Protein AF-0000000082238878 (afdb_homodimer)

Nearest PDB structures (foldseek):
  2qzx-assembly1_A  TM=7.768E-01  e=3.160E-18  Candida albicans
  1j71-assembly1_A  TM=7.902E-01  e=1.274E-17  Candida tropicalis
  4ybf-assembly1_A  TM=7.543E-01  e=2.353E-17  Candida parapsilosis CDC317
  4y9w-assembly1_A  TM=7.674E-01  e=7.591E-17  Candida parapsilosis
  3fv3-assembly3_D  TM=7.146E-01  e=4.781E-16  Candida parapsilosis

Foldseek 3Di:
DWFWAFADQFTWTWWFWAVVTQIAIAHEKQAFAAFAWAEDPVAAAEAPAVVCVVVPPPPSRYDYQVVGPLKDAAFLQDPVLCVQAVHPDSCVQLVVQPDDPVCSVVVVRGGGGDKHWDADPPGKIWIFTWMFTWIDDPVDIQGTQTHGHTRYMYNGNTTYQHNWLDCNHPLNSVPALQFWKKKAAAAPVCNPPPQFTIDIGTHNVCVDCVNPVQWFKFFFAADPVCHGFGFFAFAFKDWAPDPDTDGADVQQHHADPVREGGATEIASGAFKAAEPPSVVVVVVVQVVQADFAWDVVVCVVVVFDTKGKAFAAPQDVVCCLVVPVNTGIWMKIATPPRGIDTQRPCLAWHFPDRDDPRITMIGGRYHYDPDDPDHYNIYDYNSSSHQWMWIQGSNRRIIIIDRHNSRVVRVVVVRRNDD/DWFWAFADQFTWTWWFWAVVTQIAIAHEKQAFAAFAWAEDPVAAAEDPAVVCVVVVPPPSRYDYQVPGPLKDAAFLQDPVLCVQAVHPDSCVQLVVQPDDPVCSVVVVRGGGRDKHWDADPPGKIWIFTWMFTWIDDPVDIQGTQTHGHTRYMYNGNTTYQHNWLDCNHPLNSVPALQFWKKKAAAAPVCNPPPQFTIDIGTHNVCVPCVNPVQWFKFFFAADPVCHGFGFFAFAFKDWAPDPDTHGADVQQHHADPVREGGATEIASGAFKAAEPPSVVVVVVVQVVVADFAWDVVVCVVVVFDTKGKAFAAPQDVVCQLPVVVNRGIWMKIATPPRGIDTQRRCLAWHFPDGDDPRITMIGGRYHYDPDDPHHYNIYDYNSSSHQWMWIQGSNRRIIIIDRHNSRVVRVVVVRRNDD

Structure (mmCIF, N/CA/C/O backbone):
data_AF-0000000082238878-model_v1
#
loop_
_entity.id
_entity.type
_entity.pdbx_description
1 polymer 'Peptidase family A1 domain'
#
loop_
_atom_site.group_PDB
_atom_site.id
_atom_site.type_symbol
_atom_site.label_atom_id
_atom_site.label_alt_id
_atom_site.label_comp_id
_atom_site.label_asym_id
_atom_site.label_entity_id
_atom_site.label_seq_id
_atom_site.pdbx_PDB_ins_code
_atom_site.Cartn_x
_atom_site.Cartn_y
_atom_site.Cartn_z
_atom_site.occupancy
_atom_site.B_iso_or_equiv
_atom_site.auth_seq_id
_atom_site.auth_comp_id
_atom_site.auth_asym_id
_atom_site.auth_atom_id
_atom_site.pdbx_PDB_model_num
ATOM 1 N N . MET A 1 1 ? 0.981 17.906 29 1 87 1 MET A N 1
ATOM 2 C CA . MET A 1 1 ? 0.643 19.109 28.234 1 87 1 MET A CA 1
ATOM 3 C C . MET A 1 1 ? 1.887 19.719 27.594 1 87 1 MET A C 1
ATOM 5 O O . MET A 1 1 ? 2.936 19.812 28.234 1 87 1 MET A O 1
ATOM 9 N N . GLU A 1 2 ? 1.794 19.984 26.266 1 91.19 2 GLU A N 1
ATOM 10 C CA . GLU A 1 2 ? 2.871 20.625 25.5 1 91.19 2 GLU A CA 1
ATOM 11 C C . GLU A 1 2 ? 2.404 21.922 24.859 1 91.19 2 GLU A C 1
ATOM 13 O O . GLU A 1 2 ? 1.305 21.984 24.312 1 91.19 2 GLU A O 1
ATOM 18 N N . PRO A 1 3 ? 3.18 22.953 24.984 1 95.19 3 PRO A N 1
ATOM 19 C CA . PRO A 1 3 ? 2.826 24.203 24.312 1 95.19 3 PRO A CA 1
ATOM 20 C C . PRO A 1 3 ? 3.109 24.172 22.812 1 95.19 3 PRO A C 1
ATOM 22 O O . PRO A 1 3 ? 4.117 23.609 22.391 1 95.19 3 PRO A O 1
ATOM 25 N N . LEU A 1 4 ? 2.25 24.703 22.031 1 97.06 4 LEU A N 1
ATOM 26 C CA . LEU A 1 4 ? 2.434 24.891 20.594 1 97.06 4 LEU A CA 1
ATOM 27 C C . LEU A 1 4 ? 2.562 26.375 20.25 1 97.06 4 LEU A C 1
ATOM 29 O O . LEU A 1 4 ? 1.634 27.156 20.469 1 97.06 4 LEU A O 1
ATOM 33 N N . ARG A 1 5 ? 3.648 26.719 19.719 1 95.12 5 ARG A N 1
ATOM 34 C CA . ARG A 1 5 ? 3.844 28.109 19.297 1 95.12 5 ARG A CA 1
ATOM 35 C C . ARG A 1 5 ? 3.277 28.328 17.906 1 95.12 5 ARG A C 1
ATOM 37 O O . ARG A 1 5 ? 3.613 27.609 16.969 1 95.12 5 ARG A O 1
ATOM 44 N N . GLU A 1 6 ? 2.465 29.312 17.844 1 94.62 6 GLU A N 1
ATOM 45 C CA . GLU A 1 6 ? 1.878 29.625 16.531 1 94.62 6 GLU A CA 1
ATOM 46 C C . GLU A 1 6 ? 2.865 30.375 15.656 1 94.62 6 GLU A C 1
ATOM 48 O O . GLU A 1 6 ? 3.6 31.25 16.141 1 94.62 6 GLU A O 1
ATOM 53 N N . VAL A 1 7 ? 2.967 29.969 14.438 1 91.44 7 VAL A N 1
ATOM 54 C CA . VAL A 1 7 ? 3.686 30.688 13.391 1 91.44 7 VAL A CA 1
ATOM 55 C C . VAL A 1 7 ? 2.805 30.828 12.156 1 91.44 7 VAL A C 1
ATOM 57 O O . VAL A 1 7 ? 1.674 30.328 12.133 1 91.44 7 VAL A O 1
ATOM 60 N N . ARG A 1 8 ? 3.232 31.484 11.195 1 85.44 8 ARG A N 1
ATOM 61 C CA . ARG A 1 8 ? 2.43 31.875 10.047 1 85.44 8 ARG A CA 1
ATOM 62 C C . ARG A 1 8 ? 1.749 30.672 9.406 1 85.44 8 ARG A C 1
ATOM 64 O O . ARG A 1 8 ? 0.571 30.734 9.047 1 85.44 8 ARG A O 1
ATOM 71 N N . ASP A 1 9 ? 2.547 29.609 9.273 1 85.38 9 ASP A N 1
ATOM 72 C CA . ASP A 1 9 ? 2.027 28.516 8.461 1 85.38 9 ASP A CA 1
ATOM 73 C C . ASP A 1 9 ? 1.74 27.281 9.32 1 85.38 9 ASP A C 1
ATOM 75 O O . ASP A 1 9 ? 1.7 26.156 8.805 1 85.38 9 ASP A O 1
ATOM 79 N N . GLY A 1 10 ? 1.578 27.562 10.625 1 92.81 10 GLY A N 1
ATOM 80 C CA . GLY A 1 10 ? 1.274 26.406 11.445 1 92.81 10 GLY A CA 1
ATOM 81 C C . GLY A 1 10 ? 1.646 26.594 12.906 1 92.81 10 GLY A C 1
ATOM 82 O O . GLY A 1 10 ? 1.674 27.719 13.406 1 92.81 10 GLY A O 1
ATOM 83 N N . TYR A 1 11 ? 1.713 25.516 13.578 1 96.12 11 TYR A N 1
ATOM 84 C CA . TYR A 1 11 ? 2 25.484 15.008 1 96.12 11 TYR A CA 1
ATOM 85 C C . TYR A 1 11 ? 3.232 24.625 15.297 1 96.12 11 TYR A C 1
ATOM 87 O O . TYR A 1 11 ? 3.344 23.5 14.82 1 96.12 11 TYR A O 1
ATOM 95 N N . LEU A 1 12 ? 4.168 25.172 16.062 1 95.25 12 LEU A N 1
ATOM 96 C CA . LEU A 1 12 ? 5.445 24.531 16.344 1 95.25 12 LEU A CA 1
ATOM 97 C C . LEU A 1 12 ? 5.434 23.844 17.703 1 95.25 12 LEU A C 1
ATOM 99 O O . LEU A 1 12 ? 4.902 24.391 18.672 1 95.25 12 LEU A O 1
ATOM 103 N N . ILE A 1 13 ? 5.938 22.703 17.734 1 95.88 13 ILE A N 1
ATOM 104 C CA . ILE A 1 13 ? 6.176 21.969 18.969 1 95.88 13 ILE A CA 1
ATOM 105 C C . ILE A 1 13 ? 7.68 21.844 19.203 1 95.88 13 ILE A C 1
ATOM 107 O O . ILE A 1 13 ? 8.461 21.719 18.266 1 95.88 13 ILE A O 1
ATOM 111 N N . THR A 1 14 ? 8.094 21.938 20.422 1 95 14 THR A N 1
ATOM 112 C CA . THR A 1 14 ? 9.5 21.781 20.781 1 95 14 THR A CA 1
ATOM 113 C C . THR A 1 14 ? 9.805 20.344 21.188 1 95 14 THR A C 1
ATOM 115 O O . THR A 1 14 ? 9.125 19.781 22.047 1 95 14 THR A O 1
ATOM 118 N N . LEU A 1 15 ? 10.758 19.781 20.531 1 96.31 15 LEU A N 1
ATOM 119 C CA . LEU A 1 15 ? 11.234 18.438 20.875 1 96.31 15 LEU A CA 1
ATOM 120 C C . LEU A 1 15 ? 12.641 18.5 21.469 1 96.31 15 LEU A C 1
ATOM 122 O O . LEU A 1 15 ? 13.484 19.266 21.016 1 96.31 15 LEU A O 1
ATOM 126 N N . ASN A 1 16 ? 12.891 17.812 22.516 1 97.12 16 ASN A N 1
ATOM 127 C CA . ASN A 1 16 ? 14.211 17.641 23.109 1 97.12 16 ASN A CA 1
ATOM 128 C C . ASN A 1 16 ? 14.75 16.234 22.859 1 97.12 16 ASN A C 1
ATOM 130 O O . ASN A 1 16 ? 14.32 15.273 23.5 1 97.12 16 ASN A O 1
ATOM 134 N N . ILE A 1 17 ? 15.773 16.172 21.984 1 97.69 17 ILE A N 1
ATOM 135 C CA . ILE A 1 17 ? 16.25 14.867 21.547 1 97.69 17 ILE A CA 1
ATOM 136 C C . ILE A 1 17 ? 17.734 14.727 21.859 1 97.69 17 ILE A C 1
ATOM 138 O O . ILE A 1 17 ? 18.516 15.648 21.625 1 97.69 17 ILE A O 1
ATOM 142 N N . GLY A 1 18 ? 18.047 13.531 22.5 1 97.81 18 GLY A N 1
ATOM 143 C CA . GLY A 1 18 ? 19.469 13.195 22.594 1 97.81 18 GLY A CA 1
ATOM 144 C C . GLY A 1 18 ? 20.031 13.375 23.984 1 97.81 18 GLY A C 1
ATOM 145 O O . GLY A 1 18 ? 19.297 13.688 24.922 1 97.81 18 GLY A O 1
ATOM 146 N N . THR A 1 19 ? 21.328 13.062 24.016 1 97.69 19 THR A N 1
ATOM 147 C CA . THR A 1 19 ? 22.141 13.203 25.219 1 97.69 19 THR A CA 1
ATOM 148 C C . THR A 1 19 ? 23.438 13.945 24.906 1 97.69 19 THR A C 1
ATOM 150 O O . THR A 1 19 ? 24.359 13.367 24.344 1 97.69 19 THR A O 1
ATOM 153 N N . PRO A 1 20 ? 23.656 15.164 25.469 1 96.75 20 PRO A N 1
ATOM 154 C CA . PRO A 1 20 ? 22.594 15.906 26.141 1 96.75 20 PRO A CA 1
ATOM 155 C C . PRO A 1 20 ? 21.453 16.281 25.203 1 96.75 20 PRO A C 1
ATOM 157 O O . PRO A 1 20 ? 21.609 16.234 23.984 1 96.75 20 PRO A O 1
ATOM 160 N N . PRO A 1 21 ? 20.344 16.625 25.75 1 96.25 21 PRO A N 1
ATOM 161 C CA . PRO A 1 21 ? 19.203 16.969 24.906 1 96.25 21 PRO A CA 1
ATOM 162 C C . PRO A 1 21 ? 19.453 18.188 24.031 1 96.25 21 PRO A C 1
ATOM 164 O O . PRO A 1 21 ? 20.047 19.172 24.469 1 96.25 21 PRO A O 1
ATOM 167 N N . GLN A 1 22 ? 19.094 18.062 22.766 1 95.38 22 GLN A N 1
ATOM 168 C CA . GLN A 1 22 ? 19.078 19.156 21.797 1 95.38 22 GLN A CA 1
ATOM 169 C C . GLN A 1 22 ? 17.656 19.594 21.469 1 95.38 22 GLN A C 1
ATOM 171 O O . GLN A 1 22 ? 16.812 18.766 21.141 1 95.38 22 GLN A O 1
ATOM 176 N N . GLU A 1 23 ? 17.406 20.859 21.625 1 94.62 23 GLU A N 1
ATOM 177 C CA . GLU A 1 23 ? 16.078 21.391 21.391 1 94.62 23 GLU A CA 1
ATOM 178 C C . GLU A 1 23 ? 15.859 21.688 19.906 1 94.62 23 GLU A C 1
ATOM 180 O O . GLU A 1 23 ? 16.672 22.359 19.266 1 94.62 23 GLU A O 1
ATOM 185 N N . VAL A 1 24 ? 14.812 21.156 19.359 1 94.19 24 VAL A N 1
ATOM 186 C CA . VAL A 1 24 ? 14.422 21.438 17.984 1 94.19 24 VAL A CA 1
ATOM 187 C C . VAL A 1 24 ? 12.945 21.812 17.938 1 94.19 24 VAL A C 1
ATOM 189 O O . VAL A 1 24 ? 12.125 21.25 18.672 1 94.19 24 VAL A O 1
ATOM 192 N N . GLN A 1 25 ? 12.594 22.797 17.141 1 93.75 25 GLN A N 1
ATOM 193 C CA . GLN A 1 25 ? 11.203 23.188 16.922 1 93.75 25 GLN A CA 1
ATOM 194 C C . GLN A 1 25 ? 10.719 22.781 15.539 1 93.75 25 GLN A C 1
ATOM 196 O O . GLN A 1 25 ? 11.336 23.109 14.531 1 93.75 25 GLN A O 1
ATOM 201 N N . VAL A 1 26 ? 9.656 22.016 15.523 1 95.5 26 VAL A N 1
ATOM 202 C CA . VAL A 1 26 ? 9.148 21.484 14.266 1 95.5 26 VAL A CA 1
ATOM 203 C C . VAL A 1 26 ? 7.633 21.672 14.203 1 95.5 26 VAL A C 1
ATOM 205 O O . VAL A 1 26 ? 6.992 21.938 15.219 1 95.5 26 VAL A O 1
ATOM 208 N N . TYR A 1 27 ? 7.027 21.562 13.008 1 95.38 27 TYR A N 1
ATOM 209 C CA . TYR A 1 27 ? 5.586 21.703 12.844 1 95.38 27 TYR A CA 1
ATOM 210 C C . TYR A 1 27 ? 4.844 20.516 13.438 1 95.38 27 TYR A C 1
ATOM 212 O O . TYR A 1 27 ? 5.215 19.375 13.211 1 95.38 27 TYR A O 1
ATOM 220 N N . MET A 1 28 ? 3.855 20.766 14.273 1 97.38 28 MET A N 1
ATOM 221 C CA . MET A 1 28 ? 2.898 19.719 14.625 1 97.38 28 MET A CA 1
ATOM 222 C C . MET A 1 28 ? 1.961 19.422 13.461 1 97.38 28 MET A C 1
ATOM 224 O O . MET A 1 28 ? 1.278 20.328 12.961 1 97.38 28 MET A O 1
ATOM 228 N N . ASP A 1 29 ? 1.922 18.219 12.992 1 97.38 29 ASP A N 1
ATOM 229 C CA . ASP A 1 29 ? 1.209 17.906 11.766 1 97.38 29 ASP A CA 1
ATOM 230 C C . ASP A 1 29 ? 0.377 16.641 11.914 1 97.38 29 ASP A C 1
ATOM 232 O O . ASP A 1 29 ? 0.925 15.539 12 1 97.38 29 ASP A O 1
ATOM 236 N N . THR A 1 30 ? -0.954 16.75 11.891 1 98.19 30 THR A N 1
ATOM 237 C CA . THR A 1 30 ? -1.85 15.602 12.023 1 98.19 30 THR A CA 1
ATOM 238 C C . THR A 1 30 ? -2.043 14.906 10.68 1 98.19 30 THR A C 1
ATOM 240 O O . THR A 1 30 ? -2.646 13.836 10.609 1 98.19 30 THR A O 1
ATOM 243 N N . GLY A 1 31 ? -1.506 15.461 9.609 1 96.19 31 GLY A N 1
ATOM 244 C CA . GLY A 1 31 ? -1.661 14.875 8.289 1 96.19 31 GLY A CA 1
ATOM 245 C C . GLY A 1 31 ? -0.497 13.992 7.883 1 96.19 31 GLY A C 1
ATOM 246 O O . GLY A 1 31 ? -0.495 13.422 6.789 1 96.19 31 GLY A O 1
ATOM 247 N N . SER A 1 32 ? 0.482 13.859 8.758 1 95 32 SER A N 1
ATOM 248 C CA . SER A 1 32 ? 1.672 13.078 8.445 1 95 32 SER A CA 1
ATOM 249 C C . SER A 1 32 ? 2.029 12.133 9.594 1 95 32 SER A C 1
ATOM 251 O O . SER A 1 32 ? 1.649 12.375 10.742 1 95 32 SER A O 1
ATOM 253 N N . ASP A 1 33 ? 2.822 11.102 9.281 1 94.44 33 ASP A N 1
ATOM 254 C CA . ASP A 1 33 ? 3.229 10.125 10.289 1 94.44 33 ASP A CA 1
ATOM 255 C C . ASP A 1 33 ? 4.68 10.344 10.711 1 94.44 33 ASP A C 1
ATOM 257 O O . ASP A 1 33 ? 4.984 10.352 11.906 1 94.44 33 ASP A O 1
ATOM 261 N N . LEU A 1 34 ? 5.484 10.648 9.742 1 97.06 34 LEU A N 1
ATOM 262 C CA . LEU A 1 34 ? 6.914 10.703 10.016 1 97.06 34 LEU A CA 1
ATOM 263 C C . LEU A 1 34 ? 7.27 11.953 10.82 1 97.06 34 LEU A C 1
ATOM 265 O O . LEU A 1 34 ? 6.98 13.078 10.391 1 97.06 34 LEU A O 1
ATOM 269 N N . THR A 1 35 ? 7.832 11.727 11.953 1 98.31 35 THR A N 1
ATOM 270 C CA . THR A 1 35 ? 8.531 12.805 12.633 1 98.31 35 THR A CA 1
ATOM 271 C C . THR A 1 35 ? 9.961 12.93 12.125 1 98.31 35 THR A C 1
ATOM 273 O O . THR A 1 35 ? 10.695 11.938 12.055 1 98.31 35 THR A O 1
ATOM 276 N N . TRP A 1 36 ? 10.312 14.07 11.719 1 97.75 36 TRP A N 1
ATOM 277 C CA . TRP A 1 36 ? 11.688 14.289 11.281 1 97.75 36 TRP A CA 1
ATOM 278 C C . TRP A 1 36 ? 12.18 15.672 11.688 1 97.75 36 TRP A C 1
ATOM 280 O O . TRP A 1 36 ? 11.375 16.578 11.953 1 97.75 36 TRP A O 1
ATOM 290 N N . VAL A 1 37 ? 13.414 15.844 11.859 1 96.75 37 VAL A N 1
ATOM 291 C CA . VAL A 1 37 ? 14.047 17.094 12.242 1 96.75 37 VAL A CA 1
ATOM 292 C C . VAL A 1 37 ? 15.195 17.422 11.281 1 96.75 37 VAL A C 1
ATOM 294 O O . VAL A 1 37 ? 15.773 16.516 10.68 1 96.75 37 VAL A O 1
ATOM 297 N N . PRO A 1 38 ? 15.438 18.719 11.07 1 94.94 38 PRO A N 1
ATOM 298 C CA . PRO A 1 38 ? 16.656 19.047 10.328 1 94.94 38 PRO A CA 1
ATOM 299 C C . PRO A 1 38 ? 17.922 18.562 11.016 1 94.94 38 PRO A C 1
ATOM 301 O O . PRO A 1 38 ? 18.078 18.734 12.227 1 94.94 38 PRO A O 1
ATOM 304 N N . CYS A 1 39 ? 18.625 17.859 10.195 1 92.12 39 CYS A N 1
ATOM 305 C CA . CYS A 1 39 ? 19.844 17.266 10.742 1 92.12 39 CYS A CA 1
ATOM 306 C C . CYS A 1 39 ? 21.062 17.766 10 1 92.12 39 CYS A C 1
ATOM 308 O O . CYS A 1 39 ? 21.016 18.031 8.789 1 92.12 39 CYS A O 1
ATOM 310 N N . GLY A 1 40 ? 22.188 17.812 10.68 1 75.81 40 GLY A N 1
ATOM 311 C CA . GLY A 1 40 ? 23.469 18.078 10.031 1 75.81 40 GLY A CA 1
ATOM 312 C C . GLY A 1 40 ? 24.516 18.609 10.992 1 75.81 40 GLY A C 1
ATOM 313 O O . GLY A 1 40 ? 24.188 19.141 12.055 1 75.81 40 GLY A O 1
ATOM 314 N N . ASN A 1 41 ? 25.672 17.969 10.961 1 57.78 41 ASN A N 1
ATOM 315 C CA . ASN A 1 41 ? 26.766 18.547 11.734 1 57.78 41 ASN A CA 1
ATOM 316 C C . ASN A 1 41 ? 27.109 19.953 11.258 1 57.78 41 ASN A C 1
ATOM 318 O O . ASN A 1 41 ? 27.375 20.844 12.062 1 57.78 41 ASN A O 1
ATOM 322 N N . LEU A 1 42 ? 27.031 20.047 9.875 1 54.53 42 LEU A N 1
ATOM 323 C CA . LEU A 1 42 ? 27.516 21.312 9.336 1 54.53 42 LEU A CA 1
ATOM 324 C C . LEU A 1 42 ? 26.422 22.031 8.555 1 54.53 42 LEU A C 1
ATOM 326 O O . LEU A 1 42 ? 26.422 23.25 8.469 1 54.53 42 LEU A O 1
ATOM 330 N N . SER A 1 43 ? 25.422 21.094 7.949 1 67.19 43 SER A N 1
ATOM 331 C CA . SER A 1 43 ? 24.562 21.938 7.117 1 67.19 43 SER A CA 1
ATOM 332 C C . SER A 1 43 ? 23.25 21.25 6.809 1 67.19 43 SER A C 1
ATOM 334 O O . SER A 1 43 ? 23.188 20.016 6.691 1 67.19 43 SER A O 1
ATOM 336 N N . PHE A 1 44 ? 22.156 21.75 7.086 1 86.06 44 PHE A N 1
ATOM 337 C CA . PHE A 1 44 ? 20.797 21.5 6.613 1 86.06 44 PHE A CA 1
ATOM 338 C C . PHE A 1 44 ? 20.5 22.344 5.375 1 86.06 44 PHE A C 1
ATOM 340 O O . PHE A 1 44 ? 20.734 23.547 5.363 1 86.06 44 PHE A O 1
ATOM 347 N N . ASP A 1 45 ? 20.125 21.625 4.25 1 87.88 45 ASP A N 1
ATOM 348 C CA . ASP A 1 45 ? 19.906 22.297 2.973 1 87.88 45 ASP A CA 1
ATOM 349 C C . ASP A 1 45 ? 18.422 22.281 2.592 1 87.88 45 ASP A C 1
ATOM 351 O O . ASP A 1 45 ? 17.859 21.219 2.318 1 87.88 45 ASP A O 1
ATOM 355 N N . CYS A 1 46 ? 17.797 23.406 2.549 1 90.25 46 CYS A N 1
ATOM 356 C CA . CYS A 1 46 ? 16.406 23.516 2.084 1 90.25 46 CYS A CA 1
ATOM 357 C C . CYS A 1 46 ? 16.344 24.219 0.739 1 90.25 46 CYS A C 1
ATOM 359 O O . CYS A 1 46 ? 16.594 25.422 0.654 1 90.25 46 CYS A O 1
ATOM 361 N N . ILE A 1 47 ? 16 23.422 -0.212 1 90.81 47 ILE A N 1
ATOM 362 C CA . ILE A 1 47 ? 15.898 23.938 -1.57 1 90.81 47 ILE A CA 1
ATOM 363 C C . ILE A 1 47 ? 14.547 24.625 -1.759 1 90.81 47 ILE A C 1
ATOM 365 O O . ILE A 1 47 ? 13.508 24.078 -1.387 1 90.81 47 ILE A O 1
ATOM 369 N N . ASP A 1 48 ? 14.539 25.891 -2.303 1 89.19 48 ASP A N 1
ATOM 370 C CA . ASP A 1 48 ? 13.352 26.688 -2.629 1 89.19 48 ASP A CA 1
ATOM 371 C C . ASP A 1 48 ? 12.523 26.969 -1.38 1 89.19 48 ASP A C 1
ATOM 373 O O . ASP A 1 48 ? 11.305 26.781 -1.384 1 89.19 48 ASP A O 1
ATOM 377 N N . CYS A 1 49 ? 13.258 27.172 -0.299 1 85 49 CYS A N 1
ATOM 378 C CA . CYS A 1 49 ? 12.594 27.594 0.928 1 85 49 CYS A CA 1
ATOM 379 C C . CYS A 1 49 ? 12.812 29.078 1.18 1 85 49 CYS A C 1
ATOM 381 O O . CYS A 1 49 ? 13.938 29.516 1.44 1 85 49 CYS A O 1
ATOM 383 N N . TYR A 1 50 ? 11.977 29.969 0.538 1 66.31 50 TYR A N 1
ATOM 384 C CA . TYR A 1 50 ? 12.117 31.422 0.566 1 66.31 50 TYR A CA 1
ATOM 385 C C . TYR A 1 50 ? 12.484 31.906 1.963 1 66.31 50 TYR A C 1
ATOM 387 O O . TYR A 1 50 ? 13.352 32.75 2.119 1 66.31 50 TYR A O 1
ATOM 395 N N . ASP A 1 51 ? 11.594 31.453 2.916 1 55.53 51 ASP A N 1
ATOM 396 C CA . ASP A 1 51 ? 11.789 32.062 4.223 1 55.53 51 ASP A CA 1
ATOM 397 C C . ASP A 1 51 ? 13.148 31.688 4.812 1 55.53 51 ASP A C 1
ATOM 399 O O . ASP A 1 51 ? 13.711 32.438 5.629 1 55.53 51 ASP A O 1
ATOM 403 N N . LEU A 1 52 ? 13.484 30.438 4.469 1 55.22 52 LEU A N 1
ATOM 404 C CA . LEU A 1 52 ? 14.734 30.047 5.117 1 55.22 52 LEU A CA 1
ATOM 405 C C . LEU A 1 52 ? 15.922 30.734 4.473 1 55.22 52 LEU A C 1
ATOM 407 O O . LEU A 1 52 ? 17.016 30.75 5.035 1 55.22 52 LEU A O 1
ATOM 411 N N . LYS A 1 53 ? 15.859 31.031 3.193 1 51.03 53 LYS A N 1
ATOM 412 C CA . LYS A 1 53 ? 17.031 31.688 2.619 1 51.03 53 LYS A CA 1
ATOM 413 C C . LYS A 1 53 ? 17.422 32.906 3.436 1 51.03 53 LYS A C 1
ATOM 415 O O . LYS A 1 53 ? 18.625 33.188 3.617 1 51.03 53 LYS A O 1
ATOM 420 N N . ASN A 1 54 ? 16.328 33.625 3.621 1 45.34 54 ASN A N 1
ATOM 421 C CA . ASN A 1 54 ? 16.719 34.812 4.359 1 45.34 54 ASN A CA 1
ATOM 422 C C . ASN A 1 54 ? 16.953 34.531 5.836 1 45.34 54 ASN A C 1
ATOM 424 O O . ASN A 1 54 ? 17.531 35.344 6.559 1 45.34 54 ASN A O 1
ATOM 428 N N . ASN A 1 55 ? 16.094 33.562 6.453 1 47.28 55 ASN A N 1
ATOM 429 C CA . ASN A 1 55 ? 16.156 33.344 7.895 1 47.28 55 ASN A CA 1
ATOM 430 C C . ASN A 1 55 ? 16.969 32.094 8.234 1 47.28 55 ASN A C 1
ATOM 432 O O . ASN A 1 55 ? 16.672 30.984 7.73 1 47.28 55 ASN A O 1
ATOM 436 N N . ASN A 1 56 ? 18.219 32.156 8.25 1 49.31 56 ASN A N 1
ATOM 437 C CA . ASN A 1 56 ? 19.219 31.266 8.828 1 49.31 56 ASN A CA 1
ATOM 438 C C . ASN A 1 56 ? 18.594 30.281 9.812 1 49.31 56 ASN A C 1
ATOM 440 O O . ASN A 1 56 ? 18.125 30.688 10.883 1 49.31 56 ASN A O 1
ATOM 444 N N . LEU A 1 57 ? 17.766 29.266 9.414 1 56 57 LEU A N 1
ATOM 445 C CA . LEU A 1 57 ? 17.547 28.328 10.523 1 56 57 LEU A CA 1
ATOM 446 C C . LEU A 1 57 ? 18.734 28.344 11.477 1 56 57 LEU A C 1
ATOM 448 O O . LEU A 1 57 ? 19.875 28.109 11.055 1 56 57 LEU A O 1
ATOM 452 N N . LYS A 1 58 ? 18.469 29.172 12.523 1 55.72 58 LYS A N 1
ATOM 453 C CA . LYS A 1 58 ? 19.547 29.203 13.508 1 55.72 58 LYS A CA 1
ATOM 454 C C . LYS A 1 58 ? 20.125 27.812 13.742 1 55.72 58 LYS A C 1
ATOM 456 O O . LYS A 1 58 ? 19.375 26.828 13.797 1 55.72 58 LYS A O 1
ATOM 461 N N . SER A 1 59 ? 21.297 27.75 13.445 1 53.34 59 SER A N 1
ATOM 462 C CA . SER A 1 59 ? 22.078 26.547 13.727 1 53.34 59 SER A CA 1
ATOM 463 C C . SER A 1 59 ? 21.516 25.797 14.922 1 53.34 59 SER A C 1
ATOM 465 O O . SER A 1 59 ? 21.5 24.562 14.922 1 53.34 59 SER A O 1
ATOM 467 N N . SER A 1 60 ? 20.844 26.547 15.82 1 56.88 60 SER A N 1
ATOM 468 C CA . SER A 1 60 ? 20.344 25.953 17.047 1 56.88 60 SER A CA 1
ATOM 469 C C . SER A 1 60 ? 19.078 25.141 16.797 1 56.88 60 SER A C 1
ATOM 471 O O . SER A 1 60 ? 18.656 24.359 17.656 1 56.88 60 SER A O 1
ATOM 473 N N . SER A 1 61 ? 18.672 25.125 15.578 1 78.31 61 SER A N 1
ATOM 474 C CA . SER A 1 61 ? 17.422 24.438 15.305 1 78.31 61 SER A CA 1
ATOM 475 C C . SER A 1 61 ? 17.656 23.141 14.516 1 78.31 61 SER A C 1
ATOM 477 O O . SER A 1 61 ? 16.703 22.484 14.109 1 78.31 61 SER A O 1
ATOM 479 N N . ILE A 1 62 ? 18.984 22.891 14.477 1 89.25 62 ILE A N 1
ATOM 480 C CA . ILE A 1 62 ? 19.375 21.703 13.727 1 89.25 62 ILE A CA 1
ATOM 481 C C . ILE A 1 62 ? 19.938 20.656 14.672 1 89.25 62 ILE A C 1
ATOM 483 O O . ILE A 1 62 ? 20.828 20.969 15.484 1 89.25 62 ILE A O 1
ATOM 487 N N . PHE A 1 63 ? 19.406 19.547 14.68 1 94.69 63 PHE A N 1
ATOM 488 C CA . PHE A 1 63 ? 19.875 18.438 15.508 1 94.69 63 PHE A CA 1
ATOM 489 C C . PHE A 1 63 ? 21.203 17.891 14.969 1 94.69 63 PHE A C 1
ATOM 491 O O . PHE A 1 63 ? 21.328 17.656 13.773 1 94.69 63 PHE A O 1
ATOM 498 N N . SER A 1 64 ? 22.172 17.672 15.82 1 93.62 64 SER A N 1
ATOM 499 C CA . SER A 1 64 ? 23.438 17.047 15.461 1 93.62 64 SER A CA 1
ATOM 500 C C . SER A 1 64 ? 23.609 15.688 16.141 1 93.62 64 SER A C 1
ATOM 502 O O . SER A 1 64 ? 23.875 15.617 17.344 1 93.62 64 SER A O 1
ATOM 504 N N . PRO A 1 65 ? 23.531 14.633 15.367 1 93.38 65 PRO A N 1
ATOM 505 C CA . PRO A 1 65 ? 23.703 13.312 15.969 1 93.38 65 PRO A CA 1
ATOM 506 C C . PRO A 1 65 ? 25.078 13.148 16.641 1 93.38 65 PRO A C 1
ATOM 508 O O . PRO A 1 65 ? 25.188 12.414 17.625 1 93.38 65 PRO A O 1
ATOM 511 N N . LEU A 1 66 ? 26.062 13.828 16.172 1 92.94 66 LEU A N 1
ATOM 512 C CA . LEU A 1 66 ? 27.422 13.719 16.719 1 92.94 66 LEU A CA 1
ATOM 513 C C . LEU A 1 66 ? 27.5 14.312 18.109 1 92.94 66 LEU A C 1
ATOM 515 O O . LEU A 1 66 ? 28.406 13.977 18.891 1 92.94 66 LEU A O 1
ATOM 519 N N . GLN A 1 67 ? 26.562 15.219 18.391 1 93.88 67 GLN A N 1
ATOM 520 C CA . GLN A 1 67 ? 26.578 15.867 19.688 1 93.88 67 GLN A CA 1
ATOM 521 C C . GLN A 1 67 ? 25.703 15.125 20.688 1 93.88 67 GLN A C 1
ATOM 523 O O . GLN A 1 67 ? 25.438 15.609 21.797 1 93.88 67 GLN A O 1
ATOM 528 N N . SER A 1 68 ? 25.172 13.992 20.281 1 96.25 68 SER A N 1
ATOM 529 C CA . SER A 1 68 ? 24.375 13.141 21.156 1 96.25 68 SER A CA 1
ATOM 530 C C . SER A 1 68 ? 25.031 11.781 21.344 1 96.25 68 SER A C 1
ATOM 532 O O . SER A 1 68 ? 25.203 11.031 20.391 1 96.25 68 SER A O 1
ATOM 534 N N . SER A 1 69 ? 25.359 11.391 22.547 1 97.94 69 SER A N 1
ATOM 535 C CA . SER A 1 69 ? 26 10.125 22.828 1 97.94 69 SER A CA 1
ATOM 536 C C . SER A 1 69 ? 25.031 8.953 22.688 1 97.94 69 SER A C 1
ATOM 538 O O . SER A 1 69 ? 25.453 7.797 22.641 1 97.94 69 SER A O 1
ATOM 540 N N . SER A 1 70 ? 23.734 9.203 22.625 1 98.06 70 SER A N 1
ATOM 541 C CA . SER A 1 70 ? 22.734 8.141 22.547 1 98.06 70 SER A CA 1
ATOM 542 C C . SER A 1 70 ? 22.203 7.969 21.141 1 98.06 70 SER A C 1
ATOM 544 O O . SER A 1 70 ? 21.344 7.125 20.891 1 98.06 70 SER A O 1
ATOM 546 N N . SER A 1 71 ? 22.734 8.734 20.219 1 97 71 SER A N 1
ATOM 547 C CA . SER A 1 71 ? 22.234 8.711 18.844 1 97 71 SER A CA 1
ATOM 548 C C . SER A 1 71 ? 22.828 7.535 18.062 1 97 71 SER A C 1
ATOM 550 O O . SER A 1 71 ? 24.016 7.254 18.172 1 97 71 SER A O 1
ATOM 552 N N . PHE A 1 72 ? 22 6.832 17.344 1 97.06 72 PHE A N 1
ATOM 553 C CA . PHE A 1 72 ? 22.484 5.801 16.422 1 97.06 72 PHE A CA 1
ATOM 554 C C . PHE A 1 72 ? 21.5 5.602 15.273 1 97.06 72 PHE A C 1
ATOM 556 O O . PHE A 1 72 ? 20.344 5.992 15.367 1 97.06 72 PHE A O 1
ATOM 563 N N . ARG A 1 73 ? 21.953 5.055 14.188 1 96.88 73 ARG A N 1
ATOM 564 C CA . ARG A 1 73 ? 21.109 4.785 13.031 1 96.88 73 ARG A CA 1
ATOM 565 C C . ARG A 1 73 ? 20.188 3.588 13.281 1 96.88 73 ARG A C 1
ATOM 567 O O . ARG A 1 73 ? 20.625 2.592 13.875 1 96.88 73 ARG A O 1
ATOM 574 N N . ALA A 1 74 ? 18.984 3.645 12.859 1 97.44 74 ALA A N 1
ATOM 575 C CA . ALA A 1 74 ? 18.062 2.514 12.977 1 97.44 74 ALA A CA 1
ATOM 576 C C . ALA A 1 74 ? 18.547 1.322 12.156 1 97.44 74 ALA A C 1
ATOM 578 O O . ALA A 1 74 ? 19.203 1.496 11.125 1 97.44 74 ALA A O 1
ATOM 579 N N . SER A 1 75 ? 18.219 0.128 12.656 1 96.75 75 SER A N 1
ATOM 580 C CA . SER A 1 75 ? 18.562 -1.102 11.953 1 96.75 75 SER A CA 1
ATOM 581 C C . SER A 1 75 ? 17.609 -1.359 10.789 1 96.75 75 SER A C 1
ATOM 583 O O . SER A 1 75 ? 16.422 -1.032 10.867 1 96.75 75 SER A O 1
ATOM 585 N N . CYS A 1 76 ? 18.141 -1.996 9.742 1 97.25 76 CYS A N 1
ATOM 586 C CA . CYS A 1 76 ? 17.297 -2.363 8.609 1 97.25 76 CYS A CA 1
ATOM 587 C C . CYS A 1 76 ? 16.219 -3.352 9.023 1 97.25 76 CYS A C 1
ATOM 589 O O . CYS A 1 76 ? 15.172 -3.451 8.375 1 97.25 76 CYS A O 1
ATOM 591 N N . ALA A 1 77 ? 16.406 -4.012 10.109 1 95.25 77 ALA A N 1
ATOM 592 C CA . ALA A 1 77 ? 15.484 -5.062 10.555 1 95.25 77 ALA A CA 1
ATOM 593 C C . ALA A 1 77 ? 14.359 -4.48 11.398 1 95.25 77 ALA A C 1
ATOM 595 O O . ALA A 1 77 ? 13.406 -5.184 11.742 1 95.25 77 ALA A O 1
ATOM 596 N N . SER A 1 78 ? 14.5 -3.217 11.727 1 94.69 78 SER A N 1
ATOM 597 C CA . SER A 1 78 ? 13.477 -2.594 12.562 1 94.69 78 SER A CA 1
ATOM 598 C C . SER A 1 78 ? 12.172 -2.416 11.789 1 94.69 78 SER A C 1
ATOM 600 O O . SER A 1 78 ? 12.18 -2.17 10.586 1 94.69 78 SER A O 1
ATOM 602 N N . SER A 1 79 ? 11 -2.559 12.492 1 94.81 79 SER A N 1
ATOM 603 C CA . SER A 1 79 ? 9.703 -2.289 11.883 1 94.81 79 SER A CA 1
ATOM 604 C C . SER A 1 79 ? 9.609 -0.845 11.398 1 94.81 79 SER A C 1
ATOM 606 O O . SER A 1 79 ? 8.914 -0.555 10.43 1 94.81 79 SER A O 1
ATOM 608 N N . PHE A 1 80 ? 10.398 0.066 12.055 1 97.12 80 PHE A N 1
ATOM 609 C CA . PHE A 1 80 ? 10.422 1.467 11.656 1 97.12 80 PHE A CA 1
ATOM 610 C C . PHE A 1 80 ? 11.047 1.625 10.273 1 97.12 80 PHE A C 1
ATOM 612 O O . PHE A 1 80 ? 10.633 2.492 9.5 1 97.12 80 PHE A O 1
ATOM 619 N N . CYS A 1 81 ? 11.992 0.767 9.992 1 96.94 81 CYS A N 1
ATOM 620 C CA . CYS A 1 81 ? 12.656 0.841 8.703 1 96.94 81 CYS A CA 1
ATOM 621 C C . CYS A 1 81 ? 11.711 0.433 7.578 1 96.94 81 CYS A C 1
ATOM 623 O O . CYS A 1 81 ? 11.648 1.1 6.543 1 96.94 81 CYS A O 1
ATOM 625 N N . ALA A 1 82 ? 11 -0.63 7.797 1 95.31 82 ALA A N 1
ATOM 626 C CA . ALA A 1 82 ? 10.008 -1.037 6.809 1 95.31 82 ALA A CA 1
ATOM 627 C C . ALA A 1 82 ? 8.969 0.06 6.594 1 95.31 82 ALA A C 1
ATOM 629 O O . ALA A 1 82 ? 8.547 0.314 5.461 1 95.31 82 ALA A O 1
ATOM 630 N N . GLU A 1 83 ? 8.617 0.723 7.668 1 95.12 83 GLU A N 1
ATOM 631 C CA . GLU A 1 83 ? 7.574 1.744 7.617 1 95.12 83 GLU A CA 1
ATOM 632 C C . GLU A 1 83 ? 8.039 2.973 6.844 1 95.12 83 GLU A C 1
ATOM 634 O O . GLU A 1 83 ? 7.293 3.529 6.039 1 95.12 83 GLU A O 1
ATOM 639 N N . ILE A 1 84 ? 9.305 3.432 7.055 1 96.69 84 ILE A N 1
ATOM 640 C CA . ILE A 1 84 ? 9.766 4.672 6.441 1 96.69 84 ILE A CA 1
ATOM 641 C C . ILE A 1 84 ? 9.906 4.484 4.934 1 96.69 84 ILE A C 1
ATOM 643 O O . ILE A 1 84 ? 9.789 5.441 4.168 1 96.69 84 ILE A O 1
ATOM 647 N N . HIS A 1 85 ? 10.094 3.291 4.512 1 96.38 85 HIS A N 1
ATOM 648 C CA . HIS A 1 85 ? 10.219 2.982 3.092 1 96.38 85 HIS A CA 1
ATOM 649 C C . HIS A 1 85 ? 8.906 2.465 2.521 1 96.38 85 HIS A C 1
ATOM 651 O O . HIS A 1 85 ? 8.844 2.064 1.357 1 96.38 85 HIS A O 1
ATOM 657 N N . SER A 1 86 ? 7.863 2.422 3.332 1 92 86 SER A N 1
ATOM 658 C CA . SER A 1 86 ? 6.566 1.884 2.941 1 92 86 SER A CA 1
ATOM 659 C C . SER A 1 86 ? 6.707 0.498 2.322 1 92 86 SER A C 1
ATOM 661 O O . SER A 1 86 ? 6.09 0.207 1.294 1 92 86 SER A O 1
ATOM 663 N N . SER A 1 87 ? 7.582 -0.309 2.949 1 89.31 87 SER A N 1
ATOM 664 C CA . SER A 1 87 ? 7.836 -1.643 2.414 1 89.31 87 SER A CA 1
ATOM 665 C C . SER A 1 87 ? 6.828 -2.654 2.951 1 89.31 87 SER A C 1
ATOM 667 O O . SER A 1 87 ? 6.559 -2.691 4.152 1 89.31 87 SER A O 1
ATOM 669 N N . ASP A 1 88 ? 6.309 -3.449 2.035 1 86.81 88 ASP A N 1
ATOM 670 C CA . ASP A 1 88 ? 5.402 -4.516 2.445 1 86.81 88 ASP A CA 1
ATOM 671 C C . ASP A 1 88 ? 6.172 -5.789 2.795 1 86.81 88 ASP A C 1
ATOM 673 O O . ASP A 1 88 ? 5.605 -6.73 3.352 1 86.81 88 ASP A O 1
ATOM 677 N N . ASN A 1 89 ? 7.426 -5.824 2.461 1 91.75 89 ASN A N 1
ATOM 678 C CA . ASN A 1 89 ? 8.328 -6.926 2.766 1 91.75 89 ASN A CA 1
ATOM 679 C C . ASN A 1 89 ? 9.398 -6.512 3.777 1 91.75 89 ASN A C 1
ATOM 681 O O . ASN A 1 89 ? 10.305 -5.746 3.453 1 91.75 89 ASN A O 1
ATOM 685 N N . PRO A 1 90 ? 9.328 -7.125 4.973 1 92 90 PRO A N 1
ATOM 686 C CA . PRO A 1 90 ? 10.258 -6.695 6.02 1 92 90 PRO A CA 1
ATOM 687 C C . PRO A 1 90 ? 11.711 -7.023 5.695 1 92 90 PRO A C 1
ATOM 689 O O . PRO A 1 90 ? 12.625 -6.477 6.312 1 92 90 PRO A O 1
ATOM 692 N N . PHE A 1 91 ? 11.945 -7.902 4.703 1 96 91 PHE A N 1
ATOM 693 C CA . PHE A 1 91 ? 13.312 -8.297 4.359 1 96 91 PHE A CA 1
ATOM 694 C C . PHE A 1 91 ? 13.93 -7.312 3.373 1 96 91 PHE A C 1
ATOM 696 O O . PHE A 1 91 ? 15.148 -7.266 3.219 1 96 91 PHE A O 1
ATOM 703 N N . ASP A 1 92 ? 13.102 -6.559 2.713 1 97.06 92 ASP A N 1
ATOM 704 C CA . ASP A 1 92 ? 13.547 -5.773 1.566 1 97.06 92 ASP A CA 1
ATOM 705 C C . ASP A 1 92 ? 14.523 -4.68 1.994 1 97.06 92 ASP A C 1
ATOM 707 O O . ASP A 1 92 ? 15.602 -4.539 1.407 1 97.06 92 ASP A O 1
ATOM 711 N N . PRO A 1 93 ? 14.242 -3.902 3.102 1 96.75 93 PRO A N 1
ATOM 712 C CA . PRO A 1 93 ? 15.227 -2.898 3.516 1 96.75 93 PRO A CA 1
ATOM 713 C C . PRO A 1 93 ? 16.594 -3.506 3.834 1 96.75 93 PRO A C 1
ATOM 715 O O . PRO A 1 93 ? 17.625 -2.902 3.531 1 96.75 93 PRO A O 1
ATOM 718 N N . CYS A 1 94 ? 16.594 -4.699 4.383 1 97.56 94 CYS A N 1
ATOM 719 C CA . CYS A 1 94 ? 17.859 -5.344 4.723 1 97.56 94 CYS A CA 1
ATOM 720 C C . CYS A 1 94 ? 18.547 -5.879 3.477 1 97.56 94 CYS A C 1
ATOM 722 O O . CYS A 1 94 ? 19.781 -5.875 3.395 1 97.56 94 CYS A O 1
ATOM 724 N N . ALA A 1 95 ? 17.75 -6.344 2.537 1 97.56 95 ALA A N 1
ATOM 725 C CA . ALA A 1 95 ? 18.344 -6.723 1.257 1 97.56 95 ALA A CA 1
ATOM 726 C C . ALA A 1 95 ? 18.984 -5.52 0.572 1 97.56 95 ALA A C 1
ATOM 728 O O . ALA A 1 95 ? 20.094 -5.625 0.037 1 97.56 95 ALA A O 1
ATOM 729 N N . ILE A 1 96 ? 18.328 -4.402 0.583 1 97.69 96 ILE A N 1
ATOM 730 C CA . ILE A 1 96 ? 18.844 -3.16 0.024 1 97.69 96 ILE A CA 1
ATOM 731 C C . ILE A 1 96 ? 20.156 -2.793 0.715 1 97.69 96 ILE A C 1
ATOM 733 O O . ILE A 1 96 ? 21.109 -2.361 0.062 1 97.69 96 ILE A O 1
ATOM 737 N N . ALA A 1 97 ? 20.141 -3.008 2.025 1 97.44 97 ALA A N 1
ATOM 738 C CA . ALA A 1 97 ? 21.312 -2.652 2.826 1 97.44 97 ALA A CA 1
ATOM 739 C C . ALA A 1 97 ? 22.469 -3.617 2.574 1 97.44 97 ALA A C 1
ATOM 741 O O . ALA A 1 97 ? 23.578 -3.406 3.066 1 97.44 97 ALA A O 1
ATOM 742 N N . GLY A 1 98 ? 22.234 -4.766 1.88 1 96.31 98 GLY A N 1
ATOM 743 C CA . GLY A 1 98 ? 23.312 -5.66 1.486 1 96.31 98 GLY A CA 1
ATOM 744 C C . GLY A 1 98 ? 23.312 -6.973 2.246 1 96.31 98 GLY A C 1
ATOM 745 O O . GLY A 1 98 ? 24.281 -7.73 2.191 1 96.31 98 GLY A O 1
ATOM 746 N N . CYS A 1 99 ? 22.234 -7.246 2.953 1 97.19 99 CYS A N 1
ATOM 747 C CA . CYS A 1 99 ? 22.156 -8.5 3.693 1 97.19 99 CYS A CA 1
ATOM 748 C C . CYS A 1 99 ? 21.844 -9.664 2.762 1 97.19 99 CYS A C 1
ATOM 750 O O . CYS A 1 99 ? 21.016 -9.531 1.853 1 97.19 99 CYS A O 1
ATOM 752 N N . SER A 1 100 ? 22.5 -10.805 3.016 1 95.56 100 SER A N 1
ATOM 753 C CA . SER A 1 100 ? 22.234 -12.008 2.236 1 95.56 100 SER A CA 1
ATOM 754 C C . SER A 1 100 ? 20.938 -12.672 2.674 1 95.56 100 SER A C 1
ATOM 756 O O . SER A 1 100 ? 20.406 -12.367 3.744 1 95.56 100 SER A O 1
ATOM 758 N N . VAL A 1 101 ? 20.422 -13.539 1.869 1 96.06 101 VAL A N 1
ATOM 759 C CA . VAL A 1 101 ? 19.203 -14.273 2.199 1 96.06 101 VAL A CA 1
ATOM 760 C C . VAL A 1 101 ? 19.391 -15.039 3.502 1 96.06 101 VAL A C 1
ATOM 762 O O . VAL A 1 101 ? 18.5 -15.078 4.352 1 96.06 101 VAL A O 1
ATOM 765 N N . SER A 1 102 ? 20.594 -15.602 3.693 1 95.38 102 SER A N 1
ATOM 766 C CA . SER A 1 102 ? 20.891 -16.344 4.91 1 95.38 102 SER A CA 1
ATOM 767 C C . SER A 1 102 ? 20.812 -15.453 6.145 1 95.38 102 SER A C 1
ATOM 769 O O . SER A 1 102 ? 20.266 -15.859 7.172 1 95.38 102 SER A O 1
ATOM 771 N N . MET A 1 103 ? 21.344 -14.297 6.027 1 95.94 103 MET A N 1
ATOM 772 C CA . MET A 1 103 ? 21.312 -13.344 7.137 1 95.94 103 MET A CA 1
ATOM 773 C C . MET A 1 103 ? 19.891 -12.93 7.457 1 95.94 103 MET A C 1
ATOM 775 O O . MET A 1 103 ? 19.531 -12.758 8.625 1 95.94 103 MET A O 1
ATOM 779 N N . LEU A 1 104 ? 19.094 -12.734 6.406 1 95.56 104 LEU A N 1
ATOM 780 C CA . LEU A 1 104 ? 17.703 -12.328 6.578 1 95.56 104 LEU A CA 1
ATOM 781 C C . LEU A 1 104 ? 16.906 -13.398 7.324 1 95.56 104 LEU A C 1
ATOM 783 O O . LEU A 1 104 ? 16.156 -13.086 8.25 1 95.56 104 LEU A O 1
ATOM 787 N N . LEU A 1 105 ? 17.109 -14.617 6.949 1 94.25 105 LEU A N 1
ATOM 788 C CA . LEU A 1 105 ? 16.359 -15.734 7.516 1 94.25 105 LEU A CA 1
ATOM 789 C C . LEU A 1 105 ? 16.734 -15.953 8.977 1 94.25 105 LEU A C 1
ATOM 791 O O . LEU A 1 105 ? 15.883 -16.312 9.789 1 94.25 105 LEU A O 1
ATOM 795 N N . LYS A 1 106 ? 17.984 -15.711 9.32 1 93.81 106 LYS A N 1
ATOM 796 C CA . LYS A 1 106 ? 18.469 -15.945 10.672 1 93.81 106 LYS A CA 1
ATOM 797 C C . LYS A 1 106 ? 18.312 -14.695 11.539 1 93.81 106 LYS A C 1
ATOM 799 O O . LYS A 1 106 ? 18.688 -14.703 12.711 1 93.81 106 LYS A O 1
ATOM 804 N N . SER A 1 107 ? 17.797 -13.57 10.906 1 90.19 107 SER A N 1
ATOM 805 C CA . SER A 1 107 ? 17.641 -12.305 11.617 1 90.19 107 SER A CA 1
ATOM 806 C C . SER A 1 107 ? 18.953 -11.844 12.234 1 90.19 107 SER A C 1
ATOM 808 O O . SER A 1 107 ? 18.984 -11.406 13.383 1 90.19 107 SER A O 1
ATOM 810 N N . THR A 1 108 ? 20.062 -12.023 11.516 1 90.81 108 THR A N 1
ATOM 811 C CA . THR A 1 108 ? 21.391 -11.656 12.016 1 90.81 108 THR A CA 1
ATOM 812 C C . THR A 1 108 ? 21.906 -10.422 11.289 1 90.81 108 THR A C 1
ATOM 814 O O . THR A 1 108 ? 23.062 -10.016 11.5 1 90.81 108 THR A O 1
ATOM 817 N N . CYS A 1 109 ? 21.094 -9.922 10.43 1 91.25 109 CYS A N 1
ATOM 818 C CA . CYS A 1 109 ? 21.531 -8.734 9.711 1 91.25 109 CYS A CA 1
ATOM 819 C C . CYS A 1 109 ? 21.484 -7.504 10.602 1 91.25 109 CYS A C 1
ATOM 821 O O . CYS A 1 109 ? 20.422 -7.145 11.109 1 91.25 109 CYS A O 1
ATOM 823 N N . ILE A 1 110 ? 22.641 -6.773 10.781 1 90.31 110 ILE A N 1
ATOM 824 C CA . ILE A 1 110 ? 22.719 -5.629 11.68 1 90.31 110 ILE A CA 1
ATOM 825 C C . ILE A 1 110 ? 23.047 -4.371 10.875 1 90.31 110 ILE A C 1
ATOM 827 O O . ILE A 1 110 ? 23.625 -3.42 11.414 1 90.31 110 ILE A O 1
ATOM 831 N N . ARG A 1 111 ? 22.734 -4.332 9.617 1 97 111 ARG A N 1
ATOM 832 C CA . ARG A 1 111 ? 23.047 -3.176 8.781 1 97 111 ARG A CA 1
ATOM 833 C C . ARG A 1 111 ? 22.078 -2.033 9.047 1 97 111 ARG A C 1
ATOM 835 O O . ARG A 1 111 ? 20.953 -2.26 9.508 1 97 111 ARG A O 1
ATOM 842 N N . PRO A 1 112 ? 22.531 -0.823 8.797 1 97.69 112 PRO A N 1
ATOM 843 C CA . PRO A 1 112 ? 21.641 0.318 9.039 1 97.69 112 PRO A CA 1
ATOM 844 C C . PRO A 1 112 ? 20.531 0.442 7.988 1 97.69 112 PRO A C 1
ATOM 846 O O . PRO A 1 112 ? 20.719 0.036 6.84 1 97.69 112 PRO A O 1
ATOM 849 N N . CYS A 1 113 ? 19.406 0.941 8.406 1 97.94 113 CYS A N 1
ATOM 850 C CA . CYS A 1 113 ? 18.328 1.29 7.488 1 97.94 113 CYS A CA 1
ATOM 851 C C . CYS A 1 113 ? 18.812 2.248 6.41 1 97.94 113 CYS A C 1
ATOM 853 O O . CYS A 1 113 ? 19.469 3.246 6.711 1 97.94 113 CYS A O 1
ATOM 855 N N . PRO A 1 114 ? 18.547 1.961 5.16 1 97.81 114 PRO A N 1
ATOM 856 C CA . PRO A 1 114 ? 18.984 2.857 4.086 1 97.81 114 PRO A CA 1
ATOM 857 C C . PRO A 1 114 ? 18.359 4.246 4.184 1 97.81 114 PRO A C 1
ATOM 859 O O . PRO A 1 114 ? 17.344 4.422 4.859 1 97.81 114 PRO A O 1
ATOM 862 N N . SER A 1 115 ? 19.062 5.207 3.553 1 97.38 115 SER A N 1
ATOM 863 C CA . SER A 1 115 ? 18.5 6.555 3.482 1 97.38 115 SER A CA 1
ATOM 864 C C . SER A 1 115 ? 17.125 6.547 2.816 1 97.38 115 SER A C 1
ATOM 866 O O . SER A 1 115 ? 16.797 5.625 2.062 1 97.38 115 SER A O 1
ATOM 868 N N . PHE A 1 116 ? 16.359 7.527 3.123 1 97.69 116 PHE A N 1
ATOM 869 C CA . PHE A 1 116 ? 14.992 7.543 2.604 1 97.69 116 PHE A CA 1
ATOM 870 C C . PHE A 1 116 ? 14.68 8.875 1.93 1 97.69 116 PHE A C 1
ATOM 872 O O . PHE A 1 116 ? 15.391 9.859 2.139 1 97.69 116 PHE A O 1
ATOM 879 N N . ALA A 1 117 ? 13.719 8.844 1.086 1 97.19 117 ALA A N 1
ATOM 880 C CA . ALA A 1 117 ? 13.008 10.031 0.618 1 97.19 117 ALA A CA 1
ATOM 881 C C . ALA A 1 117 ? 11.531 9.969 1.005 1 97.19 117 ALA A C 1
ATOM 883 O O . ALA A 1 117 ? 10.914 8.898 0.953 1 97.19 117 ALA A O 1
ATOM 884 N N . TYR A 1 118 ? 11.055 11.008 1.438 1 95.88 118 TYR A N 1
ATOM 885 C CA . TYR A 1 118 ? 9.664 11.141 1.877 1 95.88 118 TYR A CA 1
ATOM 886 C C . TYR A 1 118 ? 9.016 12.367 1.252 1 95.88 118 TYR A C 1
ATOM 888 O O . TYR A 1 118 ? 9.641 13.43 1.149 1 95.88 118 TYR A O 1
ATOM 896 N N . THR A 1 119 ? 7.762 12.219 0.782 1 93.81 119 THR A N 1
ATOM 897 C CA . THR A 1 119 ? 7.113 13.305 0.046 1 93.81 119 THR A CA 1
ATOM 898 C C . THR A 1 119 ? 5.934 13.859 0.835 1 93.81 119 THR A C 1
ATOM 900 O O . THR A 1 119 ? 5.336 13.156 1.655 1 93.81 119 THR A O 1
ATOM 903 N N . TYR A 1 120 ? 5.66 15.086 0.565 1 91.31 120 TYR A N 1
ATOM 904 C CA . TYR A 1 120 ? 4.527 15.805 1.139 1 91.31 120 TYR A CA 1
ATOM 905 C C . TYR A 1 120 ? 3.709 16.5 0.05 1 91.31 120 TYR A C 1
ATOM 907 O O . TYR A 1 120 ? 4.016 16.375 -1.138 1 91.31 120 TYR A O 1
ATOM 915 N N . GLY A 1 121 ? 2.566 17.047 0.531 1 81.75 121 GLY A N 1
ATOM 916 C CA . GLY A 1 121 ? 1.727 17.781 -0.396 1 81.75 121 GLY A CA 1
ATOM 917 C C . GLY A 1 121 ? 2.434 18.969 -1.022 1 81.75 121 GLY A C 1
ATOM 918 O O . GLY A 1 121 ? 3.465 19.422 -0.52 1 81.75 121 GLY A O 1
ATOM 919 N N . GLU A 1 122 ? 1.996 19.484 -2.123 1 77.19 122 GLU A N 1
ATOM 920 C CA . GLU A 1 122 ? 2.486 20.672 -2.83 1 77.19 122 GLU A CA 1
ATOM 921 C C . GLU A 1 122 ? 3.936 20.484 -3.273 1 77.19 122 GLU A C 1
ATOM 923 O O . GLU A 1 122 ? 4.715 21.438 -3.283 1 77.19 122 GLU A O 1
ATOM 928 N N . GLY A 1 123 ? 4.43 19.203 -3.299 1 84.88 123 GLY A N 1
ATOM 929 C CA . GLY A 1 123 ? 5.723 18.891 -3.887 1 84.88 123 GLY A CA 1
ATOM 930 C C . GLY A 1 123 ? 6.844 18.828 -2.867 1 84.88 123 GLY A C 1
ATOM 931 O O . GLY A 1 123 ? 8.023 18.812 -3.232 1 84.88 123 GLY A O 1
ATOM 932 N N . GLY A 1 124 ? 6.484 18.906 -1.649 1 93.06 124 GLY A N 1
ATOM 933 C CA . GLY A 1 124 ? 7.512 18.781 -0.629 1 93.06 124 GLY A CA 1
ATOM 934 C C . GLY A 1 124 ? 8.242 17.453 -0.674 1 93.06 124 GLY A C 1
ATOM 935 O O . GLY A 1 124 ? 7.633 16.406 -0.913 1 93.06 124 GLY A O 1
ATOM 936 N N . LEU A 1 125 ? 9.555 17.531 -0.551 1 96.5 125 LEU A N 1
ATOM 937 C CA . LEU A 1 125 ? 10.406 16.344 -0.568 1 96.5 125 LEU A CA 1
ATOM 938 C C . LEU A 1 125 ? 11.508 16.453 0.481 1 96.5 125 LEU A C 1
ATOM 940 O O . LEU A 1 125 ? 12.133 17.516 0.622 1 96.5 125 LEU A O 1
ATOM 944 N N . VAL A 1 126 ? 11.664 15.406 1.248 1 96.56 126 VAL A N 1
ATOM 945 C CA . VAL A 1 126 ? 12.766 15.398 2.213 1 96.56 126 VAL A CA 1
ATOM 946 C C . VAL A 1 126 ? 13.578 14.117 2.057 1 96.56 126 VAL A C 1
ATOM 948 O O . VAL A 1 126 ? 13.055 13.086 1.62 1 96.56 126 VAL A O 1
ATOM 951 N N . SER A 1 127 ? 14.797 14.172 2.348 1 96.69 127 SER A N 1
ATOM 952 C CA . SER A 1 127 ? 15.703 13.031 2.342 1 96.69 127 SER A CA 1
ATOM 953 C C . SER A 1 127 ? 16.578 13.008 3.592 1 96.69 127 SER A C 1
ATOM 955 O O . SER A 1 127 ? 17.031 14.055 4.055 1 96.69 127 SER A O 1
ATOM 957 N N . GLY A 1 128 ? 16.703 11.828 4.137 1 96.75 128 GLY A N 1
ATOM 958 C CA . GLY A 1 128 ? 17.453 11.719 5.371 1 96.75 128 GLY A CA 1
ATOM 959 C C . GLY A 1 128 ? 17.719 10.281 5.781 1 96.75 128 GLY A C 1
ATOM 960 O O . GLY A 1 128 ? 17.75 9.383 4.938 1 96.75 128 GLY A O 1
ATOM 961 N N . ILE A 1 129 ? 18.078 10.203 7.039 1 96.94 129 ILE A N 1
ATOM 962 C CA . ILE A 1 129 ? 18.422 8.922 7.645 1 96.94 129 ILE A CA 1
ATOM 963 C C . ILE A 1 129 ? 17.516 8.656 8.852 1 96.94 129 ILE A C 1
ATOM 965 O O . ILE A 1 129 ? 17.281 9.547 9.664 1 96.94 129 ILE A O 1
ATOM 969 N N . LEU A 1 130 ? 16.953 7.43 8.852 1 97.88 130 LEU A N 1
ATOM 970 C CA . LEU A 1 130 ? 16.203 7.047 10.039 1 97.88 130 LEU A CA 1
ATOM 971 C C . LEU A 1 130 ? 17.125 6.871 11.234 1 97.88 130 LEU A C 1
ATOM 973 O O . LEU A 1 130 ? 18.047 6.051 11.195 1 97.88 130 LEU A O 1
ATOM 977 N N . THR A 1 131 ? 16.906 7.645 12.258 1 97.88 131 THR A N 1
ATOM 978 C CA . THR A 1 131 ? 17.781 7.73 13.422 1 97.88 131 THR A CA 1
ATOM 979 C C . THR A 1 131 ? 17.016 7.438 14.703 1 97.88 131 THR A C 1
ATOM 981 O O . THR A 1 131 ? 15.789 7.637 14.766 1 97.88 131 THR A O 1
ATOM 984 N N . ARG A 1 132 ? 17.656 6.91 15.641 1 98.12 132 ARG A N 1
ATOM 985 C CA . ARG A 1 132 ? 17.078 6.645 16.953 1 98.12 132 ARG A CA 1
ATOM 986 C C . ARG A 1 132 ? 17.844 7.383 18.047 1 98.12 132 ARG A C 1
ATOM 988 O O . ARG A 1 132 ? 19.078 7.488 17.984 1 98.12 132 ARG A O 1
ATOM 995 N N . ASP A 1 133 ? 17.172 7.969 18.906 1 98.5 133 ASP A N 1
ATOM 996 C CA . ASP A 1 133 ? 17.734 8.688 20.047 1 98.5 133 ASP A CA 1
ATOM 997 C C . ASP A 1 133 ? 16.719 8.828 21.172 1 98.5 133 ASP A C 1
ATOM 999 O O . ASP A 1 133 ? 15.578 8.375 21.047 1 98.5 133 ASP A O 1
ATOM 1003 N N . ILE A 1 134 ? 17.141 9.328 22.312 1 98.5 134 ILE A N 1
ATOM 1004 C CA . ILE A 1 134 ? 16.234 9.531 23.438 1 98.5 134 ILE A CA 1
ATOM 1005 C C . ILE A 1 134 ? 15.398 10.789 23.203 1 98.5 134 ILE A C 1
ATOM 1007 O O . ILE A 1 134 ? 15.938 11.844 22.859 1 98.5 134 ILE A O 1
ATOM 1011 N N . LEU A 1 135 ? 14.109 10.695 23.25 1 98.25 135 LEU A N 1
ATOM 1012 C CA . LEU A 1 135 ? 13.211 11.844 23.25 1 98.25 135 LEU A CA 1
ATOM 1013 C C . LEU A 1 135 ? 12.781 12.188 24.672 1 98.25 135 LEU A C 1
ATOM 1015 O O . LEU A 1 135 ? 12.219 11.344 25.375 1 98.25 135 LEU A O 1
ATOM 1019 N N . LYS A 1 136 ? 13.07 13.336 25.062 1 96.12 136 LYS A N 1
ATOM 1020 C CA . LYS A 1 136 ? 12.633 13.828 26.359 1 96.12 136 LYS A CA 1
ATOM 1021 C C . LYS A 1 136 ? 11.344 14.641 26.234 1 96.12 136 LYS A C 1
ATOM 1023 O O . LYS A 1 136 ? 11.383 15.805 25.844 1 96.12 136 LYS A O 1
ATOM 1028 N N . ALA A 1 137 ? 10.305 14.055 26.531 1 89.62 137 ALA A N 1
ATOM 1029 C CA . ALA A 1 137 ? 9.016 14.742 26.531 1 89.62 137 ALA A CA 1
ATOM 1030 C C . ALA A 1 137 ? 8.539 15.023 27.953 1 89.62 137 ALA A C 1
ATOM 1032 O O . ALA A 1 137 ? 9.086 14.484 28.906 1 89.62 137 ALA A O 1
ATOM 1033 N N . ARG A 1 138 ? 7.633 15.93 28.062 1 83.81 138 ARG A N 1
ATOM 1034 C CA . ARG A 1 138 ? 7.102 16.281 29.375 1 83.81 138 ARG A CA 1
ATOM 1035 C C . ARG A 1 138 ? 6.332 15.102 29.984 1 83.81 138 ARG A C 1
ATOM 1037 O O . ARG A 1 138 ? 6.32 14.922 31.203 1 83.81 138 ARG A O 1
ATOM 1044 N N . THR A 1 139 ? 5.746 14.352 29.141 1 78.5 139 THR A N 1
ATOM 1045 C CA . THR A 1 139 ? 4.945 13.227 29.594 1 78.5 139 THR A CA 1
ATOM 1046 C C . THR A 1 139 ? 5.836 12.039 29.969 1 78.5 139 THR A C 1
ATOM 1048 O O . THR A 1 139 ? 5.617 11.391 30.984 1 78.5 139 THR A O 1
ATOM 1051 N N . ARG A 1 140 ? 6.723 11.727 29.109 1 86.44 140 ARG A N 1
ATOM 1052 C CA . ARG A 1 140 ? 7.629 10.602 29.344 1 86.44 140 ARG A CA 1
ATOM 1053 C C . ARG A 1 140 ? 8.812 10.648 28.375 1 86.44 140 ARG A C 1
ATOM 1055 O O . ARG A 1 140 ? 8.711 11.227 27.297 1 86.44 140 ARG A O 1
ATOM 1062 N N . ASP A 1 141 ? 9.82 9.984 28.875 1 93.31 141 ASP A N 1
ATOM 1063 C CA . ASP A 1 141 ? 10.961 9.797 27.969 1 93.31 141 ASP A CA 1
ATOM 1064 C C . ASP A 1 141 ? 10.734 8.602 27.047 1 93.31 141 ASP A C 1
ATOM 1066 O O . ASP A 1 141 ? 10.164 7.594 27.453 1 93.31 141 ASP A O 1
ATOM 1070 N N . VAL A 1 142 ? 11.109 8.734 25.828 1 96.69 142 VAL A N 1
ATOM 1071 C CA . VAL A 1 142 ? 11.164 7.629 24.875 1 96.69 142 VAL A CA 1
ATOM 1072 C C . VAL A 1 142 ? 12.617 7.25 24.609 1 96.69 142 VAL A C 1
ATOM 1074 O O . VAL A 1 142 ? 13.32 7.957 23.875 1 96.69 142 VAL A O 1
ATOM 1077 N N . PRO A 1 143 ? 13.117 6.172 25.094 1 96.75 143 PRO A N 1
ATOM 1078 C CA . PRO A 1 143 ? 14.539 5.84 25.031 1 96.75 143 PRO A CA 1
ATOM 1079 C C . PRO A 1 143 ? 15.023 5.59 23.609 1 96.75 143 PRO A C 1
ATOM 1081 O O . PRO A 1 143 ? 16.203 5.816 23.297 1 96.75 143 PRO A O 1
ATOM 1084 N N . ARG A 1 144 ? 14.18 5.02 22.797 1 96.69 144 ARG A N 1
ATOM 1085 C CA . ARG A 1 144 ? 14.562 4.727 21.406 1 96.69 144 ARG A CA 1
ATOM 1086 C C . ARG A 1 144 ? 13.562 5.328 20.422 1 96.69 144 ARG A C 1
ATOM 1088 O O . ARG A 1 144 ? 12.953 4.609 19.641 1 96.69 144 ARG A O 1
ATOM 1095 N N . PHE A 1 145 ? 13.516 6.629 20.547 1 98.19 145 PHE A N 1
ATOM 1096 C CA . PHE A 1 145 ? 12.641 7.367 19.641 1 98.19 145 PHE A CA 1
ATOM 1097 C C . PHE A 1 145 ? 13.18 7.355 18.219 1 98.19 145 PHE A C 1
ATOM 1099 O O . PHE A 1 145 ? 14.336 7.711 17.984 1 98.19 145 PHE A O 1
ATOM 1106 N N . SER A 1 146 ? 12.391 6.875 17.266 1 98.5 146 SER A N 1
ATOM 1107 C CA . SER A 1 146 ? 12.773 6.824 15.859 1 98.5 146 SER A CA 1
ATOM 1108 C C . SER A 1 146 ? 12.289 8.055 15.109 1 98.5 146 SER A C 1
ATOM 1110 O O . SER A 1 146 ? 11.109 8.406 15.172 1 98.5 146 SER A O 1
ATOM 1112 N N . PHE A 1 147 ? 13.164 8.734 14.438 1 98.5 147 PHE A N 1
ATOM 1113 C CA . PHE A 1 147 ? 12.805 9.922 13.672 1 98.5 147 PHE A CA 1
ATOM 1114 C C . PHE A 1 147 ? 13.711 10.07 12.453 1 98.5 147 PHE A C 1
ATOM 1116 O O . PHE A 1 147 ? 14.758 9.43 12.367 1 98.5 147 PHE A O 1
ATOM 1123 N N . GLY A 1 148 ? 13.242 10.812 11.516 1 98.06 148 GLY A N 1
ATOM 1124 C CA . GLY A 1 148 ? 14.078 11.125 10.367 1 98.06 148 GLY A CA 1
ATOM 1125 C C . GLY A 1 148 ? 15.078 12.234 10.648 1 98.06 148 GLY A C 1
ATOM 1126 O O . GLY A 1 148 ? 14.688 13.359 10.992 1 98.06 148 GLY A O 1
ATOM 1127 N N . CYS A 1 149 ? 16.297 11.914 10.57 1 96.81 149 CYS A N 1
ATOM 1128 C CA . CYS A 1 149 ? 17.359 12.914 10.516 1 96.81 149 CYS A CA 1
ATOM 1129 C C . CYS A 1 149 ? 17.562 13.406 9.094 1 96.81 149 CYS A C 1
ATOM 1131 O O . CYS A 1 149 ? 18.328 12.812 8.328 1 96.81 149 CYS A O 1
ATOM 1133 N N . VAL A 1 150 ? 16.938 14.523 8.734 1 96.5 150 VAL A N 1
ATOM 1134 C CA . VAL A 1 150 ? 16.812 14.984 7.359 1 96.5 150 VAL A CA 1
ATOM 1135 C C . VAL A 1 150 ? 17.891 16.016 7.066 1 96.5 150 VAL A C 1
ATOM 1137 O O . VAL A 1 150 ? 18.078 16.984 7.824 1 96.5 150 VAL A O 1
ATOM 1140 N N . THR A 1 151 ? 18.594 15.805 5.98 1 93.56 151 THR A N 1
ATOM 1141 C CA . THR A 1 151 ? 19.719 16.703 5.664 1 93.56 151 THR A CA 1
ATOM 1142 C C . THR A 1 151 ? 19.359 17.625 4.5 1 93.56 151 THR A C 1
ATOM 1144 O O . THR A 1 151 ? 20 18.656 4.305 1 93.56 151 THR A O 1
ATOM 1147 N N . SER A 1 152 ? 18.391 17.188 3.729 1 93.38 152 SER A N 1
ATOM 1148 C CA . SER A 1 152 ? 18.031 17.984 2.561 1 93.38 152 SER A CA 1
ATOM 1149 C C . SER A 1 152 ? 16.531 17.953 2.307 1 93.38 152 SER A C 1
ATOM 1151 O O . SER A 1 152 ? 15.898 16.891 2.451 1 93.38 152 SER A O 1
ATOM 1153 N N . THR A 1 153 ? 15.977 19.141 1.961 1 94.75 153 THR A N 1
ATOM 1154 C CA . THR A 1 153 ? 14.539 19.234 1.716 1 94.75 153 THR A CA 1
ATOM 1155 C C . THR A 1 153 ? 14.258 20.109 0.5 1 94.75 153 THR A C 1
ATOM 1157 O O . THR A 1 153 ? 15.109 20.891 0.078 1 94.75 153 THR A O 1
ATOM 1160 N N . TYR A 1 154 ? 13.188 19.859 -0.089 1 95.12 154 TYR A N 1
ATOM 1161 C CA . TYR A 1 154 ? 12.578 20.734 -1.084 1 95.12 154 TYR A CA 1
ATOM 1162 C C . TYR A 1 154 ? 11.219 21.234 -0.613 1 95.12 154 TYR A C 1
ATOM 1164 O O . TYR A 1 154 ? 10.305 20.422 -0.38 1 95.12 154 TYR A O 1
ATOM 1172 N N . HIS A 1 155 ? 10.977 22.453 -0.365 1 91.31 155 HIS A N 1
ATOM 1173 C CA . HIS A 1 155 ? 9.734 23.125 0.014 1 91.31 155 HIS A CA 1
ATOM 1174 C C . HIS A 1 155 ? 9.344 22.781 1.449 1 91.31 155 HIS A C 1
ATOM 1176 O O . HIS A 1 155 ? 8.188 22.953 1.841 1 91.31 155 HIS A O 1
ATOM 1182 N N . GLU A 1 156 ? 10.258 22.203 2.266 1 88.88 156 GLU A N 1
ATOM 1183 C CA . GLU A 1 156 ? 10.047 21.891 3.676 1 88.88 156 GLU A CA 1
ATOM 1184 C C . GLU A 1 156 ? 11.117 22.531 4.551 1 88.88 156 GLU A C 1
ATOM 1186 O O . GLU A 1 156 ? 12.141 21.922 4.844 1 88.88 156 GLU A O 1
ATOM 1191 N N . PRO A 1 157 ? 10.828 23.703 5.043 1 86.12 157 PRO A N 1
ATOM 1192 C CA . PRO A 1 157 ? 11.875 24.531 5.645 1 86.12 157 PRO A CA 1
ATOM 1193 C C . PRO A 1 157 ? 12.273 24.047 7.039 1 86.12 157 PRO A C 1
ATOM 1195 O O . PRO A 1 157 ? 13.367 24.375 7.516 1 86.12 157 PRO A O 1
ATOM 1198 N N . ILE A 1 158 ? 11.312 23.422 7.707 1 88.88 158 ILE A N 1
ATOM 1199 C CA . ILE A 1 158 ? 11.625 22.953 9.055 1 88.88 158 ILE A CA 1
ATOM 1200 C C . ILE A 1 158 ? 11.07 21.547 9.258 1 88.88 158 ILE A C 1
ATOM 1202 O O . ILE A 1 158 ? 10.383 21.016 8.383 1 88.88 158 ILE A O 1
ATOM 1206 N N . GLY A 1 159 ? 11.25 21 10.391 1 94.12 159 GLY A N 1
ATOM 1207 C CA . GLY A 1 159 ? 10.875 19.625 10.68 1 94.12 159 GLY A CA 1
ATOM 1208 C C . GLY A 1 159 ? 9.398 19.469 11 1 94.12 159 GLY A C 1
ATOM 1209 O O . GLY A 1 159 ? 8.672 20.453 11.125 1 94.12 159 GLY A O 1
ATOM 1210 N N . ILE A 1 160 ? 8.977 18.297 11.055 1 96.38 160 ILE A N 1
ATOM 1211 C CA . ILE A 1 160 ? 7.586 17.938 11.305 1 96.38 160 ILE A CA 1
ATOM 1212 C C . ILE A 1 160 ? 7.512 16.906 12.438 1 96.38 160 ILE A C 1
ATOM 1214 O O . ILE A 1 160 ? 8.297 15.961 12.477 1 96.38 160 ILE A O 1
ATOM 1218 N N . ALA A 1 161 ? 6.754 17.203 13.438 1 97.69 161 ALA A N 1
ATOM 1219 C CA . ALA A 1 161 ? 6.254 16.156 14.328 1 97.69 161 ALA A CA 1
ATOM 1220 C C . ALA A 1 161 ? 4.98 15.523 13.773 1 97.69 161 ALA A C 1
ATOM 1222 O O . ALA A 1 161 ? 3.92 16.156 13.773 1 97.69 161 ALA A O 1
ATOM 1223 N N . GLY A 1 162 ? 5.133 14.297 13.305 1 98 162 GLY A N 1
ATOM 1224 C CA . GLY A 1 162 ? 3.973 13.609 12.758 1 98 162 GLY A CA 1
ATOM 1225 C C . GLY A 1 162 ? 2.998 13.141 13.82 1 98 162 GLY A C 1
ATOM 1226 O O . GLY A 1 162 ? 3.381 12.414 14.742 1 98 162 GLY A O 1
ATOM 1227 N N . PHE A 1 163 ? 1.771 13.5 13.68 1 98.25 163 PHE A N 1
ATOM 1228 C CA . PHE A 1 163 ? 0.745 13.133 14.648 1 98.25 163 PHE A CA 1
ATOM 1229 C C . PHE A 1 163 ? -0.276 12.188 14.023 1 98.25 163 PHE A C 1
ATOM 1231 O O . PHE A 1 163 ? -1.407 12.086 14.5 1 98.25 163 PHE A O 1
ATOM 1238 N N . GLY A 1 164 ? 0.091 11.609 12.922 1 97.31 164 GLY A N 1
ATOM 1239 C CA . GLY A 1 164 ? -0.762 10.57 12.359 1 97.31 164 GLY A CA 1
ATOM 1240 C C . GLY A 1 164 ? -0.907 9.359 13.266 1 97.31 164 GLY A C 1
ATOM 1241 O O . GLY A 1 164 ? -0.538 9.414 14.438 1 97.31 164 GLY A O 1
ATOM 1242 N N . ARG A 1 165 ? -1.426 8.289 12.727 1 96.62 165 ARG A N 1
ATOM 1243 C CA . ARG A 1 165 ? -1.731 7.105 13.523 1 96.62 165 ARG A CA 1
ATOM 1244 C C . ARG A 1 165 ? -0.706 6.004 13.281 1 96.62 165 ARG A C 1
ATOM 1246 O O . ARG A 1 165 ? -0.815 4.914 13.844 1 96.62 165 ARG A O 1
ATOM 1253 N N . GLY A 1 166 ? 0.245 6.281 12.461 1 96.12 166 GLY A N 1
ATOM 1254 C CA . GLY A 1 166 ? 1.22 5.27 12.086 1 96.12 166 GLY A CA 1
ATOM 1255 C C . GLY A 1 166 ? 2.324 5.094 13.109 1 96.12 166 GLY A C 1
ATOM 1256 O O . GLY A 1 166 ? 2.443 5.887 14.047 1 96.12 166 GLY A O 1
ATOM 1257 N N . LEU A 1 167 ? 3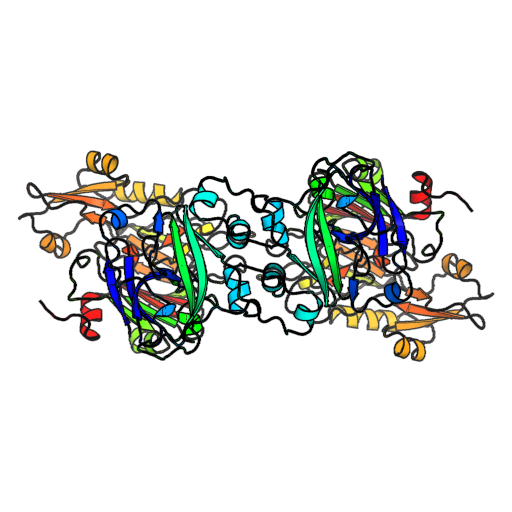.162 4.129 12.898 1 95.88 167 LEU A N 1
ATOM 1258 C CA . LEU A 1 167 ? 4.219 3.705 13.812 1 95.88 167 LEU A CA 1
ATOM 1259 C C . LEU A 1 167 ? 5.238 4.82 14.016 1 95.88 167 LEU A C 1
ATOM 1261 O O . LEU A 1 167 ? 5.82 4.945 15.102 1 95.88 167 LEU A O 1
ATOM 1265 N N . LEU A 1 168 ? 5.48 5.637 13 1 97.44 168 LEU A N 1
ATOM 1266 C CA . LEU A 1 168 ? 6.535 6.641 13.023 1 97.44 168 LEU A CA 1
ATOM 1267 C C . LEU A 1 168 ? 6.047 7.934 13.672 1 97.44 168 LEU A C 1
ATOM 1269 O O . LEU A 1 168 ? 6.832 8.852 13.914 1 97.44 168 LEU A O 1
ATOM 1273 N N . SER A 1 169 ? 4.805 8.023 14 1 97.69 169 SER A N 1
ATOM 1274 C CA . SER A 1 169 ? 4.215 9.242 14.547 1 97.69 169 SER A CA 1
ATOM 1275 C C . SER A 1 169 ? 4.621 9.445 16 1 97.69 169 SER A C 1
ATOM 1277 O O . SER A 1 169 ? 4.965 8.484 16.703 1 97.69 169 SER A O 1
ATOM 1279 N N . LEU A 1 170 ? 4.605 10.656 16.438 1 97.44 170 LEU A N 1
ATOM 1280 C CA . LEU A 1 170 ? 4.961 11 17.812 1 97.44 170 LEU A CA 1
ATOM 1281 C C . LEU A 1 170 ? 3.984 10.383 18.797 1 97.44 170 LEU A C 1
ATOM 1283 O O . LEU A 1 170 ? 4.398 9.734 19.766 1 97.44 170 LEU A O 1
ATOM 1287 N N . PRO A 1 171 ? 2.635 10.5 18.609 1 96.38 171 PRO A N 1
ATOM 1288 C CA . PRO A 1 171 ? 1.713 9.867 19.562 1 96.38 171 PRO A CA 1
ATOM 1289 C C . PRO A 1 171 ? 1.921 8.359 19.688 1 96.38 171 PRO A C 1
ATOM 1291 O O . PRO A 1 171 ? 1.822 7.805 20.781 1 96.38 171 PRO A O 1
ATOM 1294 N N . SER A 1 172 ? 2.18 7.711 18.531 1 96.19 172 SER A N 1
ATOM 1295 C CA . SER A 1 172 ? 2.404 6.27 18.562 1 96.19 172 SER A CA 1
ATOM 1296 C C . SER A 1 172 ? 3.605 5.914 19.438 1 96.19 172 SER A C 1
ATOM 1298 O O . SER A 1 172 ? 3.521 5.031 20.281 1 96.19 172 SER A O 1
ATOM 1300 N N . GLN A 1 173 ? 4.688 6.602 19.25 1 96.75 173 GLN A N 1
ATOM 1301 C CA . GLN A 1 173 ? 5.926 6.27 19.953 1 96.75 173 GLN A CA 1
ATOM 1302 C C . GLN A 1 173 ? 5.867 6.703 21.422 1 96.75 173 GLN A C 1
ATOM 1304 O O . GLN A 1 173 ? 6.633 6.207 22.25 1 96.75 173 GLN A O 1
ATOM 1309 N N . LEU A 1 174 ? 4.961 7.645 21.719 1 96 174 LEU A N 1
ATOM 1310 C CA . LEU A 1 174 ? 4.73 8.039 23.109 1 96 174 LEU A CA 1
ATOM 1311 C C . LEU A 1 174 ? 3.736 7.105 23.781 1 96 174 LEU A C 1
ATOM 1313 O O . LEU A 1 174 ? 3.494 7.215 24.984 1 96 174 LEU A O 1
ATOM 1317 N N . GLY A 1 175 ? 3.098 6.203 23 1 93.88 175 GLY A N 1
ATOM 1318 C CA . GLY A 1 175 ? 2.18 5.219 23.547 1 93.88 175 GLY A CA 1
ATOM 1319 C C . GLY A 1 175 ? 0.759 5.734 23.688 1 93.88 175 GLY A C 1
ATOM 1320 O O . GLY A 1 175 ? -0.002 5.27 24.531 1 93.88 175 GLY A O 1
ATOM 1321 N N . PHE A 1 176 ? 0.378 6.66 22.828 1 92.88 176 PHE A N 1
ATOM 1322 C CA . PHE A 1 176 ? -0.914 7.305 23.031 1 92.88 176 PHE A CA 1
ATOM 1323 C C . PHE A 1 176 ? -1.896 6.906 21.938 1 92.88 176 PHE A C 1
ATOM 1325 O O . PHE A 1 176 ? -2.986 7.473 21.844 1 92.88 176 PHE A O 1
ATOM 1332 N N . LEU A 1 177 ? -1.596 5.949 21.047 1 89 177 LEU A N 1
ATOM 1333 C CA . LEU A 1 177 ? -2.498 5.551 19.969 1 89 177 LEU A CA 1
ATOM 1334 C C . LEU A 1 177 ? -3.75 4.883 20.531 1 89 177 LEU A C 1
ATOM 1336 O O . LEU A 1 177 ? -4.777 4.82 19.859 1 89 177 LEU A O 1
ATOM 1340 N N . GLU A 1 178 ? -3.713 4.391 21.656 1 89 178 GLU A N 1
ATOM 1341 C CA . GLU A 1 178 ? -4.914 3.814 22.25 1 89 178 GLU A CA 1
ATOM 1342 C C . GLU A 1 178 ? -5.559 4.785 23.234 1 89 178 GLU A C 1
ATOM 1344 O O . GLU A 1 178 ? -6.41 4.395 24.031 1 89 178 GLU A O 1
ATOM 1349 N N . LYS A 1 179 ? -5.211 5.922 23.25 1 93.62 179 LYS A N 1
ATOM 1350 C CA . LYS A 1 179 ? -5.766 6.98 24.094 1 93.62 179 LYS A CA 1
ATOM 1351 C C . LYS A 1 179 ? -6.219 8.172 23.25 1 93.62 179 LYS A C 1
ATOM 1353 O O . LYS A 1 179 ? -7.324 8.164 22.703 1 93.62 179 LYS A O 1
ATOM 1358 N N . GLY A 1 180 ? -5.227 9.062 22.938 1 94.75 180 GLY A N 1
ATOM 1359 C CA . GLY A 1 180 ? -5.602 10.211 22.141 1 94.75 180 GLY A CA 1
ATOM 1360 C C . GLY A 1 180 ? -4.863 11.477 22.531 1 94.75 180 GLY A C 1
ATOM 1361 O O . GLY A 1 180 ? -3.867 11.422 23.25 1 94.75 180 GLY A O 1
ATOM 1362 N N . PHE A 1 181 ? -5.281 12.562 22.016 1 96.69 181 PHE A N 1
ATOM 1363 C CA . PHE A 1 181 ? -4.734 13.883 22.297 1 96.69 181 PHE A CA 1
ATOM 1364 C C . PHE A 1 181 ? -5.707 14.977 21.875 1 96.69 181 PHE A C 1
ATOM 1366 O O . PHE A 1 181 ? -6.734 14.695 21.25 1 96.69 181 PHE A O 1
ATOM 1373 N N . SER A 1 182 ? -5.461 16.172 22.297 1 96.31 182 SER A N 1
ATOM 1374 C CA . SER A 1 182 ? -6.305 17.312 21.969 1 96.31 182 SER A CA 1
ATOM 1375 C C . SER A 1 182 ? -5.484 18.594 21.844 1 96.31 182 SER A C 1
ATOM 1377 O O . SER A 1 182 ? -4.391 18.688 22.406 1 96.31 182 SER A O 1
ATOM 1379 N N . HIS A 1 183 ? -5.926 19.406 21.047 1 97.19 183 HIS A N 1
ATOM 1380 C CA . HIS A 1 183 ? -5.316 20.734 20.938 1 97.19 183 HIS A CA 1
ATOM 1381 C C . HIS A 1 183 ? -6.379 21.828 20.891 1 97.19 183 HIS A C 1
ATOM 1383 O O . HIS A 1 183 ? -7.559 21.531 20.672 1 97.19 183 HIS A O 1
ATOM 1389 N N . CYS A 1 184 ? -6.051 22.969 21.188 1 97 184 CYS A N 1
ATOM 1390 C CA . CYS A 1 184 ? -6.828 24.188 21.031 1 97 184 CYS A CA 1
ATOM 1391 C C . CYS A 1 184 ? -5.977 25.297 20.422 1 97 184 CYS A C 1
ATOM 1393 O O . CYS A 1 184 ? -5.246 25.984 21.141 1 97 184 CYS A O 1
ATOM 1395 N N . PHE A 1 185 ? -6.098 25.516 19.094 1 97.88 185 PHE A N 1
ATOM 1396 C CA . PHE A 1 185 ? -5.215 26.406 18.359 1 97.88 185 PHE A CA 1
ATOM 1397 C C . PHE A 1 185 ? -5.605 27.859 18.594 1 97.88 185 PHE A C 1
ATOM 1399 O O . PHE A 1 185 ? -6.785 28.219 18.516 1 97.88 185 PHE A O 1
ATOM 1406 N N . LEU A 1 186 ? -4.633 28.656 18.875 1 96.81 186 LEU A N 1
ATOM 1407 C CA . LEU A 1 186 ? -4.832 30.109 18.969 1 96.81 186 LEU A CA 1
ATOM 1408 C C . LEU A 1 186 ? -5.152 30.703 17.594 1 96.81 186 LEU A C 1
ATOM 1410 O O . LEU A 1 186 ? -4.695 30.188 16.578 1 96.81 186 LEU A O 1
ATOM 1414 N N . PRO A 1 187 ? -5.973 31.75 17.594 1 93.56 187 PRO A N 1
ATOM 1415 C CA . PRO A 1 187 ? -6.234 32.406 16.312 1 93.56 187 PRO A CA 1
ATOM 1416 C C . PRO A 1 187 ? -4.988 33.094 15.734 1 93.56 187 PRO A C 1
ATOM 1418 O O . PRO A 1 187 ? -4.051 33.406 16.469 1 93.56 187 PRO A O 1
ATOM 1421 N N . PHE A 1 188 ? -5.031 33.344 14.539 1 91.38 188 PHE A N 1
ATOM 1422 C CA . PHE A 1 188 ? -3.896 33.844 13.758 1 91.38 188 PHE A CA 1
ATOM 1423 C C . PHE A 1 188 ? -3.369 35.156 14.312 1 91.38 188 PHE A C 1
ATOM 1425 O O . PHE A 1 188 ? -2.189 35.469 14.156 1 91.38 188 PHE A O 1
ATOM 1432 N N . LYS A 1 189 ? -4.203 35.969 14.938 1 87.12 189 LYS A N 1
ATOM 1433 C CA . LYS A 1 189 ? -3.787 37.25 15.43 1 87.12 189 LYS A CA 1
ATOM 1434 C C . LYS A 1 189 ? -2.662 37.125 16.453 1 87.12 189 LYS A C 1
ATOM 1436 O O . LYS A 1 189 ? -1.961 38.094 16.75 1 87.12 189 LYS A O 1
ATOM 1441 N N . PHE A 1 190 ? -2.455 35.906 17 1 91.56 190 PHE A N 1
ATOM 1442 C CA . PHE A 1 190 ? -1.441 35.719 18.016 1 91.56 190 PHE A CA 1
ATOM 1443 C C . PHE A 1 190 ? -0.149 35.188 17.422 1 91.56 190 PHE A C 1
ATOM 1445 O O . PHE A 1 190 ? 0.756 34.781 18.141 1 91.56 190 PHE A O 1
ATOM 1452 N N . VAL A 1 191 ? 0.013 35.188 16.109 1 91.06 191 VAL A N 1
ATOM 1453 C CA . VAL A 1 191 ? 1.131 34.594 15.383 1 91.06 191 VAL A CA 1
ATOM 1454 C C . VAL A 1 191 ? 2.443 35.219 15.859 1 91.06 191 VAL A C 1
ATOM 1456 O O . VAL A 1 191 ? 3.469 34.531 15.93 1 91.06 191 VAL A O 1
ATOM 1459 N N . ASN A 1 192 ? 2.48 36.438 16.25 1 90 192 ASN A N 1
ATOM 1460 C CA . ASN A 1 192 ? 3.699 37.125 16.625 1 90 192 ASN A CA 1
ATOM 1461 C C . ASN A 1 192 ? 3.768 37.375 18.125 1 90 192 ASN A C 1
ATOM 1463 O O . ASN A 1 192 ? 4.551 38.188 18.609 1 90 192 ASN A O 1
ATOM 1467 N N . ASN A 1 193 ? 2.895 36.719 18.875 1 91.81 193 ASN A N 1
ATOM 1468 C CA . ASN A 1 193 ? 2.912 36.844 20.328 1 91.81 193 ASN A CA 1
ATOM 1469 C C . ASN A 1 193 ? 3.658 35.688 20.984 1 91.81 193 ASN A C 1
ATOM 1471 O O . ASN A 1 193 ? 3.117 34.594 21.109 1 91.81 193 ASN A O 1
ATOM 1475 N N . PRO A 1 194 ? 4.828 35.906 21.359 1 90.06 194 PRO A N 1
ATOM 1476 C CA . PRO A 1 194 ? 5.621 34.812 21.938 1 90.06 194 PRO A CA 1
ATOM 1477 C C . PRO A 1 194 ? 5.18 34.438 23.359 1 90.06 194 PRO A C 1
ATOM 1479 O O . PRO A 1 194 ? 5.652 33.469 23.922 1 90.06 194 PRO A O 1
ATOM 1482 N N . ASN A 1 195 ? 4.285 35.188 23.969 1 93.62 195 ASN A N 1
ATOM 1483 C CA . ASN A 1 195 ? 3.93 35.031 25.375 1 93.62 195 ASN A CA 1
ATOM 1484 C C . ASN A 1 195 ? 2.736 34.094 25.547 1 93.62 195 ASN A C 1
ATOM 1486 O O . ASN A 1 195 ? 2.291 33.844 26.656 1 93.62 195 ASN A O 1
ATOM 1490 N N . ILE A 1 196 ? 2.215 33.688 24.453 1 96.12 196 ILE A N 1
ATOM 1491 C CA . ILE A 1 196 ? 1.081 32.75 24.547 1 96.12 196 ILE A CA 1
ATOM 1492 C C . ILE A 1 196 ? 1.277 31.594 23.562 1 96.12 196 ILE A C 1
ATOM 1494 O O . ILE A 1 196 ? 1.842 31.781 22.484 1 96.12 196 ILE A O 1
ATOM 1498 N N . SER A 1 197 ? 0.903 30.422 24 1 96.94 197 SER A N 1
ATOM 1499 C CA . SER A 1 197 ? 0.995 29.234 23.156 1 96.94 197 SER A CA 1
ATOM 1500 C C . SER A 1 197 ? -0.292 28.406 23.219 1 96.94 197 SER A C 1
ATOM 1502 O O . SER A 1 197 ? -1.066 28.531 24.172 1 96.94 197 SER A O 1
ATOM 1504 N N . SER A 1 198 ? -0.568 27.703 22.156 1 97.5 198 SER A N 1
ATOM 1505 C CA . SER A 1 198 ? -1.718 26.797 22.125 1 97.5 198 SER A CA 1
ATOM 1506 C C . SER A 1 198 ? -1.479 25.562 22.984 1 97.5 198 SER A C 1
ATOM 1508 O O . SER A 1 198 ? -0.374 25.016 23 1 97.5 198 SER A O 1
ATOM 1510 N N . PRO A 1 199 ? -2.451 25.141 23.719 1 95.88 199 PRO A N 1
ATOM 1511 C CA . PRO A 1 199 ? -2.299 23.922 24.5 1 95.88 199 PRO A CA 1
ATOM 1512 C C . PRO A 1 199 ? -2.445 22.656 23.672 1 95.88 199 PRO A C 1
ATOM 1514 O O . PRO A 1 199 ? -3.361 22.547 22.844 1 95.88 199 PRO A O 1
ATOM 1517 N N . LEU A 1 200 ? -1.572 21.766 23.75 1 96.31 200 LEU A N 1
ATOM 1518 C CA . LEU A 1 200 ? -1.618 20.391 23.266 1 96.31 200 LEU A CA 1
ATOM 1519 C C . LEU A 1 200 ? -1.585 19.406 24.422 1 96.31 200 LEU A C 1
ATOM 1521 O O . LEU A 1 200 ? -0.632 19.391 25.203 1 96.31 200 LEU A O 1
ATOM 1525 N N . ILE A 1 201 ? -2.611 18.703 24.594 1 94.25 201 ILE A N 1
ATOM 1526 C CA . ILE A 1 201 ? -2.711 17.719 25.672 1 94.25 201 ILE A CA 1
ATOM 1527 C C . ILE A 1 201 ? -2.609 16.312 25.094 1 94.25 201 ILE A C 1
ATOM 1529 O O . ILE A 1 201 ? -3.391 15.93 24.219 1 94.25 201 ILE A O 1
ATOM 1533 N N . LEU A 1 202 ? -1.71 15.562 25.609 1 93.62 202 LEU A N 1
ATOM 1534 C CA . LEU A 1 202 ? -1.471 14.219 25.094 1 93.62 202 LEU A CA 1
ATOM 1535 C C . LEU A 1 202 ? -1.956 13.172 26.094 1 93.62 202 LEU A C 1
ATOM 1537 O O . LEU A 1 202 ? -1.819 13.352 27.312 1 93.62 202 LEU A O 1
ATOM 1541 N N . GLY A 1 203 ? -2.461 12.055 25.578 1 90.75 203 GLY A N 1
ATOM 1542 C CA . GLY A 1 203 ? -2.82 10.922 26.406 1 90.75 203 GLY A CA 1
ATOM 1543 C C . GLY A 1 203 ? -4.234 11 26.953 1 90.75 203 GLY A C 1
ATOM 1544 O O . GLY A 1 203 ? -5.07 11.734 26.422 1 90.75 203 GLY A O 1
ATOM 1545 N N . ALA A 1 204 ? -4.473 10.297 27.953 1 83 204 ALA A N 1
ATOM 1546 C CA . ALA A 1 204 ? -5.809 10.102 28.516 1 83 204 ALA A CA 1
ATOM 1547 C C . ALA A 1 204 ? -6.348 11.398 29.109 1 83 204 ALA A C 1
ATOM 1549 O O . ALA A 1 204 ? -7.562 11.609 29.156 1 83 204 ALA A O 1
ATOM 1550 N N . SER A 1 205 ? -5.512 12.242 29.438 1 83.81 205 SER A N 1
ATOM 1551 C CA . SER A 1 205 ? -5.93 13.508 30.031 1 83.81 205 SER A CA 1
ATOM 1552 C C . SER A 1 205 ? -6.707 14.367 29.047 1 83.81 205 SER A C 1
ATOM 1554 O O . SER A 1 205 ? -7.516 15.203 29.438 1 83.81 205 SER A O 1
ATOM 1556 N N . ALA A 1 206 ? -6.465 14.109 27.828 1 84.88 206 ALA A N 1
ATOM 1557 C CA . ALA A 1 206 ? -7.176 14.852 26.781 1 84.88 206 ALA A CA 1
ATOM 1558 C C . ALA A 1 206 ? -8.641 14.43 26.719 1 84.88 206 ALA A C 1
ATOM 1560 O O . ALA A 1 206 ? -9.469 15.125 26.141 1 84.88 206 ALA A O 1
ATOM 1561 N N . LEU A 1 207 ? -8.938 13.297 27.344 1 81.81 207 LEU A N 1
ATOM 1562 C CA . LEU A 1 207 ? -10.266 12.703 27.203 1 81.81 207 LEU A CA 1
ATOM 1563 C C . LEU A 1 207 ? -11.023 12.75 28.531 1 81.81 207 LEU A C 1
ATOM 1565 O O . LEU A 1 207 ? -12.039 12.07 28.688 1 81.81 207 LEU A O 1
ATOM 1569 N N . SER A 1 208 ? -10.492 13.445 29.406 1 77.88 208 SER A N 1
ATOM 1570 C CA . SER A 1 208 ? -11.195 13.539 30.688 1 77.88 208 SER A CA 1
ATOM 1571 C C . SER A 1 208 ? -12.609 14.062 30.5 1 77.88 208 SER A C 1
ATOM 1573 O O . SER A 1 208 ? -12.867 14.859 29.594 1 77.88 208 SER A O 1
ATOM 1575 N N . ILE A 1 209 ? -13.484 13.523 31.25 1 68.06 209 ILE A N 1
ATOM 1576 C CA . ILE A 1 209 ? -14.922 13.766 31.141 1 68.06 209 ILE A CA 1
ATOM 1577 C C . ILE A 1 209 ? -15.195 15.266 31.156 1 68.06 209 ILE A C 1
ATOM 1579 O O . ILE A 1 209 ? -16.016 15.758 30.391 1 68.06 209 ILE A O 1
ATOM 1583 N N . ASN A 1 210 ? -14.617 15.906 31.969 1 65.5 210 ASN A N 1
ATOM 1584 C CA . ASN A 1 210 ? -14.852 17.344 32.062 1 65.5 210 ASN A CA 1
ATOM 1585 C C . ASN A 1 210 ? -14.492 18.062 30.766 1 65.5 210 ASN A C 1
ATOM 1587 O O . ASN A 1 210 ? -15.109 19.078 30.422 1 65.5 210 ASN A O 1
ATOM 1591 N N . LEU A 1 211 ? -13.727 17.422 30.047 1 70.31 211 LEU A N 1
ATOM 1592 C CA . LEU A 1 211 ? -13.234 18.062 28.828 1 70.31 211 LEU A CA 1
ATOM 1593 C C . LEU A 1 211 ? -14.039 17.609 27.609 1 70.31 211 LEU A C 1
ATOM 1595 O O . LEU A 1 211 ? -14 18.25 26.562 1 70.31 211 LEU A O 1
ATOM 1599 N N . THR A 1 212 ? -14.805 16.562 27.875 1 74.12 212 THR A N 1
ATOM 1600 C CA . THR A 1 212 ? -15.414 15.992 26.672 1 74.12 212 THR A CA 1
ATOM 1601 C C . THR A 1 212 ? -16.922 16.172 26.688 1 74.12 212 THR A C 1
ATOM 1603 O O . THR A 1 212 ? -17.609 15.961 25.688 1 74.12 212 THR A O 1
ATOM 1606 N N . GLU A 1 213 ? -17.438 16.641 27.734 1 75.44 213 GLU A N 1
ATOM 1607 C CA . GLU A 1 213 ? -18.875 16.719 27.891 1 75.44 213 GLU A CA 1
ATOM 1608 C C . GLU A 1 213 ? -19.516 17.641 26.859 1 75.44 213 GLU A C 1
ATOM 1610 O O . GLU A 1 213 ? -20.594 17.359 26.344 1 75.44 213 GLU A O 1
ATOM 1615 N N . SER A 1 214 ? -18.906 18.594 26.484 1 83.69 214 SER A N 1
ATOM 1616 C CA . SER A 1 214 ? -19.484 19.594 25.594 1 83.69 214 SER A CA 1
ATOM 1617 C C . SER A 1 214 ? -19.047 19.359 24.156 1 83.69 214 SER A C 1
ATOM 1619 O O . SER A 1 214 ? -19.469 20.078 23.25 1 83.69 214 SER A O 1
ATOM 1621 N N . LEU A 1 215 ? -18.328 18.359 24.016 1 91.62 215 LEU A N 1
ATOM 1622 C CA . LEU A 1 215 ? -17.797 18.109 22.688 1 91.62 215 LEU A CA 1
ATOM 1623 C C . LEU A 1 215 ? -18.812 17.375 21.828 1 91.62 215 LEU A C 1
ATOM 1625 O O . LEU A 1 215 ? -19.609 16.578 22.328 1 91.62 215 LEU A O 1
ATOM 1629 N N . GLN A 1 216 ? -18.828 17.688 20.562 1 94.69 216 GLN A N 1
ATOM 1630 C CA . GLN A 1 216 ? -19.562 16.938 19.547 1 94.69 216 GLN A CA 1
ATOM 1631 C C . GLN A 1 216 ? -18.625 16 18.797 1 94.69 216 GLN A C 1
ATOM 1633 O O . GLN A 1 216 ? -17.688 16.453 18.125 1 94.69 216 GLN A O 1
ATOM 1638 N N . PHE A 1 217 ? -18.969 14.711 18.906 1 96.69 217 PHE A N 1
ATOM 1639 C CA . PHE A 1 217 ? -18.062 13.734 18.328 1 96.69 217 PHE A CA 1
ATOM 1640 C C . PHE A 1 217 ? -18.594 13.203 17 1 96.69 217 PHE A C 1
ATOM 1642 O O . PHE A 1 217 ? -19.781 12.969 16.859 1 96.69 217 PHE A O 1
ATOM 1649 N N . THR A 1 218 ? -17.781 13.117 16.062 1 98.25 218 THR A N 1
ATOM 1650 C CA . THR A 1 218 ? -18.031 12.406 14.812 1 98.25 218 THR A CA 1
ATOM 1651 C C . THR A 1 218 ? -17.078 11.219 14.672 1 98.25 218 THR A C 1
ATOM 1653 O O . THR A 1 218 ? -15.922 11.281 15.086 1 98.25 218 THR A O 1
ATOM 1656 N N . PRO A 1 219 ? -17.562 10.125 14.156 1 98 219 PRO A N 1
ATOM 1657 C CA . PRO A 1 219 ? -16.672 8.969 14.008 1 98 219 PRO A CA 1
ATOM 1658 C C . PRO A 1 219 ? -15.562 9.195 12.992 1 98 219 PRO A C 1
ATOM 1660 O O . PRO A 1 219 ? -15.766 9.914 12.008 1 98 219 PRO A O 1
ATOM 1663 N N . MET A 1 220 ? -14.391 8.578 13.227 1 97.69 220 MET A N 1
ATOM 1664 C CA . MET A 1 220 ? -13.344 8.516 12.211 1 97.69 220 MET A CA 1
ATOM 1665 C C . MET A 1 220 ? -13.727 7.559 11.086 1 97.69 220 MET A C 1
ATOM 1667 O O . MET A 1 220 ? -14.281 6.488 11.344 1 97.69 220 MET A O 1
ATOM 1671 N N . LEU A 1 221 ? -13.547 8.023 9.891 1 96.56 221 LEU A N 1
ATOM 1672 C CA . LEU A 1 221 ? -13.672 7.133 8.742 1 96.56 221 LEU A CA 1
ATOM 1673 C C . LEU A 1 221 ? -12.375 6.375 8.492 1 96.56 221 LEU A C 1
ATOM 1675 O O . LEU A 1 221 ? -11.289 6.961 8.539 1 96.56 221 LEU A O 1
ATOM 1679 N N . ASN A 1 222 ? -12.477 5.113 8.328 1 93.5 222 ASN A N 1
ATOM 1680 C CA . ASN A 1 222 ? -11.281 4.301 8.133 1 93.5 222 ASN A CA 1
ATOM 1681 C C . ASN A 1 222 ? -11.258 3.654 6.754 1 93.5 222 ASN A C 1
ATOM 1683 O O . ASN A 1 222 ? -12.297 3.246 6.234 1 93.5 222 ASN A O 1
ATOM 1687 N N . THR A 1 223 ? -10.148 3.6 6.129 1 91.38 223 THR A N 1
ATOM 1688 C CA . THR A 1 223 ? -9.852 2.887 4.891 1 91.38 223 THR A CA 1
ATOM 1689 C C . THR A 1 223 ? -8.484 2.215 4.965 1 91.38 223 THR A C 1
ATOM 1691 O O . THR A 1 223 ? -7.543 2.773 5.531 1 91.38 223 THR A O 1
ATOM 1694 N N . PRO A 1 224 ? -8.406 1.026 4.426 1 89.75 224 PRO A N 1
ATOM 1695 C CA . PRO A 1 224 ? -7.098 0.372 4.453 1 89.75 224 PRO A CA 1
ATOM 1696 C C . PRO A 1 224 ? -6.062 1.089 3.592 1 89.75 224 PRO A C 1
ATOM 1698 O O . PRO A 1 224 ? -4.859 0.866 3.754 1 89.75 224 PRO A O 1
ATOM 1701 N N . MET A 1 225 ? -6.469 1.92 2.658 1 90 225 MET A N 1
ATOM 1702 C CA . MET A 1 225 ? -5.555 2.625 1.767 1 90 225 MET A CA 1
ATOM 1703 C C . MET A 1 225 ? -4.789 3.711 2.518 1 90 225 MET A C 1
ATOM 1705 O O . MET A 1 225 ? -3.643 4.012 2.184 1 90 225 MET A O 1
ATOM 1709 N N . TYR A 1 226 ? -5.422 4.266 3.492 1 92.06 226 TYR A N 1
ATOM 1710 C CA . TYR A 1 226 ? -4.824 5.34 4.277 1 92.06 226 TYR A CA 1
ATOM 1711 C C . TYR A 1 226 ? -5.082 5.137 5.766 1 92.06 226 TYR A C 1
ATOM 1713 O O . TYR A 1 226 ? -5.711 5.977 6.414 1 92.06 226 TYR A O 1
ATOM 1721 N N . PRO A 1 227 ? -4.551 4.152 6.301 1 92.19 227 PRO A N 1
ATOM 1722 C CA . PRO A 1 227 ? -4.906 3.758 7.664 1 92.19 227 PRO A CA 1
ATOM 1723 C C . PRO A 1 227 ? -4.34 4.707 8.719 1 92.19 227 PRO A C 1
ATOM 1725 O O . PRO A 1 227 ? -4.793 4.699 9.867 1 92.19 227 PRO A O 1
ATOM 1728 N N . ASN A 1 228 ? -3.422 5.539 8.352 1 94.81 228 ASN A N 1
ATOM 1729 C CA . ASN A 1 228 ? -2.707 6.332 9.352 1 94.81 228 ASN A CA 1
ATOM 1730 C C . ASN A 1 228 ? -3.219 7.77 9.398 1 94.81 228 ASN A C 1
ATOM 1732 O O . ASN A 1 228 ? -2.689 8.594 10.141 1 94.81 228 ASN A O 1
ATOM 1736 N N . SER A 1 229 ? -4.246 8.109 8.641 1 96.25 229 SER A N 1
ATOM 1737 C CA . SER A 1 229 ? -4.746 9.477 8.539 1 96.25 229 SER A CA 1
ATOM 1738 C C . SER A 1 229 ? -6.047 9.648 9.32 1 96.25 229 SER A C 1
ATOM 1740 O O . SER A 1 229 ? -6.715 8.664 9.648 1 96.25 229 SER A O 1
ATOM 1742 N N . TYR A 1 230 ? -6.367 10.844 9.68 1 98.19 230 TYR A N 1
ATOM 1743 C CA . TYR A 1 230 ? -7.621 11.18 10.344 1 98.19 230 TYR A CA 1
ATOM 1744 C C . TYR A 1 230 ? -8.648 11.695 9.336 1 98.19 230 TYR A C 1
ATOM 1746 O O . TYR A 1 230 ? -8.547 12.836 8.875 1 98.19 230 TYR A O 1
ATOM 1754 N N . TYR A 1 231 ? -9.617 10.852 9.055 1 98.12 231 TYR A N 1
ATOM 1755 C CA . TYR A 1 231 ? -10.688 11.219 8.141 1 98.12 231 TYR A CA 1
ATOM 1756 C C . TYR A 1 231 ? -12.016 11.32 8.867 1 98.12 231 TYR A C 1
ATOM 1758 O O . TYR A 1 231 ? -12.297 10.531 9.773 1 98.12 231 TYR A O 1
ATOM 1766 N N . ILE A 1 232 ? -12.828 12.266 8.469 1 98.5 232 ILE A N 1
ATOM 1767 C CA . ILE A 1 232 ? -14.188 12.406 8.969 1 98.5 232 ILE A CA 1
ATOM 1768 C C . ILE A 1 232 ? -15.156 12.578 7.801 1 98.5 232 ILE A C 1
ATOM 1770 O O . ILE A 1 232 ? -14.734 12.789 6.66 1 98.5 232 ILE A O 1
ATOM 1774 N N . GLY A 1 233 ? -16.422 12.422 8.141 1 97.81 233 GLY A N 1
ATOM 1775 C CA . GLY A 1 233 ? -17.453 12.602 7.133 1 97.81 233 GLY A CA 1
ATOM 1776 C C . GLY A 1 233 ? -18.203 13.914 7.277 1 97.81 233 GLY A C 1
ATOM 1777 O O . GLY A 1 233 ? -18.688 14.242 8.359 1 97.81 233 GLY A O 1
ATOM 1778 N N . LEU A 1 234 ? -18.25 14.648 6.18 1 97.75 234 LEU A N 1
ATOM 1779 C CA . LEU A 1 234 ? -19.031 15.883 6.137 1 97.75 234 LEU A CA 1
ATOM 1780 C C . LEU A 1 234 ? -20.391 15.641 5.488 1 97.75 234 LEU A C 1
ATOM 1782 O O . LEU A 1 234 ? -20.469 15.102 4.379 1 97.75 234 LEU A O 1
ATOM 1786 N N . GLU A 1 235 ? -21.453 15.992 6.129 1 95.81 235 GLU A N 1
ATOM 1787 C CA . GLU A 1 235 ? -22.812 15.75 5.629 1 95.81 235 GLU A CA 1
ATOM 1788 C C . GLU A 1 235 ? -23.359 17 4.941 1 95.81 235 GLU A C 1
ATOM 1790 O O . GLU A 1 235 ? -24.047 16.891 3.924 1 95.81 235 GLU A O 1
ATOM 1795 N N . SER A 1 236 ? -23.141 18.109 5.508 1 95.12 236 SER A N 1
ATOM 1796 C CA . SER A 1 236 ? -23.656 19.359 4.926 1 95.12 236 SER A CA 1
ATOM 1797 C C . SER A 1 236 ? -22.953 20.578 5.516 1 95.12 236 SER A C 1
ATOM 1799 O O . SER A 1 236 ? -22.234 20.453 6.512 1 95.12 236 SER A O 1
ATOM 1801 N N . ILE A 1 237 ? -23.109 21.656 4.875 1 95.31 237 ILE A N 1
ATOM 1802 C CA . ILE A 1 237 ? -22.656 22.969 5.363 1 95.31 237 ILE A CA 1
ATOM 1803 C C . ILE A 1 237 ? -23.844 23.922 5.418 1 95.31 237 ILE A C 1
ATOM 1805 O O . ILE A 1 237 ? -24.641 24 4.473 1 95.31 237 ILE A O 1
ATOM 1809 N N . THR A 1 238 ? -23.984 24.547 6.516 1 93.44 238 THR A N 1
ATOM 1810 C CA . THR A 1 238 ? -25.047 25.547 6.68 1 93.44 238 THR A CA 1
ATOM 1811 C C . THR A 1 238 ? -24.453 26.953 6.715 1 93.44 238 THR A C 1
ATOM 1813 O O . THR A 1 238 ? -23.484 27.219 7.438 1 93.44 238 THR A O 1
ATOM 1816 N N . ILE A 1 239 ? -25 27.844 5.965 1 91.81 239 ILE A N 1
ATOM 1817 C CA . ILE A 1 239 ? -24.547 29.219 5.914 1 91.81 239 ILE A CA 1
ATOM 1818 C C . ILE A 1 239 ? -25.641 30.141 6.477 1 91.81 239 ILE A C 1
ATOM 1820 O O . ILE A 1 239 ? -26.766 30.156 5.98 1 91.81 239 ILE A O 1
ATOM 1824 N N . GLY A 1 240 ? -25.234 30.859 7.461 1 87.62 240 GLY A N 1
ATOM 1825 C CA . GLY A 1 240 ? -26.156 31.797 8.062 1 87.62 240 GLY A CA 1
ATOM 1826 C C . GLY A 1 240 ? -27.406 31.125 8.617 1 87.62 240 GLY A C 1
ATOM 1827 O O . GLY A 1 240 ? -27.312 30.109 9.328 1 87.62 240 GLY A O 1
ATOM 1828 N N . THR A 1 241 ? -28.5 31.8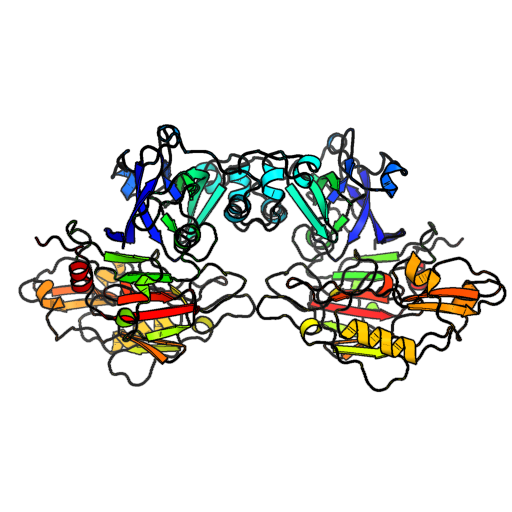28 8.383 1 76.81 241 THR A N 1
ATOM 1829 C CA . THR A 1 241 ? -29.781 31.328 8.883 1 76.81 241 THR A CA 1
ATOM 1830 C C . THR A 1 241 ? -30.5 30.516 7.801 1 76.81 241 THR A C 1
ATOM 1832 O O . THR A 1 241 ? -31.672 30.156 7.969 1 76.81 241 THR A O 1
ATOM 1835 N N . ASN A 1 242 ? -29.688 30.359 6.801 1 65.75 242 ASN A N 1
ATOM 1836 C CA . ASN A 1 242 ? -30.297 29.594 5.719 1 65.75 242 ASN A CA 1
ATOM 1837 C C . ASN A 1 242 ? -30.672 28.188 6.18 1 65.75 242 ASN A C 1
ATOM 1839 O O . ASN A 1 242 ? -29.844 27.469 6.742 1 65.75 242 ASN A O 1
ATOM 1843 N N . ILE A 1 243 ? -31.828 27.953 6.035 1 65.5 243 ILE A N 1
ATOM 1844 C CA . ILE A 1 243 ? -32.438 26.719 6.523 1 65.5 243 ILE A CA 1
ATOM 1845 C C . ILE A 1 243 ? -32.031 25.547 5.621 1 65.5 243 ILE A C 1
ATOM 1847 O O . ILE A 1 243 ? -32.125 24.391 6.023 1 65.5 243 ILE A O 1
ATOM 1851 N N . THR A 1 244 ? -31.672 25.891 4.391 1 72.62 244 THR A N 1
ATOM 1852 C CA . THR A 1 244 ? -31.375 24.766 3.521 1 72.62 244 THR A CA 1
ATOM 1853 C C . THR A 1 244 ? -29.875 24.484 3.475 1 72.62 244 THR A C 1
ATOM 1855 O O . THR A 1 244 ? -29.109 25.25 2.871 1 72.62 244 THR A O 1
ATOM 1858 N N . PRO A 1 245 ? -29.562 23.438 4.102 1 78.06 245 PRO A N 1
ATOM 1859 C CA . PRO A 1 245 ? -28.141 23.094 4.07 1 78.06 245 PRO A CA 1
ATOM 1860 C C . PRO A 1 245 ? -27.641 22.734 2.67 1 78.06 245 PRO A C 1
ATOM 1862 O O . PRO A 1 245 ? -28.406 22.219 1.855 1 78.06 245 PRO A O 1
ATOM 1865 N N . THR A 1 246 ? -26.438 23.281 2.373 1 82.44 246 THR A N 1
ATOM 1866 C CA . THR A 1 246 ? -25.812 22.891 1.119 1 82.44 246 THR A CA 1
ATOM 1867 C C . THR A 1 246 ? -25.406 21.422 1.155 1 82.44 246 THR A C 1
ATOM 1869 O O . THR A 1 246 ? -24.688 20.984 2.068 1 82.44 246 THR A O 1
ATOM 1872 N N . GLN A 1 247 ? -25.969 20.75 0.139 1 80.06 247 GLN A N 1
ATOM 1873 C CA . GLN A 1 247 ? -25.688 19.328 0.094 1 80.06 247 GLN A CA 1
ATOM 1874 C C . GLN A 1 247 ? -24.25 19.062 -0.347 1 80.06 247 GLN A C 1
ATOM 1876 O O . GLN A 1 247 ? -23.734 19.75 -1.238 1 80.06 247 GLN A O 1
ATOM 1881 N N . VAL A 1 248 ? -23.641 18.172 0.369 1 90.44 248 VAL A N 1
ATOM 1882 C CA . VAL A 1 248 ? -22.25 17.812 0.127 1 90.44 248 VAL A CA 1
ATOM 1883 C C . VAL A 1 248 ? -22.188 16.516 -0.683 1 90.44 248 VAL A C 1
ATOM 1885 O O . VAL A 1 248 ? -23.062 15.656 -0.563 1 90.44 248 VAL A O 1
ATOM 1888 N N . PRO A 1 249 ? -21.266 16.453 -1.594 1 91 249 PRO A N 1
ATOM 1889 C CA . PRO A 1 249 ? -21.125 15.203 -2.344 1 91 249 PRO A CA 1
ATOM 1890 C C . PRO A 1 249 ? -20.859 14 -1.441 1 91 249 PRO A C 1
ATOM 1892 O O . PRO A 1 249 ? -20.203 14.141 -0.404 1 91 249 PRO A O 1
ATOM 1895 N N . LEU A 1 250 ? -21.328 12.875 -1.869 1 92.25 250 LEU A N 1
ATOM 1896 C CA . LEU A 1 250 ? -21.188 11.641 -1.113 1 92.25 250 LEU A CA 1
ATOM 1897 C C . LEU A 1 250 ? -19.719 11.328 -0.843 1 92.25 250 LEU A C 1
ATOM 1899 O O . LEU A 1 250 ? -19.391 10.695 0.159 1 92.25 250 LEU A O 1
ATOM 1903 N N . THR A 1 251 ? -18.797 11.828 -1.689 1 92.5 251 THR A N 1
ATOM 1904 C CA . THR A 1 251 ? -17.375 11.547 -1.595 1 92.5 251 THR A CA 1
ATOM 1905 C C . THR A 1 251 ? -16.781 12.188 -0.344 1 92.5 251 THR A C 1
ATOM 1907 O O . THR A 1 251 ? -15.695 11.812 0.096 1 92.5 251 THR A O 1
ATOM 1910 N N . LEU A 1 252 ? -17.453 13.086 0.212 1 95.62 252 LEU A N 1
ATOM 1911 C CA . LEU A 1 252 ? -16.969 13.703 1.44 1 95.62 252 LEU A CA 1
ATOM 1912 C C . LEU A 1 252 ? -17.484 12.961 2.666 1 95.62 252 LEU A C 1
ATOM 1914 O O . LEU A 1 252 ? -16.969 13.141 3.771 1 95.62 252 LEU A O 1
ATOM 1918 N N . ARG A 1 253 ? -18.531 12.164 2.467 1 94.88 253 ARG A N 1
ATOM 1919 C CA . ARG A 1 253 ? -19.188 11.484 3.578 1 94.88 253 ARG A CA 1
ATOM 1920 C C . ARG A 1 253 ? -18.625 10.086 3.775 1 94.88 253 ARG A C 1
ATOM 1922 O O . ARG A 1 253 ? -18.734 9.516 4.863 1 94.88 253 ARG A O 1
ATOM 1929 N N . GLN A 1 254 ? -18.094 9.602 2.66 1 94.19 254 GLN A N 1
ATOM 1930 C CA . GLN A 1 254 ? -17.625 8.219 2.684 1 94.19 254 GLN A CA 1
ATOM 1931 C C . GLN A 1 254 ? -16.531 7.988 1.65 1 94.19 254 GLN A C 1
ATOM 1933 O O . GLN A 1 254 ? -16.266 8.859 0.817 1 94.19 254 GLN A O 1
ATOM 1938 N N . PHE A 1 255 ? -15.875 6.816 1.768 1 93.19 255 PHE A N 1
ATOM 1939 C CA . PHE A 1 255 ? -14.875 6.406 0.789 1 93.19 255 PHE A CA 1
ATOM 1940 C C . PHE A 1 255 ? -15.523 5.664 -0.373 1 93.19 255 PHE A C 1
ATOM 1942 O O . PHE A 1 255 ? -16.562 5.016 -0.2 1 93.19 255 PHE A O 1
ATOM 1949 N N . ASP A 1 256 ? -14.906 5.773 -1.494 1 89.81 256 ASP A N 1
ATOM 1950 C CA . ASP A 1 256 ? -15.32 4.938 -2.615 1 89.81 256 ASP A CA 1
ATOM 1951 C C . ASP A 1 256 ? -14.609 3.586 -2.582 1 89.81 256 ASP A C 1
ATOM 1953 O O . ASP A 1 256 ? -13.914 3.268 -1.614 1 89.81 256 ASP A O 1
ATOM 1957 N N . SER A 1 257 ? -14.828 2.805 -3.594 1 83.69 257 SER A N 1
ATOM 1958 C CA . SER A 1 257 ? -14.32 1.438 -3.635 1 83.69 257 SER A CA 1
ATOM 1959 C C . SER A 1 257 ? -12.797 1.418 -3.742 1 83.69 257 SER A C 1
ATOM 1961 O O . SER A 1 257 ? -12.164 0.405 -3.441 1 83.69 257 SER A O 1
ATOM 1963 N N . GLN A 1 258 ? -12.227 2.549 -4.129 1 86.75 258 GLN A N 1
ATOM 1964 C CA . GLN A 1 258 ? -10.773 2.633 -4.266 1 86.75 258 GLN A CA 1
ATOM 1965 C C . GLN A 1 258 ? -10.141 3.244 -3.018 1 86.75 258 GLN A C 1
ATOM 1967 O O . GLN A 1 258 ? -8.922 3.402 -2.949 1 86.75 258 GLN A O 1
ATOM 1972 N N . GLY A 1 259 ? -11 3.604 -2.084 1 89.5 259 GLY A N 1
ATOM 1973 C CA . GLY A 1 259 ? -10.5 4.145 -0.83 1 89.5 259 GLY A CA 1
ATOM 1974 C C . GLY A 1 259 ? -10.336 5.652 -0.852 1 89.5 259 GLY A C 1
ATOM 1975 O O . GLY A 1 259 ? -9.742 6.23 0.056 1 89.5 259 GLY A O 1
ATOM 1976 N N . ASN A 1 260 ? -10.836 6.273 -1.878 1 92.25 260 ASN A N 1
ATOM 1977 C CA . ASN A 1 260 ? -10.758 7.727 -1.961 1 92.25 260 ASN A CA 1
ATOM 1978 C C . ASN A 1 260 ? -12 8.383 -1.358 1 92.25 260 ASN A C 1
ATOM 1980 O O . ASN A 1 260 ? -13.094 7.82 -1.41 1 92.25 260 ASN A O 1
ATOM 1984 N N . GLY A 1 261 ? -11.773 9.562 -0.845 1 94.69 261 GLY A N 1
ATOM 1985 C CA . GLY A 1 261 ? -12.891 10.305 -0.279 1 94.69 261 GLY A CA 1
ATOM 1986 C C . GLY A 1 261 ? -12.656 10.727 1.159 1 94.69 261 GLY A C 1
ATOM 1987 O O . GLY A 1 261 ? -11.508 10.859 1.595 1 94.69 261 GLY A O 1
ATOM 1988 N N . GLY A 1 262 ? -13.781 11.109 1.82 1 96.19 262 GLY A N 1
ATOM 1989 C CA . GLY A 1 262 ? -13.688 11.617 3.18 1 96.19 262 GLY A CA 1
ATOM 1990 C C . GLY A 1 262 ? -13.047 12.992 3.258 1 96.19 262 GLY A C 1
ATOM 1991 O O . GLY A 1 262 ? -12.594 13.531 2.244 1 96.19 262 GLY A O 1
ATOM 1992 N N . MET A 1 263 ? -13.125 13.531 4.406 1 97.5 263 MET A N 1
ATOM 1993 C CA . MET A 1 263 ? -12.453 14.797 4.688 1 97.5 263 MET A CA 1
ATOM 1994 C C . MET A 1 263 ? -11.281 14.594 5.645 1 97.5 263 MET A C 1
ATOM 1996 O O . MET A 1 263 ? -11.461 14.086 6.75 1 97.5 263 MET A O 1
ATOM 2000 N N . LEU A 1 264 ? -10.109 14.945 5.207 1 97.38 264 LEU A N 1
ATOM 2001 C CA . LEU A 1 264 ? -8.898 14.812 6.012 1 97.38 264 LEU A CA 1
ATOM 2002 C C . LEU A 1 264 ? -8.797 15.945 7.027 1 97.38 264 LEU A C 1
ATOM 2004 O O . LEU A 1 264 ? -8.961 17.125 6.672 1 97.38 264 LEU A O 1
ATOM 2008 N N . VAL A 1 265 ? -8.648 15.641 8.289 1 98.44 265 VAL A N 1
ATOM 2009 C CA . VAL A 1 265 ? -8.328 16.656 9.289 1 98.44 265 VAL A CA 1
ATOM 2010 C C . VAL A 1 265 ? -6.816 16.859 9.352 1 98.44 265 VAL A C 1
ATOM 2012 O O . VAL A 1 265 ? -6.078 15.977 9.781 1 98.44 265 VAL A O 1
ATOM 2015 N N . ASP A 1 266 ? -6.398 18 8.961 1 97.31 266 ASP A N 1
ATOM 2016 C CA . ASP A 1 266 ? -4.973 18.219 8.742 1 97.31 266 ASP A CA 1
ATOM 2017 C C . ASP A 1 266 ? -4.527 19.562 9.305 1 97.31 266 ASP A C 1
ATOM 2019 O O . ASP A 1 266 ? -4.809 20.609 8.727 1 97.31 266 ASP A O 1
ATOM 2023 N N . SER A 1 267 ? -3.742 19.516 10.375 1 97.56 267 SER A N 1
ATOM 2024 C CA . SER A 1 267 ? -3.229 20.734 10.984 1 97.56 267 SER A CA 1
ATOM 2025 C C . SER A 1 267 ? -2.088 21.328 10.164 1 97.56 267 SER A C 1
ATOM 2027 O O . SER A 1 267 ? -1.706 22.484 10.359 1 97.56 267 SER A O 1
ATOM 2029 N N . GLY A 1 268 ? -1.513 20.516 9.234 1 94.62 268 GLY A N 1
ATOM 2030 C CA . GLY A 1 268 ? -0.389 20.969 8.43 1 94.62 268 GLY A CA 1
ATOM 2031 C C . GLY A 1 268 ? -0.811 21.75 7.207 1 94.62 268 GLY A C 1
ATOM 2032 O O . GLY A 1 268 ? 0.018 22.406 6.566 1 94.62 268 GLY A O 1
ATOM 2033 N N . THR A 1 269 ? -2.014 21.609 6.887 1 94 269 THR A N 1
ATOM 2034 C CA . THR A 1 269 ? -2.586 22.406 5.809 1 94 269 THR A CA 1
ATOM 2035 C C . THR A 1 269 ? -3.273 23.656 6.363 1 94 269 THR A C 1
ATOM 2037 O O . THR A 1 269 ? -4.07 23.562 7.301 1 94 269 THR A O 1
ATOM 2040 N N . THR A 1 270 ? -3.037 24.766 5.789 1 93.06 270 THR A N 1
ATOM 2041 C CA . THR A 1 270 ? -3.488 26.047 6.352 1 93.06 270 THR A CA 1
ATOM 2042 C C . THR A 1 270 ? -4.984 26.234 6.133 1 93.06 270 THR A C 1
ATOM 2044 O O . THR A 1 270 ? -5.738 26.438 7.086 1 93.06 270 THR A O 1
ATOM 2047 N N . TYR A 1 271 ? -5.434 26.125 4.914 1 94.88 271 TYR A N 1
ATOM 2048 C CA . TYR A 1 271 ? -6.816 26.453 4.578 1 94.88 271 TYR A CA 1
ATOM 2049 C C . TYR A 1 271 ? -7.625 25.172 4.332 1 94.88 271 TYR A C 1
ATOM 2051 O O . TYR A 1 271 ? -7.082 24.172 3.887 1 94.88 271 TYR A O 1
ATOM 2059 N N . THR A 1 272 ? -8.844 25.281 4.621 1 97 272 THR A N 1
ATOM 2060 C CA . THR A 1 272 ? -9.758 24.203 4.277 1 97 272 THR A CA 1
ATOM 2061 C C . THR A 1 272 ? -9.977 24.125 2.768 1 97 272 THR A C 1
ATOM 2063 O O . THR A 1 272 ? -10.148 25.156 2.111 1 97 272 THR A O 1
ATOM 2066 N N . HIS A 1 273 ? -9.891 22.953 2.238 1 96.56 273 HIS A N 1
ATOM 2067 C CA . HIS A 1 273 ? -10.117 22.688 0.824 1 96.56 273 HIS A CA 1
ATOM 2068 C C . HIS A 1 273 ? -11.398 21.891 0.617 1 96.56 273 HIS A C 1
ATOM 2070 O O . HIS A 1 273 ? -11.602 20.844 1.25 1 96.56 273 HIS A O 1
ATOM 2076 N N . LEU A 1 274 ? -12.266 22.391 -0.217 1 96.56 274 LEU A N 1
ATOM 2077 C CA . LEU A 1 274 ? -13.523 21.719 -0.557 1 96.56 274 LEU A CA 1
ATOM 2078 C C . LEU A 1 274 ? -13.594 21.422 -2.051 1 96.56 274 LEU A C 1
ATOM 2080 O O . LEU A 1 274 ? -13.094 22.203 -2.865 1 96.56 274 LEU A O 1
ATOM 2084 N N . PRO A 1 275 ? -14.242 20.375 -2.352 1 95.06 275 PRO A N 1
ATOM 2085 C CA . PRO A 1 275 ? -14.32 20.016 -3.77 1 95.06 275 PRO A CA 1
ATOM 2086 C C . PRO A 1 275 ? -15.422 20.781 -4.508 1 95.06 275 PRO A C 1
ATOM 2088 O O . PRO A 1 275 ? -16.375 21.25 -3.889 1 95.06 275 PRO A O 1
ATOM 2091 N N . ASN A 1 276 ? -15.195 20.922 -5.824 1 91.94 276 ASN A N 1
ATOM 2092 C CA . ASN A 1 276 ? -16.312 21.312 -6.68 1 91.94 276 ASN A CA 1
ATOM 2093 C C . ASN A 1 276 ? -17.281 20.141 -6.891 1 91.94 276 ASN A C 1
ATOM 2095 O O . ASN A 1 276 ? -16.859 19 -7.027 1 91.94 276 ASN A O 1
ATOM 2099 N N . PRO A 1 277 ? -18.562 20.453 -6.855 1 90.94 277 PRO A N 1
ATOM 2100 C CA . PRO A 1 277 ? -19.188 21.766 -6.965 1 90.94 277 PRO A CA 1
ATOM 2101 C C . PRO A 1 277 ? -19.5 22.391 -5.609 1 90.94 277 PRO A C 1
ATOM 2103 O O . PRO A 1 277 ? -20.016 23.516 -5.539 1 90.94 277 PRO A O 1
ATOM 2106 N N . LEU A 1 278 ? -19.266 21.672 -4.539 1 93.75 278 LEU A N 1
ATOM 2107 C CA . LEU A 1 278 ? -19.578 22.172 -3.209 1 93.75 278 LEU A CA 1
ATOM 2108 C C . LEU A 1 278 ? -18.953 23.547 -2.979 1 93.75 278 LEU A C 1
ATOM 2110 O O . LEU A 1 278 ? -19.625 24.453 -2.494 1 93.75 278 LEU A O 1
ATOM 2114 N N . TYR A 1 279 ? -17.734 23.703 -3.34 1 95.44 279 TYR A N 1
ATOM 2115 C CA . TYR A 1 279 ? -17.016 24.953 -3.131 1 95.44 279 TYR A CA 1
ATOM 2116 C C . TYR A 1 279 ? -17.672 26.094 -3.904 1 95.44 279 TYR A C 1
ATOM 2118 O O . TYR A 1 279 ? -17.891 27.188 -3.363 1 95.44 279 TYR A O 1
ATOM 2126 N N . SER A 1 280 ? -17.984 25.797 -5.133 1 94.38 280 SER A N 1
ATOM 2127 C CA . SER A 1 280 ? -18.641 26.812 -5.953 1 94.38 280 SER A CA 1
ATOM 2128 C C . SER A 1 280 ? -19.984 27.219 -5.359 1 94.38 280 SER A C 1
ATOM 2130 O O . SER A 1 280 ? -20.359 28.391 -5.41 1 94.38 280 SER A O 1
ATOM 2132 N N . GLN A 1 281 ? -20.719 26.266 -4.879 1 93.19 281 GLN A N 1
ATOM 2133 C CA . GLN A 1 281 ? -22 26.547 -4.242 1 93.19 281 GLN A CA 1
ATOM 2134 C C . GLN A 1 281 ? -21.812 27.406 -2.998 1 93.19 281 GLN A C 1
ATOM 2136 O O . GLN A 1 281 ? -22.609 28.312 -2.736 1 93.19 281 GLN A O 1
ATOM 2141 N N . LEU A 1 282 ? -20.828 27.078 -2.264 1 94.06 282 LEU A N 1
ATOM 2142 C CA . LEU A 1 282 ? -20.516 27.875 -1.087 1 94.06 282 LEU A CA 1
ATOM 2143 C C . LEU A 1 282 ? -20.234 29.328 -1.473 1 94.06 282 LEU A C 1
ATOM 2145 O O . LEU A 1 282 ? -20.766 30.25 -0.854 1 94.06 282 LEU A O 1
ATOM 2149 N N . LEU A 1 283 ? -19.406 29.516 -2.494 1 95 283 LEU A N 1
ATOM 2150 C CA . LEU A 1 283 ? -19.094 30.859 -2.967 1 95 283 LEU A CA 1
ATOM 2151 C C . LEU A 1 283 ? -20.359 31.609 -3.377 1 95 283 LEU A C 1
ATOM 2153 O O . LEU A 1 283 ? -20.547 32.781 -3.004 1 95 283 LEU A O 1
ATOM 2157 N N . THR A 1 284 ? -21.172 30.922 -4.109 1 93.31 284 THR A N 1
ATOM 2158 C CA . THR A 1 284 ? -22.391 31.531 -4.609 1 93.31 284 THR A CA 1
ATOM 2159 C C . THR A 1 284 ? -23.297 31.953 -3.451 1 93.31 284 THR A C 1
ATOM 2161 O O . THR A 1 284 ? -23.828 33.062 -3.457 1 93.31 284 THR A O 1
ATOM 2164 N N . THR A 1 285 ? -23.469 31.078 -2.525 1 92.38 285 THR A N 1
ATOM 2165 C CA . THR A 1 285 ? -24.328 31.359 -1.378 1 92.38 285 THR A CA 1
ATOM 2166 C C . THR A 1 285 ? -23.766 32.562 -0.583 1 92.38 285 THR A C 1
ATOM 2168 O O . THR A 1 285 ? -24.516 33.438 -0.194 1 92.38 285 THR A O 1
ATOM 2171 N N . LEU A 1 286 ? -22.484 32.562 -0.34 1 93.06 286 LEU A N 1
ATOM 2172 C CA . LEU A 1 286 ? -21.859 33.656 0.406 1 93.06 286 LEU A CA 1
ATOM 2173 C C . LEU A 1 286 ? -21.984 34.969 -0.346 1 93.06 286 LEU A C 1
ATOM 2175 O O . LEU A 1 286 ? -22.328 36 0.25 1 93.06 286 LEU A O 1
ATOM 2179 N N . GLN A 1 287 ? -21.719 34.906 -1.595 1 93 287 GLN A N 1
ATOM 2180 C CA . GLN A 1 287 ? -21.828 36.094 -2.418 1 93 287 GLN A CA 1
ATOM 2181 C C . GLN A 1 287 ? -23.234 36.688 -2.377 1 93 287 GLN A C 1
ATOM 2183 O O . GLN A 1 287 ? -23.406 37.906 -2.391 1 93 287 GLN A O 1
ATOM 2188 N N . SER A 1 288 ? -24.188 35.844 -2.363 1 90.56 288 SER A N 1
ATOM 2189 C CA . SER A 1 288 ? -25.578 36.281 -2.381 1 90.56 288 SER A CA 1
ATOM 2190 C C . SER A 1 288 ? -26 36.844 -1.028 1 90.56 288 SER A C 1
ATOM 2192 O O . SER A 1 288 ? -26.938 37.625 -0.942 1 90.56 288 SER A O 1
ATOM 2194 N N . THR A 1 289 ? -25.297 36.438 0.016 1 89.19 289 THR A N 1
ATOM 2195 C CA . THR A 1 289 ? -25.703 36.812 1.367 1 89.19 289 THR A CA 1
ATOM 2196 C C . THR A 1 289 ? -24.922 38.031 1.861 1 89.19 289 THR A C 1
ATOM 2198 O O . THR A 1 289 ? -25.438 38.844 2.643 1 89.19 289 THR A O 1
ATOM 2201 N N . ILE A 1 290 ? -23.719 38.219 1.39 1 91.31 290 ILE A N 1
ATOM 2202 C CA . ILE A 1 290 ? -22.859 39.281 1.864 1 91.31 290 ILE A CA 1
ATOM 2203 C C . ILE A 1 290 ? -23.125 40.562 1.062 1 91.31 290 ILE A C 1
ATOM 2205 O O . ILE A 1 290 ? -23.141 40.531 -0.172 1 91.31 290 ILE A O 1
ATOM 2209 N N . THR A 1 291 ? -23.281 41.656 1.775 1 91.25 291 THR A N 1
ATOM 2210 C CA . THR A 1 291 ? -23.688 42.906 1.112 1 91.25 291 THR A CA 1
ATOM 2211 C C . THR A 1 291 ? -22.5 43.875 1.03 1 91.25 291 THR A C 1
ATOM 2213 O O . THR A 1 291 ? -22.594 44.906 0.382 1 91.25 291 THR A O 1
ATOM 2216 N N . TYR A 1 292 ? -21.438 43.5 1.635 1 92.75 292 TYR A N 1
ATOM 2217 C CA . TYR A 1 292 ? -20.266 44.375 1.586 1 92.75 292 TYR A CA 1
ATOM 2218 C C . TYR A 1 292 ? -19.703 44.438 0.172 1 92.75 292 TYR A C 1
ATOM 2220 O O . TYR A 1 292 ? -19.859 43.5 -0.613 1 92.75 292 TYR A O 1
ATOM 2228 N N . PRO A 1 293 ? -19.062 45.625 -0.152 1 93.94 293 PRO A N 1
ATOM 2229 C CA . PRO A 1 293 ? -18.453 45.719 -1.479 1 93.94 293 PRO A CA 1
ATOM 2230 C C . PRO A 1 293 ? -17.328 44.688 -1.691 1 93.94 293 PRO A C 1
ATOM 2232 O O . PRO A 1 293 ? -16.5 44.5 -0.81 1 93.94 293 PRO A O 1
ATOM 2235 N N . ARG A 1 294 ? -17.391 44.094 -2.814 1 95.81 294 ARG A N 1
ATOM 2236 C CA . ARG A 1 294 ? -16.375 43.094 -3.17 1 95.81 294 ARG A CA 1
ATOM 2237 C C . ARG A 1 294 ? -15.039 43.75 -3.469 1 95.81 294 ARG A C 1
ATOM 2239 O O . ARG A 1 294 ? -14.984 44.812 -4.102 1 95.81 294 ARG A O 1
ATOM 2246 N N . ALA A 1 295 ? -13.992 43.188 -2.955 1 95.31 295 ALA A N 1
ATOM 2247 C CA . ALA A 1 295 ? -12.641 43.688 -3.203 1 95.31 295 ALA A CA 1
ATOM 2248 C C . ALA A 1 295 ? -11.938 42.844 -4.266 1 95.31 295 ALA A C 1
ATOM 2250 O O . ALA A 1 295 ? -10.977 42.125 -3.971 1 95.31 295 ALA A O 1
ATOM 2251 N N . THR A 1 296 ? -12.188 43 -5.535 1 95.56 296 THR A N 1
ATOM 2252 C CA . THR A 1 296 ? -11.742 42.156 -6.648 1 95.56 296 THR A CA 1
ATOM 2253 C C . THR A 1 296 ? -10.242 42.344 -6.887 1 95.56 296 THR A C 1
ATOM 2255 O O . THR A 1 296 ? -9.562 41.406 -7.309 1 95.56 296 THR A O 1
ATOM 2258 N N . GLU A 1 297 ? -9.734 43.5 -6.645 1 93.88 297 GLU A N 1
ATOM 2259 C CA . GLU A 1 297 ? -8.305 43.75 -6.809 1 93.88 297 GLU A CA 1
ATOM 2260 C C . GLU A 1 297 ? -7.488 42.875 -5.852 1 93.88 297 GLU A C 1
ATOM 2262 O O . GLU A 1 297 ? -6.457 42.312 -6.234 1 93.88 297 GLU A O 1
ATOM 2267 N N . THR A 1 298 ? -7.98 42.844 -4.605 1 94.06 298 THR A N 1
ATOM 2268 C CA . THR A 1 298 ? -7.312 42 -3.617 1 94.06 298 THR A CA 1
ATOM 2269 C C . THR A 1 298 ? -7.414 40.5 -4.004 1 94.06 298 THR A C 1
ATOM 2271 O O . THR A 1 298 ? -6.469 39.75 -3.805 1 94.06 298 THR A O 1
ATOM 2274 N N . GLU A 1 299 ? -8.539 40.125 -4.57 1 95.56 299 GLU A N 1
ATOM 2275 C CA . GLU A 1 299 ? -8.719 38.75 -5.035 1 95.56 299 GLU A CA 1
ATOM 2276 C C . GLU A 1 299 ? -7.691 38.406 -6.109 1 95.56 299 GLU A C 1
ATOM 2278 O O . GLU A 1 299 ? -7.066 37.344 -6.051 1 95.56 299 GLU A O 1
ATOM 2283 N N . SER A 1 300 ? -7.441 39.25 -7.012 1 95.19 300 SER A N 1
ATOM 2284 C CA . SER A 1 300 ? -6.492 39.031 -8.094 1 95.19 300 SER A CA 1
ATOM 2285 C C . SER A 1 300 ? -5.062 38.938 -7.566 1 95.19 300 SER A C 1
ATOM 2287 O O . SER A 1 300 ? -4.266 38.156 -8.062 1 95.19 300 SER A O 1
ATOM 2289 N N . ARG A 1 301 ? -4.766 39.688 -6.629 1 93.31 301 ARG A N 1
ATOM 2290 C CA . ARG A 1 301 ? -3.414 39.75 -6.082 1 93.31 301 ARG A C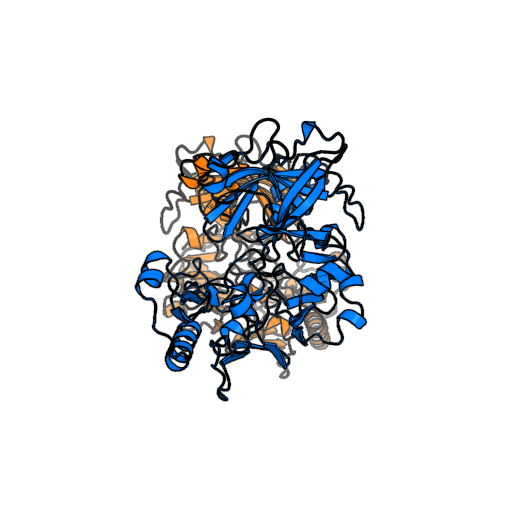A 1
ATOM 2291 C C . ARG A 1 301 ? -3.125 38.531 -5.188 1 93.31 301 ARG A C 1
ATOM 2293 O O . ARG A 1 301 ? -2.016 38 -5.207 1 93.31 301 ARG A O 1
ATOM 2300 N N . THR A 1 302 ? -4.039 38.125 -4.41 1 91.31 302 THR A N 1
ATOM 2301 C CA . THR A 1 302 ? -3.801 37.125 -3.379 1 91.31 302 THR A CA 1
ATOM 2302 C C . THR A 1 302 ? -4.207 35.719 -3.867 1 91.31 302 THR A C 1
ATOM 2304 O O . THR A 1 302 ? -3.736 34.719 -3.342 1 91.31 302 THR A O 1
ATOM 2307 N N . GLY A 1 303 ? -5.133 35.656 -4.797 1 92.12 303 GLY A N 1
ATOM 2308 C CA . GLY A 1 303 ? -5.629 34.375 -5.297 1 92.12 303 GLY A CA 1
ATOM 2309 C C . GLY A 1 303 ? -6.816 33.844 -4.512 1 92.12 303 GLY A C 1
ATOM 2310 O O . GLY A 1 303 ? -7.359 32.812 -4.832 1 92.12 303 GLY A O 1
ATOM 2311 N N . PHE A 1 304 ? -7.324 34.594 -3.496 1 95.31 304 PHE A N 1
ATOM 2312 C CA . PHE A 1 304 ? -8.516 34.188 -2.76 1 95.31 304 PHE A CA 1
ATOM 2313 C C . PHE A 1 304 ? -9.773 34.469 -3.57 1 95.31 304 PHE A C 1
ATOM 2315 O O . PHE A 1 304 ? -9.828 35.469 -4.32 1 95.31 304 PHE A O 1
ATOM 2322 N N . ASP A 1 305 ? -10.781 33.781 -3.4 1 95.88 305 ASP A N 1
ATOM 2323 C CA . ASP A 1 305 ? -11.93 33.812 -4.293 1 95.88 305 ASP A CA 1
ATOM 2324 C C . ASP A 1 305 ? -12.93 34.875 -3.852 1 95.88 305 ASP A C 1
ATOM 2326 O O . ASP A 1 305 ? -13.656 35.438 -4.676 1 95.88 305 ASP A O 1
ATOM 2330 N N . LEU A 1 306 ? -13.125 35.156 -2.566 1 96.62 306 LEU A N 1
ATOM 2331 C CA . LEU A 1 306 ? -14.07 36.125 -2.059 1 96.62 306 LEU A CA 1
ATOM 2332 C C . LEU A 1 306 ? -13.391 37.062 -1.052 1 96.62 306 LEU A C 1
ATOM 2334 O O . LEU A 1 306 ? -12.953 36.625 0.012 1 96.62 306 LEU A O 1
ATOM 2338 N N . CYS A 1 307 ? -13.312 38.312 -1.462 1 96.12 307 CYS A N 1
ATOM 2339 C CA . CYS A 1 307 ? -12.805 39.344 -0.583 1 96.12 307 CYS A CA 1
ATOM 2340 C C . CYS A 1 307 ? -13.766 40.531 -0.53 1 96.12 307 CYS A C 1
ATOM 2342 O O . CYS A 1 307 ? -14.367 40.906 -1.545 1 96.12 307 CYS A O 1
ATOM 2344 N N . TYR A 1 308 ? -13.898 41.062 0.682 1 94.69 308 TYR A N 1
ATOM 2345 C CA . TYR A 1 308 ? -14.859 42.156 0.865 1 94.69 308 TYR A CA 1
ATOM 2346 C C . TYR A 1 308 ? -14.258 43.281 1.686 1 94.69 308 TYR A C 1
ATOM 2348 O O . TYR A 1 308 ? -13.461 43.062 2.598 1 94.69 308 TYR A O 1
ATOM 2356 N N . LYS A 1 309 ? -14.633 44.469 1.312 1 92.44 309 LYS A N 1
ATOM 2357 C CA . LYS A 1 309 ? -14.289 45.625 2.109 1 92.44 309 LYS A CA 1
ATOM 2358 C C . LYS A 1 309 ? -15.273 45.812 3.26 1 92.44 309 LYS A C 1
ATOM 2360 O O . LYS A 1 309 ? -16.453 46.094 3.035 1 92.44 309 LYS A O 1
ATOM 2365 N N . VAL A 1 310 ? -14.812 45.688 4.418 1 90.25 310 VAL A N 1
ATOM 2366 C CA . VAL A 1 310 ? -15.656 45.781 5.609 1 90.25 310 VAL A CA 1
ATOM 2367 C C . VAL A 1 310 ? -15.312 47.031 6.391 1 90.25 310 VAL A C 1
ATOM 2369 O O . VAL A 1 310 ? -14.141 47.406 6.504 1 90.25 310 VAL A O 1
ATOM 2372 N N . PRO A 1 311 ? -16.375 47.719 6.805 1 85.81 311 PRO A N 1
ATOM 2373 C CA . PRO A 1 311 ? -16.125 48.906 7.602 1 85.81 311 PRO A CA 1
ATOM 2374 C C . PRO A 1 311 ? -15.359 48.594 8.891 1 85.81 311 PRO A C 1
ATOM 2376 O O . PRO A 1 311 ? -15.648 47.625 9.562 1 85.81 311 PRO A O 1
ATOM 2379 N N . CYS A 1 312 ? -14.336 49.312 9.133 1 84.75 312 CYS A N 1
ATOM 2380 C CA . CYS A 1 312 ? -13.531 49.25 10.344 1 84.75 312 CYS A CA 1
ATOM 2381 C C . CYS A 1 312 ? -13.312 50.625 10.938 1 84.75 312 CYS A C 1
ATOM 2383 O O . CYS A 1 312 ? -12.242 51.219 10.773 1 84.75 312 CYS A O 1
ATOM 2385 N N . PRO A 1 313 ? -14.336 51 11.664 1 77.12 313 PRO A N 1
ATOM 2386 C CA . PRO A 1 313 ? -14.203 52.344 12.219 1 77.12 313 PRO A CA 1
ATOM 2387 C C . PRO A 1 313 ? -12.984 52.5 13.125 1 77.12 313 PRO A C 1
ATOM 2389 O O . PRO A 1 313 ? -12.648 51.562 13.875 1 77.12 313 PRO A O 1
ATOM 2392 N N . ASN A 1 314 ? -12.367 53.531 13.164 1 76.62 314 ASN A N 1
ATOM 2393 C CA . ASN A 1 314 ? -11.195 53.906 13.945 1 76.62 314 ASN A CA 1
ATOM 2394 C C . ASN A 1 314 ? -9.977 53.062 13.586 1 76.62 314 ASN A C 1
ATOM 2396 O O . ASN A 1 314 ? -8.961 53.094 14.281 1 76.62 314 ASN A O 1
ATOM 2400 N N . ASN A 1 315 ? -10.117 52.344 12.531 1 73.19 315 ASN A N 1
ATOM 2401 C CA . ASN A 1 315 ? -9.031 51.5 12.016 1 73.19 315 ASN A CA 1
ATOM 2402 C C . ASN A 1 315 ? -8.508 50.531 13.062 1 73.19 315 ASN A C 1
ATOM 2404 O O . ASN A 1 315 ? -7.301 50.344 13.211 1 73.19 315 ASN A O 1
ATOM 2408 N N . ASN A 1 316 ? -9.438 50.125 13.938 1 71.75 316 ASN A N 1
ATOM 2409 C CA . ASN A 1 316 ? -9.102 49.219 15.008 1 71.75 316 ASN A CA 1
ATOM 2410 C C . ASN A 1 316 ? -9.664 47.812 14.742 1 71.75 316 ASN A C 1
ATOM 2412 O O . ASN A 1 316 ? -10.875 47.594 14.859 1 71.75 316 ASN A O 1
ATOM 2416 N N . LEU A 1 317 ? -8.797 46.812 14.461 1 71 317 LEU A N 1
ATOM 2417 C CA . LEU A 1 317 ? -9.188 45.469 14.117 1 71 317 LEU A CA 1
ATOM 2418 C C . LEU A 1 317 ? -9.82 44.781 15.32 1 71 317 LEU A C 1
ATOM 2420 O O . LEU A 1 317 ? -10.727 43.938 15.156 1 71 317 LEU A O 1
ATOM 2424 N N . THR A 1 318 ? -9.344 45.125 16.469 1 65.5 318 THR A N 1
ATOM 2425 C CA . THR A 1 318 ? -9.867 44.5 17.672 1 65.5 318 THR A CA 1
ATOM 2426 C C . THR A 1 318 ? -11.359 44.781 17.828 1 65.5 318 THR A C 1
ATOM 2428 O O . THR A 1 318 ? -12.117 43.938 18.312 1 65.5 318 THR A O 1
ATOM 2431 N N . SER A 1 319 ? -11.641 45.938 17.453 1 60.53 319 SER A N 1
ATOM 2432 C CA . SER A 1 319 ? -13.039 46.344 17.547 1 60.53 319 SER A CA 1
ATOM 2433 C C . SER A 1 319 ? -13.906 45.531 16.578 1 60.53 319 SER A C 1
ATOM 2435 O O . SER A 1 319 ? -15.07 45.25 16.875 1 60.53 319 SER A O 1
ATOM 2437 N N . LEU A 1 320 ? -13.32 45.219 15.508 1 61.19 320 LEU A N 1
ATOM 2438 C CA . LEU A 1 320 ? -14.023 44.438 14.508 1 61.19 320 LEU A CA 1
ATOM 2439 C C . LEU A 1 320 ? -14.312 43.031 15.023 1 61.19 320 LEU A C 1
ATOM 2441 O O . LEU A 1 320 ? -15.398 42.5 14.797 1 61.19 320 LEU A O 1
ATOM 2445 N N . GLU A 1 321 ? -13.32 42.531 15.711 1 60.66 321 GLU A N 1
ATOM 2446 C CA . GLU A 1 321 ? -13.453 41.156 16.219 1 60.66 321 GLU A CA 1
ATOM 2447 C C . GLU A 1 321 ? -14.539 41.094 17.297 1 60.66 321 GLU A C 1
ATOM 2449 O O . GLU A 1 321 ? -15.188 40.031 17.453 1 60.66 321 GLU A O 1
ATOM 2454 N N . ASN A 1 322 ? -14.57 42.219 18.094 1 53.44 322 ASN A N 1
ATOM 2455 C CA . ASN A 1 322 ? -15.555 42.312 19.172 1 53.44 322 ASN A CA 1
ATOM 2456 C C . ASN A 1 322 ? -16.922 42.781 18.656 1 53.44 322 ASN A C 1
ATOM 2458 O O . ASN A 1 322 ? -17.922 42.688 19.375 1 53.44 322 ASN A O 1
ATOM 2462 N N . ASP A 1 323 ? -16.688 43.375 17.641 1 52.19 323 ASP A N 1
ATOM 2463 C CA . ASP A 1 323 ? -17.938 43.938 17.125 1 52.19 323 ASP A CA 1
ATOM 2464 C C . ASP A 1 323 ? -18.844 42.844 16.578 1 52.19 323 ASP A C 1
ATOM 2466 O O . ASP A 1 323 ? -18.484 42.125 15.648 1 52.19 323 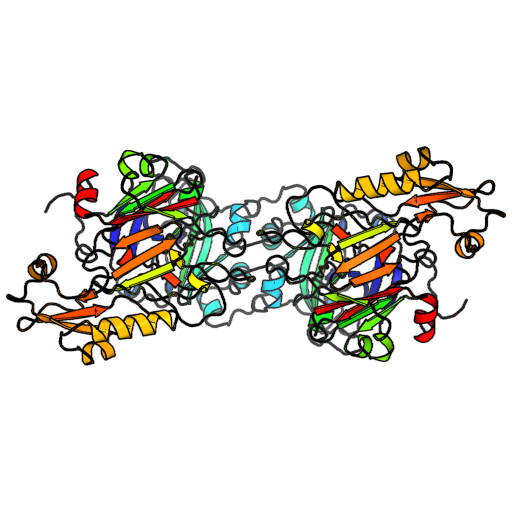ASP A O 1
ATOM 2470 N N . VAL A 1 324 ? -19.719 42.438 17.531 1 48.56 324 VAL A N 1
ATOM 2471 C CA . VAL A 1 324 ? -20.812 41.5 17.344 1 48.56 324 VAL A CA 1
ATOM 2472 C C . VAL A 1 324 ? -21.391 41.656 15.938 1 48.56 324 VAL A C 1
ATOM 2474 O O . VAL A 1 324 ? -22.125 40.812 15.453 1 48.56 324 VAL A O 1
ATOM 2477 N N . MET A 1 325 ? -21.109 42.812 15.578 1 46.78 325 MET A N 1
ATOM 2478 C CA . MET A 1 325 ? -21.828 43.094 14.336 1 46.78 325 MET A CA 1
ATOM 2479 C C . MET A 1 325 ? -21.141 42.406 13.156 1 46.78 325 MET A C 1
ATOM 2481 O O . MET A 1 325 ? -21.484 42.656 12 1 46.78 325 MET A O 1
ATOM 2485 N N . MET A 1 326 ? -19.828 42.031 13.43 1 53.5 326 MET A N 1
ATOM 2486 C CA . MET A 1 326 ? -19.016 41.531 12.312 1 53.5 326 MET A CA 1
ATOM 2487 C C . MET A 1 326 ? -19.734 40.406 11.594 1 53.5 326 MET A C 1
ATOM 2489 O O . MET A 1 326 ? -20.203 39.469 12.234 1 53.5 326 MET A O 1
ATOM 2493 N N . VAL A 1 327 ? -20.109 40.719 10.172 1 64.69 327 VAL A N 1
ATOM 2494 C CA . VAL A 1 327 ? -21.047 40.875 9.062 1 64.69 327 VAL A CA 1
ATOM 2495 C C . VAL A 1 327 ? -21.016 39.656 8.164 1 64.69 327 VAL A C 1
ATOM 2497 O O . VAL A 1 327 ? -21.812 39.531 7.234 1 64.69 327 VAL A O 1
ATOM 2500 N N . PHE A 1 328 ? -20.094 38.781 8.445 1 87.81 328 PHE A N 1
ATOM 2501 C CA . PHE A 1 328 ? -20.219 37.656 7.504 1 87.81 328 PHE A CA 1
ATOM 2502 C C . PHE A 1 328 ? -21.156 36.594 8.055 1 87.81 328 PHE A C 1
ATOM 2504 O O . PHE A 1 328 ? -21.234 36.375 9.266 1 87.81 328 PHE A O 1
ATOM 2511 N N . PRO A 1 329 ? -21.922 35.969 7.176 1 90 329 PRO A N 1
ATOM 2512 C CA . PRO A 1 329 ? -22.781 34.844 7.633 1 90 329 PRO A CA 1
ATOM 2513 C C . PRO A 1 329 ? -22 33.75 8.328 1 90 329 PRO A C 1
ATOM 2515 O O . PRO A 1 329 ? -20.844 33.469 7.973 1 90 329 PRO A O 1
ATOM 2518 N N . SER A 1 330 ? -22.656 33.188 9.32 1 91.12 330 SER A N 1
ATOM 2519 C CA . SER A 1 330 ? -22.047 32.031 9.992 1 91.12 330 SER A CA 1
ATOM 2520 C C . SER A 1 330 ? -21.938 30.844 9.055 1 91.12 330 SER A C 1
ATOM 2522 O O . SER A 1 330 ? -22.75 30.672 8.141 1 91.12 330 SER A O 1
ATOM 2524 N N . ILE A 1 331 ? -20.859 30.094 9.219 1 93.38 331 ILE A N 1
ATOM 2525 C CA . ILE A 1 331 ? -20.688 28.844 8.5 1 93.38 331 ILE A CA 1
ATOM 2526 C C . ILE A 1 331 ? -20.641 27.688 9.492 1 93.38 331 ILE A C 1
ATOM 2528 O O . ILE A 1 331 ? -19.844 27.688 10.43 1 93.38 331 ILE A O 1
ATOM 2532 N N . THR A 1 332 ? -21.516 26.734 9.344 1 94.25 332 THR A N 1
ATOM 2533 C CA . THR A 1 332 ? -21.609 25.562 10.211 1 94.25 332 THR A CA 1
ATOM 2534 C C . THR A 1 332 ? -21.312 24.281 9.43 1 94.25 332 THR A C 1
ATOM 2536 O O . THR A 1 332 ? -21.953 24.031 8.406 1 94.25 332 THR A O 1
ATOM 2539 N N . PHE A 1 333 ? -20.344 23.547 9.891 1 96.25 333 PHE A N 1
ATOM 2540 C CA . PHE A 1 333 ? -20.078 22.219 9.344 1 96.25 333 PHE A CA 1
ATOM 2541 C C . PHE A 1 333 ? -20.891 21.156 10.078 1 96.25 333 PHE A C 1
ATOM 2543 O O . PHE A 1 333 ? -20.875 21.109 11.312 1 96.25 333 PHE A O 1
ATOM 2550 N N . ASN A 1 334 ? -21.594 20.391 9.352 1 96.06 334 ASN A N 1
ATOM 2551 C CA . ASN A 1 334 ? -22.328 19.266 9.898 1 96.06 334 ASN A CA 1
ATOM 2552 C C . ASN A 1 334 ? -21.688 17.938 9.523 1 96.06 334 ASN A C 1
ATOM 2554 O O . ASN A 1 334 ? -21.641 17.578 8.344 1 96.06 334 ASN A O 1
ATOM 2558 N N . PHE A 1 335 ? -21.219 17.234 10.539 1 97.56 335 PHE A N 1
ATOM 2559 C CA . PHE A 1 335 ? -20.516 15.977 10.312 1 97.56 335 PHE A CA 1
ATOM 2560 C C . PHE A 1 335 ? -21.422 14.789 10.625 1 97.56 335 PHE A C 1
ATOM 2562 O O . PHE A 1 335 ? -22.578 14.969 11.047 1 97.56 335 PHE A O 1
ATOM 2569 N N . LEU A 1 336 ? -20.922 13.602 10.32 1 96.75 336 LEU A N 1
ATOM 2570 C CA . LEU A 1 336 ? -21.641 12.383 10.664 1 96.75 336 LEU A CA 1
ATOM 2571 C C . LEU A 1 336 ? -21.938 12.336 12.156 1 96.75 336 LEU A C 1
ATOM 2573 O O . LEU A 1 336 ? -21.25 12.977 12.953 1 96.75 336 LEU A O 1
ATOM 2577 N N . ASN A 1 337 ? -22.969 11.57 12.555 1 96.31 337 ASN A N 1
ATOM 2578 C CA . ASN A 1 337 ? -23.422 11.383 13.922 1 96.31 337 ASN A CA 1
ATOM 2579 C C . ASN A 1 337 ? -23.938 12.688 14.531 1 96.31 337 ASN A C 1
ATOM 2581 O O . ASN A 1 337 ? -23.75 12.945 15.719 1 96.31 337 ASN A O 1
ATOM 2585 N N . ASN A 1 338 ? -24.406 13.578 13.742 1 94.19 338 ASN A N 1
ATOM 2586 C CA . ASN A 1 338 ? -25.047 14.828 14.133 1 94.19 338 ASN A CA 1
ATOM 2587 C C . ASN A 1 338 ? -24.062 15.742 14.875 1 94.19 338 ASN A C 1
ATOM 2589 O O . ASN A 1 338 ? -24.469 16.484 15.773 1 94.19 338 ASN A O 1
ATOM 2593 N N . ALA A 1 339 ? -22.844 15.547 14.602 1 96.38 339 ALA A N 1
ATOM 2594 C CA . ALA A 1 339 ? -21.859 16.484 15.148 1 96.38 339 ALA A CA 1
ATOM 2595 C C . ALA A 1 339 ? -21.828 17.766 14.336 1 96.38 339 ALA A C 1
ATOM 2597 O O . ALA A 1 339 ? -21.688 17.734 13.109 1 96.38 339 ALA A O 1
ATOM 2598 N N . THR A 1 340 ? -21.906 18.844 15.008 1 95.06 340 THR A N 1
ATOM 2599 C CA . THR A 1 340 ? -21.922 20.141 14.336 1 95.06 340 THR A CA 1
ATOM 2600 C C . THR A 1 340 ? -20.828 21.062 14.891 1 95.06 340 THR A C 1
ATOM 2602 O O . THR A 1 340 ? -20.578 21.062 16.094 1 95.06 340 THR A O 1
ATOM 2605 N N . LEU A 1 341 ? -20.234 21.797 14.016 1 96.69 341 LEU A N 1
ATOM 2606 C CA . LEU A 1 341 ? -19.25 22.797 14.406 1 96.69 341 LEU A CA 1
ATOM 2607 C C . LEU A 1 341 ? -19.578 24.156 13.781 1 96.69 341 LEU A C 1
ATOM 2609 O O . LEU A 1 341 ? -19.406 24.344 12.57 1 96.69 341 LEU A O 1
ATOM 2613 N N . LEU A 1 342 ? -20.094 24.984 14.586 1 94.25 342 LEU A N 1
ATOM 2614 C CA . LEU A 1 342 ? -20.172 26.375 14.18 1 94.25 342 LEU A CA 1
ATOM 2615 C C . LEU A 1 342 ? -18.797 27.031 14.172 1 94.25 342 LEU A C 1
ATOM 2617 O O . LEU A 1 342 ? -18.156 27.141 15.219 1 94.25 342 LEU A O 1
ATOM 2621 N N . LEU A 1 343 ? -18.344 27.422 13.016 1 94.44 343 LEU A N 1
ATOM 2622 C CA . LEU A 1 343 ? -17.016 28.016 12.93 1 94.44 343 LEU A CA 1
ATOM 2623 C C . LEU A 1 343 ? -16.953 29.344 13.688 1 94.44 343 LEU A C 1
ATOM 2625 O O . LEU A 1 343 ? -17.812 30.203 13.492 1 94.44 343 LEU A O 1
ATOM 2629 N N . PRO A 1 344 ? -15.945 29.391 14.547 1 91.75 344 PRO A N 1
ATOM 2630 C CA . PRO A 1 344 ? -15.773 30.672 15.242 1 91.75 344 PRO A CA 1
ATOM 2631 C C . PRO A 1 344 ? -15.523 31.828 14.289 1 91.75 344 PRO A C 1
ATOM 2633 O O . PRO A 1 344 ? -15.102 31.625 13.148 1 91.75 344 PRO A O 1
ATOM 2636 N N . GLN A 1 345 ? -15.734 32.969 14.836 1 81.31 345 GLN A N 1
ATOM 2637 C CA . GLN A 1 345 ? -15.484 34.156 14.039 1 81.31 345 GLN A CA 1
ATOM 2638 C C . GLN A 1 345 ? -14 34.281 13.68 1 81.31 345 GLN A C 1
ATOM 2640 O O . GLN A 1 345 ? -13.133 33.969 14.508 1 81.31 345 GLN A O 1
ATOM 2645 N N . GLY A 1 346 ? -13.641 34.656 12.531 1 85.19 346 GLY A N 1
ATOM 2646 C CA . GLY A 1 346 ? -12.258 34.781 12.094 1 85.19 346 GLY A CA 1
ATOM 2647 C C . GLY A 1 346 ? -11.727 33.562 11.383 1 85.19 346 GLY A C 1
ATOM 2648 O O . GLY A 1 346 ? -10.68 33.625 10.734 1 85.19 346 GLY A O 1
ATOM 2649 N N . ASN A 1 347 ? -12.5 32.5 11.5 1 91.38 347 ASN A N 1
ATOM 2650 C CA . ASN A 1 347 ? -12.055 31.25 10.875 1 91.38 347 ASN A CA 1
ATOM 2651 C C . ASN A 1 347 ? -12.445 31.188 9.406 1 91.38 347 ASN A C 1
ATOM 2653 O O . ASN A 1 347 ? -11.898 30.391 8.641 1 91.38 347 ASN A O 1
ATOM 2657 N N . SER A 1 348 ? -13.43 32 9.062 1 92.62 348 SER A N 1
ATOM 2658 C CA . SER A 1 348 ? -13.938 31.938 7.691 1 92.62 348 SER A CA 1
ATOM 2659 C C . SER A 1 348 ? -13.344 33.031 6.824 1 92.62 348 SER A C 1
ATOM 2661 O O . SER A 1 348 ? -12.906 32.781 5.699 1 92.62 348 SER A O 1
ATOM 2663 N N . PHE A 1 349 ? -13.336 34.219 7.352 1 91.81 349 PHE A N 1
ATOM 2664 C CA . PHE A 1 349 ? -12.758 35.375 6.695 1 91.81 349 PHE A CA 1
ATOM 2665 C C . PHE A 1 349 ? -11.656 36 7.559 1 91.81 349 PHE A C 1
ATOM 2667 O O . PHE A 1 349 ? -11.766 36 8.789 1 91.81 349 PHE A O 1
ATOM 2674 N N . TYR A 1 350 ? -10.688 36.5 6.93 1 89.75 350 TYR A N 1
ATOM 2675 C CA . TYR A 1 350 ? -9.578 37.094 7.664 1 89.75 350 TYR A CA 1
ATOM 2676 C C . TYR A 1 350 ? -9.07 38.344 6.957 1 89.75 350 TYR A C 1
ATOM 2678 O O . TYR A 1 350 ? -9.094 38.438 5.727 1 89.75 350 TYR A O 1
ATOM 2686 N N . ALA A 1 351 ? -8.609 39.25 7.73 1 88.12 351 ALA A N 1
ATOM 2687 C CA . ALA A 1 351 ? -8.094 40.5 7.203 1 88.12 351 ALA A CA 1
ATOM 2688 C C . ALA A 1 351 ? -6.762 40.312 6.492 1 88.12 351 ALA A C 1
ATOM 2690 O O . ALA A 1 351 ? -5.824 39.75 7.066 1 88.12 351 ALA A O 1
ATOM 2691 N N . MET A 1 352 ? -6.637 40.781 5.293 1 86.5 352 MET A N 1
ATOM 2692 C CA . MET A 1 352 ? -5.441 40.562 4.48 1 86.5 352 MET A CA 1
ATOM 2693 C C . MET A 1 352 ? -4.449 41.719 4.66 1 86.5 352 MET A C 1
ATOM 2695 O O . MET A 1 352 ? -3.283 41.594 4.289 1 86.5 352 MET A O 1
ATOM 2699 N N . SER A 1 353 ? -4.953 42.75 5.18 1 83.31 353 SER A N 1
ATOM 2700 C CA . SER A 1 353 ? -4.113 43.938 5.414 1 83.31 353 SER A CA 1
ATOM 2701 C C . SER A 1 353 ? -4.617 44.75 6.598 1 83.31 353 SER A C 1
ATOM 2703 O O . SER A 1 353 ? -5.703 44.5 7.121 1 83.31 353 SER A O 1
ATOM 2705 N N . ALA A 1 354 ? -3.748 45.656 7.02 1 84 354 ALA A N 1
ATOM 2706 C CA . ALA A 1 354 ? -4.172 46.594 8.062 1 84 354 ALA A CA 1
ATOM 2707 C C . ALA A 1 354 ? -5.32 47.469 7.574 1 84 354 ALA A C 1
ATOM 2709 O O . ALA A 1 354 ? -5.434 47.75 6.379 1 84 354 ALA A O 1
ATOM 2710 N N . PRO A 1 355 ? -6.164 47.812 8.531 1 87.75 355 PRO A N 1
ATOM 2711 C CA . PRO A 1 355 ? -7.25 48.719 8.141 1 87.75 355 PRO A CA 1
ATOM 2712 C C . PRO A 1 355 ? -6.742 50.031 7.613 1 87.75 355 PRO A C 1
ATOM 2714 O O . PRO A 1 355 ? -5.699 50.531 8.055 1 87.75 355 PRO A O 1
ATOM 2717 N N . SER A 1 356 ? -7.375 50.5 6.621 1 86.5 356 SER A N 1
ATOM 2718 C CA . SER A 1 356 ? -7.102 51.812 6.039 1 86.5 356 SER A CA 1
ATOM 2719 C C . SER A 1 356 ? -8.391 52.531 5.629 1 86.5 356 SER A C 1
ATOM 2721 O O . SER A 1 356 ? -9.312 51.875 5.117 1 86.5 356 SER A O 1
ATOM 2723 N N . ASP A 1 357 ? -8.391 53.875 5.902 1 86.56 357 ASP A N 1
ATOM 2724 C CA . ASP A 1 357 ? -9.516 54.719 5.508 1 86.56 357 ASP A CA 1
ATOM 2725 C C . ASP A 1 357 ? -10.828 54.188 6.07 1 86.56 357 ASP A C 1
ATOM 2727 O O . ASP A 1 357 ? -11.828 54.094 5.355 1 86.56 357 ASP A O 1
ATOM 2731 N N . GLY A 1 358 ? -10.805 53.594 7.238 1 85.38 358 GLY A N 1
ATOM 2732 C CA . GLY A 1 358 ? -11.992 53.156 7.953 1 85.38 358 GLY A CA 1
ATOM 2733 C C . GLY A 1 358 ? -12.523 51.812 7.457 1 85.38 358 GLY A C 1
ATOM 2734 O O . GLY A 1 358 ? -13.664 51.469 7.75 1 85.38 358 GLY A O 1
ATOM 2735 N N . SER A 1 359 ? -11.734 51.156 6.633 1 88.31 359 SER A N 1
ATOM 2736 C CA . SER A 1 359 ? -12.164 49.875 6.109 1 88.31 359 SER A CA 1
ATOM 2737 C C . SER A 1 359 ? -11.023 48.875 6.125 1 88.31 359 SER A C 1
ATOM 2739 O O . SER A 1 359 ? -9.859 49.219 6.32 1 88.31 359 SER A O 1
ATOM 2741 N N . VAL A 1 360 ? -11.359 47.625 6.055 1 91.31 360 VAL A N 1
ATOM 2742 C CA . VAL A 1 360 ? -10.383 46.562 5.957 1 91.31 360 VAL A CA 1
ATOM 2743 C C . VAL A 1 360 ? -10.891 45.5 4.988 1 91.31 360 VAL A C 1
ATOM 2745 O O . VAL A 1 360 ? -12.094 45.25 4.891 1 91.31 360 VAL A O 1
ATOM 2748 N N . VAL A 1 361 ? -10 44.938 4.246 1 92.5 361 VAL A N 1
ATOM 2749 C CA . VAL A 1 361 ? -10.383 43.875 3.322 1 92.5 361 VAL A CA 1
ATOM 2750 C C . VAL A 1 361 ? -10.211 42.531 3.996 1 92.5 361 VAL A C 1
ATOM 2752 O O . VAL A 1 361 ? -9.148 42.219 4.527 1 92.5 361 VAL A O 1
ATOM 2755 N N . GLN A 1 362 ? -11.266 41.781 4.066 1 92.56 362 GLN A N 1
ATOM 2756 C CA . GLN A 1 362 ? -11.234 40.406 4.57 1 92.56 362 GLN A CA 1
ATOM 2757 C C . GLN A 1 362 ? -11.531 39.406 3.461 1 92.56 362 GLN A C 1
ATOM 2759 O O . GLN A 1 362 ? -12.398 39.656 2.619 1 92.56 362 GLN A O 1
ATOM 2764 N N . CYS A 1 363 ? -10.797 38.344 3.418 1 94.62 363 CYS A N 1
ATOM 2765 C CA . CYS A 1 363 ? -10.969 37.344 2.375 1 94.62 363 CYS A CA 1
ATOM 2766 C C . CYS A 1 363 ? -11.375 36 2.971 1 94.62 363 CYS A C 1
ATOM 2768 O O . CYS A 1 363 ? -11.039 35.688 4.117 1 94.62 363 CYS A O 1
ATOM 2770 N N . LEU A 1 364 ? -12.141 35.25 2.164 1 95.88 364 LEU A N 1
ATOM 2771 C CA . LEU A 1 364 ? -12.57 33.906 2.545 1 95.88 364 LEU A CA 1
ATOM 2772 C C . LEU A 1 364 ? -11.383 32.969 2.607 1 95.88 364 LEU A C 1
ATOM 2774 O O . LEU A 1 364 ? -10.594 32.875 1.661 1 95.88 364 LEU A O 1
ATOM 2778 N N . LEU A 1 365 ? -11.227 32.219 3.721 1 94.81 365 LEU A N 1
ATOM 2779 C CA . LEU A 1 365 ? -10.07 31.359 3.971 1 94.81 365 LEU A CA 1
ATOM 2780 C C . LEU A 1 365 ? -10.359 29.922 3.566 1 94.81 365 LEU A C 1
ATOM 2782 O O . LEU A 1 365 ? -10.07 28.984 4.32 1 94.81 365 LEU A O 1
ATOM 2786 N N . PHE A 1 366 ? -11.047 29.703 2.508 1 96.44 366 PHE A N 1
ATOM 2787 C CA . PHE A 1 366 ? -11.297 28.406 1.876 1 96.44 366 PHE A CA 1
ATOM 2788 C C . PHE A 1 366 ? -10.695 28.359 0.48 1 96.44 366 PHE A C 1
ATOM 2790 O O . PHE A 1 366 ? -10.477 29.406 -0.144 1 96.44 366 PHE A O 1
ATOM 2797 N N . GLN A 1 367 ? -10.398 27.203 0.102 1 95.56 367 GLN A N 1
ATOM 2798 C CA . GLN A 1 367 ? -9.852 27.016 -1.238 1 95.56 367 GLN A CA 1
ATOM 2799 C C . GLN A 1 367 ? -10.531 25.844 -1.944 1 95.56 367 GLN A C 1
ATOM 2801 O O . GLN A 1 367 ? -11.117 24.969 -1.296 1 95.56 367 GLN A O 1
ATOM 2806 N N . ASN A 1 368 ? -10.414 25.906 -3.229 1 95.12 368 ASN A N 1
ATOM 2807 C CA . ASN A 1 368 ? -10.883 24.781 -4.031 1 95.12 368 ASN A CA 1
ATOM 2808 C C . ASN A 1 368 ? -9.914 23.609 -3.965 1 95.12 368 ASN A C 1
ATOM 2810 O O . ASN A 1 368 ? -8.703 23.797 -4.004 1 95.12 368 ASN A O 1
ATOM 2814 N N . MET A 1 369 ? -10.523 22.469 -3.758 1 92.5 369 MET A N 1
ATOM 2815 C CA . MET A 1 369 ? -9.719 21.25 -3.846 1 92.5 369 MET A CA 1
ATOM 2816 C C . MET A 1 369 ? -9.445 20.875 -5.301 1 92.5 369 MET A C 1
ATOM 2818 O O . MET A 1 369 ? -10.367 20.828 -6.117 1 92.5 369 MET A O 1
ATOM 2822 N N . GLU A 1 370 ? -8.188 20.812 -5.629 1 79.69 370 GLU A N 1
ATOM 2823 C CA . GLU A 1 370 ? -7.879 20.375 -6.992 1 79.69 370 GLU A CA 1
ATOM 2824 C C . GLU A 1 370 ? -8.453 18.984 -7.273 1 79.69 370 GLU A C 1
ATOM 2826 O O . GLU A 1 370 ? -8.461 18.125 -6.398 1 79.69 370 GLU A O 1
ATOM 2831 N N . ASP A 1 371 ? -9.016 18.953 -8.438 1 69 371 ASP A N 1
ATOM 2832 C CA . ASP A 1 371 ? -9.594 17.672 -8.836 1 69 371 ASP A CA 1
ATOM 2833 C C . ASP A 1 371 ? -8.539 16.578 -8.875 1 69 371 ASP A C 1
ATOM 2835 O O . ASP A 1 371 ? -7.441 16.781 -9.398 1 69 371 ASP A O 1
ATOM 2839 N N . GLY A 1 372 ? -8.656 15.695 -7.992 1 67.12 372 GLY A N 1
ATOM 2840 C CA . GLY A 1 372 ? -7.785 14.531 -8.078 1 67.12 372 GLY A CA 1
ATOM 2841 C C . GLY A 1 372 ? -8.523 13.219 -7.887 1 67.12 372 GLY A C 1
ATOM 2842 O O . GLY A 1 372 ? -9.641 13.203 -7.355 1 67.12 372 GLY A O 1
ATOM 2843 N N . ASP A 1 373 ? -7.988 12.211 -8.516 1 68.5 373 ASP A N 1
ATOM 2844 C CA . ASP A 1 373 ? -8.625 10.898 -8.508 1 68.5 373 ASP A CA 1
ATOM 2845 C C . ASP A 1 373 ? -8.188 10.078 -7.293 1 68.5 373 ASP A C 1
ATOM 2847 O O . ASP A 1 373 ? -8.656 8.953 -7.09 1 68.5 373 ASP A O 1
ATOM 2851 N N . TYR A 1 374 ? -7.312 10.742 -6.414 1 82.88 374 TYR A N 1
ATOM 2852 C CA . TYR A 1 374 ? -6.805 9.945 -5.309 1 82.88 374 TYR A CA 1
ATOM 2853 C C . TYR A 1 374 ? -6.766 10.758 -4.02 1 82.88 374 TYR A C 1
ATOM 2855 O O . TYR A 1 374 ? -6.574 11.977 -4.055 1 82.88 374 TYR A O 1
ATOM 2863 N N . GLY A 1 375 ? -7.109 9.969 -2.994 1 90.5 375 GLY A N 1
ATOM 2864 C CA . GLY A 1 375 ? -6.934 10.578 -1.688 1 90.5 375 GLY A CA 1
ATOM 2865 C C . GLY A 1 375 ? -8.195 11.242 -1.163 1 90.5 375 GLY A C 1
ATOM 2866 O O . GLY A 1 375 ? -9.305 10.82 -1.494 1 90.5 375 GLY A O 1
ATOM 2867 N N . PRO A 1 376 ? -8.047 12.195 -0.283 1 94.5 376 PRO A N 1
ATOM 2868 C CA . PRO A 1 376 ? -9.195 12.836 0.352 1 94.5 376 PRO A CA 1
ATOM 2869 C C . PRO A 1 376 ? -9.984 13.727 -0.612 1 94.5 376 PRO A C 1
ATOM 2871 O O . PRO A 1 376 ? -9.398 14.336 -1.511 1 94.5 376 PRO A O 1
ATOM 2874 N N . ALA A 1 377 ? -11.281 13.766 -0.398 1 95.81 377 ALA A N 1
ATOM 2875 C CA . ALA A 1 377 ? -12.148 14.641 -1.189 1 95.81 377 ALA A CA 1
ATOM 2876 C C . ALA A 1 377 ? -12.062 16.078 -0.712 1 95.81 377 ALA A C 1
ATOM 2878 O O . ALA A 1 377 ? -12.375 17.016 -1.461 1 95.81 377 ALA A O 1
ATOM 2879 N N . GLY A 1 378 ? -11.742 16.281 0.508 1 96.5 378 GLY A N 1
ATOM 2880 C CA . GLY A 1 378 ? -11.562 17.594 1.126 1 96.5 378 GLY A CA 1
ATOM 2881 C C . GLY A 1 378 ? -10.586 17.562 2.287 1 96.5 378 GLY A C 1
ATOM 2882 O O . GLY A 1 378 ? -10.203 16.5 2.766 1 96.5 378 GLY A O 1
ATOM 2883 N N . VAL A 1 379 ? -10.148 18.734 2.719 1 96.81 379 VAL A N 1
ATOM 2884 C CA . VAL A 1 379 ? -9.219 18.875 3.834 1 96.81 379 VAL A CA 1
ATOM 2885 C C . VAL A 1 379 ? -9.742 19.938 4.809 1 96.81 379 VAL A C 1
ATOM 2887 O O . VAL A 1 379 ? -10.156 21.016 4.391 1 96.81 379 VAL A O 1
ATOM 2890 N N . PHE A 1 380 ? -9.852 19.578 6.016 1 97.88 380 PHE A N 1
ATOM 2891 C CA . PHE A 1 380 ? -10.148 20.5 7.098 1 97.88 380 PHE A CA 1
ATOM 2892 C C . PHE A 1 380 ? -8.867 21.125 7.652 1 97.88 380 PHE A C 1
ATOM 2894 O O . PHE A 1 380 ? -8.188 20.516 8.469 1 97.88 380 PHE A O 1
ATOM 2901 N N . GLY A 1 381 ? -8.562 22.312 7.309 1 96.94 381 GLY A N 1
ATOM 2902 C CA . GLY A 1 381 ? -7.289 22.969 7.559 1 96.94 381 GLY A CA 1
ATOM 2903 C C . GLY A 1 381 ? -7.195 23.594 8.938 1 96.94 381 GLY A C 1
ATOM 2904 O O . GLY A 1 381 ? -8.195 23.672 9.656 1 96.94 381 GLY A O 1
ATOM 2905 N N . SER A 1 382 ? -6.027 24.062 9.266 1 96.38 382 SER A N 1
ATOM 2906 C CA . SER A 1 382 ? -5.723 24.5 10.625 1 96.38 382 SER A CA 1
ATOM 2907 C C . SER A 1 382 ? -6.43 25.812 10.953 1 96.38 382 SER A C 1
ATOM 2909 O O . SER A 1 382 ? -6.762 26.062 12.109 1 96.38 382 SER A O 1
ATOM 2911 N N . PHE A 1 383 ? -6.691 26.641 9.984 1 95.38 383 PHE A N 1
ATOM 2912 C CA . PHE A 1 383 ? -7.375 27.906 10.266 1 95.38 383 PHE A CA 1
ATOM 2913 C C . PHE A 1 383 ? -8.773 27.641 10.805 1 95.38 383 PHE A C 1
ATOM 2915 O O . PHE A 1 383 ? -9.242 28.359 11.703 1 95.38 383 PHE A O 1
ATOM 2922 N N . GLN A 1 384 ? -9.398 26.641 10.234 1 96.5 384 GLN A N 1
ATOM 2923 C CA . GLN A 1 384 ? -10.75 26.312 10.664 1 96.5 384 GLN A CA 1
ATOM 2924 C C . GLN A 1 384 ? -10.734 25.5 11.969 1 96.5 384 GLN A C 1
ATOM 2926 O O . GLN A 1 384 ? -11.781 25.188 12.516 1 96.5 384 GLN A O 1
ATOM 2931 N N . GLN A 1 385 ? -9.539 25.281 12.461 1 97.56 385 GLN A N 1
ATOM 2932 C CA . GLN A 1 385 ? -9.391 24.594 13.734 1 97.56 385 GLN A CA 1
ATOM 2933 C C . GLN A 1 385 ? -9.031 25.578 14.852 1 97.56 385 GLN A C 1
ATOM 2935 O O . GLN A 1 385 ? -8.844 25.172 16 1 97.56 385 GLN A O 1
ATOM 2940 N N . GLN A 1 386 ? -8.953 26.844 14.5 1 96.88 386 GLN A N 1
ATOM 2941 C CA . GLN A 1 386 ? -8.648 27.875 15.5 1 96.88 386 GLN A CA 1
ATOM 2942 C C . GLN A 1 386 ? -9.867 28.156 16.375 1 96.88 386 GLN A C 1
ATOM 2944 O O . GLN A 1 386 ? -11 28.156 15.891 1 96.88 386 GLN A O 1
ATOM 2949 N N . ASN A 1 387 ? -9.602 28.406 17.641 1 96.25 387 ASN A N 1
ATOM 2950 C CA . ASN A 1 387 ? -10.648 28.594 18.641 1 96.25 387 ASN A CA 1
ATOM 2951 C C . ASN A 1 387 ? -11.633 27.422 18.641 1 96.25 387 ASN A C 1
ATOM 2953 O O . ASN A 1 387 ? -12.844 27.625 18.734 1 96.25 387 ASN A O 1
ATOM 2957 N N . VAL A 1 388 ? -11.164 26.328 18.422 1 96.62 388 VAL A N 1
ATOM 2958 C CA . VAL A 1 388 ? -11.859 25.047 18.5 1 96.62 388 VAL A CA 1
ATOM 2959 C C . VAL A 1 388 ? -11.008 24.047 19.281 1 96.62 388 VAL A C 1
ATOM 2961 O O . VAL A 1 388 ? -9.82 23.875 18.984 1 96.62 388 VAL A O 1
ATOM 2964 N N . LYS A 1 389 ? -11.531 23.562 20.281 1 96 389 LYS A N 1
ATOM 2965 C CA . LYS A 1 389 ? -10.914 22.375 20.875 1 96 389 LYS A CA 1
ATOM 2966 C C . LYS A 1 389 ? -11.172 21.141 20.016 1 96 389 LYS A C 1
ATOM 2968 O O . LYS A 1 389 ? -12.328 20.781 19.781 1 96 389 LYS A O 1
ATOM 2973 N N . VAL A 1 390 ? -10.156 20.594 19.516 1 97.25 390 VAL A N 1
ATOM 2974 C CA . VAL A 1 390 ? -10.25 19.359 18.734 1 97.25 390 VAL A CA 1
ATOM 2975 C C . VAL A 1 390 ? -9.68 18.188 19.531 1 97.25 390 VAL A C 1
ATOM 2977 O O . VAL A 1 390 ? -8.531 18.25 20 1 97.25 390 VAL A O 1
ATOM 2980 N N . VAL A 1 391 ? -10.469 17.203 19.719 1 96.88 391 VAL A N 1
ATOM 2981 C CA . VAL A 1 391 ? -10.062 16.031 20.5 1 96.88 391 VAL A CA 1
ATOM 2982 C C . VAL A 1 391 ? -10.008 14.805 19.594 1 96.88 391 VAL A C 1
ATOM 2984 O O . VAL A 1 391 ? -10.977 14.484 18.906 1 96.88 391 VAL A O 1
ATOM 2987 N N . TYR A 1 392 ? -8.898 14.211 19.562 1 97.5 392 TYR A N 1
ATOM 2988 C CA . TYR A 1 392 ? -8.711 12.938 18.875 1 97.5 392 TYR A CA 1
ATOM 2989 C C . TYR A 1 392 ? -8.828 11.773 19.844 1 97.5 392 TYR A C 1
ATOM 2991 O O . TYR A 1 392 ? -7.883 11.461 20.562 1 97.5 392 TYR A O 1
ATOM 2999 N N . ASP A 1 393 ? -9.969 11.211 19.922 1 96.56 393 ASP A N 1
ATOM 3000 C CA . ASP A 1 393 ? -10.211 10.016 20.734 1 96.56 393 ASP A CA 1
ATOM 3001 C C . ASP A 1 393 ? -9.867 8.75 19.953 1 96.56 393 ASP A C 1
ATOM 3003 O O . ASP A 1 393 ? -10.719 8.188 19.266 1 96.56 393 ASP A O 1
ATOM 3007 N N . LEU A 1 394 ? -8.703 8.281 20.078 1 96.38 394 LEU A N 1
ATOM 3008 C CA . LEU A 1 394 ? -8.188 7.195 19.25 1 96.38 394 LEU A CA 1
ATOM 3009 C C . LEU A 1 394 ? -8.68 5.848 19.766 1 96.38 394 LEU A C 1
ATOM 3011 O O . LEU A 1 394 ? -8.758 4.883 19 1 96.38 394 LEU A O 1
ATOM 3015 N N . GLU A 1 395 ? -9 5.77 21 1 94.12 395 GLU A N 1
ATOM 3016 C CA . GLU A 1 395 ? -9.57 4.539 21.547 1 94.12 395 GLU A CA 1
ATOM 3017 C C . GLU A 1 395 ? -10.93 4.246 20.922 1 94.12 395 GLU A C 1
ATOM 3019 O O . GLU A 1 395 ? -11.195 3.119 20.5 1 94.12 395 GLU A O 1
ATOM 3024 N N . LYS A 1 396 ? -11.766 5.23 20.875 1 94.69 396 LYS A N 1
ATOM 3025 C CA . LYS A 1 396 ? -13.125 5.055 20.359 1 94.69 396 LYS A CA 1
ATOM 3026 C C . LYS A 1 396 ? -13.203 5.445 18.891 1 94.69 396 LYS A C 1
ATOM 3028 O O . LYS A 1 396 ? -14.289 5.438 18.297 1 94.69 396 LYS A O 1
ATOM 3033 N N . GLU A 1 397 ? -12.109 5.906 18.297 1 95.88 397 GLU A N 1
ATOM 3034 C CA . GLU A 1 397 ? -11.984 6.262 16.891 1 95.88 397 GLU A CA 1
ATOM 3035 C C . GLU A 1 397 ? -12.984 7.344 16.5 1 95.88 397 GLU A C 1
ATOM 3037 O O . GLU A 1 397 ? -13.773 7.164 15.578 1 95.88 397 GLU A O 1
ATOM 3042 N N . ARG A 1 398 ? -12.898 8.359 17.172 1 97.19 398 ARG A N 1
ATOM 3043 C CA . ARG A 1 398 ? -13.766 9.508 16.922 1 97.19 398 ARG A CA 1
ATOM 3044 C C . ARG A 1 398 ? -13.023 10.82 17.156 1 97.19 398 ARG A C 1
ATOM 3046 O O . ARG A 1 398 ? -12.008 10.844 17.844 1 97.19 398 ARG A O 1
ATOM 3053 N N . ILE A 1 399 ? -13.445 11.859 16.547 1 97.81 399 ILE A N 1
ATOM 3054 C CA . ILE A 1 399 ? -12.891 13.195 16.703 1 97.81 399 ILE A CA 1
ATOM 3055 C C . ILE A 1 399 ? -13.961 14.141 17.25 1 97.81 399 ILE A C 1
ATOM 3057 O O . ILE A 1 399 ? -15.109 14.117 16.797 1 97.81 399 ILE A O 1
ATOM 3061 N N . GLY A 1 400 ? -13.641 14.898 18.234 1 97.19 400 GLY A N 1
ATOM 3062 C CA . GLY A 1 400 ? -14.555 15.836 18.859 1 97.19 400 GLY A CA 1
ATOM 3063 C C . GLY A 1 400 ? -14.203 17.297 18.594 1 97.19 400 GLY A C 1
ATOM 3064 O O . GLY A 1 400 ? -13.023 17.641 18.516 1 97.19 400 GLY A O 1
ATOM 3065 N N . PHE A 1 401 ? -15.219 18.078 18.516 1 96.81 401 PHE A N 1
ATOM 3066 C CA . PHE A 1 401 ? -15.047 19.516 18.297 1 96.81 401 PHE A CA 1
ATOM 3067 C C . PHE A 1 401 ? -15.836 20.328 19.312 1 96.81 401 PHE A C 1
ATOM 3069 O O . PHE A 1 401 ? -16.953 19.953 19.672 1 96.81 401 PHE A O 1
ATOM 3076 N N . GLN A 1 402 ? -15.305 21.344 19.75 1 95.06 402 GLN A N 1
ATOM 3077 C CA . GLN A 1 402 ? -15.984 22.344 20.578 1 95.06 402 GLN A CA 1
ATOM 3078 C C . GLN A 1 402 ? -15.422 23.734 20.312 1 95.06 402 GLN A C 1
ATOM 3080 O O . GLN A 1 402 ? -14.242 24 20.562 1 95.06 402 GLN A O 1
ATOM 3085 N N . ALA A 1 403 ? -16.281 24.547 19.766 1 94 403 ALA A N 1
ATOM 3086 C CA . ALA A 1 403 ? -15.891 25.953 19.672 1 94 403 ALA A CA 1
ATOM 3087 C C . ALA A 1 403 ? -15.633 26.547 21.062 1 94 403 ALA A C 1
ATOM 3089 O O . ALA A 1 403 ? -16.453 26.391 21.969 1 94 403 ALA A O 1
ATOM 3090 N N . MET A 1 404 ? -14.492 27.125 21.234 1 93.31 404 MET A N 1
ATOM 3091 C CA . MET A 1 404 ? -14.18 27.734 22.531 1 93.31 404 MET A CA 1
ATOM 3092 C C . MET A 1 404 ? -13.078 28.781 22.391 1 93.31 404 MET A C 1
ATOM 3094 O O . MET A 1 404 ? -12.422 28.859 21.359 1 93.31 404 MET A O 1
ATOM 3098 N N . ASP A 1 405 ? -12.961 29.562 23.406 1 94.19 405 ASP A N 1
ATOM 3099 C CA . ASP A 1 405 ? -11.875 30.531 23.469 1 94.19 405 ASP A CA 1
ATOM 3100 C C . ASP A 1 405 ? -10.562 29.859 23.859 1 94.19 405 ASP A C 1
ATOM 3102 O O . ASP A 1 405 ? -10.32 29.594 25.031 1 94.19 405 ASP A O 1
ATOM 3106 N N . CYS A 1 406 ? -9.68 29.75 22.906 1 95.62 406 CYS A N 1
ATOM 3107 C CA . CYS A 1 406 ? -8.445 29 23.141 1 95.62 406 CYS A CA 1
ATOM 3108 C C . CYS A 1 406 ? -7.43 29.859 23.891 1 95.62 406 CYS A C 1
ATOM 3110 O O . CYS A 1 406 ? -6.441 29.328 24.406 1 95.62 406 CYS A O 1
ATOM 3112 N N . VAL A 1 407 ? -7.637 31.156 23.922 1 94.94 407 VAL A N 1
ATOM 3113 C CA . VAL A 1 407 ? -6.812 32 24.781 1 94.94 407 VAL A CA 1
ATOM 3114 C C . VAL A 1 407 ? -7.078 31.688 26.25 1 94.94 407 VAL A C 1
ATOM 3116 O O . VAL A 1 407 ? -6.145 31.547 27.031 1 94.94 407 VAL A O 1
ATOM 3119 N N . LEU A 1 408 ? -8.359 31.609 26.531 1 94.25 408 LEU A N 1
ATOM 3120 C CA . LEU A 1 408 ? -8.75 31.25 27.891 1 94.25 408 LEU A CA 1
ATOM 3121 C C . LEU A 1 408 ? -8.258 29.859 28.25 1 94.25 408 LEU A C 1
ATOM 3123 O O . LEU A 1 408 ? -7.812 29.625 29.375 1 94.25 408 LEU A O 1
ATOM 3127 N N . GLU A 1 409 ? -8.438 28.984 27.297 1 93.06 409 GLU A N 1
ATOM 3128 C CA . GLU A 1 409 ? -7.945 27.625 27.531 1 93.06 409 GLU A CA 1
ATOM 3129 C C . GLU A 1 409 ? -6.438 27.625 27.781 1 93.06 409 GLU A C 1
ATOM 3131 O O . GLU A 1 409 ? -5.949 26.906 28.656 1 93.06 409 GLU A O 1
ATOM 3136 N N . ALA A 1 410 ? -5.68 28.359 26.969 1 95.81 410 ALA A N 1
ATOM 3137 C CA . ALA A 1 410 ? -4.234 28.469 27.141 1 95.81 410 ALA A CA 1
ATOM 3138 C C . ALA A 1 410 ? -3.9 29.016 28.531 1 95.81 410 ALA A C 1
ATOM 3140 O O . ALA A 1 410 ? -3.002 28.5 29.203 1 95.81 410 ALA A O 1
ATOM 3141 N N . ALA A 1 411 ? -4.602 30.016 28.938 1 94.31 411 ALA A N 1
ATOM 3142 C CA . ALA A 1 411 ? -4.391 30.609 30.266 1 94.31 411 ALA A CA 1
ATOM 3143 C C . ALA A 1 411 ? -4.645 29.594 31.375 1 94.31 411 ALA A C 1
ATOM 3145 O O . ALA A 1 411 ? -3.934 29.578 32.375 1 94.31 411 ALA A O 1
ATOM 3146 N N . SER A 1 412 ? -5.684 28.844 31.172 1 91.62 412 SER A N 1
ATOM 3147 C CA . SER A 1 412 ? -6.031 27.844 32.188 1 91.62 412 SER A CA 1
ATOM 3148 C C . SER A 1 412 ? -4.918 26.812 32.344 1 91.62 412 SER A C 1
ATOM 3150 O O . SER A 1 412 ? -4.816 26.172 33.375 1 91.62 412 SER A O 1
ATOM 3152 N N . HIS A 1 413 ? -4.082 26.672 31.375 1 91.75 413 HIS A N 1
ATOM 3153 C CA . HIS A 1 413 ? -2.973 25.734 31.438 1 91.75 413 HIS A CA 1
ATOM 3154 C C . HIS A 1 413 ? -1.659 26.453 31.734 1 91.75 413 HIS A C 1
ATOM 3156 O O . HIS A 1 413 ? -0.585 25.844 31.625 1 91.75 413 HIS A O 1
ATOM 3162 N N . GLY A 1 414 ? -1.714 27.719 31.984 1 92.5 414 GLY A N 1
ATOM 3163 C CA . GLY A 1 414 ? -0.526 28.484 32.312 1 92.5 414 GLY A CA 1
ATOM 3164 C C . GLY A 1 414 ? 0.324 28.828 31.125 1 92.5 414 GLY A C 1
ATOM 3165 O O . GLY A 1 414 ? 1.528 29.062 31.25 1 92.5 414 GLY A O 1
ATOM 3166 N N . LEU A 1 415 ? -0.248 28.844 29.906 1 94 415 LEU A N 1
ATOM 3167 C CA . LEU A 1 415 ? 0.509 29.062 28.688 1 94 415 LEU A CA 1
ATOM 3168 C C . LEU A 1 415 ? 0.366 30.5 28.203 1 94 415 LEU A C 1
ATOM 3170 O O . LEU A 1 415 ? 0.729 30.812 27.062 1 94 415 LEU A O 1
ATOM 3174 N N . ASN A 1 416 ? -0.279 31.297 29 1 89.44 416 ASN A N 1
ATOM 3175 C CA . ASN A 1 416 ? -0.412 32.719 28.719 1 89.44 416 ASN A CA 1
ATOM 3176 C C . ASN A 1 416 ? 0.317 33.562 29.75 1 89.44 416 ASN A C 1
ATOM 3178 O O . ASN A 1 416 ? -0.161 33.719 30.875 1 89.44 416 ASN A O 1
ATOM 3182 N N . GLN A 1 417 ? 1.554 33.938 29.484 1 82 417 GLN A N 1
ATOM 3183 C CA . GLN A 1 417 ? 2.35 34.688 30.438 1 82 417 GLN A CA 1
ATOM 3184 C C . GLN A 1 417 ? 2.02 36.188 30.375 1 82 417 GLN A C 1
ATOM 3186 O O . GLN A 1 417 ? 2.607 37 31.094 1 82 417 GLN A O 1
ATOM 3191 N N . GLY A 1 418 ? 0.779 36.625 30.25 1 62.53 418 GLY A N 1
ATOM 3192 C CA . GLY A 1 418 ? 0.273 38 30.266 1 62.53 418 GLY A CA 1
ATOM 3193 C C . GLY A 1 418 ? 1.266 39.031 29.734 1 62.53 418 GLY A C 1
ATOM 3194 O O . GLY A 1 418 ? 2.477 38.781 29.766 1 62.53 418 GLY A O 1
ATOM 3195 N N . SER A 1 419 ? 1.053 39.75 28.688 1 46.69 419 SER A N 1
ATOM 3196 C CA . SER A 1 419 ? 1.81 41 28.547 1 46.69 419 SER A CA 1
ATOM 3197 C C . SER A 1 419 ? 1.682 41.875 29.781 1 46.69 419 SER A C 1
ATOM 3199 O O . SER A 1 419 ? 0.684 41.781 30.5 1 46.69 419 SER A O 1
ATOM 3201 N N . MET B 1 1 ? 1.365 -18.406 -29.203 1 87.19 1 MET B N 1
ATOM 3202 C CA . MET B 1 1 ? 1.217 -19.641 -28.422 1 87.19 1 MET B CA 1
ATOM 3203 C C . MET B 1 1 ? 2.559 -20.094 -27.859 1 87.19 1 MET B C 1
ATOM 3205 O O . MET B 1 1 ? 3.574 -20.062 -28.562 1 87.19 1 MET B O 1
ATOM 3209 N N . GLU B 1 2 ? 2.572 -20.391 -26.531 1 91.44 2 GLU B N 1
ATOM 3210 C CA . GLU B 1 2 ? 3.756 -20.875 -25.844 1 91.44 2 GLU B CA 1
ATOM 3211 C C . GLU B 1 2 ? 3.482 -22.234 -25.188 1 91.44 2 GLU B C 1
ATOM 3213 O O . GLU B 1 2 ? 2.432 -22.422 -24.562 1 91.44 2 GLU B O 1
ATOM 3218 N N . PRO B 1 3 ? 4.371 -23.156 -25.359 1 95.25 3 PRO B N 1
ATOM 3219 C CA . PRO B 1 3 ? 4.203 -24.438 -24.672 1 95.25 3 PRO B CA 1
ATOM 3220 C C . PRO B 1 3 ? 4.57 -24.359 -23.188 1 95.25 3 PRO B C 1
ATOM 3222 O O . PRO B 1 3 ? 5.527 -23.672 -22.812 1 95.25 3 PRO B O 1
ATOM 3225 N N . LEU B 1 4 ? 3.828 -25 -22.344 1 97.12 4 LEU B N 1
ATOM 3226 C CA . LEU B 1 4 ? 4.117 -25.156 -20.922 1 97.12 4 LEU B CA 1
ATOM 3227 C C . LEU B 1 4 ? 4.441 -26.594 -20.594 1 97.12 4 LEU B C 1
ATOM 3229 O O . LEU B 1 4 ? 3.598 -27.484 -20.766 1 97.12 4 LEU B O 1
ATOM 3233 N N . ARG B 1 5 ? 5.59 -26.812 -20.125 1 95.25 5 ARG B N 1
ATOM 3234 C CA . ARG B 1 5 ? 5.969 -28.172 -19.719 1 95.25 5 ARG B CA 1
ATOM 3235 C C . ARG B 1 5 ? 5.508 -28.453 -18.297 1 95.25 5 ARG B C 1
ATOM 3237 O O . ARG B 1 5 ? 5.809 -27.688 -17.375 1 95.25 5 ARG B O 1
ATOM 3244 N N . GLU B 1 6 ? 4.824 -29.531 -18.188 1 94.69 6 GLU B N 1
ATOM 3245 C CA . GLU B 1 6 ? 4.352 -29.906 -16.859 1 94.69 6 GLU B CA 1
ATOM 3246 C C . GLU B 1 6 ? 5.469 -30.531 -16.031 1 94.69 6 GLU B C 1
ATOM 3248 O O . GLU B 1 6 ? 6.266 -31.312 -16.562 1 94.69 6 GLU B O 1
ATOM 3253 N N . VAL B 1 7 ? 5.598 -30.094 -14.82 1 91.62 7 VAL B N 1
ATOM 3254 C CA . VAL B 1 7 ? 6.457 -30.719 -13.82 1 91.62 7 VAL B CA 1
ATOM 3255 C C . VAL B 1 7 ? 5.668 -30.953 -12.531 1 91.62 7 VAL B C 1
ATOM 3257 O O . VAL B 1 7 ? 4.492 -30.594 -12.445 1 91.62 7 VAL B O 1
ATOM 3260 N N . ARG B 1 8 ? 6.23 -31.547 -11.602 1 85.75 8 ARG B N 1
ATOM 3261 C CA . ARG B 1 8 ? 5.555 -32.031 -10.398 1 85.75 8 ARG B CA 1
ATOM 3262 C C . ARG B 1 8 ? 4.777 -30.906 -9.719 1 85.75 8 ARG B C 1
ATOM 3264 O O . ARG B 1 8 ? 3.637 -31.094 -9.297 1 85.75 8 ARG B O 1
ATOM 3271 N N . ASP B 1 9 ? 5.441 -29.75 -9.641 1 85.69 9 ASP B N 1
ATOM 3272 C CA . ASP B 1 9 ? 4.852 -28.719 -8.789 1 85.69 9 ASP B CA 1
ATOM 3273 C C . ASP B 1 9 ? 4.375 -27.531 -9.625 1 85.69 9 ASP B C 1
ATOM 3275 O O . ASP B 1 9 ? 4.246 -26.406 -9.117 1 85.69 9 ASP B O 1
ATOM 3279 N N . GLY B 1 10 ? 4.152 -27.844 -10.914 1 92.94 10 GLY B N 1
ATOM 3280 C CA . GLY B 1 10 ? 3.664 -26.719 -11.719 1 92.94 10 GLY B CA 1
ATOM 3281 C C . GLY B 1 10 ? 3.969 -26.875 -13.195 1 92.94 10 GLY B C 1
ATOM 3282 O O . GLY B 1 10 ? 4.102 -28 -13.695 1 92.94 10 GLY B O 1
ATOM 3283 N N . TYR B 1 11 ? 3.873 -25.812 -13.875 1 96.19 11 TYR B N 1
ATOM 3284 C CA . TYR B 1 11 ? 4.07 -25.75 -15.32 1 96.19 11 TYR B CA 1
ATOM 3285 C C . TYR B 1 11 ? 5.176 -24.766 -15.68 1 96.19 11 TYR B C 1
ATOM 3287 O O . TYR B 1 11 ? 5.184 -23.625 -15.203 1 96.19 11 TYR B O 1
ATOM 3295 N N . LEU B 1 12 ? 6.117 -25.203 -16.5 1 95.38 12 LEU B N 1
ATOM 3296 C CA . LEU B 1 12 ? 7.293 -24.406 -16.844 1 95.38 12 LEU B CA 1
ATOM 3297 C C . LEU B 1 12 ? 7.121 -23.734 -18.203 1 95.38 12 LEU B C 1
ATOM 3299 O O . LEU B 1 12 ? 6.609 -24.344 -19.141 1 95.38 12 LEU B O 1
ATOM 3303 N N . ILE B 1 13 ? 7.484 -22.547 -18.266 1 95.94 13 ILE B N 1
ATOM 3304 C CA . ILE B 1 13 ? 7.566 -21.797 -19.5 1 95.94 13 ILE B CA 1
ATOM 3305 C C . ILE B 1 13 ? 9.031 -21.5 -19.844 1 95.94 13 ILE B C 1
ATOM 3307 O O . ILE B 1 13 ? 9.844 -21.281 -18.938 1 95.94 13 ILE B O 1
ATOM 3311 N N . THR B 1 14 ? 9.383 -21.547 -21.062 1 95.06 14 THR B N 1
ATOM 3312 C CA . THR B 1 14 ? 10.734 -21.234 -21.516 1 95.06 14 THR B CA 1
ATOM 3313 C C . THR B 1 14 ? 10.844 -19.781 -21.938 1 95.06 14 THR B C 1
ATOM 3315 O O . THR B 1 14 ? 10.047 -19.297 -22.734 1 95.06 14 THR B O 1
ATOM 3318 N N . LEU B 1 15 ? 11.766 -19.094 -21.344 1 96.31 15 LEU B N 1
ATOM 3319 C CA . LEU B 1 15 ? 12.07 -17.719 -21.703 1 96.31 15 LEU B CA 1
ATOM 3320 C C . LEU B 1 15 ? 13.43 -17.625 -22.375 1 96.31 15 LEU B C 1
ATOM 3322 O O . LEU B 1 15 ? 14.383 -18.281 -21.953 1 96.31 15 LEU B O 1
ATOM 3326 N N . ASN B 1 16 ? 13.547 -16.922 -23.438 1 97.12 16 ASN B N 1
ATOM 3327 C CA . ASN B 1 16 ? 14.805 -16.594 -24.109 1 97.12 16 ASN B CA 1
ATOM 3328 C C . ASN B 1 16 ? 15.188 -15.133 -23.891 1 97.12 16 ASN B C 1
ATOM 3330 O O . ASN B 1 16 ? 14.609 -14.227 -24.5 1 97.12 16 ASN B O 1
ATOM 3334 N N . ILE B 1 17 ? 16.234 -14.953 -23.062 1 97.62 17 ILE B N 1
ATOM 3335 C CA . ILE B 1 17 ? 16.578 -13.602 -22.641 1 97.62 17 ILE B CA 1
ATOM 3336 C C . ILE B 1 17 ? 18.016 -13.289 -23.047 1 97.62 17 ILE B C 1
ATOM 3338 O O . ILE B 1 17 ? 18.906 -14.117 -22.875 1 97.62 17 ILE B O 1
ATOM 3342 N N . GLY B 1 18 ? 18.156 -12.07 -23.719 1 97.81 18 GLY B N 1
ATOM 3343 C CA . GLY B 1 18 ? 19.516 -11.57 -23.875 1 97.81 18 GLY B CA 1
ATOM 3344 C C . GLY B 1 18 ? 20.031 -11.688 -25.297 1 97.81 18 GLY B C 1
ATOM 3345 O O . GLY B 1 18 ? 19.281 -12.094 -26.203 1 97.81 18 GLY B O 1
ATOM 3346 N N . THR B 1 19 ? 21.25 -11.234 -25.406 1 97.69 19 THR B N 1
ATOM 3347 C CA . THR B 1 19 ? 22.016 -11.289 -26.656 1 97.69 19 THR B CA 1
ATOM 3348 C C . THR B 1 19 ? 23.406 -11.875 -26.422 1 97.69 19 THR B C 1
ATOM 3350 O O . THR B 1 19 ? 24.281 -11.195 -25.891 1 97.69 19 THR B O 1
ATOM 3353 N N . PRO B 1 20 ? 23.734 -13.055 -27.016 1 96.75 20 PRO B N 1
ATOM 3354 C CA . PRO B 1 20 ? 22.719 -13.922 -27.625 1 96.75 20 PRO B CA 1
ATOM 3355 C C . PRO B 1 20 ? 21.703 -14.43 -26.625 1 96.75 20 PRO B C 1
ATOM 3357 O O . PRO B 1 20 ? 21.922 -14.352 -25.406 1 96.75 20 PRO B O 1
ATOM 3360 N N . PRO B 1 21 ? 20.594 -14.898 -27.094 1 96.25 21 PRO B N 1
ATOM 3361 C CA . PRO B 1 21 ? 19.547 -15.359 -26.188 1 96.25 21 PRO B CA 1
ATOM 3362 C C . PRO B 1 21 ? 20 -16.531 -25.328 1 96.25 21 PRO B C 1
ATOM 3364 O O . PRO B 1 21 ? 20.672 -17.453 -25.812 1 96.25 21 PRO B O 1
ATOM 3367 N N . GLN B 1 22 ? 19.688 -16.453 -24.047 1 95.38 22 GLN B N 1
ATOM 3368 C CA . GLN B 1 22 ? 19.875 -17.531 -23.078 1 95.38 22 GLN B CA 1
ATOM 3369 C C . GLN B 1 22 ? 18.531 -18.125 -22.672 1 95.38 22 GLN B C 1
ATOM 3371 O O . GLN B 1 22 ? 17.609 -17.406 -22.281 1 95.38 22 GLN B O 1
ATOM 3376 N N . GLU B 1 23 ? 18.422 -19.422 -22.828 1 94.69 23 GLU B N 1
ATOM 3377 C CA . GLU B 1 23 ? 17.172 -20.109 -22.5 1 94.69 23 GLU B CA 1
ATOM 3378 C C . GLU B 1 23 ? 17.078 -20.406 -21.016 1 94.69 23 GLU B C 1
ATOM 3380 O O . GLU B 1 23 ? 18 -20.969 -20.422 1 94.69 23 GLU B O 1
ATOM 3385 N N . VAL B 1 24 ? 16.016 -20 -20.406 1 94.19 24 VAL B N 1
ATOM 3386 C CA . VAL B 1 24 ? 15.742 -20.312 -19.016 1 94.19 24 VAL B CA 1
ATOM 3387 C C . VAL B 1 24 ? 14.32 -20.859 -18.875 1 94.19 24 VAL B C 1
ATOM 3389 O O . VAL B 1 24 ? 13.406 -20.391 -19.562 1 94.19 24 VAL B O 1
ATOM 3392 N N . GLN B 1 25 ? 14.133 -21.859 -18.062 1 93.81 25 GLN B N 1
ATOM 3393 C CA . GLN B 1 25 ? 12.82 -22.422 -17.766 1 93.81 25 GLN B CA 1
ATOM 3394 C C . GLN B 1 25 ? 12.367 -22.047 -16.359 1 93.81 25 GLN B C 1
ATOM 3396 O O . GLN B 1 25 ? 13.078 -22.312 -15.383 1 93.81 25 GLN B O 1
ATOM 3401 N N . VAL B 1 26 ? 11.234 -21.422 -16.281 1 95.56 26 VAL B N 1
ATOM 3402 C CA . VAL B 1 26 ? 10.742 -20.953 -14.984 1 95.56 26 VAL B CA 1
ATOM 3403 C C . VAL B 1 26 ? 9.266 -21.312 -14.836 1 95.56 26 VAL B C 1
ATOM 3405 O O . VAL B 1 26 ? 8.602 -21.656 -15.812 1 95.56 26 VAL B O 1
ATOM 3408 N N . TYR B 1 27 ? 8.719 -21.281 -13.602 1 95.44 27 TYR B N 1
ATOM 3409 C CA . TYR B 1 27 ? 7.316 -21.578 -13.352 1 95.44 27 TYR B CA 1
ATOM 3410 C C . TYR B 1 27 ? 6.406 -20.484 -13.898 1 95.44 27 TYR B C 1
ATOM 3412 O O . TYR B 1 27 ? 6.66 -19.297 -13.688 1 95.44 27 TYR B O 1
ATOM 3420 N N . MET B 1 28 ? 5.41 -20.859 -14.68 1 97.44 28 MET B N 1
ATOM 3421 C CA . MET B 1 28 ? 4.32 -19.922 -14.977 1 97.44 28 MET B CA 1
ATOM 3422 C C . MET B 1 28 ? 3.422 -19.734 -13.758 1 97.44 28 MET B C 1
ATOM 3424 O O . MET B 1 28 ? 2.875 -20.703 -13.227 1 97.44 28 MET B O 1
ATOM 3428 N N . ASP B 1 29 ? 3.275 -18.547 -13.297 1 97.38 29 ASP B N 1
ATOM 3429 C CA . ASP B 1 29 ? 2.605 -18.312 -12.023 1 97.38 29 ASP B CA 1
ATOM 3430 C C . ASP B 1 29 ? 1.624 -17.156 -12.117 1 97.38 29 ASP B C 1
ATOM 3432 O O . ASP B 1 29 ? 2.037 -15.992 -12.219 1 97.38 29 ASP B O 1
ATOM 3436 N N . THR B 1 30 ? 0.306 -17.406 -12.008 1 98.19 30 THR B N 1
ATOM 3437 C CA . THR B 1 30 ? -0.724 -16.375 -12.086 1 98.19 30 THR B CA 1
ATOM 3438 C C . THR B 1 30 ? -0.92 -15.703 -10.734 1 98.19 30 THR B C 1
ATOM 3440 O O . THR B 1 30 ? -1.642 -14.711 -10.625 1 98.19 30 THR B O 1
ATOM 3443 N N . GLY B 1 31 ? -0.253 -16.188 -9.695 1 96.25 31 GLY B N 1
ATOM 3444 C CA . GLY B 1 31 ? -0.398 -15.617 -8.359 1 96.25 31 GLY B CA 1
ATOM 3445 C C . GLY B 1 31 ? 0.677 -14.602 -8.023 1 96.25 31 GLY B C 1
ATOM 3446 O O . GLY B 1 31 ? 0.681 -14.031 -6.93 1 96.25 31 GLY B O 1
ATOM 3447 N N . SER B 1 32 ? 1.583 -14.359 -8.961 1 95.06 32 SER B N 1
ATOM 3448 C CA . SER B 1 32 ? 2.693 -13.445 -8.711 1 95.06 32 SER B CA 1
ATOM 3449 C C . SER B 1 32 ? 2.873 -12.477 -9.875 1 95.06 32 SER B C 1
ATOM 3451 O O . SER B 1 32 ? 2.453 -12.758 -11 1 95.06 32 SER B O 1
ATOM 3453 N N . ASP B 1 33 ? 3.561 -11.359 -9.609 1 94.56 33 ASP B N 1
ATOM 3454 C CA . ASP B 1 33 ? 3.793 -10.344 -10.641 1 94.56 33 ASP B CA 1
ATOM 3455 C C . ASP B 1 33 ? 5.23 -10.406 -11.148 1 94.56 33 ASP B C 1
ATOM 3457 O O . ASP B 1 33 ? 5.469 -10.383 -12.359 1 94.56 33 ASP B O 1
ATOM 3461 N N . LEU B 1 34 ? 6.125 -10.617 -10.234 1 97.12 34 LEU B N 1
ATOM 3462 C CA . LEU B 1 34 ? 7.535 -10.508 -10.594 1 97.12 34 LEU B CA 1
ATOM 3463 C C . LEU B 1 34 ? 7.98 -11.703 -11.422 1 97.12 34 LEU B C 1
ATOM 3465 O O . LEU B 1 34 ? 7.852 -12.852 -10.977 1 97.12 34 LEU B O 1
ATOM 3469 N N . THR B 1 35 ? 8.438 -11.414 -12.578 1 98.31 35 THR B N 1
ATOM 3470 C CA . THR B 1 35 ? 9.219 -12.406 -13.312 1 98.31 35 THR B CA 1
ATOM 3471 C C . THR B 1 35 ? 10.688 -12.359 -12.883 1 98.31 35 THR B C 1
ATOM 3473 O O . THR B 1 35 ? 11.297 -11.289 -12.859 1 98.31 35 THR B O 1
ATOM 3476 N N . TRP B 1 36 ? 11.18 -13.453 -12.508 1 97.69 36 TRP B N 1
ATOM 3477 C CA . TRP B 1 36 ? 12.594 -13.508 -12.148 1 97.69 36 TRP B CA 1
ATOM 3478 C C . TRP B 1 36 ? 13.219 -14.828 -12.586 1 97.69 36 TRP B C 1
ATOM 3480 O O . TRP B 1 36 ? 12.508 -15.812 -12.805 1 97.69 36 TRP B O 1
ATOM 3490 N N . VAL B 1 37 ? 14.461 -14.844 -12.82 1 96.81 37 VAL B N 1
ATOM 3491 C CA . VAL B 1 37 ? 15.211 -16.016 -13.25 1 96.81 37 VAL B CA 1
ATOM 3492 C C . VAL B 1 37 ? 16.438 -16.203 -12.359 1 96.81 37 VAL B C 1
ATOM 3494 O O . VAL B 1 37 ? 16.953 -15.234 -11.789 1 96.81 37 VAL B O 1
ATOM 3497 N N . PRO B 1 38 ? 16.844 -17.469 -12.164 1 94.94 38 PRO B N 1
ATOM 3498 C CA . PRO B 1 38 ? 18.125 -17.656 -11.492 1 94.94 38 PRO B CA 1
ATOM 3499 C C . PRO B 1 38 ? 19.281 -17.031 -12.25 1 94.94 38 PRO B C 1
ATOM 3501 O O . PRO B 1 38 ? 19.391 -17.188 -13.469 1 94.94 38 PRO B O 1
ATOM 3504 N N . CYS B 1 39 ? 19.953 -16.266 -11.469 1 92.25 39 CYS B N 1
ATOM 3505 C CA . CYS B 1 39 ? 21.047 -15.539 -12.078 1 92.25 39 CYS B CA 1
ATOM 3506 C C . CYS B 1 39 ? 22.375 -15.883 -11.406 1 92.25 39 CYS B C 1
ATOM 3508 O O . CYS B 1 39 ? 22.422 -16.125 -10.195 1 92.25 39 CYS B O 1
ATOM 3510 N N . GLY B 1 40 ? 23.438 -15.82 -12.141 1 75.62 40 GLY B N 1
ATOM 3511 C CA . GLY B 1 40 ? 24.766 -15.945 -11.562 1 75.62 40 GLY B CA 1
ATOM 3512 C C . GLY B 1 40 ? 25.844 -16.266 -12.594 1 75.62 40 GLY B C 1
ATOM 3513 O O . GLY B 1 40 ? 25.531 -16.828 -13.656 1 75.62 40 GLY B O 1
ATOM 3514 N N . ASN B 1 41 ? 26.891 -15.461 -12.594 1 57.84 41 ASN B N 1
ATOM 3515 C CA . ASN B 1 41 ? 28.016 -15.844 -13.438 1 57.84 41 ASN B CA 1
ATOM 3516 C C . ASN B 1 41 ? 28.594 -17.188 -13.008 1 57.84 41 ASN B C 1
ATOM 3518 O O . ASN B 1 41 ? 28.953 -18.016 -13.852 1 57.84 41 ASN B O 1
ATOM 3522 N N . LEU B 1 42 ? 28.578 -17.312 -11.617 1 54.69 42 LEU B N 1
ATOM 3523 C CA . LEU B 1 42 ? 29.25 -18.516 -11.125 1 54.69 42 LEU B CA 1
ATOM 3524 C C . LEU B 1 42 ? 28.297 -19.375 -10.305 1 54.69 42 LEU B C 1
ATOM 3526 O O . LEU B 1 42 ? 28.453 -20.609 -10.258 1 54.69 42 LEU B O 1
ATOM 3530 N N . SER B 1 43 ? 27.219 -18.609 -9.625 1 67.62 43 SER B N 1
ATOM 3531 C CA . SER B 1 43 ? 26.5 -19.547 -8.781 1 67.62 43 SER B CA 1
ATOM 3532 C C . SER B 1 43 ? 25.125 -19.016 -8.398 1 67.62 43 SER B C 1
ATOM 3534 O O . SER B 1 43 ? 24.938 -17.797 -8.273 1 67.62 43 SER B O 1
ATOM 3536 N N . PHE B 1 44 ? 24.094 -19.656 -8.586 1 85.75 44 PHE B N 1
ATOM 3537 C CA . PHE B 1 44 ? 22.75 -19.578 -8.031 1 85.75 44 PHE B CA 1
ATOM 3538 C C . PHE B 1 44 ? 22.625 -20.438 -6.785 1 85.75 44 PHE B C 1
ATOM 3540 O O . PHE B 1 44 ? 22.984 -21.609 -6.793 1 85.75 44 PHE B O 1
ATOM 3547 N N . ASP B 1 45 ? 22.219 -19.766 -5.641 1 87.94 45 ASP B N 1
ATOM 3548 C CA . ASP B 1 45 ? 22.141 -20.453 -4.359 1 87.94 45 ASP B CA 1
ATOM 3549 C C . ASP B 1 45 ? 20.688 -20.609 -3.898 1 87.94 45 ASP B C 1
ATOM 3551 O O . ASP B 1 45 ? 20.016 -19.609 -3.623 1 87.94 45 ASP B O 1
ATOM 3555 N N . CYS B 1 46 ? 20.203 -21.812 -3.795 1 90.25 46 CYS B N 1
ATOM 3556 C CA . CYS B 1 46 ? 18.875 -22.078 -3.246 1 90.25 46 CYS B CA 1
ATOM 3557 C C . CYS B 1 46 ? 18.969 -22.781 -1.903 1 90.25 46 CYS B C 1
ATOM 3559 O O . CYS B 1 46 ? 19.375 -23.953 -1.844 1 90.25 46 CYS B O 1
ATOM 3561 N N . ILE B 1 47 ? 18.609 -22 -0.935 1 90.94 47 ILE B N 1
ATOM 3562 C CA . ILE B 1 47 ? 18.656 -22.531 0.424 1 90.94 47 ILE B CA 1
ATOM 3563 C C . ILE B 1 47 ? 17.406 -23.375 0.681 1 90.94 47 ILE B C 1
ATOM 3565 O O . ILE B 1 47 ? 16.281 -22.953 0.375 1 90.94 47 ILE B O 1
ATOM 3569 N N . ASP B 1 48 ? 17.562 -24.625 1.21 1 89.19 48 ASP B N 1
ATOM 3570 C CA . ASP B 1 48 ? 16.5 -25.547 1.594 1 89.19 48 ASP B CA 1
ATOM 3571 C C . ASP B 1 48 ? 15.648 -25.938 0.39 1 89.19 48 ASP B C 1
ATOM 3573 O O . ASP B 1 48 ? 14.422 -25.906 0.457 1 89.19 48 ASP B O 1
ATOM 3577 N N . CYS B 1 49 ? 16.328 -26.047 -0.727 1 85 49 CYS B N 1
ATOM 3578 C CA . CYS B 1 49 ? 15.656 -26.547 -1.915 1 85 49 CYS B CA 1
ATOM 3579 C C . CYS B 1 49 ? 16.047 -28 -2.186 1 85 49 CYS B C 1
ATOM 3581 O O . CYS B 1 49 ? 17.219 -28.297 -2.373 1 85 49 CYS B O 1
ATOM 3583 N N . TYR B 1 50 ? 15.273 -28.984 -1.562 1 66.38 50 TYR B N 1
ATOM 3584 C CA . TYR B 1 50 ? 15.57 -30.422 -1.628 1 66.38 50 TYR B CA 1
ATOM 3585 C C . TYR B 1 50 ? 15.984 -30.828 -3.037 1 66.38 50 TYR B C 1
ATOM 3587 O O . TYR B 1 50 ? 16.953 -31.578 -3.217 1 66.38 50 TYR B O 1
ATOM 3595 N N . ASP B 1 51 ? 15.031 -30.453 -3.965 1 55.03 51 ASP B N 1
ATOM 3596 C CA . ASP B 1 51 ? 15.273 -31.016 -5.293 1 55.03 51 ASP B CA 1
ATOM 3597 C C . ASP B 1 51 ? 16.578 -30.484 -5.879 1 55.03 51 ASP B C 1
ATOM 3599 O O . ASP B 1 51 ? 17.203 -31.141 -6.715 1 55.03 51 ASP B O 1
ATOM 3603 N N . LEU B 1 52 ? 16.781 -29.203 -5.543 1 53.94 52 LEU B N 1
ATOM 3604 C CA . LEU B 1 52 ? 17.984 -28.672 -6.188 1 53.94 52 LEU B CA 1
ATOM 3605 C C . LEU B 1 52 ? 19.234 -29.281 -5.578 1 53.94 52 LEU B C 1
ATOM 3607 O O . LEU B 1 52 ? 20.328 -29.156 -6.145 1 53.94 52 LEU B O 1
ATOM 3611 N N . LYS B 1 53 ? 19.219 -29.625 -4.289 1 50.38 53 LYS B N 1
ATOM 3612 C CA . LYS B 1 53 ? 20.453 -30.203 -3.768 1 50.38 53 LYS B CA 1
ATOM 3613 C C . LYS B 1 53 ? 20.922 -31.375 -4.629 1 50.38 53 LYS B C 1
ATOM 3615 O O . LYS B 1 53 ? 22.125 -31.562 -4.84 1 50.38 53 LYS B O 1
ATOM 3620 N N . ASN B 1 54 ? 19.891 -32.188 -4.805 1 45 54 ASN B N 1
ATOM 3621 C CA . ASN B 1 54 ? 20.328 -33.312 -5.598 1 45 54 ASN B CA 1
ATOM 3622 C C . ASN B 1 54 ? 20.438 -32.969 -7.078 1 45 54 ASN B C 1
ATOM 3624 O O . ASN B 1 54 ? 21.078 -33.688 -7.848 1 45 54 ASN B O 1
ATOM 3628 N N . ASN B 1 55 ? 19.453 -32.094 -7.629 1 46.53 55 ASN B N 1
ATOM 3629 C CA . ASN B 1 55 ? 19.406 -31.844 -9.062 1 46.53 55 ASN B CA 1
ATOM 3630 C C . ASN B 1 55 ? 20.094 -30.531 -9.422 1 46.53 55 ASN B C 1
ATOM 3632 O O . ASN B 1 55 ? 19.75 -29.484 -8.883 1 46.53 55 ASN B O 1
ATOM 3636 N N . ASN B 1 56 ? 21.328 -30.531 -9.578 1 49.03 56 ASN B N 1
ATOM 3637 C CA . ASN B 1 56 ? 22.188 -29.547 -10.234 1 49.03 56 ASN B CA 1
ATOM 3638 C C . ASN B 1 56 ? 21.391 -28.641 -11.164 1 49.03 56 ASN B C 1
ATOM 3640 O O . ASN B 1 56 ? 20.938 -29.078 -12.219 1 49.03 56 ASN B O 1
ATOM 3644 N N . LEU B 1 57 ? 20.453 -27.719 -10.703 1 55.31 57 LEU B N 1
ATOM 3645 C CA . LEU B 1 57 ? 20.078 -26.828 -11.789 1 55.31 57 LEU B CA 1
ATOM 3646 C C . LEU B 1 57 ? 21.203 -26.688 -12.797 1 55.31 57 LEU B C 1
ATOM 3648 O O . LEU B 1 57 ? 22.328 -26.312 -12.438 1 55.31 57 LEU B O 1
ATOM 3652 N N . LYS B 1 58 ? 21 -27.531 -13.828 1 55.31 58 LYS B N 1
ATOM 3653 C CA . LYS B 1 58 ? 22.016 -27.438 -14.867 1 55.31 58 LYS B CA 1
ATOM 3654 C C . LYS B 1 58 ? 22.391 -25.984 -15.141 1 55.31 58 LYS B C 1
ATOM 3656 O O . LYS B 1 58 ? 21.547 -25.109 -15.141 1 55.31 58 LYS B O 1
ATOM 3661 N N . SER B 1 59 ? 23.578 -25.781 -14.891 1 53.22 59 SER B N 1
ATOM 3662 C CA . SER B 1 59 ? 24.203 -24.5 -15.219 1 53.22 59 SER B CA 1
ATOM 3663 C C . SER B 1 59 ? 23.469 -23.828 -16.375 1 53.22 59 SER B C 1
ATOM 3665 O O . SER B 1 59 ? 23.297 -22.594 -16.375 1 53.22 59 SER B O 1
ATOM 3667 N N . SER B 1 60 ? 22.812 -24.656 -17.234 1 56.69 60 SER B N 1
ATOM 3668 C CA . SER B 1 60 ? 22.172 -24.141 -18.438 1 56.69 60 SER B CA 1
ATOM 3669 C C . SER B 1 60 ? 20.844 -23.469 -18.094 1 56.69 60 SER B C 1
ATOM 3671 O O . SER B 1 60 ? 20.266 -22.75 -18.922 1 56.69 60 SER B O 1
ATOM 3673 N N . SER B 1 61 ? 20.516 -23.469 -16.844 1 78.06 61 SER B N 1
ATOM 3674 C CA . SER B 1 61 ? 19.219 -22.922 -16.484 1 78.06 61 SER B CA 1
ATOM 3675 C C . SER B 1 61 ? 19.359 -21.625 -15.719 1 78.06 61 SER B C 1
ATOM 3677 O O . SER B 1 61 ? 18.359 -21.047 -15.258 1 78.06 61 SER B O 1
ATOM 3679 N N . ILE B 1 62 ? 20.625 -21.234 -15.758 1 89.19 62 ILE B N 1
ATOM 3680 C CA . ILE B 1 62 ? 20.922 -20 -15.031 1 89.19 62 ILE B CA 1
ATOM 3681 C C . ILE B 1 62 ? 21.312 -18.906 -16.016 1 89.19 62 ILE B C 1
ATOM 3683 O O . ILE B 1 62 ? 22.172 -19.109 -16.875 1 89.19 62 ILE B O 1
ATOM 3687 N N . PHE B 1 63 ? 20.656 -17.844 -15.984 1 94.75 63 PHE B N 1
ATOM 3688 C CA . PHE B 1 63 ? 20.953 -16.703 -16.844 1 94.75 63 PHE B CA 1
ATOM 3689 C C . PHE B 1 63 ? 22.234 -16 -16.375 1 94.75 63 PHE B C 1
ATOM 3691 O O . PHE B 1 63 ? 22.406 -15.75 -15.188 1 94.75 63 PHE B O 1
ATOM 3698 N N . SER B 1 64 ? 23.125 -15.664 -17.281 1 93.69 64 SER B N 1
ATOM 3699 C CA . SER B 1 64 ? 24.328 -14.898 -17 1 93.69 64 SER B CA 1
ATOM 3700 C C . SER B 1 64 ? 24.297 -13.539 -17.688 1 93.69 64 SER B C 1
ATOM 3702 O O . SER B 1 64 ? 24.484 -13.445 -18.906 1 93.69 64 SER B O 1
ATOM 3704 N N . PRO B 1 65 ? 24.125 -12.492 -16.922 1 93.44 65 PRO B N 1
ATOM 3705 C CA . PRO B 1 65 ? 24.125 -11.164 -17.531 1 93.44 65 PRO B CA 1
ATOM 3706 C C . PRO B 1 65 ? 25.422 -10.852 -18.281 1 93.44 65 PRO B C 1
ATOM 3708 O O . PRO B 1 65 ? 25.391 -10.109 -19.266 1 93.44 65 PRO B O 1
ATOM 3711 N N . LEU B 1 66 ? 26.5 -11.414 -17.875 1 92.88 66 LEU B N 1
ATOM 3712 C CA . LEU B 1 66 ? 27.797 -11.156 -18.484 1 92.88 66 LEU B CA 1
ATOM 3713 C C . LEU B 1 66 ? 27.875 -11.742 -19.891 1 92.88 66 LEU B C 1
ATOM 3715 O O . LEU B 1 66 ? 28.688 -11.312 -20.703 1 92.88 66 LEU B O 1
ATOM 3719 N N . GLN B 1 67 ? 27.031 -12.758 -20.109 1 93.88 67 GLN B N 1
ATOM 3720 C CA . GLN B 1 67 ? 27.031 -13.414 -21.422 1 93.88 67 GLN B CA 1
ATOM 3721 C C . GLN B 1 67 ? 26.016 -12.781 -22.359 1 93.88 67 GLN B C 1
ATOM 3723 O O . GLN B 1 67 ? 25.75 -13.305 -23.438 1 93.88 67 GLN B O 1
ATOM 3728 N N . SER B 1 68 ? 25.406 -11.703 -21.906 1 96.19 68 SER B N 1
ATOM 3729 C CA . SER B 1 68 ? 24.469 -10.961 -22.75 1 96.19 68 SER B CA 1
ATOM 3730 C C . SER B 1 68 ? 24.953 -9.531 -22.969 1 96.19 68 SER B C 1
ATOM 3732 O O . SER B 1 68 ? 25.078 -8.758 -22.016 1 96.19 68 SER B O 1
ATOM 3734 N N . SER B 1 69 ? 25.141 -9.102 -24.172 1 97.94 69 SER B N 1
ATOM 3735 C CA . SER B 1 69 ? 25.625 -7.762 -24.5 1 97.94 69 SER B CA 1
ATOM 3736 C C . SER B 1 69 ? 24.531 -6.715 -24.297 1 97.94 69 SER B C 1
ATOM 3738 O O . SER B 1 69 ? 24.812 -5.516 -24.266 1 97.94 69 SER B O 1
ATOM 3740 N N . SER B 1 70 ? 23.266 -7.117 -24.172 1 98.06 70 SER B N 1
ATOM 3741 C CA . SER B 1 70 ? 22.156 -6.18 -24.031 1 98.06 70 SER B CA 1
ATOM 3742 C C . SER B 1 70 ? 21.703 -6.062 -22.578 1 98.06 70 SER B C 1
ATOM 3744 O O . SER B 1 70 ? 20.766 -5.324 -22.281 1 98.06 70 SER B O 1
ATOM 3746 N N . SER B 1 71 ? 22.375 -6.754 -21.688 1 97 71 SER B N 1
ATOM 3747 C CA . SER B 1 71 ? 21.969 -6.781 -20.297 1 97 71 SER B CA 1
ATOM 3748 C C . SER B 1 71 ? 22.469 -5.547 -19.547 1 97 71 SER B C 1
ATOM 3750 O O . SER B 1 71 ? 23.609 -5.121 -19.734 1 97 71 SER B O 1
ATOM 3752 N N . PHE B 1 72 ? 21.594 -4.941 -18.781 1 97 72 PHE B N 1
ATOM 3753 C CA . PHE B 1 72 ? 22.016 -3.859 -17.906 1 97 72 PHE B CA 1
ATOM 3754 C C . PHE B 1 72 ? 21.094 -3.764 -16.688 1 97 72 PHE B C 1
ATOM 3756 O O . PHE B 1 72 ? 19.969 -4.289 -16.719 1 97 72 PHE B O 1
ATOM 3763 N N . ARG B 1 73 ? 21.516 -3.154 -15.641 1 96.81 73 ARG B N 1
ATOM 3764 C CA . ARG B 1 73 ? 20.719 -2.975 -14.43 1 96.81 73 ARG B CA 1
ATOM 3765 C C . ARG B 1 73 ? 19.672 -1.891 -14.625 1 96.81 73 ARG B C 1
ATOM 3767 O O . ARG B 1 73 ? 19.938 -0.856 -15.242 1 96.81 73 ARG B O 1
ATOM 3774 N N . ALA B 1 74 ? 18.5 -2.09 -14.133 1 97.38 74 ALA B N 1
ATOM 3775 C CA . ALA B 1 74 ? 17.453 -1.072 -14.195 1 97.38 74 ALA B CA 1
ATOM 3776 C C . ALA B 1 74 ? 17.844 0.17 -13.398 1 97.38 74 ALA B C 1
ATOM 3778 O O . ALA B 1 74 ? 18.578 0.077 -12.406 1 97.38 74 ALA B O 1
ATOM 3779 N N . SER B 1 75 ? 17.344 1.313 -13.875 1 96.75 75 SER B N 1
ATOM 3780 C CA . SER B 1 75 ? 17.594 2.578 -13.188 1 96.75 75 SER B CA 1
ATOM 3781 C C . SER B 1 75 ? 16.688 2.727 -11.969 1 96.75 75 SER B C 1
ATOM 3783 O O . SER B 1 75 ? 15.539 2.264 -11.984 1 96.75 75 SER B O 1
ATOM 3785 N N . CYS B 1 76 ? 17.188 3.422 -10.953 1 97.19 76 CYS B N 1
ATOM 3786 C CA . CYS B 1 76 ? 16.391 3.691 -9.773 1 97.19 76 CYS B CA 1
ATOM 3787 C C . CYS B 1 76 ? 15.172 4.547 -10.125 1 97.19 76 CYS B C 1
ATOM 3789 O O . CYS B 1 76 ? 14.164 4.523 -9.414 1 97.19 76 CYS B O 1
ATOM 3791 N N . ALA B 1 77 ? 15.219 5.227 -11.203 1 95.25 77 ALA B N 1
ATOM 3792 C CA . ALA B 1 77 ? 14.164 6.164 -11.586 1 95.25 77 ALA B CA 1
ATOM 3793 C C . ALA B 1 77 ? 13.062 5.457 -12.375 1 95.25 77 ALA B C 1
ATOM 3795 O O . ALA B 1 77 ? 12.016 6.047 -12.664 1 95.25 77 ALA B O 1
ATOM 3796 N N . SER B 1 78 ? 13.312 4.207 -12.703 1 94.62 78 SER B N 1
ATOM 3797 C CA . SER B 1 78 ? 12.328 3.467 -13.477 1 94.62 78 SER B CA 1
ATOM 3798 C C . SER B 1 78 ? 11.094 3.139 -12.641 1 94.62 78 SER B C 1
ATOM 3800 O O . SER B 1 78 ? 11.211 2.902 -11.438 1 94.62 78 SER B O 1
ATOM 3802 N N . SER B 1 79 ? 9.891 3.143 -13.273 1 94.69 79 SER B N 1
ATOM 3803 C CA . SER B 1 79 ? 8.664 2.723 -12.594 1 94.69 79 SER B CA 1
ATOM 3804 C C . SER B 1 79 ? 8.773 1.28 -12.109 1 94.69 79 SER B C 1
ATOM 3806 O O . SER B 1 79 ? 8.172 0.914 -11.094 1 94.69 79 SER B O 1
ATOM 3808 N N . PHE B 1 80 ? 9.625 0.467 -12.805 1 97.06 80 PHE B N 1
ATOM 3809 C CA . PHE B 1 80 ? 9.836 -0.92 -12.406 1 97.06 80 PHE B CA 1
ATOM 3810 C C . PHE B 1 80 ? 10.555 -0.997 -11.062 1 97.06 80 PHE B C 1
ATOM 3812 O O . PHE B 1 80 ? 10.297 -1.899 -10.266 1 97.06 80 PHE B O 1
ATOM 3819 N N . CYS B 1 81 ? 11.422 -0.03 -10.844 1 96.88 81 CYS B N 1
ATOM 3820 C CA . CYS B 1 81 ? 12.164 -0.017 -9.594 1 96.88 81 CYS B CA 1
ATOM 3821 C C . CYS B 1 81 ? 11.242 0.287 -8.414 1 96.88 81 CYS B C 1
ATOM 3823 O O . CYS B 1 81 ? 11.312 -0.377 -7.379 1 96.88 81 CYS B O 1
ATOM 3825 N N . ALA B 1 82 ? 10.398 1.256 -8.594 1 95.31 82 ALA B N 1
ATOM 3826 C CA . ALA B 1 82 ? 9.422 1.55 -7.555 1 95.31 82 ALA B CA 1
ATOM 3827 C C . ALA B 1 82 ? 8.531 0.342 -7.281 1 95.31 82 ALA B C 1
ATOM 3829 O O . ALA B 1 82 ? 8.211 0.044 -6.129 1 95.31 82 ALA B O 1
ATOM 3830 N N . GLU B 1 83 ? 8.195 -0.361 -8.328 1 95.06 83 GLU B N 1
ATOM 3831 C CA . GLU B 1 83 ? 7.281 -1.495 -8.219 1 95.06 83 GLU B CA 1
ATOM 3832 C C . GLU B 1 83 ? 7.93 -2.656 -7.469 1 95.06 83 GLU B C 1
ATOM 3834 O O . GLU B 1 83 ? 7.293 -3.283 -6.621 1 95.06 83 GLU B O 1
ATOM 3839 N N . ILE B 1 84 ? 9.219 -2.975 -7.754 1 96.69 84 ILE B N 1
ATOM 3840 C CA . ILE B 1 84 ? 9.852 -4.152 -7.164 1 96.69 84 ILE B CA 1
ATOM 3841 C C . ILE B 1 84 ? 10.055 -3.93 -5.668 1 96.69 84 ILE B C 1
ATOM 3843 O O . ILE B 1 84 ? 10.102 -4.887 -4.891 1 96.69 84 ILE B O 1
ATOM 3847 N N . HIS B 1 85 ? 10.148 -2.713 -5.266 1 96.38 85 HIS B N 1
ATOM 3848 C CA . HIS B 1 85 ? 10.32 -2.379 -3.855 1 96.38 85 HIS B CA 1
ATOM 3849 C C . HIS B 1 85 ? 8.984 -2.004 -3.211 1 96.38 85 HIS B C 1
ATOM 3851 O O . HIS B 1 85 ? 8.945 -1.591 -2.051 1 96.38 85 HIS B O 1
ATOM 3857 N N . SER B 1 86 ? 7.895 -2.102 -3.953 1 92 86 SER B N 1
ATOM 3858 C CA . SER B 1 86 ? 6.566 -1.715 -3.49 1 92 86 SER B CA 1
ATOM 3859 C C . SER B 1 86 ? 6.578 -0.315 -2.885 1 92 86 SER B C 1
ATOM 3861 O O . SER B 1 86 ? 5.996 -0.089 -1.82 1 92 86 SER B O 1
ATOM 3863 N N . SER B 1 87 ? 7.312 0.593 -3.572 1 89.25 87 SER B N 1
ATOM 3864 C CA . SER B 1 87 ? 7.441 1.95 -3.051 1 89.25 87 SER B CA 1
ATOM 3865 C C . SER B 1 87 ? 6.305 2.842 -3.539 1 89.25 87 SER B C 1
ATOM 3867 O O . SER B 1 87 ? 5.988 2.854 -4.73 1 89.25 87 SER B O 1
ATOM 3869 N N . ASP B 1 88 ? 5.73 3.566 -2.588 1 85.94 88 ASP B N 1
ATOM 3870 C CA . ASP B 1 88 ? 4.695 4.527 -2.947 1 85.94 88 ASP B CA 1
ATOM 3871 C C . ASP B 1 88 ? 5.305 5.871 -3.346 1 85.94 88 ASP B C 1
ATOM 3873 O O . ASP B 1 88 ? 4.621 6.723 -3.916 1 85.94 88 ASP B O 1
ATOM 3877 N N . ASN B 1 89 ? 6.559 6.055 -3.057 1 91.56 89 ASN B N 1
ATOM 3878 C CA . ASN B 1 89 ? 7.32 7.246 -3.404 1 91.56 89 ASN B CA 1
ATOM 3879 C C . ASN B 1 89 ? 8.367 6.953 -4.473 1 91.56 89 ASN B C 1
ATOM 3881 O O . ASN B 1 89 ? 9.375 6.293 -4.195 1 91.56 89 ASN B O 1
ATOM 3885 N N . PRO B 1 90 ? 8.172 7.543 -5.672 1 91.88 90 PRO B N 1
ATOM 3886 C CA . PRO B 1 90 ? 9.086 7.215 -6.77 1 91.88 90 PRO B CA 1
ATOM 3887 C C . PRO B 1 90 ? 10.508 7.711 -6.516 1 91.88 90 PRO B C 1
ATOM 3889 O O . PRO B 1 90 ? 11.445 7.266 -7.18 1 91.88 90 PRO B O 1
ATOM 3892 N N . PHE B 1 91 ? 10.695 8.625 -5.543 1 96 91 PHE B N 1
ATOM 3893 C CA . PHE B 1 91 ? 12.016 9.172 -5.27 1 96 91 PHE B CA 1
ATOM 3894 C C . PHE B 1 91 ? 12.797 8.266 -4.324 1 96 91 PHE B C 1
ATOM 3896 O O . PHE B 1 91 ? 14.023 8.352 -4.246 1 96 91 PHE B O 1
ATOM 3903 N N . ASP B 1 92 ? 12.102 7.434 -3.619 1 97.12 92 ASP B N 1
ATOM 3904 C CA . ASP B 1 92 ? 12.695 6.711 -2.502 1 97.12 92 ASP B CA 1
ATOM 3905 C C . ASP B 1 92 ? 13.758 5.727 -2.99 1 97.12 92 ASP B C 1
ATOM 3907 O O . ASP B 1 92 ? 14.875 5.703 -2.469 1 97.12 92 ASP B O 1
ATOM 3911 N N . PRO B 1 93 ? 13.5 4.914 -4.082 1 96.81 93 PRO B N 1
ATOM 3912 C CA . PRO B 1 93 ? 14.555 4.02 -4.555 1 96.81 93 PRO B CA 1
ATOM 3913 C C . PRO B 1 93 ? 15.828 4.77 -4.949 1 96.81 93 PRO B C 1
ATOM 3915 O O . PRO B 1 93 ? 16.938 4.285 -4.711 1 96.81 93 PRO B O 1
ATOM 3918 N N . CYS B 1 94 ? 15.664 5.961 -5.504 1 97.62 94 CYS B N 1
ATOM 3919 C CA . CYS B 1 94 ? 16.828 6.738 -5.918 1 97.62 94 CYS B CA 1
ATOM 3920 C C . CYS B 1 94 ? 17.531 7.352 -4.715 1 97.62 94 CYS B C 1
ATOM 3922 O O . CYS B 1 94 ? 18.766 7.48 -4.703 1 97.62 94 CYS B O 1
ATOM 3924 N N . ALA B 1 95 ? 16.75 7.727 -3.734 1 97.56 95 ALA B N 1
ATOM 3925 C CA . ALA B 1 95 ? 17.359 8.172 -2.492 1 97.56 95 ALA B CA 1
ATOM 3926 C C . ALA B 1 95 ? 18.172 7.051 -1.848 1 97.56 95 ALA B C 1
ATOM 3928 O O . ALA B 1 95 ? 19.297 7.277 -1.378 1 97.56 95 ALA B O 1
ATOM 3929 N N . ILE B 1 96 ? 17.641 5.867 -1.817 1 97.69 96 ILE B N 1
ATOM 3930 C CA . ILE B 1 96 ? 18.328 4.691 -1.293 1 97.69 96 ILE B CA 1
ATOM 3931 C C . ILE B 1 96 ? 19.625 4.465 -2.062 1 97.69 96 ILE B C 1
ATOM 3933 O O . ILE B 1 96 ? 20.656 4.137 -1.47 1 97.69 96 ILE B O 1
ATOM 3937 N N . ALA B 1 97 ? 19.516 4.676 -3.367 1 97.44 97 ALA B N 1
ATOM 3938 C CA . ALA B 1 97 ? 20.672 4.449 -4.238 1 97.44 97 ALA B CA 1
ATOM 3939 C C . ALA B 1 97 ? 21.719 5.531 -4.047 1 97.44 97 ALA B C 1
ATOM 3941 O O . ALA B 1 97 ? 22.812 5.445 -4.605 1 97.44 97 ALA B O 1
ATOM 3942 N N . GLY B 1 98 ? 21.406 6.645 -3.338 1 96.31 98 GLY B N 1
ATOM 3943 C CA . GLY B 1 98 ? 22.406 7.648 -3.002 1 96.31 98 GLY B CA 1
ATOM 3944 C C . GLY B 1 98 ? 22.219 8.953 -3.758 1 96.31 98 GLY B C 1
ATOM 3945 O O . GLY B 1 98 ? 23.109 9.805 -3.762 1 96.31 98 GLY B O 1
ATOM 3946 N N . CYS B 1 99 ? 21.094 9.117 -4.383 1 97.19 99 CYS B N 1
ATOM 3947 C CA . CYS B 1 99 ? 20.844 10.352 -5.113 1 97.19 99 CYS B CA 1
ATOM 3948 C C . CYS B 1 99 ? 20.438 11.477 -4.16 1 97.19 99 CYS B C 1
ATOM 3950 O O . CYS B 1 99 ? 19.688 11.25 -3.209 1 97.19 99 CYS B O 1
ATOM 3952 N N . SER B 1 100 ? 20.953 12.68 -4.449 1 95.62 100 SER B N 1
ATOM 3953 C CA . SER B 1 100 ? 20.594 13.844 -3.652 1 95.62 100 SER B CA 1
ATOM 3954 C C . SER B 1 100 ? 19.203 14.359 -4.016 1 95.62 100 SER B C 1
ATOM 3956 O O . SER B 1 100 ? 18.656 13.992 -5.055 1 95.62 100 SER B O 1
ATOM 3958 N N . VAL B 1 101 ? 18.641 15.164 -3.168 1 96.06 101 VAL B N 1
ATOM 3959 C CA . VAL B 1 101 ? 17.344 15.758 -3.428 1 96.06 101 VAL B CA 1
ATOM 3960 C C . VAL B 1 101 ? 17.375 16.547 -4.738 1 96.06 101 VAL B C 1
ATOM 3962 O O . VAL B 1 101 ? 16.438 16.469 -5.535 1 96.06 101 VAL B O 1
ATOM 3965 N N . SER B 1 102 ? 18.484 17.234 -4.977 1 95.31 102 SER B N 1
ATOM 3966 C CA . SER B 1 102 ? 18.625 18.016 -6.203 1 95.31 102 SER B CA 1
ATOM 3967 C C . SER B 1 102 ? 18.578 17.109 -7.434 1 95.31 102 SER B C 1
ATOM 3969 O O . SER B 1 102 ? 17.938 17.453 -8.43 1 95.31 102 SER B O 1
ATOM 3971 N N . MET B 1 103 ? 19.25 16.016 -7.371 1 96.06 103 MET B N 1
ATOM 3972 C CA . MET B 1 103 ? 19.266 15.07 -8.477 1 96.06 103 MET B CA 1
ATOM 3973 C C . MET B 1 103 ? 17.875 14.492 -8.719 1 96.06 103 MET B C 1
ATOM 3975 O O . MET B 1 103 ? 17.469 14.281 -9.867 1 96.06 103 MET B O 1
ATOM 3979 N N . LEU B 1 104 ? 17.156 14.211 -7.629 1 95.62 104 LEU B N 1
ATOM 3980 C CA . LEU B 1 104 ? 15.812 13.656 -7.723 1 95.62 104 LEU B CA 1
ATOM 3981 C C . LEU B 1 104 ? 14.867 14.633 -8.422 1 95.62 104 LEU B C 1
ATOM 3983 O O . LEU B 1 104 ? 14.117 14.234 -9.312 1 95.62 104 LEU B O 1
ATOM 3987 N N . LEU B 1 105 ? 14.953 15.867 -8.039 1 94.19 105 LEU B N 1
ATOM 3988 C CA . LEU B 1 105 ? 14.047 16.891 -8.555 1 94.19 105 LEU B CA 1
ATOM 3989 C C . LEU B 1 105 ? 14.312 17.156 -10.031 1 94.19 105 LEU B C 1
ATOM 3991 O O . LEU B 1 105 ? 13.383 17.422 -10.797 1 94.19 105 LEU B O 1
ATOM 3995 N N . LYS B 1 106 ? 15.555 17.047 -10.453 1 93.94 106 LYS B N 1
ATOM 3996 C CA . LYS B 1 106 ? 15.938 17.344 -11.828 1 93.94 106 LYS B CA 1
ATOM 3997 C C . LYS B 1 106 ? 15.883 16.078 -12.695 1 93.94 106 LYS B C 1
ATOM 3999 O O . LYS B 1 106 ? 16.188 16.125 -13.891 1 93.94 106 LYS B O 1
ATOM 4004 N N . SER B 1 107 ? 15.523 14.906 -12.062 1 90.38 107 SER B N 1
ATOM 4005 C CA . SER B 1 107 ? 15.461 13.633 -12.766 1 90.38 107 SER B CA 1
ATOM 4006 C C . SER B 1 107 ? 16.781 13.312 -13.461 1 90.38 107 SER B C 1
ATOM 4008 O O . SER B 1 107 ? 16.797 12.891 -14.617 1 90.38 107 SER B O 1
ATOM 4010 N N . THR B 1 108 ? 17.906 13.633 -12.797 1 91.31 108 THR B N 1
ATOM 4011 C CA . THR B 1 108 ? 19.234 13.406 -13.367 1 91.31 108 THR B CA 1
ATOM 4012 C C . THR B 1 108 ? 19.938 12.242 -12.68 1 91.31 108 THR B C 1
ATOM 4014 O O . THR B 1 108 ? 21.109 11.961 -12.953 1 91.31 108 THR B O 1
ATOM 4017 N N . CYS B 1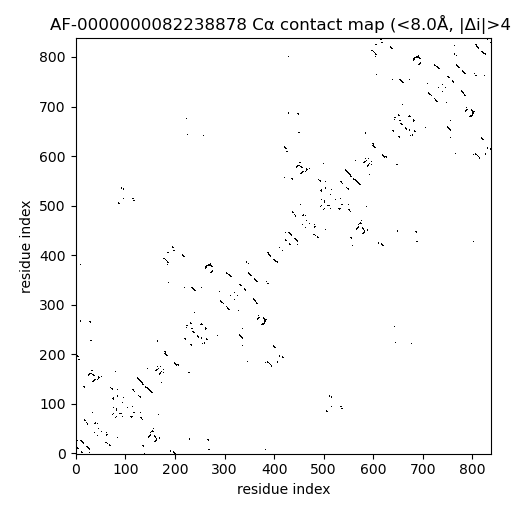 109 ? 19.219 11.648 -11.781 1 91.75 109 CYS B N 1
ATOM 4018 C CA . CYS B 1 109 ? 19.812 10.516 -11.086 1 91.75 109 CYS B CA 1
ATOM 4019 C C . CYS B 1 109 ? 19.859 9.289 -11.984 1 91.75 109 CYS B C 1
ATOM 4021 O O . CYS B 1 109 ? 18.812 8.82 -12.453 1 91.75 109 CYS B O 1
ATOM 4023 N N . ILE B 1 110 ? 21.078 8.68 -12.219 1 90.5 110 ILE B N 1
ATOM 4024 C CA . ILE B 1 110 ? 21.234 7.555 -13.125 1 90.5 110 ILE B CA 1
ATOM 4025 C C . ILE B 1 110 ? 21.734 6.336 -12.352 1 90.5 110 ILE B C 1
ATOM 4027 O O . ILE B 1 110 ? 22.375 5.445 -12.93 1 90.5 110 ILE B O 1
ATOM 4031 N N . ARG B 1 111 ? 21.516 6.266 -11.086 1 97 111 ARG B N 1
ATOM 4032 C CA . ARG B 1 111 ? 22 5.152 -10.273 1 97 111 ARG B CA 1
ATOM 4033 C C . ARG B 1 111 ? 21.141 3.908 -10.484 1 97 111 ARG B C 1
ATOM 4035 O O . ARG B 1 111 ? 19.984 4.012 -10.875 1 97 111 ARG B O 1
ATOM 4042 N N . PRO B 1 112 ? 21.75 2.756 -10.266 1 97.69 112 PRO B N 1
ATOM 4043 C CA . PRO B 1 112 ? 20.969 1.524 -10.461 1 97.69 112 PRO B CA 1
ATOM 4044 C C . PRO B 1 112 ? 19.969 1.277 -9.352 1 97.69 112 PRO B C 1
ATOM 4046 O O . PRO B 1 112 ? 20.172 1.706 -8.211 1 97.69 112 PRO B O 1
ATOM 4049 N N . CYS B 1 113 ? 18.859 0.643 -9.703 1 97.94 113 CYS B N 1
ATOM 4050 C CA . CYS B 1 113 ? 17.891 0.178 -8.727 1 97.94 113 CYS B CA 1
ATOM 4051 C C . CYS B 1 113 ? 18.562 -0.709 -7.676 1 97.94 113 CYS B C 1
ATOM 4053 O O . CYS B 1 113 ? 19.312 -1.627 -8.016 1 97.94 113 CYS B O 1
ATOM 4055 N N . PRO B 1 114 ? 18.328 -0.44 -6.41 1 97.81 114 PRO B N 1
ATOM 4056 C CA . PRO B 1 114 ? 18.938 -1.275 -5.371 1 97.81 114 PRO B CA 1
ATOM 4057 C C . PRO B 1 114 ? 18.453 -2.727 -5.434 1 97.81 114 PRO B C 1
ATOM 4059 O O . PRO B 1 114 ? 17.422 -3.02 -6.039 1 97.81 114 PRO B O 1
ATOM 4062 N N . SER B 1 115 ? 19.312 -3.598 -4.848 1 97.31 115 SER B N 1
ATOM 4063 C CA . SER B 1 115 ? 18.906 -4.996 -4.746 1 97.31 115 SER B CA 1
ATOM 4064 C C . SER B 1 115 ? 17.578 -5.145 -4.004 1 97.31 115 SER B C 1
ATOM 4066 O O . SER B 1 115 ? 17.188 -4.258 -3.238 1 97.31 115 SER B O 1
ATOM 4068 N N . PHE B 1 116 ? 16.922 -6.219 -4.258 1 97.69 116 PHE B N 1
ATOM 4069 C CA . PHE B 1 116 ? 15.602 -6.387 -3.66 1 97.69 116 PHE B CA 1
ATOM 4070 C C . PHE B 1 116 ? 15.484 -7.742 -2.975 1 97.69 116 PHE B C 1
ATOM 4072 O O . PHE B 1 116 ? 16.297 -8.641 -3.225 1 97.69 116 PHE B O 1
ATOM 4079 N N . ALA B 1 117 ? 14.586 -7.809 -2.08 1 97.25 117 ALA B N 1
ATOM 4080 C CA . ALA B 1 117 ? 14.039 -9.062 -1.57 1 97.25 117 ALA B CA 1
ATOM 4081 C C . ALA B 1 117 ? 12.547 -9.172 -1.878 1 97.25 117 ALA B C 1
ATOM 4083 O O . ALA B 1 117 ? 11.812 -8.188 -1.792 1 97.25 117 ALA B O 1
ATOM 4084 N N . TYR B 1 118 ? 12.164 -10.273 -2.291 1 95.88 118 TYR B N 1
ATOM 4085 C CA . TYR B 1 118 ? 10.781 -10.57 -2.654 1 95.88 118 TYR B CA 1
ATOM 4086 C C . TYR B 1 118 ? 10.312 -11.867 -1.996 1 95.88 118 TYR B C 1
ATOM 4088 O O . TYR B 1 118 ? 11.055 -12.844 -1.929 1 95.88 118 TYR B O 1
ATOM 4096 N N . THR B 1 119 ? 9.078 -11.859 -1.457 1 93.81 119 THR B N 1
ATOM 4097 C CA . THR B 1 119 ? 8.602 -13 -0.687 1 93.81 119 THR B CA 1
ATOM 4098 C C . THR B 1 119 ? 7.457 -13.703 -1.411 1 93.81 119 THR B C 1
ATOM 4100 O O . THR B 1 119 ? 6.742 -13.078 -2.203 1 93.81 119 THR B O 1
ATOM 4103 N N . TYR B 1 120 ? 7.332 -14.945 -1.129 1 91.38 120 TYR B N 1
ATOM 4104 C CA . TYR B 1 120 ? 6.266 -15.797 -1.638 1 91.38 120 TYR B CA 1
ATOM 4105 C C . TYR B 1 120 ? 5.602 -16.578 -0.506 1 91.38 120 TYR B C 1
ATOM 4107 O O . TYR B 1 120 ? 5.949 -16.391 0.663 1 91.38 120 TYR B O 1
ATOM 4115 N N . GLY B 1 121 ? 4.512 -17.266 -0.905 1 81.88 121 GLY B N 1
ATOM 4116 C CA . GLY B 1 121 ? 3.82 -18.094 0.068 1 81.88 121 GLY B CA 1
ATOM 4117 C C . GLY B 1 121 ? 4.699 -19.188 0.66 1 81.88 121 GLY B C 1
ATOM 4118 O O . GLY B 1 121 ? 5.742 -19.516 0.098 1 81.88 121 GLY B O 1
ATOM 4119 N N . GLU B 1 122 ? 4.383 -19.734 1.776 1 77.69 122 GLU B N 1
ATOM 4120 C CA . GLU B 1 122 ? 5.043 -20.844 2.461 1 77.69 122 GLU B CA 1
ATOM 4121 C C . GLU B 1 122 ? 6.484 -20.484 2.812 1 77.69 122 GLU B C 1
ATOM 4123 O O . GLU B 1 122 ? 7.371 -21.344 2.756 1 77.69 122 GLU B O 1
ATOM 4128 N N . GLY B 1 123 ? 6.84 -19.172 2.832 1 85.06 123 GLY B N 1
ATOM 4129 C CA . GLY B 1 123 ? 8.125 -18.703 3.336 1 85.06 123 GLY B CA 1
ATOM 4130 C C . GLY B 1 123 ? 9.156 -18.516 2.244 1 85.06 123 GLY B C 1
ATOM 4131 O O . GLY B 1 123 ? 10.352 -18.375 2.529 1 85.06 123 GLY B O 1
ATOM 4132 N N . GLY B 1 124 ? 8.742 -18.641 1.057 1 93.12 124 GLY B N 1
ATOM 4133 C CA . GLY B 1 124 ? 9.68 -18.391 -0.029 1 93.12 124 GLY B CA 1
ATOM 4134 C C . GLY B 1 124 ? 10.25 -16.984 -0.023 1 93.12 124 GLY B C 1
ATOM 4135 O O . GLY B 1 124 ? 9.539 -16.031 0.265 1 93.12 124 GLY B O 1
ATOM 4136 N N . LEU B 1 125 ? 11.547 -16.922 -0.228 1 96.5 125 LEU B N 1
ATOM 4137 C CA . LEU B 1 125 ? 12.258 -15.648 -0.256 1 96.5 125 LEU B CA 1
ATOM 4138 C C . LEU B 1 125 ? 13.297 -15.633 -1.368 1 96.5 125 LEU B C 1
ATOM 4140 O O . LEU B 1 125 ? 14.039 -16.609 -1.548 1 96.5 125 LEU B O 1
ATOM 4144 N N . VAL B 1 126 ? 13.289 -14.57 -2.143 1 96.62 126 VAL B N 1
ATOM 4145 C CA . VAL B 1 126 ? 14.32 -14.438 -3.17 1 96.62 126 VAL B CA 1
ATOM 4146 C C . VAL B 1 126 ? 14.992 -13.07 -3.059 1 96.62 126 VAL B C 1
ATOM 4148 O O . VAL B 1 126 ? 14.375 -12.102 -2.592 1 96.62 126 VAL B O 1
ATOM 4151 N N . SER B 1 127 ? 16.188 -12.992 -3.406 1 96.69 127 SER B N 1
ATOM 4152 C CA . SER B 1 127 ? 16.953 -11.742 -3.447 1 96.69 127 SER B CA 1
ATOM 4153 C C . SER B 1 127 ? 17.734 -11.625 -4.742 1 96.69 127 SER B C 1
ATOM 4155 O O . SER B 1 127 ? 18.297 -12.609 -5.23 1 96.69 127 SER B O 1
ATOM 4157 N N . GLY B 1 128 ? 17.703 -10.453 -5.297 1 96.69 128 GLY B N 1
ATOM 4158 C CA . GLY B 1 128 ? 18.375 -10.258 -6.574 1 96.69 128 GLY B CA 1
ATOM 4159 C C . GLY B 1 128 ? 18.438 -8.805 -6.996 1 96.69 128 GLY B C 1
ATOM 4160 O O . GLY B 1 128 ? 18.406 -7.902 -6.156 1 96.69 128 GLY B O 1
ATOM 4161 N N . ILE B 1 129 ? 18.703 -8.688 -8.273 1 96.88 129 ILE B N 1
ATOM 4162 C CA . ILE B 1 129 ? 18.859 -7.379 -8.891 1 96.88 129 ILE B CA 1
ATOM 4163 C C . ILE B 1 129 ? 17.859 -7.227 -10.039 1 96.88 129 ILE B C 1
ATOM 4165 O O . ILE B 1 129 ? 17.688 -8.141 -10.844 1 96.88 129 ILE B O 1
ATOM 4169 N N . LEU 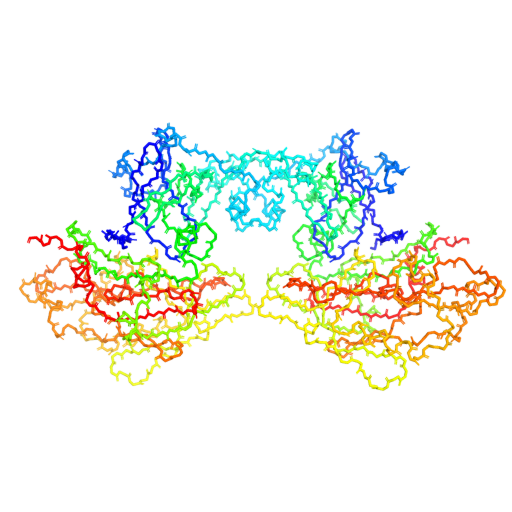B 1 130 ? 17.156 -6.074 -10.008 1 97.81 130 LEU B N 1
ATOM 4170 C CA . LEU B 1 130 ? 16.297 -5.785 -11.156 1 97.81 130 LEU B CA 1
ATOM 4171 C C . LEU B 1 130 ? 17.141 -5.508 -12.398 1 97.81 130 LEU B C 1
ATOM 4173 O O . LEU B 1 130 ? 17.953 -4.59 -12.414 1 97.81 130 LEU B O 1
ATOM 4177 N N . THR B 1 131 ? 16.938 -6.305 -13.406 1 97.81 131 THR B N 1
ATOM 4178 C CA . THR B 1 131 ? 17.75 -6.297 -14.617 1 97.81 131 THR B CA 1
ATOM 4179 C C . THR B 1 131 ? 16.875 -6.105 -15.859 1 97.81 131 THR B C 1
ATOM 4181 O O . THR B 1 131 ? 15.695 -6.445 -15.844 1 97.81 131 THR B O 1
ATOM 4184 N N . ARG B 1 132 ? 17.406 -5.508 -16.828 1 98.12 132 ARG B N 1
ATOM 4185 C CA . ARG B 1 132 ? 16.734 -5.324 -18.109 1 98.12 132 ARG B CA 1
ATOM 4186 C C . ARG B 1 132 ? 17.516 -5.977 -19.25 1 98.12 132 ARG B C 1
ATOM 4188 O O . ARG B 1 132 ? 18.75 -5.938 -19.266 1 98.12 132 ARG B O 1
ATOM 4195 N N . ASP B 1 133 ? 16.859 -6.645 -20.078 1 98.44 133 ASP B N 1
ATOM 4196 C CA . ASP B 1 133 ? 17.438 -7.297 -21.25 1 98.44 133 ASP B CA 1
ATOM 4197 C C . ASP B 1 133 ? 16.375 -7.562 -22.312 1 98.44 133 ASP B C 1
ATOM 4199 O O . ASP B 1 133 ? 15.195 -7.242 -22.125 1 98.44 133 ASP B O 1
ATOM 4203 N N . ILE B 1 134 ? 16.781 -8 -23.469 1 98.5 134 ILE B N 1
ATOM 4204 C CA . ILE B 1 134 ? 15.836 -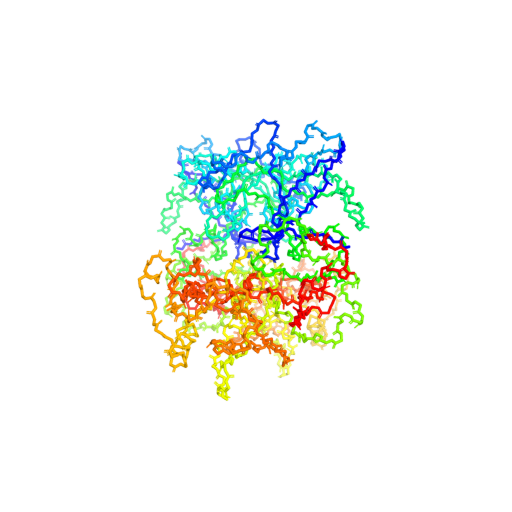8.32 -24.531 1 98.5 134 ILE B CA 1
ATOM 4205 C C . ILE B 1 134 ? 15.164 -9.656 -24.25 1 98.5 134 ILE B C 1
ATOM 4207 O O . ILE B 1 134 ? 15.844 -10.648 -23.953 1 98.5 134 ILE B O 1
ATOM 4211 N N . LEU B 1 135 ? 13.875 -9.711 -24.219 1 98.25 135 LEU B N 1
ATOM 4212 C CA . LEU B 1 135 ? 13.125 -10.961 -24.172 1 98.25 135 LEU B CA 1
ATOM 4213 C C . LEU B 1 135 ? 12.648 -11.352 -25.562 1 98.25 135 LEU B C 1
ATOM 4215 O O . LEU B 1 135 ? 11.953 -10.586 -26.234 1 98.25 135 LEU B O 1
ATOM 4219 N N . LYS B 1 136 ? 13.062 -12.469 -25.969 1 96.19 136 LYS B N 1
ATOM 4220 C CA . LYS B 1 136 ? 12.602 -13.016 -27.25 1 96.19 136 LYS B CA 1
ATOM 4221 C C . LYS B 1 136 ? 11.43 -13.969 -27.047 1 96.19 136 LYS B C 1
ATOM 4223 O O . LYS B 1 136 ? 11.625 -15.117 -26.641 1 96.19 136 LYS B O 1
ATOM 4228 N N . ALA B 1 137 ? 10.305 -13.5 -27.297 1 89.69 137 ALA B N 1
ATOM 4229 C CA . ALA B 1 137 ? 9.109 -14.336 -27.219 1 89.69 137 ALA B CA 1
ATOM 4230 C C . ALA B 1 137 ? 8.594 -14.688 -28.609 1 89.69 137 ALA B C 1
ATOM 4232 O O . ALA B 1 137 ? 9.016 -14.094 -29.594 1 89.69 137 ALA B O 1
ATOM 4233 N N . ARG B 1 138 ? 7.793 -15.688 -28.672 1 83.88 138 ARG B N 1
ATOM 4234 C CA . ARG B 1 138 ? 7.227 -16.094 -29.953 1 83.88 138 ARG B CA 1
ATOM 4235 C C . ARG B 1 138 ? 6.301 -15.031 -30.5 1 83.88 138 ARG B C 1
ATOM 4237 O O . ARG B 1 138 ? 6.203 -14.859 -31.719 1 83.88 138 ARG B O 1
ATOM 4244 N N . THR B 1 139 ? 5.691 -14.344 -29.641 1 78.75 139 THR B N 1
ATOM 4245 C CA . THR B 1 139 ? 4.738 -13.312 -30.047 1 78.75 139 THR B CA 1
ATOM 4246 C C . THR B 1 139 ? 5.465 -12.039 -30.469 1 78.75 139 THR B C 1
ATOM 4248 O O . THR B 1 139 ? 5.113 -11.422 -31.469 1 78.75 139 THR B O 1
ATOM 4251 N N . ARG B 1 140 ? 6.352 -11.617 -29.656 1 86.5 140 ARG B N 1
ATOM 4252 C CA . ARG B 1 140 ? 7.109 -10.406 -29.938 1 86.5 140 ARG B CA 1
ATOM 4253 C C . ARG B 1 140 ? 8.336 -10.305 -29.047 1 86.5 140 ARG B C 1
ATOM 4255 O O . ARG B 1 140 ? 8.367 -10.883 -27.953 1 86.5 140 ARG B O 1
ATOM 4262 N N . ASP B 1 141 ? 9.242 -9.531 -29.594 1 93.25 141 ASP B N 1
ATOM 4263 C CA . ASP B 1 141 ? 10.398 -9.211 -28.766 1 93.25 141 ASP B CA 1
ATOM 4264 C C . ASP B 1 141 ? 10.094 -8.039 -27.828 1 93.25 141 ASP B C 1
ATOM 4266 O O . ASP B 1 141 ? 9.383 -7.105 -28.203 1 93.25 141 ASP B O 1
ATOM 4270 N N . VAL B 1 142 ? 10.539 -8.125 -26.609 1 96.62 142 VAL B N 1
ATOM 4271 C CA . VAL B 1 142 ? 10.516 -7.016 -25.672 1 96.62 142 VAL B CA 1
ATOM 4272 C C . VAL B 1 142 ? 11.93 -6.469 -25.484 1 96.62 142 VAL B C 1
ATOM 4274 O O . VAL B 1 142 ? 12.758 -7.09 -24.812 1 96.62 142 VAL B O 1
ATOM 4277 N N . PRO B 1 143 ? 12.273 -5.344 -26 1 96.75 143 PRO B N 1
ATOM 4278 C CA . PRO B 1 143 ? 13.648 -4.848 -26.031 1 96.75 143 PRO B CA 1
ATOM 4279 C C . PRO B 1 143 ? 14.188 -4.535 -24.625 1 96.75 143 PRO B C 1
ATOM 4281 O O . PRO B 1 143 ? 15.398 -4.621 -24.406 1 96.75 143 PRO B O 1
ATOM 4284 N N . ARG B 1 144 ? 13.312 -4.07 -23.766 1 96.75 144 ARG B N 1
ATOM 4285 C CA . ARG B 1 144 ? 13.742 -3.73 -22.406 1 96.75 144 ARG B CA 1
ATOM 4286 C C . ARG B 1 144 ? 12.875 -4.441 -21.375 1 96.75 144 ARG B C 1
ATOM 4288 O O . ARG B 1 144 ? 12.234 -3.791 -20.547 1 96.75 144 ARG B O 1
ATOM 4295 N N . PHE B 1 145 ? 12.992 -5.742 -21.469 1 98.19 145 PHE B N 1
ATOM 4296 C CA . PHE B 1 145 ? 12.258 -6.578 -20.531 1 98.19 145 PHE B CA 1
ATOM 4297 C C . PHE B 1 145 ? 12.875 -6.492 -19.141 1 98.19 145 PHE B C 1
ATOM 4299 O O . PHE B 1 145 ? 14.078 -6.715 -18.969 1 98.19 145 PHE B O 1
ATOM 4306 N N . SER B 1 146 ? 12.094 -6.094 -18.141 1 98.5 146 SER B N 1
ATOM 4307 C CA . SER B 1 146 ? 12.547 -5.988 -16.766 1 98.5 146 SER B CA 1
ATOM 4308 C C . SER B 1 146 ? 12.25 -7.266 -15.984 1 98.5 146 SER B C 1
ATOM 4310 O O . SER B 1 146 ? 11.117 -7.746 -15.984 1 98.5 146 SER B O 1
ATOM 4312 N N . PHE B 1 147 ? 13.242 -7.832 -15.367 1 98.5 147 PHE B N 1
ATOM 4313 C CA . PHE B 1 147 ? 13.07 -9.055 -14.586 1 98.5 147 PHE B CA 1
ATOM 4314 C C . PHE B 1 147 ? 14.055 -9.086 -13.422 1 98.5 147 PHE B C 1
ATOM 4316 O O . PHE B 1 147 ? 15.023 -8.328 -13.398 1 98.5 147 PHE B O 1
ATOM 4323 N N . GLY B 1 148 ? 13.719 -9.875 -12.453 1 98 148 GLY B N 1
ATOM 4324 C CA . GLY B 1 148 ? 14.656 -10.086 -11.367 1 98 148 GLY B CA 1
ATOM 4325 C C . GLY B 1 148 ? 15.758 -11.078 -11.703 1 98 148 GLY B C 1
ATOM 4326 O O . GLY B 1 148 ? 15.477 -12.234 -12.023 1 98 148 GLY B O 1
ATOM 4327 N N . CYS B 1 149 ? 16.938 -10.602 -11.695 1 96.81 149 CYS B N 1
ATOM 4328 C CA . CYS B 1 149 ? 18.109 -11.477 -11.703 1 96.81 149 CYS B CA 1
ATOM 4329 C C . CYS B 1 149 ? 18.453 -11.938 -10.289 1 96.81 149 CYS B C 1
ATOM 4331 O O . CYS B 1 149 ? 19.172 -11.242 -9.57 1 96.81 149 CYS B O 1
ATOM 4333 N N . VAL B 1 150 ? 17.984 -13.125 -9.906 1 96.56 150 VAL B N 1
ATOM 4334 C CA . VAL B 1 150 ? 18 -13.594 -8.523 1 96.56 150 VAL B CA 1
ATOM 4335 C C . VAL B 1 150 ? 19.203 -14.5 -8.297 1 96.56 150 VAL B C 1
ATOM 4337 O O . VAL B 1 150 ? 19.438 -15.438 -9.062 1 96.56 150 VAL B O 1
ATOM 4340 N N . THR B 1 151 ? 19.953 -14.188 -7.266 1 93.56 151 THR B N 1
ATOM 4341 C CA . THR B 1 151 ? 21.172 -14.945 -7.016 1 93.56 151 THR B CA 1
ATOM 4342 C C . THR B 1 151 ? 20.984 -15.898 -5.836 1 93.56 151 THR B C 1
ATOM 4344 O O . THR B 1 151 ? 21.75 -16.844 -5.676 1 93.56 151 THR B O 1
ATOM 4347 N N . SER B 1 152 ? 20.031 -15.57 -5.016 1 93.5 152 SER B N 1
ATOM 4348 C CA . SER B 1 152 ? 19.828 -16.391 -3.828 1 93.5 152 SER B CA 1
ATOM 4349 C C . SER B 1 152 ? 18.344 -16.531 -3.49 1 93.5 152 SER B C 1
ATOM 4351 O O . SER B 1 152 ? 17.594 -15.562 -3.598 1 93.5 152 SER B O 1
ATOM 4353 N N . THR B 1 153 ? 17.969 -17.766 -3.117 1 94.81 153 THR B N 1
ATOM 4354 C CA . THR B 1 153 ? 16.562 -18.031 -2.795 1 94.81 153 THR B CA 1
ATOM 4355 C C . THR B 1 153 ? 16.453 -18.922 -1.568 1 94.81 153 THR B C 1
ATOM 4357 O O . THR B 1 153 ? 17.406 -19.609 -1.196 1 94.81 153 THR B O 1
ATOM 4360 N N . TYR B 1 154 ? 15.391 -18.781 -0.928 1 95.19 154 TYR B N 1
ATOM 4361 C CA . TYR B 1 154 ? 14.938 -19.719 0.096 1 95.19 154 TYR B CA 1
ATOM 4362 C C . TYR B 1 154 ? 13.625 -20.375 -0.303 1 95.19 154 TYR B C 1
ATOM 4364 O O . TYR B 1 154 ? 12.617 -19.688 -0.51 1 95.19 154 TYR B O 1
ATOM 4372 N N . HIS B 1 155 ? 13.531 -21.625 -0.51 1 91.44 155 HIS B N 1
ATOM 4373 C CA . HIS B 1 155 ? 12.359 -22.453 -0.811 1 91.44 155 HIS B CA 1
ATOM 4374 C C . HIS B 1 155 ? 11.852 -22.172 -2.221 1 91.44 155 HIS B C 1
ATOM 4376 O O . HIS B 1 155 ? 10.703 -22.5 -2.541 1 91.44 155 HIS B O 1
ATOM 4382 N N . GLU B 1 156 ? 12.609 -21.5 -3.104 1 89.25 156 GLU B N 1
ATOM 4383 C CA . GLU B 1 156 ? 12.281 -21.234 -4.504 1 89.25 156 GLU B CA 1
ATOM 4384 C C . GLU B 1 156 ? 13.375 -21.766 -5.434 1 89.25 156 GLU B C 1
ATOM 4386 O O . GLU B 1 156 ? 14.297 -21.031 -5.785 1 89.25 156 GLU B O 1
ATOM 4391 N N . PRO B 1 157 ? 13.195 -22.953 -5.887 1 86.69 157 PRO B N 1
ATOM 4392 C CA . PRO B 1 157 ? 14.297 -23.641 -6.547 1 86.69 157 PRO B CA 1
ATOM 4393 C C . PRO B 1 157 ? 14.555 -23.141 -7.965 1 86.69 157 PRO B C 1
ATOM 4395 O O . PRO B 1 157 ? 15.656 -23.312 -8.5 1 86.69 157 PRO B O 1
ATOM 4398 N N . ILE B 1 158 ? 13.492 -22.625 -8.586 1 89.25 158 ILE B N 1
ATOM 4399 C CA . ILE B 1 158 ? 13.664 -22.141 -9.945 1 89.25 158 ILE B CA 1
ATOM 4400 C C . ILE B 1 158 ? 12.945 -20.797 -10.102 1 89.25 158 ILE B C 1
ATOM 4402 O O . ILE B 1 158 ? 12.242 -20.344 -9.195 1 89.25 158 ILE B O 1
ATOM 4406 N N . GLY B 1 159 ? 13.008 -20.219 -11.25 1 94.31 159 GLY B N 1
ATOM 4407 C CA . GLY B 1 159 ? 12.453 -18.891 -11.508 1 94.31 159 GLY B CA 1
ATOM 4408 C C . GLY B 1 159 ? 10.953 -18.906 -11.734 1 94.31 159 GLY B C 1
ATOM 4409 O O . GLY B 1 159 ? 10.352 -19.984 -11.82 1 94.31 159 GLY B O 1
ATOM 4410 N N . ILE B 1 160 ? 10.391 -17.781 -11.766 1 96.38 160 ILE B N 1
ATOM 4411 C CA . ILE B 1 160 ? 8.953 -17.594 -11.922 1 96.38 160 ILE B CA 1
ATOM 4412 C C . ILE B 1 160 ? 8.688 -16.594 -13.047 1 96.38 160 ILE B C 1
ATOM 4414 O O . ILE B 1 160 ? 9.352 -15.555 -13.125 1 96.38 160 ILE B O 1
ATOM 4418 N N . ALA B 1 161 ? 7.906 -16.969 -14.008 1 97.75 161 ALA B N 1
ATOM 4419 C CA . ALA B 1 161 ? 7.238 -16 -14.859 1 97.75 161 ALA B CA 1
ATOM 4420 C C . ALA B 1 161 ? 5.934 -15.516 -14.234 1 97.75 161 ALA B C 1
ATOM 4422 O O . ALA B 1 161 ? 4.957 -16.266 -14.172 1 97.75 161 ALA B O 1
ATOM 4423 N N . GLY B 1 162 ? 5.977 -14.273 -13.766 1 98 162 GLY B N 1
ATOM 4424 C CA . GLY B 1 162 ? 4.781 -13.727 -13.148 1 98 162 GLY B CA 1
ATOM 4425 C C . GLY B 1 162 ? 3.697 -13.375 -14.156 1 98 162 GLY B C 1
ATOM 4426 O O . GLY B 1 162 ? 3.936 -12.617 -15.094 1 98 162 GLY B O 1
ATOM 4427 N N . PHE B 1 163 ? 2.527 -13.875 -13.953 1 98.31 163 PHE B N 1
ATOM 4428 C CA . PHE B 1 163 ? 1.41 -13.641 -14.859 1 98.31 163 PHE B CA 1
ATOM 4429 C C . PHE B 1 163 ? 0.322 -12.828 -14.172 1 98.31 163 PHE B C 1
ATOM 4431 O O . PHE B 1 163 ? -0.84 -12.859 -14.586 1 98.31 163 PHE B O 1
ATOM 4438 N N . GLY B 1 164 ? 0.689 -12.195 -13.086 1 97.38 164 GLY B N 1
ATOM 4439 C CA . GLY B 1 164 ? -0.246 -11.266 -12.484 1 97.38 164 GLY B CA 1
ATOM 4440 C C . GLY B 1 164 ? -0.582 -10.086 -13.375 1 97.38 164 GLY B C 1
ATOM 4441 O O . GLY B 1 164 ? -0.293 -10.109 -14.578 1 97.38 164 GLY B O 1
ATOM 4442 N N . ARG B 1 165 ? -1.185 -9.07 -12.812 1 96.69 165 ARG B N 1
ATOM 4443 C CA . ARG B 1 165 ? -1.668 -7.934 -13.586 1 96.69 165 ARG B CA 1
ATOM 4444 C C . ARG B 1 165 ? -0.763 -6.719 -13.398 1 96.69 165 ARG B C 1
ATOM 4446 O O . ARG B 1 165 ? -1.028 -5.648 -13.953 1 96.69 165 ARG B O 1
ATOM 4453 N N . GLY B 1 166 ? 0.261 -6.895 -12.625 1 96.12 166 GLY B N 1
ATOM 4454 C CA . GLY B 1 166 ? 1.133 -5.777 -12.305 1 96.12 166 GLY B CA 1
ATOM 4455 C C . GLY B 1 166 ? 2.146 -5.477 -13.391 1 96.12 166 GLY B C 1
ATOM 4456 O O . GLY B 1 166 ? 2.303 -6.254 -14.336 1 96.12 166 GLY B O 1
ATOM 4457 N N . LEU B 1 167 ? 2.871 -4.406 -13.234 1 95.81 167 LEU B N 1
ATOM 4458 C CA . LEU B 1 167 ? 3.812 -3.867 -14.211 1 95.81 167 LEU B CA 1
ATOM 4459 C C . LEU B 1 167 ? 4.941 -4.855 -14.477 1 95.81 167 LEU B C 1
ATOM 4461 O O . LEU B 1 167 ? 5.465 -4.918 -15.594 1 95.81 167 LEU B O 1
ATOM 4465 N N . LEU B 1 168 ? 5.348 -5.637 -13.484 1 97.38 168 LEU B N 1
ATOM 4466 C CA . LEU B 1 168 ? 6.508 -6.516 -13.578 1 97.38 168 LEU B CA 1
ATOM 4467 C C . LEU B 1 168 ? 6.129 -7.855 -14.195 1 97.38 168 LEU B C 1
ATOM 4469 O O . LEU B 1 168 ? 7 -8.68 -14.492 1 97.38 168 LEU B O 1
ATOM 4473 N N . SER B 1 169 ? 4.883 -8.094 -14.438 1 97.75 169 SER B N 1
ATOM 4474 C CA . SER B 1 169 ? 4.41 -9.375 -14.953 1 97.75 169 SER B CA 1
ATOM 4475 C C . SER B 1 169 ? 4.746 -9.539 -16.438 1 97.75 169 SER B C 1
ATOM 4477 O O . SER B 1 169 ? 4.934 -8.547 -17.141 1 97.75 169 SER B O 1
ATOM 4479 N N . LEU B 1 170 ? 4.84 -10.75 -16.859 1 97.5 170 LEU B N 1
ATOM 4480 C CA . LEU B 1 170 ? 5.152 -11.062 -18.25 1 97.5 170 LEU B CA 1
ATOM 4481 C C . LEU B 1 170 ? 4.055 -10.562 -19.188 1 97.5 170 LEU B C 1
ATOM 4483 O O . LEU B 1 170 ? 4.332 -9.875 -20.172 1 97.5 170 LEU B O 1
ATOM 4487 N N . PRO B 1 171 ? 2.74 -10.82 -18.922 1 96.38 171 PRO B N 1
ATOM 4488 C CA . PRO B 1 171 ? 1.698 -10.305 -19.812 1 96.38 171 PRO B CA 1
ATOM 4489 C C . PRO B 1 171 ? 1.726 -8.781 -19.938 1 96.38 171 PRO B C 1
ATOM 4491 O O . PRO B 1 171 ? 1.5 -8.25 -21.031 1 96.38 171 PRO B O 1
ATOM 4494 N N . SER B 1 172 ? 1.975 -8.109 -18.812 1 96.25 172 SER B N 1
ATOM 4495 C CA . SER B 1 172 ? 2.033 -6.648 -18.844 1 96.25 172 SER B CA 1
ATOM 4496 C C . SER B 1 172 ? 3.133 -6.164 -19.781 1 96.25 172 SER B C 1
ATOM 4498 O O . SER B 1 172 ? 2.895 -5.305 -20.641 1 96.25 172 SER B O 1
ATOM 4500 N N . GLN B 1 173 ? 4.297 -6.727 -19.672 1 96.75 173 GLN B N 1
ATOM 4501 C CA . GLN B 1 173 ? 5.445 -6.258 -20.438 1 96.75 173 GLN B CA 1
ATOM 4502 C C . GLN B 1 173 ? 5.352 -6.699 -21.891 1 96.75 173 GLN B C 1
ATOM 4504 O O . GLN B 1 173 ? 5.996 -6.121 -22.766 1 96.75 173 GLN B O 1
ATOM 4509 N N . LEU B 1 174 ? 4.551 -7.742 -22.141 1 96.06 174 LEU B N 1
ATOM 4510 C CA . LEU B 1 174 ? 4.289 -8.172 -23.516 1 96.06 174 LEU B CA 1
ATOM 4511 C C . LEU B 1 174 ? 3.156 -7.363 -24.141 1 96.06 174 LEU B C 1
ATOM 4513 O O . LEU B 1 174 ? 2.863 -7.504 -25.328 1 96.06 174 LEU B O 1
ATOM 4517 N N . GLY B 1 175 ? 2.455 -6.535 -23.312 1 93.94 175 GLY B N 1
ATOM 4518 C CA . GLY B 1 175 ? 1.4 -5.664 -23.812 1 93.94 175 GLY B CA 1
ATOM 4519 C C . GLY B 1 175 ? 0.043 -6.34 -23.859 1 93.94 175 GLY B C 1
ATOM 4520 O O . GLY B 1 175 ? -0.815 -5.965 -24.656 1 93.94 175 GLY B O 1
ATOM 4521 N N . PHE B 1 176 ? -0.181 -7.297 -23 1 93.06 176 PHE B N 1
ATOM 4522 C CA . PHE B 1 176 ? -1.4 -8.086 -23.125 1 93.06 176 PHE B CA 1
ATOM 4523 C C . PHE B 1 176 ? -2.359 -7.797 -21.984 1 93.06 176 PHE B C 1
ATOM 4525 O O . PHE B 1 176 ? -3.371 -8.484 -21.828 1 93.06 176 PHE B O 1
ATOM 4532 N N . LEU B 1 177 ? -2.123 -6.797 -21.094 1 89.69 177 LEU B N 1
ATOM 4533 C CA . LEU B 1 177 ? -3.002 -6.496 -19.969 1 89.69 177 LEU B CA 1
ATOM 4534 C C . LEU B 1 177 ? -4.355 -5.988 -20.453 1 89.69 177 LEU B C 1
ATOM 4536 O O . LEU B 1 177 ? -5.34 -6.027 -19.719 1 89.69 177 LEU B O 1
ATOM 4540 N N . GLU B 1 178 ? -4.453 -5.508 -21.594 1 89.5 178 GLU B N 1
ATOM 4541 C CA . GLU B 1 178 ? -5.746 -5.086 -22.125 1 89.5 178 GLU B CA 1
ATOM 4542 C C . GLU B 1 178 ? -6.32 -6.133 -23.078 1 89.5 178 GLU B C 1
ATOM 4544 O O . GLU B 1 178 ? -7.242 -5.844 -23.844 1 89.5 178 GLU B O 1
ATOM 4549 N N . LYS B 1 179 ? -5.836 -7.219 -23.109 1 93.75 179 LYS B N 1
ATOM 4550 C CA . LYS B 1 179 ? -6.301 -8.344 -23.922 1 93.75 179 LYS B CA 1
ATOM 4551 C C . LYS B 1 179 ? -6.562 -9.57 -23.047 1 93.75 179 LYS B C 1
ATOM 4553 O O . LYS B 1 179 ? -7.633 -9.703 -22.453 1 93.75 179 LYS B O 1
ATOM 4558 N N . GLY B 1 180 ? -5.465 -10.328 -22.781 1 94.81 180 GLY B N 1
ATOM 4559 C CA . GLY B 1 180 ? -5.648 -11.516 -21.969 1 94.81 180 GLY B CA 1
ATOM 4560 C C . GLY B 1 180 ? -4.793 -12.688 -22.406 1 94.81 180 GLY B C 1
ATOM 4561 O O . GLY B 1 180 ? -3.854 -12.516 -23.188 1 94.81 180 GLY B O 1
ATOM 4562 N N . PHE B 1 181 ? -5.047 -13.805 -21.859 1 96.75 181 PHE B N 1
ATOM 4563 C CA . PHE B 1 181 ? -4.367 -15.055 -22.188 1 96.75 181 PHE B CA 1
ATOM 4564 C C . PHE B 1 181 ? -5.176 -16.25 -21.703 1 96.75 181 PHE B C 1
ATOM 4566 O O . PHE B 1 181 ? -6.188 -16.094 -21.016 1 96.75 181 PHE B O 1
ATOM 4573 N N . SER B 1 182 ? -4.82 -17.406 -22.156 1 96.38 182 SER B N 1
ATOM 4574 C CA . SER B 1 182 ? -5.508 -18.625 -21.766 1 96.38 182 SER B CA 1
ATOM 4575 C C . SER B 1 182 ? -4.539 -19.812 -21.703 1 96.38 182 SER B C 1
ATOM 4577 O O . SER B 1 182 ? -3.475 -19.781 -22.312 1 96.38 182 SER B O 1
ATOM 4579 N N . HIS B 1 183 ? -4.832 -20.672 -20.875 1 97.19 183 HIS B N 1
ATOM 4580 C CA . HIS B 1 183 ? -4.07 -21.922 -20.797 1 97.19 183 HIS B CA 1
ATOM 4581 C C . HIS B 1 183 ? -4.996 -23.125 -20.688 1 97.19 183 HIS B C 1
ATOM 4583 O O . HIS B 1 183 ? -6.188 -22.969 -20.406 1 97.19 183 HIS B O 1
ATOM 4589 N N . CYS B 1 184 ? -4.562 -24.219 -21.016 1 97.06 184 CYS B N 1
ATOM 4590 C CA . CYS B 1 184 ? -5.184 -25.516 -20.812 1 97.06 184 CYS B CA 1
ATOM 4591 C C . CYS B 1 184 ? -4.176 -26.516 -20.266 1 97.06 184 CYS B C 1
ATOM 4593 O O . CYS B 1 184 ? -3.41 -27.125 -21.016 1 97.06 184 CYS B O 1
ATOM 4595 N N . PHE B 1 185 ? -4.191 -26.75 -18.938 1 97.94 185 PHE B N 1
ATOM 4596 C CA . PHE B 1 185 ? -3.168 -27.531 -18.25 1 97.94 185 PHE B CA 1
ATOM 4597 C C . PHE B 1 185 ? -3.4 -29.031 -18.469 1 97.94 185 PHE B C 1
ATOM 4599 O O . PHE B 1 185 ? -4.523 -29.516 -18.312 1 97.94 185 PHE B O 1
ATOM 4606 N N . LEU B 1 186 ? -2.357 -29.703 -18.812 1 96.88 186 LEU B N 1
ATOM 4607 C CA . LEU B 1 186 ? -2.393 -31.156 -18.891 1 96.88 186 LEU B CA 1
ATOM 4608 C C . LEU B 1 186 ? -2.562 -31.781 -17.516 1 96.88 186 LEU B C 1
ATOM 4610 O O . LEU B 1 186 ? -2.102 -31.203 -16.516 1 96.88 186 LEU B O 1
ATOM 4614 N N . PRO B 1 187 ? -3.256 -32.906 -17.438 1 93.5 187 PRO B N 1
ATOM 4615 C CA . PRO B 1 187 ? -3.359 -33.625 -16.156 1 93.5 187 PRO B CA 1
ATOM 4616 C C . PRO B 1 187 ? -2.01 -34.125 -15.656 1 93.5 187 PRO B C 1
ATOM 4618 O O . PRO B 1 187 ? -1.088 -34.312 -16.438 1 93.5 187 PRO B O 1
ATOM 4621 N N . PHE B 1 188 ? -1.952 -34.375 -14.453 1 91.5 188 PHE B N 1
ATOM 4622 C CA . PHE B 1 188 ? -0.726 -34.719 -13.742 1 91.5 188 PHE B CA 1
ATOM 4623 C C . PHE B 1 188 ? -0.087 -35.969 -14.32 1 91.5 188 PHE B C 1
ATOM 4625 O O . PHE B 1 188 ? 1.13 -36.156 -14.234 1 91.5 188 PHE B O 1
ATOM 4632 N N . LYS B 1 189 ? -0.856 -36.875 -14.914 1 86.94 189 LYS B N 1
ATOM 4633 C CA . LYS B 1 189 ? -0.323 -38.125 -15.43 1 86.94 189 LYS B CA 1
ATOM 4634 C C . LYS B 1 189 ? 0.714 -37.875 -16.516 1 86.94 189 LYS B C 1
ATOM 4636 O O . LYS B 1 189 ? 1.503 -38.75 -16.859 1 86.94 189 LYS B O 1
ATOM 4641 N N . PHE B 1 190 ? 0.743 -36.656 -17.062 1 91.5 190 PHE B N 1
ATOM 4642 C CA . PHE B 1 190 ? 1.661 -36.344 -18.156 1 91.5 190 PHE B CA 1
ATOM 4643 C C . PHE B 1 190 ? 2.918 -35.656 -17.625 1 91.5 190 PHE B C 1
ATOM 4645 O O . PHE B 1 190 ? 3.725 -35.156 -18.406 1 91.5 190 PHE B O 1
ATOM 4652 N N . VAL B 1 191 ? 3.156 -35.625 -16.328 1 91.06 191 VAL B N 1
ATOM 4653 C CA . VAL B 1 191 ? 4.238 -34.906 -15.664 1 91.06 191 VAL B CA 1
ATOM 4654 C C . VAL B 1 191 ? 5.582 -35.375 -16.219 1 91.06 191 VAL B C 1
ATOM 4656 O O . VAL B 1 191 ? 6.516 -34.594 -16.359 1 91.06 191 VAL B O 1
ATOM 4659 N N . ASN B 1 192 ? 5.738 -36.594 -16.594 1 90.12 192 ASN B N 1
ATOM 4660 C CA . ASN B 1 192 ? 7.008 -37.156 -17.047 1 90.12 192 ASN B CA 1
ATOM 4661 C C . ASN B 1 192 ? 7.012 -37.375 -18.562 1 90.12 192 ASN B C 1
ATOM 4663 O O . ASN B 1 192 ? 7.852 -38.125 -19.078 1 90.12 192 ASN B O 1
ATOM 4667 N N . ASN B 1 193 ? 6.027 -36.844 -19.25 1 91.81 193 ASN B N 1
ATOM 4668 C CA . ASN B 1 193 ? 5.973 -36.969 -20.703 1 91.81 193 ASN B CA 1
ATOM 4669 C C . ASN B 1 193 ? 6.543 -35.75 -21.406 1 91.81 193 ASN B C 1
ATOM 4671 O O . ASN B 1 193 ? 5.875 -34.719 -21.5 1 91.81 193 ASN B O 1
ATOM 4675 N N . PRO B 1 194 ? 7.703 -35.812 -21.859 1 90.31 194 PRO B N 1
ATOM 4676 C CA . PRO B 1 194 ? 8.336 -34.656 -22.484 1 90.31 194 PRO B CA 1
ATOM 4677 C C . PRO B 1 194 ? 7.773 -34.344 -23.875 1 90.31 194 PRO B C 1
ATOM 4679 O O . PRO B 1 194 ? 8.094 -33.312 -24.469 1 90.31 194 PRO B O 1
ATOM 4682 N N . ASN B 1 195 ? 6.93 -35.188 -24.438 1 93.69 195 ASN B N 1
ATOM 4683 C CA . ASN B 1 195 ? 6.477 -35.062 -25.812 1 93.69 195 ASN B CA 1
ATOM 4684 C C . ASN B 1 195 ? 5.18 -34.281 -25.906 1 93.69 195 ASN B C 1
ATOM 4686 O O . ASN B 1 195 ? 4.645 -34.094 -27 1 93.69 195 ASN B O 1
ATOM 4690 N N . ILE B 1 196 ? 4.68 -33.906 -24.797 1 96.12 196 ILE B N 1
ATOM 4691 C CA . ILE B 1 196 ? 3.447 -33.125 -24.812 1 96.12 196 ILE B CA 1
ATOM 4692 C C . ILE B 1 196 ? 3.566 -31.953 -23.859 1 96.12 196 ILE B C 1
ATOM 4694 O O . ILE B 1 196 ? 4.207 -32.062 -22.812 1 96.12 196 ILE B O 1
ATOM 4698 N N . SER B 1 197 ? 3.045 -30.844 -24.25 1 97 197 SER B N 1
ATOM 4699 C CA . SER B 1 197 ? 3.045 -29.641 -23.422 1 97 197 SER B CA 1
ATOM 4700 C C . SER B 1 197 ? 1.671 -28.969 -23.406 1 97 197 SER B C 1
ATOM 4702 O O . SER B 1 197 ? 0.861 -29.188 -24.312 1 97 197 SER B O 1
ATOM 4704 N N . SER B 1 198 ? 1.375 -28.281 -22.312 1 97.56 198 SER B N 1
ATOM 4705 C CA . SER B 1 198 ? 0.132 -27.531 -22.203 1 97.56 198 SER B CA 1
ATOM 4706 C C . SER B 1 198 ? 0.172 -26.281 -23.078 1 97.56 198 SER B C 1
ATOM 4708 O O . SER B 1 198 ? 1.202 -25.609 -23.156 1 97.56 198 SER B O 1
ATOM 4710 N N . PRO B 1 199 ? -0.885 -25.984 -23.766 1 95.94 199 PRO B N 1
ATOM 4711 C CA . PRO B 1 199 ? -0.924 -24.75 -24.562 1 95.94 199 PRO B CA 1
ATOM 4712 C C . PRO B 1 199 ? -1.167 -23.5 -23.719 1 95.94 199 PRO B C 1
ATOM 4714 O O . PRO B 1 199 ? -2.039 -23.5 -22.844 1 95.94 199 PRO B O 1
ATOM 4717 N N . LEU B 1 200 ? -0.404 -22.516 -23.828 1 96.38 200 LEU B N 1
ATOM 4718 C CA . LEU B 1 200 ? -0.579 -21.156 -23.344 1 96.38 200 LEU B CA 1
ATOM 4719 C C . LEU B 1 200 ? -0.73 -20.188 -24.5 1 96.38 200 LEU B C 1
ATOM 4721 O O . LEU B 1 200 ? 0.167 -20.062 -25.328 1 96.38 200 LEU B O 1
ATOM 4725 N N . ILE B 1 201 ? -1.848 -19.609 -24.609 1 94.38 201 ILE B N 1
ATOM 4726 C CA . ILE B 1 201 ? -2.123 -18.656 -25.672 1 94.38 201 ILE B CA 1
ATOM 4727 C C . ILE B 1 201 ? -2.152 -17.234 -25.094 1 94.38 201 ILE B C 1
ATOM 4729 O O . ILE B 1 201 ? -2.918 -16.953 -24.172 1 94.38 201 ILE B O 1
ATOM 4733 N N . LEU B 1 202 ? -1.379 -16.391 -25.656 1 93.62 202 LEU B N 1
ATOM 4734 C CA . LEU B 1 202 ? -1.266 -15.023 -25.172 1 93.62 202 LEU B CA 1
ATOM 4735 C C . LEU B 1 202 ? -1.927 -14.047 -26.125 1 93.62 202 LEU B C 1
ATOM 4737 O O . LEU B 1 202 ? -1.852 -14.219 -27.344 1 93.62 202 LEU B O 1
ATOM 4741 N N . GLY B 1 203 ? -2.523 -13 -25.578 1 90.81 203 GLY B N 1
ATOM 4742 C CA . GLY B 1 203 ? -3.061 -11.914 -26.391 1 90.81 203 GLY B CA 1
ATOM 4743 C C . GLY B 1 203 ? -4.484 -12.164 -26.859 1 90.81 203 GLY B C 1
ATOM 4744 O O . GLY B 1 203 ? -5.195 -12.992 -26.281 1 90.81 203 GLY B O 1
ATOM 4745 N N . ALA B 1 204 ? -4.859 -11.484 -27.844 1 83.38 204 ALA B N 1
ATOM 4746 C CA . ALA B 1 204 ? -6.238 -11.453 -28.312 1 83.38 204 ALA B CA 1
ATOM 4747 C C . ALA B 1 204 ? -6.66 -12.805 -28.875 1 83.38 204 ALA B C 1
ATOM 4749 O O . ALA B 1 204 ? -7.84 -13.156 -28.859 1 83.38 204 ALA B O 1
ATOM 4750 N N . SER B 1 205 ? -5.75 -13.555 -29.266 1 84.06 205 SER B N 1
ATOM 4751 C CA . SER B 1 205 ? -6.055 -14.867 -29.844 1 84.06 205 SER B CA 1
ATOM 4752 C C . SER B 1 205 ? -6.664 -15.797 -28.797 1 84.06 205 SER B C 1
ATOM 4754 O O . SER B 1 205 ? -7.395 -16.734 -29.156 1 84.06 205 SER B O 1
ATOM 4756 N N . ALA B 1 206 ? -6.383 -15.5 -27.594 1 85.38 206 ALA B N 1
ATOM 4757 C CA . ALA B 1 206 ? -6.941 -16.312 -26.516 1 85.38 206 ALA B CA 1
ATOM 4758 C C . ALA B 1 206 ? -8.438 -16.078 -26.375 1 85.38 206 ALA B C 1
ATOM 4760 O O . ALA B 1 206 ? -9.148 -16.859 -25.734 1 85.38 206 ALA B O 1
ATOM 4761 N N . LEU B 1 207 ? -8.906 -14.977 -26.969 1 82.19 207 LEU B N 1
ATOM 4762 C CA . LEU B 1 207 ? -10.281 -14.547 -26.75 1 82.19 207 LEU B CA 1
ATOM 4763 C C . LEU B 1 207 ? -11.102 -14.688 -28.031 1 82.19 207 LEU B C 1
ATOM 4765 O O . LEU B 1 207 ? -12.203 -14.141 -28.125 1 82.19 207 LEU B O 1
ATOM 4769 N N . SER B 1 208 ? -10.539 -15.312 -28.953 1 78.19 208 SER B N 1
ATOM 4770 C CA . SER B 1 208 ? -11.297 -15.492 -30.188 1 78.19 208 SER B CA 1
ATOM 4771 C C . SER B 1 208 ? -12.633 -16.188 -29.922 1 78.19 208 SER B C 1
ATOM 4773 O O . SER B 1 208 ? -12.742 -17 -29 1 78.19 208 SER B O 1
ATOM 4775 N N . ILE B 1 209 ? -13.609 -15.734 -30.609 1 68.25 209 ILE B N 1
ATOM 4776 C CA . ILE B 1 209 ? -14.992 -16.141 -30.422 1 68.25 209 ILE B CA 1
ATOM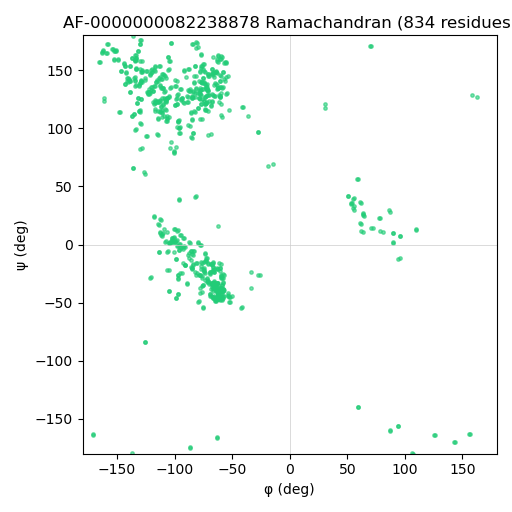 4777 C C . ILE B 1 209 ? -15.094 -17.656 -30.422 1 68.25 209 ILE B C 1
ATOM 4779 O O . ILE B 1 209 ? -15.805 -18.25 -29.609 1 68.25 209 ILE B O 1
ATOM 4783 N N . ASN B 1 210 ? -14.484 -18.25 -31.266 1 66.06 210 ASN B N 1
ATOM 4784 C CA . ASN B 1 210 ? -14.555 -19.703 -31.359 1 66.06 210 ASN B CA 1
ATOM 4785 C C . ASN B 1 210 ? -14.039 -20.375 -30.078 1 66.06 210 ASN B C 1
ATOM 4787 O O . ASN B 1 210 ? -14.516 -21.453 -29.703 1 66.06 210 ASN B O 1
ATOM 4791 N N . LEU B 1 211 ? -13.312 -19.625 -29.406 1 70.25 211 LEU B N 1
ATOM 4792 C CA . LEU B 1 211 ? -12.688 -20.203 -28.219 1 70.25 211 LEU B CA 1
ATOM 4793 C C . LEU B 1 211 ? -13.461 -19.844 -26.953 1 70.25 211 LEU B C 1
ATOM 4795 O O . LEU B 1 211 ? -13.289 -20.469 -25.906 1 70.25 211 LEU B O 1
ATOM 4799 N N . THR B 1 212 ? -14.352 -18.891 -27.156 1 74.12 212 THR B N 1
ATOM 4800 C CA . THR B 1 212 ? -14.953 -18.391 -25.922 1 74.12 212 THR B CA 1
ATOM 4801 C C . THR B 1 212 ? -16.438 -18.75 -25.859 1 74.12 212 THR B C 1
ATOM 4803 O O . THR B 1 212 ? -17.078 -18.609 -24.812 1 74.12 212 THR B O 1
ATOM 4806 N N . GLU B 1 213 ? -16.938 -19.281 -26.875 1 75.31 213 GLU B N 1
ATOM 4807 C CA . GLU B 1 213 ? -18.375 -19.516 -26.953 1 75.31 213 GLU B CA 1
ATOM 4808 C C . GLU B 1 213 ? -18.844 -20.5 -25.875 1 75.31 213 GLU B C 1
ATOM 4810 O O . GLU B 1 213 ? -19.922 -20.359 -25.312 1 75.31 213 GLU B O 1
ATOM 4815 N N . SER B 1 214 ? -18.094 -21.391 -25.531 1 83.62 214 SER B N 1
ATOM 4816 C CA . SER B 1 214 ? -18.5 -22.438 -24.609 1 83.62 214 SER B CA 1
ATOM 4817 C C . SER B 1 214 ? -18.016 -22.156 -23.203 1 83.62 214 SER B C 1
ATOM 4819 O O . SER B 1 214 ? -18.312 -22.906 -22.266 1 83.62 214 SER B O 1
ATOM 4821 N N . LEU B 1 215 ? -17.406 -21.078 -23.109 1 91.62 215 LEU B N 1
ATOM 4822 C CA . LEU B 1 215 ? -16.844 -20.75 -21.812 1 91.62 215 LEU B CA 1
ATOM 4823 C C . LEU B 1 215 ? -17.891 -20.156 -20.891 1 91.62 215 LEU B C 1
ATOM 4825 O O . LEU B 1 215 ? -18.797 -19.453 -21.344 1 91.62 215 LEU B O 1
ATOM 4829 N N . GLN B 1 216 ? -17.797 -20.453 -19.641 1 94.69 216 GLN B N 1
ATOM 4830 C CA . GLN B 1 216 ? -18.547 -19.781 -18.578 1 94.69 216 GLN B CA 1
ATOM 4831 C C . GLN B 1 216 ? -17.672 -18.734 -17.875 1 94.69 216 GLN B C 1
ATOM 4833 O O . GLN B 1 216 ? -16.672 -19.078 -17.25 1 94.69 216 GLN B O 1
ATOM 4838 N N . PHE B 1 217 ? -18.172 -17.5 -17.953 1 96.69 217 PHE B N 1
ATOM 4839 C CA . PHE B 1 217 ? -17.344 -16.422 -17.438 1 96.69 217 PHE B CA 1
ATOM 4840 C C . PHE B 1 217 ? -17.859 -15.945 -16.078 1 96.69 217 PHE B C 1
ATOM 4842 O O . PHE B 1 217 ? -19.062 -15.852 -15.867 1 96.69 217 PHE B O 1
ATOM 4849 N N . THR B 1 218 ? -17.016 -15.773 -15.188 1 98.25 218 THR B N 1
ATOM 4850 C CA . THR B 1 218 ? -17.266 -15.094 -13.922 1 98.25 218 THR B CA 1
ATOM 4851 C C . THR B 1 218 ? -16.453 -13.797 -13.828 1 98.25 218 THR B C 1
ATOM 4853 O O . THR B 1 218 ? -15.32 -13.734 -14.312 1 98.25 218 THR B O 1
ATOM 4856 N N . PRO B 1 219 ? -17.031 -12.766 -13.297 1 98 219 PRO B N 1
ATOM 4857 C CA . PRO B 1 219 ? -16.266 -11.516 -13.195 1 98 219 PRO B CA 1
ATOM 4858 C C . PRO B 1 219 ? -15.086 -11.617 -12.242 1 98 219 PRO B C 1
ATOM 4860 O O . PRO B 1 219 ? -15.141 -12.344 -11.25 1 98 219 PRO B O 1
ATOM 4863 N N . MET B 1 220 ? -14.008 -10.867 -12.547 1 97.69 220 MET B N 1
ATOM 4864 C CA . MET B 1 220 ? -12.922 -10.68 -11.586 1 97.69 220 MET B CA 1
ATOM 4865 C C . MET B 1 220 ? -13.344 -9.766 -10.445 1 97.69 220 MET B C 1
ATOM 4867 O O . MET B 1 220 ? -14.031 -8.766 -10.672 1 97.69 220 MET B O 1
ATOM 4871 N N . LEU B 1 221 ? -13.047 -10.195 -9.258 1 96.62 221 LEU B N 1
ATOM 4872 C CA . LEU B 1 221 ? -13.219 -9.32 -8.109 1 96.62 221 LEU B CA 1
ATOM 4873 C C . LEU B 1 221 ? -12 -8.414 -7.934 1 96.62 221 LEU B C 1
ATOM 4875 O O . LEU B 1 221 ? -10.859 -8.859 -8.062 1 96.62 221 LEU B O 1
ATOM 4879 N N . ASN B 1 222 ? -12.25 -7.172 -7.754 1 93.69 222 ASN B N 1
ATOM 4880 C CA . ASN B 1 222 ? -11.156 -6.219 -7.637 1 93.69 222 ASN B CA 1
ATOM 4881 C C . ASN B 1 222 ? -11.125 -5.566 -6.254 1 93.69 222 ASN B C 1
ATOM 4883 O O . ASN B 1 222 ? -12.172 -5.281 -5.676 1 93.69 222 ASN B O 1
ATOM 4887 N N . THR B 1 223 ? -9.992 -5.383 -5.695 1 91.44 223 THR B N 1
ATOM 4888 C CA . THR B 1 223 ? -9.711 -4.633 -4.473 1 91.44 223 THR B CA 1
ATOM 4889 C C . THR B 1 223 ? -8.438 -3.809 -4.625 1 91.44 223 THR B C 1
ATOM 4891 O O . THR B 1 223 ? -7.469 -4.258 -5.246 1 91.44 223 THR B O 1
ATOM 4894 N N . PRO B 1 224 ? -8.469 -2.621 -4.094 1 89.81 224 PRO B N 1
ATOM 4895 C CA . PRO B 1 224 ? -7.246 -1.817 -4.199 1 89.81 224 PRO B CA 1
ATOM 4896 C C . PRO B 1 224 ? -6.086 -2.404 -3.404 1 89.81 224 PRO B C 1
ATOM 4898 O O . PRO B 1 224 ? -4.93 -2.045 -3.639 1 89.81 224 PRO B O 1
ATOM 4901 N N . MET B 1 225 ? -6.336 -3.271 -2.445 1 90.19 225 MET B N 1
ATOM 4902 C CA . MET B 1 225 ? -5.293 -3.863 -1.611 1 90.19 225 MET B CA 1
ATOM 4903 C C . MET B 1 225 ? -4.457 -4.859 -2.41 1 90.19 225 MET B C 1
ATOM 4905 O O . MET B 1 225 ? -3.266 -5.027 -2.145 1 90.19 225 MET B O 1
ATOM 4909 N N . TYR B 1 226 ? -5.074 -5.496 -3.344 1 92.12 226 TYR B N 1
ATOM 4910 C CA . TYR B 1 226 ? -4.406 -6.496 -4.168 1 92.12 226 TYR B CA 1
ATOM 4911 C C . TYR B 1 226 ? -4.777 -6.328 -5.637 1 92.12 226 TYR B C 1
ATOM 4913 O O . TYR B 1 226 ? -5.344 -7.242 -6.246 1 92.12 226 TYR B O 1
ATOM 4921 N N . PRO B 1 227 ? -4.391 -5.285 -6.199 1 92.19 227 PRO B N 1
ATOM 4922 C CA . PRO B 1 227 ? -4.875 -4.941 -7.539 1 92.19 227 PRO B CA 1
ATOM 4923 C C . PRO B 1 227 ? -4.27 -5.824 -8.625 1 92.19 227 PRO B C 1
ATOM 4925 O O . PRO B 1 227 ? -4.789 -5.879 -9.742 1 92.19 227 PRO B O 1
ATOM 4928 N N . ASN B 1 228 ? -3.24 -6.555 -8.32 1 94.88 228 ASN B N 1
ATOM 4929 C CA . ASN B 1 228 ? -2.5 -7.262 -9.359 1 94.88 228 ASN B CA 1
ATOM 4930 C C . ASN B 1 228 ? -2.84 -8.75 -9.383 1 94.88 228 ASN B C 1
ATOM 4932 O O . ASN B 1 228 ? -2.268 -9.508 -10.164 1 94.88 228 ASN B O 1
ATOM 4936 N N . SER B 1 229 ? -3.77 -9.203 -8.555 1 96.38 229 SER B N 1
ATOM 4937 C CA . SER B 1 229 ? -4.102 -10.617 -8.43 1 96.38 229 SER B CA 1
ATOM 4938 C C . SER B 1 229 ? -5.414 -10.945 -9.133 1 96.38 229 SER B C 1
ATOM 4940 O O . SER B 1 229 ? -6.207 -10.047 -9.422 1 96.38 229 SER B O 1
ATOM 4942 N N . TYR B 1 230 ? -5.609 -12.172 -9.484 1 98.25 230 TYR B N 1
ATOM 4943 C CA . TYR B 1 230 ? -6.852 -12.656 -10.07 1 98.25 230 TYR B CA 1
ATOM 4944 C C . TYR B 1 230 ? -7.75 -13.281 -9.016 1 98.25 230 TYR B C 1
ATOM 4946 O O . TYR B 1 230 ? -7.508 -14.406 -8.57 1 98.25 230 TYR B O 1
ATOM 4954 N N . TYR B 1 231 ? -8.781 -12.539 -8.664 1 98.12 231 TYR B N 1
ATOM 4955 C CA . TYR B 1 231 ? -9.742 -13.031 -7.688 1 98.12 231 TYR B CA 1
ATOM 4956 C C . TYR B 1 231 ? -11.102 -13.289 -8.336 1 98.12 231 TYR B C 1
ATOM 4958 O O . TYR B 1 231 ? -11.523 -12.547 -9.227 1 98.12 231 TYR B O 1
ATOM 4966 N N . ILE B 1 232 ? -11.773 -14.32 -7.887 1 98.5 232 ILE B N 1
ATOM 4967 C CA . ILE B 1 232 ? -13.141 -14.617 -8.312 1 98.5 232 ILE B CA 1
ATOM 4968 C C . ILE B 1 232 ? -14.008 -14.898 -7.082 1 98.5 232 ILE B C 1
ATOM 4970 O O . ILE B 1 232 ? -13.492 -15.055 -5.973 1 98.5 232 ILE B O 1
ATOM 4974 N N . GLY B 1 233 ? -15.297 -14.891 -7.355 1 97.81 233 GLY B N 1
ATOM 4975 C CA . GLY B 1 233 ? -16.234 -15.188 -6.289 1 97.81 233 GLY B CA 1
ATOM 4976 C C . GLY B 1 233 ? -16.828 -16.578 -6.391 1 97.81 233 GLY B C 1
ATOM 4977 O O . GLY B 1 233 ? -17.312 -16.969 -7.449 1 97.81 233 GLY B O 1
ATOM 4978 N N . LEU B 1 234 ? -16.734 -17.297 -5.293 1 97.75 234 LEU B N 1
ATOM 4979 C CA . LEU B 1 234 ? -17.359 -18.609 -5.203 1 97.75 234 LEU B CA 1
ATOM 4980 C C . LEU B 1 234 ? -18.703 -18.531 -4.473 1 97.75 234 LEU B C 1
ATOM 4982 O O . LEU B 1 234 ? -18.766 -18.016 -3.357 1 97.75 234 LEU B O 1
ATOM 4986 N N . GLU B 1 235 ? -19.75 -19 -5.059 1 95.75 235 GLU B N 1
ATOM 4987 C CA . GLU B 1 235 ? -21.094 -18.922 -4.477 1 95.75 235 GLU B CA 1
ATOM 4988 C C . GLU B 1 235 ? -21.453 -20.219 -3.762 1 95.75 235 GLU B C 1
ATOM 4990 O O . GLU B 1 235 ? -22.094 -20.188 -2.703 1 95.75 235 GLU B O 1
ATOM 4995 N N . SER B 1 236 ? -21.141 -21.312 -4.344 1 95.19 236 SER B N 1
ATOM 4996 C CA . SER B 1 236 ? -21.469 -22.594 -3.736 1 95.19 236 SER B CA 1
ATOM 4997 C C . SER B 1 236 ? -20.656 -23.719 -4.375 1 95.19 236 SER B C 1
ATOM 4999 O O . SER B 1 236 ? -20.031 -23.531 -5.41 1 95.19 236 SER B O 1
ATOM 5001 N N . ILE B 1 237 ? -20.656 -24.828 -3.723 1 95.38 237 ILE B N 1
ATOM 5002 C CA . ILE B 1 237 ? -20.094 -26.062 -4.238 1 95.38 237 ILE B CA 1
ATOM 5003 C C . ILE B 1 237 ? -21.156 -27.156 -4.227 1 95.38 237 ILE B C 1
ATOM 5005 O O . ILE B 1 237 ? -21.875 -27.328 -3.234 1 95.38 237 ILE B O 1
ATOM 5009 N N . THR B 1 238 ? -21.281 -27.812 -5.32 1 93.69 238 THR B N 1
ATOM 5010 C CA . THR B 1 238 ? -22.219 -28.922 -5.422 1 93.69 238 THR B CA 1
ATOM 5011 C C . THR B 1 238 ? -21.469 -30.25 -5.5 1 93.69 238 THR B C 1
ATOM 5013 O O . THR B 1 238 ? -20.531 -30.391 -6.277 1 93.69 238 THR B O 1
ATOM 5016 N N . ILE B 1 239 ? -21.875 -31.188 -4.711 1 92 239 ILE B N 1
ATOM 5017 C CA . ILE B 1 239 ? -21.266 -32.531 -4.695 1 92 239 ILE B CA 1
ATOM 5018 C C . ILE B 1 239 ? -22.266 -33.562 -5.195 1 92 239 ILE B C 1
ATOM 5020 O O . ILE B 1 239 ? -23.359 -33.688 -4.637 1 92 239 ILE B O 1
ATOM 5024 N N . GLY B 1 240 ? -21.828 -34.219 -6.203 1 88 240 GLY B N 1
ATOM 5025 C CA . GLY B 1 240 ? -22.688 -35.25 -6.75 1 88 240 GLY B CA 1
ATOM 5026 C C . GLY B 1 240 ? -24.031 -34.75 -7.234 1 88 240 GLY B C 1
ATOM 5027 O O . GLY B 1 240 ? -24.094 -33.75 -7.953 1 88 240 GLY B O 1
ATOM 5028 N N . THR B 1 241 ? -25.031 -35.562 -6.934 1 77.44 241 THR B N 1
ATOM 5029 C CA . THR B 1 241 ? -26.375 -35.219 -7.359 1 77.44 241 THR B CA 1
ATOM 5030 C C . THR B 1 241 ? -27.125 -34.5 -6.238 1 77.44 241 THR B C 1
ATOM 5032 O O . THR B 1 241 ? -28.328 -34.25 -6.344 1 77.44 241 THR B O 1
ATOM 5035 N N . ASN B 1 242 ? -26.266 -34.25 -5.277 1 65.69 242 ASN B N 1
ATOM 5036 C CA . ASN B 1 242 ? -26.891 -33.531 -4.164 1 65.69 242 ASN B CA 1
ATOM 5037 C C . ASN B 1 242 ? -27.469 -32.188 -4.594 1 65.69 242 ASN B C 1
ATOM 5039 O O . ASN B 1 242 ? -26.766 -31.375 -5.211 1 65.69 242 ASN B O 1
ATOM 5043 N N . ILE B 1 243 ? -28.641 -32.094 -4.383 1 66.12 243 ILE B N 1
ATOM 5044 C CA . ILE B 1 243 ? -29.406 -30.938 -4.836 1 66.12 243 ILE B CA 1
ATOM 5045 C C . ILE B 1 243 ? -29.094 -29.734 -3.947 1 66.12 243 ILE B C 1
ATOM 5047 O O . ILE B 1 243 ? -29.312 -28.578 -4.34 1 66.12 243 ILE B O 1
ATOM 5051 N N . THR B 1 244 ? -28.609 -30.016 -2.738 1 73.38 244 THR B N 1
ATOM 5052 C CA . THR B 1 244 ? -28.406 -28.859 -1.881 1 73.38 244 THR B CA 1
ATOM 5053 C C . THR B 1 244 ? -26.953 -28.406 -1.925 1 73.38 244 THR B C 1
ATOM 5055 O O . THR B 1 244 ? -26.078 -29.062 -1.361 1 73.38 244 THR B O 1
ATOM 5058 N N . PRO B 1 245 ? -26.797 -27.344 -2.586 1 78.44 245 PRO B N 1
ATOM 5059 C CA . PRO B 1 245 ? -25.422 -26.828 -2.639 1 78.44 245 PRO B CA 1
ATOM 5060 C C . PRO B 1 245 ? -24.891 -26.422 -1.267 1 78.44 245 PRO B C 1
ATOM 5062 O O . PRO B 1 245 ? -25.656 -25.984 -0.405 1 78.44 245 PRO B O 1
ATOM 5065 N N . THR B 1 246 ? -23.609 -26.812 -1.039 1 82.5 246 THR B N 1
ATOM 5066 C CA . THR B 1 246 ? -22.953 -26.344 0.177 1 82.5 246 THR B CA 1
ATOM 5067 C C . THR B 1 246 ? -22.719 -24.844 0.123 1 82.5 246 THR B C 1
ATOM 5069 O O . THR B 1 246 ? -22.125 -24.328 -0.825 1 82.5 246 THR B O 1
ATOM 5072 N N . GLN B 1 247 ? -23.312 -24.234 1.175 1 80.31 247 GLN B N 1
ATOM 5073 C CA . GLN B 1 247 ? -23.188 -22.781 1.208 1 80.31 247 GLN B CA 1
ATOM 5074 C C . GLN B 1 247 ? -21.766 -22.344 1.559 1 80.31 247 GLN B C 1
ATOM 5076 O O . GLN B 1 247 ? -21.125 -22.953 2.416 1 80.31 247 GLN B O 1
ATOM 5081 N N . VAL B 1 248 ? -21.312 -21.422 0.81 1 90.56 248 VAL B N 1
ATOM 5082 C CA . VAL B 1 248 ? -19.969 -20.891 0.963 1 90.56 248 VAL B CA 1
ATOM 5083 C C . VAL B 1 248 ? -20 -19.594 1.77 1 90.56 248 VAL B C 1
ATOM 5085 O O . VAL B 1 248 ? -20.984 -18.844 1.702 1 90.56 248 VAL B O 1
ATOM 5088 N N . PRO B 1 249 ? -19.047 -19.406 2.631 1 91.38 249 PRO B N 1
ATOM 5089 C CA . PRO B 1 249 ? -19.016 -18.141 3.375 1 91.38 249 PRO B CA 1
ATOM 5090 C C . PRO B 1 249 ? -18.938 -16.922 2.463 1 91.38 249 PRO B C 1
ATOM 5092 O O . PRO B 1 249 ? -18.344 -17 1.388 1 91.38 249 PRO B O 1
ATOM 5095 N N . LEU B 1 250 ? -19.516 -15.859 2.916 1 92.44 250 LEU B N 1
ATOM 5096 C CA . LEU B 1 250 ? -19.562 -14.617 2.158 1 92.44 250 LEU B CA 1
ATOM 5097 C C . LEU B 1 250 ? -18.141 -14.148 1.807 1 92.44 250 LEU B C 1
ATOM 5099 O O . LEU B 1 250 ? -17.953 -13.477 0.79 1 92.44 250 LEU B O 1
ATOM 5103 N N . THR B 1 251 ? -17.125 -14.531 2.6 1 92.62 251 THR B N 1
ATOM 5104 C CA . THR B 1 251 ? -15.75 -14.086 2.424 1 92.62 251 THR B CA 1
ATOM 5105 C C . THR B 1 251 ? -15.164 -14.656 1.138 1 92.62 251 THR B C 1
ATOM 5107 O O . THR B 1 251 ? -14.148 -14.164 0.638 1 92.62 251 THR B O 1
ATOM 5110 N N . LEU B 1 252 ? -15.766 -15.633 0.616 1 95.69 252 LEU B N 1
ATOM 5111 C CA . LEU B 1 252 ? -15.281 -16.203 -0.64 1 95.69 252 LEU B CA 1
ATOM 5112 C C . LEU B 1 252 ? -15.953 -15.523 -1.831 1 95.69 252 LEU B C 1
ATOM 5114 O O . LEU B 1 252 ? -15.484 -15.656 -2.967 1 95.69 252 LEU B O 1
ATOM 5118 N N . ARG B 1 253 ? -17.062 -14.844 -1.568 1 94.81 253 ARG B N 1
ATOM 5119 C CA . ARG B 1 253 ? -17.859 -14.25 -2.639 1 94.81 253 ARG B CA 1
ATOM 5120 C C . ARG B 1 253 ? -17.484 -12.789 -2.855 1 94.81 253 ARG B C 1
ATOM 5122 O O . ARG B 1 253 ? -17.734 -12.234 -3.928 1 94.81 253 ARG B O 1
ATOM 5129 N N . GLN B 1 254 ? -16.953 -12.242 -1.771 1 94.19 254 GLN B N 1
ATOM 5130 C CA . GLN B 1 254 ? -16.656 -10.812 -1.811 1 94.19 254 GLN B CA 1
ATOM 5131 C C . GLN B 1 254 ? -15.523 -10.453 -0.845 1 94.19 254 GLN B C 1
ATOM 5133 O O . GLN B 1 254 ? -15.102 -11.289 -0.038 1 94.19 254 GLN B O 1
ATOM 5138 N N . PHE B 1 255 ? -15.031 -9.219 -0.991 1 93.19 255 PHE B N 1
ATOM 5139 C CA . PHE B 1 255 ? -14.023 -8.695 -0.076 1 93.19 255 PHE B CA 1
ATOM 5140 C C . PHE B 1 255 ? -14.68 -8.031 1.127 1 93.19 255 PHE B C 1
ATOM 5142 O O . PHE B 1 255 ? -15.797 -7.508 1.023 1 93.19 255 PHE B O 1
ATOM 5149 N N . ASP B 1 256 ? -13.984 -8.062 2.205 1 89.88 256 ASP B N 1
ATOM 5150 C CA . ASP B 1 256 ? -14.422 -7.27 3.354 1 89.88 256 ASP B CA 1
ATOM 5151 C C . ASP B 1 256 ? -13.875 -5.848 3.279 1 89.88 256 ASP B C 1
ATOM 5153 O O . ASP B 1 256 ? -13.281 -5.453 2.27 1 89.88 256 ASP B O 1
ATOM 5157 N N . SER B 1 257 ? -14.117 -5.098 4.305 1 83.62 257 SER B N 1
ATOM 5158 C CA . SER B 1 257 ? -13.766 -3.682 4.32 1 83.62 257 SER B CA 1
ATOM 5159 C C . SER B 1 257 ? -12.258 -3.486 4.328 1 83.62 257 SER B C 1
ATOM 5161 O O . SER B 1 257 ? -11.758 -2.408 4 1 83.62 257 SER B O 1
ATOM 5163 N N . GLN B 1 258 ? -11.531 -4.543 4.668 1 86.88 258 GLN B N 1
ATOM 5164 C CA . GLN B 1 258 ? -10.078 -4.457 4.711 1 86.88 258 GLN B CA 1
ATOM 5165 C C . GLN B 1 258 ? -9.461 -5 3.428 1 86.88 258 GLN B C 1
ATOM 5167 O O . GLN B 1 258 ? -8.234 -5.02 3.283 1 86.88 258 GLN B O 1
ATOM 5172 N N . GLY B 1 259 ? -10.32 -5.457 2.547 1 89.62 259 GLY B N 1
ATOM 5173 C CA . GLY B 1 259 ? -9.844 -5.945 1.264 1 89.62 259 GLY B CA 1
ATOM 5174 C C . GLY B 1 259 ? -9.508 -7.426 1.271 1 89.62 259 GLY B C 1
ATOM 5175 O O . GLY B 1 259 ? -8.906 -7.934 0.327 1 89.62 259 GLY B O 1
ATOM 5176 N N . ASN B 1 260 ? -9.867 -8.102 2.326 1 92.38 260 ASN B N 1
ATOM 5177 C CA . ASN B 1 260 ? -9.617 -9.531 2.4 1 92.38 260 ASN B CA 1
ATOM 5178 C C . ASN B 1 260 ? -10.812 -10.336 1.873 1 92.38 260 ASN B C 1
ATOM 5180 O O . ASN B 1 260 ? -11.961 -9.906 2.002 1 92.38 260 ASN B O 1
ATOM 5184 N N . GLY B 1 261 ? -10.477 -11.461 1.336 1 94.75 261 GLY B N 1
ATOM 5185 C CA . GLY B 1 261 ? -11.531 -12.328 0.837 1 94.75 261 GLY B CA 1
ATOM 5186 C C . GLY B 1 261 ? -11.336 -12.734 -0.612 1 94.75 261 GLY B C 1
ATOM 5187 O O . GLY B 1 261 ? -10.211 -12.727 -1.118 1 94.75 261 GLY B O 1
ATOM 5188 N N . GLY B 1 262 ? -12.445 -13.242 -1.199 1 96.19 262 GLY B N 1
ATOM 5189 C CA . GLY B 1 262 ? -12.383 -13.75 -2.561 1 96.19 262 GLY B CA 1
ATOM 5190 C C . GLY B 1 262 ? -11.586 -15.039 -2.682 1 96.19 262 GLY B C 1
ATOM 5191 O O . GLY B 1 262 ? -11.023 -15.516 -1.697 1 96.19 262 GLY B O 1
ATOM 5192 N N . MET B 1 263 ? -11.672 -15.602 -3.816 1 97.5 263 MET B N 1
ATOM 5193 C CA . MET B 1 263 ? -10.875 -16.781 -4.141 1 97.5 263 MET B CA 1
ATOM 5194 C C . MET B 1 263 ? -9.797 -16.453 -5.168 1 97.5 263 MET B C 1
ATOM 5196 O O . MET B 1 263 ? -10.102 -15.961 -6.258 1 97.5 263 MET B O 1
ATOM 5200 N N . LEU B 1 264 ? -8.57 -16.656 -4.812 1 97.44 264 LEU B N 1
ATOM 5201 C CA . LEU B 1 264 ? -7.441 -16.391 -5.691 1 97.44 264 LEU B CA 1
ATOM 5202 C C . LEU B 1 264 ? -7.27 -17.516 -6.711 1 97.44 264 LEU B C 1
ATOM 5204 O O . LEU B 1 264 ? -7.27 -18.688 -6.348 1 97.44 264 LEU B O 1
ATOM 5208 N N . VAL B 1 265 ? -7.234 -17.188 -7.98 1 98.44 265 VAL B N 1
ATOM 5209 C CA . VAL B 1 265 ? -6.863 -18.172 -9 1 98.44 265 VAL B CA 1
ATOM 5210 C C . VAL B 1 265 ? -5.344 -18.203 -9.148 1 98.44 265 VAL B C 1
ATOM 5212 O O . VAL B 1 265 ? -4.738 -17.234 -9.633 1 98.44 265 VAL B O 1
ATOM 5215 N N . ASP B 1 266 ? -4.777 -19.281 -8.789 1 97.44 266 ASP B N 1
ATOM 5216 C CA . ASP B 1 266 ? -3.324 -19.328 -8.648 1 97.44 266 ASP B CA 1
ATOM 5217 C C . ASP B 1 266 ? -2.756 -20.609 -9.242 1 97.44 266 ASP B C 1
ATOM 5219 O O . ASP B 1 266 ? -2.883 -21.688 -8.648 1 97.44 266 ASP B O 1
ATOM 5223 N N . SER B 1 267 ? -2.035 -20.484 -10.352 1 97.5 267 SER B N 1
ATOM 5224 C CA . SER B 1 267 ? -1.416 -21.641 -10.992 1 97.5 267 SER B CA 1
ATOM 5225 C C . SER B 1 267 ? -0.166 -22.078 -10.242 1 97.5 267 SER B C 1
ATOM 5227 O O . SER B 1 267 ? 0.339 -23.188 -10.461 1 97.5 267 SER B O 1
ATOM 5229 N N . GLY B 1 268 ? 0.365 -21.203 -9.336 1 94.69 268 GLY B N 1
ATOM 5230 C CA . GLY B 1 268 ? 1.581 -21.516 -8.602 1 94.69 268 GLY B CA 1
ATOM 5231 C C . GLY B 1 268 ? 1.33 -22.344 -7.359 1 94.69 268 GLY B C 1
ATOM 5232 O O . GLY B 1 268 ? 2.268 -22.875 -6.766 1 94.69 268 GLY B O 1
ATOM 5233 N N . THR B 1 269 ? 0.139 -22.344 -6.961 1 94.12 269 THR B N 1
ATOM 5234 C CA . THR B 1 269 ? -0.271 -23.203 -5.855 1 94.12 269 THR B CA 1
ATOM 5235 C C . THR B 1 269 ? -0.847 -24.516 -6.371 1 94.12 269 THR B C 1
ATOM 5237 O O . THR B 1 269 ? -1.701 -24.516 -7.262 1 94.12 269 THR B O 1
ATOM 5240 N N . THR B 1 270 ? -0.457 -25.594 -5.82 1 93.12 270 THR B N 1
ATOM 5241 C CA . THR B 1 270 ? -0.794 -26.906 -6.363 1 93.12 270 THR B CA 1
ATOM 5242 C C . THR B 1 270 ? -2.244 -27.25 -6.055 1 93.12 270 THR B C 1
ATOM 5244 O O . THR B 1 270 ? -3.027 -27.547 -6.965 1 93.12 270 THR B O 1
ATOM 5247 N N . TYR B 1 271 ? -2.615 -27.203 -4.812 1 94.81 271 TYR B N 1
ATOM 5248 C CA . TYR B 1 271 ? -3.928 -27.672 -4.395 1 94.81 271 TYR B CA 1
ATOM 5249 C C . TYR B 1 271 ? -4.863 -26.516 -4.102 1 94.81 271 TYR B C 1
ATOM 5251 O O . TYR B 1 271 ? -4.418 -25.438 -3.701 1 94.81 271 TYR B O 1
ATOM 5259 N N . THR B 1 272 ? -6.086 -26.766 -4.305 1 97.06 272 THR B N 1
ATOM 5260 C CA . THR B 1 272 ? -7.094 -25.797 -3.906 1 97.06 272 THR B CA 1
ATOM 5261 C C . THR B 1 272 ? -7.227 -25.734 -2.387 1 97.06 272 THR B C 1
ATOM 5263 O O . THR B 1 272 ? -7.246 -26.781 -1.724 1 97.06 272 THR B O 1
ATOM 5266 N N . HIS B 1 273 ? -7.227 -24.562 -1.863 1 96.62 273 HIS B N 1
ATOM 5267 C CA . HIS B 1 273 ? -7.402 -24.312 -0.437 1 96.62 273 HIS B CA 1
ATOM 5268 C C . HIS B 1 273 ? -8.758 -23.672 -0.154 1 96.62 273 HIS B C 1
ATOM 5270 O O . HIS B 1 273 ? -9.109 -22.672 -0.766 1 96.62 273 HIS B O 1
ATOM 5276 N N . LEU B 1 274 ? -9.516 -24.266 0.725 1 96.56 274 LEU B N 1
ATOM 5277 C CA . LEU B 1 274 ? -10.82 -23.75 1.137 1 96.56 274 LEU B CA 1
ATOM 5278 C C . LEU B 1 274 ? -10.844 -23.469 2.635 1 96.56 274 LEU B C 1
ATOM 5280 O O . LEU B 1 274 ? -10.211 -24.188 3.418 1 96.56 274 LEU B O 1
ATOM 5284 N N . PRO B 1 275 ? -11.57 -22.5 2.971 1 95.06 275 PRO B N 1
ATOM 5285 C CA . PRO B 1 275 ? -11.602 -22.141 4.391 1 95.06 275 PRO B CA 1
ATOM 5286 C C . PRO B 1 275 ? -12.562 -23.016 5.195 1 95.06 275 PRO B C 1
ATOM 5288 O O . PRO B 1 275 ? -13.5 -23.594 4.629 1 95.06 275 PRO B O 1
ATOM 5291 N N . ASN B 1 276 ? -12.258 -23.141 6.492 1 92.12 276 ASN B N 1
ATOM 5292 C CA . ASN B 1 276 ? -13.273 -23.641 7.41 1 92.12 276 ASN B CA 1
ATOM 5293 C C . ASN B 1 276 ? -14.344 -22.594 7.688 1 92.12 276 ASN B C 1
ATOM 5295 O O . ASN B 1 276 ? -14.039 -21.406 7.801 1 92.12 276 ASN B O 1
ATOM 5299 N N . PRO B 1 277 ? -15.57 -23.047 7.719 1 90.94 277 PRO B N 1
ATOM 5300 C CA . PRO B 1 277 ? -16.047 -24.422 7.859 1 90.94 277 PRO B CA 1
ATOM 5301 C C . PRO B 1 277 ? -16.359 -25.078 6.52 1 90.94 277 PRO B C 1
ATOM 5303 O O . PRO B 1 277 ? -16.75 -26.25 6.477 1 90.94 277 PRO B O 1
ATOM 5306 N N . LEU B 1 278 ? -16.266 -24.328 5.438 1 93.62 278 LEU B N 1
ATOM 5307 C CA . LEU B 1 278 ? -16.609 -24.875 4.121 1 93.62 278 LEU B CA 1
ATOM 5308 C C . LEU B 1 278 ? -15.844 -26.156 3.848 1 93.62 278 LEU B C 1
ATOM 5310 O O . LEU B 1 278 ? -16.422 -27.141 3.393 1 93.62 278 LEU B O 1
ATOM 5314 N N . TYR B 1 279 ? -14.562 -26.203 4.188 1 95.31 279 TYR B N 1
ATOM 5315 C CA . TYR B 1 279 ? -13.727 -27.359 3.926 1 95.31 279 TYR B CA 1
ATOM 5316 C C . TYR B 1 279 ? -14.195 -28.562 4.73 1 95.31 279 TYR B C 1
ATOM 5318 O O . TYR B 1 279 ? -14.312 -29.672 4.195 1 95.31 279 TYR B O 1
ATOM 5326 N N . SER B 1 280 ? -14.477 -28.297 5.949 1 94.25 280 SER B N 1
ATOM 5327 C CA . SER B 1 280 ? -14.961 -29.375 6.805 1 94.25 280 SER B CA 1
ATOM 5328 C C . SER B 1 280 ? -16.281 -29.938 6.297 1 94.25 280 SER B C 1
ATOM 5330 O O . SER B 1 280 ? -16.531 -31.141 6.363 1 94.25 280 SER B O 1
ATOM 5332 N N . GLN B 1 281 ? -17.156 -29.062 5.867 1 93.19 281 GLN B N 1
ATOM 5333 C CA . GLN B 1 281 ? -18.438 -29.5 5.309 1 93.19 281 GLN B CA 1
ATOM 5334 C C . GLN B 1 281 ? -18.234 -30.328 4.051 1 93.19 281 GLN B C 1
ATOM 5336 O O . GLN B 1 281 ? -18.938 -31.328 3.834 1 93.19 281 GLN B O 1
ATOM 5341 N N . LEU B 1 282 ? -17.344 -29.906 3.258 1 94.12 282 LEU B N 1
ATOM 5342 C CA . LEU B 1 282 ? -17 -30.672 2.059 1 94.12 282 LEU B CA 1
ATOM 5343 C C . LEU B 1 282 ? -16.531 -32.062 2.422 1 94.12 282 LEU B C 1
ATOM 5345 O O . LEU B 1 282 ? -17 -33.062 1.834 1 94.12 282 LEU B O 1
ATOM 5349 N N . LEU B 1 283 ? -15.633 -32.156 3.393 1 95.06 283 LEU B N 1
ATOM 5350 C CA . LEU B 1 283 ? -15.125 -33.469 3.84 1 95.06 283 LEU B CA 1
ATOM 5351 C C . LEU B 1 283 ? -16.266 -34.344 4.324 1 95.06 283 LEU B C 1
ATOM 5353 O O . LEU B 1 283 ? -16.344 -35.531 3.959 1 95.06 283 LEU B O 1
ATOM 5357 N N . THR B 1 284 ? -17.125 -33.75 5.102 1 93.38 284 THR B N 1
ATOM 5358 C CA . THR B 1 284 ? -18.234 -34.5 5.672 1 93.38 284 THR B CA 1
ATOM 5359 C C . THR B 1 284 ? -19.141 -35.031 4.57 1 93.38 284 THR B C 1
ATOM 5361 O O . THR B 1 284 ? -19.547 -36.188 4.602 1 93.38 284 THR B O 1
ATOM 5364 N N . THR B 1 285 ? -19.469 -34.188 3.654 1 92.5 285 THR B N 1
ATOM 5365 C CA . THR B 1 285 ? -20.359 -34.562 2.561 1 92.5 285 THR B CA 1
ATOM 5366 C C . THR B 1 285 ? -19.719 -35.688 1.73 1 92.5 285 THR B C 1
ATOM 5368 O O . THR B 1 285 ? -20.375 -36.656 1.391 1 92.5 285 THR B O 1
ATOM 5371 N N . LEU B 1 286 ? -18.469 -35.562 1.412 1 93.12 286 LEU B N 1
ATOM 5372 C CA . LEU B 1 286 ? -17.766 -36.562 0.626 1 93.12 286 LEU B CA 1
ATOM 5373 C C . LEU B 1 286 ? -17.703 -37.875 1.38 1 93.12 286 LEU B C 1
ATOM 5375 O O . LEU B 1 286 ? -17.938 -38.938 0.804 1 93.12 286 LEU B O 1
ATOM 5379 N N . GLN B 1 287 ? -17.359 -37.781 2.617 1 93.12 287 GLN B N 1
ATOM 5380 C CA . GLN B 1 287 ? -17.266 -38.969 3.441 1 93.12 287 GLN B CA 1
ATOM 5381 C C . GLN B 1 287 ? -18.594 -39.719 3.482 1 93.12 287 GLN B C 1
ATOM 5383 O O . GLN B 1 287 ? -18.625 -40.969 3.5 1 93.12 287 GLN B O 1
ATOM 5388 N N . SER B 1 288 ? -19.641 -39 3.529 1 90.75 288 SER B N 1
ATOM 5389 C CA . SER B 1 288 ? -20.969 -39.594 3.631 1 90.75 288 SER B CA 1
ATOM 5390 C C . SER B 1 288 ? -21.391 -40.219 2.305 1 90.75 288 SER B C 1
ATOM 5392 O O . SER B 1 288 ? -22.25 -41.094 2.273 1 90.75 288 SER B O 1
ATOM 5394 N N . THR B 1 289 ? -20.828 -39.75 1.214 1 89.44 289 THR B N 1
ATOM 5395 C CA . THR B 1 289 ? -21.281 -40.156 -0.111 1 89.44 289 THR B CA 1
ATOM 5396 C C . THR B 1 289 ? -20.391 -41.281 -0.653 1 89.44 289 THR B C 1
ATOM 5398 O O . THR B 1 289 ? -20.844 -42.125 -1.402 1 89.44 289 THR B O 1
ATOM 5401 N N . ILE B 1 290 ? -19.141 -41.312 -0.257 1 91.44 290 ILE B N 1
ATOM 5402 C CA . ILE B 1 290 ? -18.188 -42.281 -0.784 1 91.44 290 ILE B CA 1
ATOM 5403 C C . ILE B 1 290 ? -18.266 -43.594 0.029 1 91.44 290 ILE B C 1
ATOM 5405 O O . ILE B 1 290 ? -18.203 -43.562 1.261 1 91.44 290 ILE B O 1
ATOM 5409 N N . THR B 1 291 ? -18.344 -44.688 -0.674 1 91.5 291 THR B N 1
ATOM 5410 C CA . THR B 1 291 ? -18.562 -45.969 0.007 1 91.5 291 THR B CA 1
ATOM 5411 C C . THR B 1 291 ? -17.281 -46.781 0.019 1 91.5 291 THR B C 1
ATOM 5413 O O . THR B 1 291 ? -17.219 -47.844 0.673 1 91.5 291 THR B O 1
ATOM 5416 N N . TYR B 1 292 ? -16.281 -46.312 -0.639 1 92.75 292 TYR B N 1
ATOM 5417 C CA . TYR B 1 292 ? -15.023 -47.031 -0.659 1 92.75 292 TYR B CA 1
ATOM 5418 C C . TYR B 1 292 ? -14.375 -47.031 0.719 1 92.75 292 TYR B C 1
ATOM 5420 O O . TYR B 1 292 ? -14.578 -46.125 1.512 1 92.75 292 TYR B O 1
ATOM 5428 N N . PRO B 1 293 ? -13.578 -48.125 0.998 1 93.81 293 PRO B N 1
ATOM 5429 C CA . PRO B 1 293 ? -12.883 -48.156 2.285 1 93.81 293 PRO B CA 1
ATOM 5430 C C . PRO B 1 293 ? -11.891 -47 2.436 1 93.81 293 PRO B C 1
ATOM 5432 O O . PRO B 1 293 ? -11.125 -46.719 1.509 1 93.81 293 PRO B O 1
ATOM 5435 N N . ARG B 1 294 ? -11.938 -46.406 3.561 1 95.81 294 ARG B N 1
ATOM 5436 C CA . ARG B 1 294 ? -11.031 -45.281 3.857 1 95.81 294 ARG B CA 1
ATOM 5437 C C . ARG B 1 294 ? -9.609 -45.781 4.078 1 95.81 294 ARG B C 1
ATOM 5439 O O . ARG B 1 294 ? -9.398 -46.844 4.711 1 95.81 294 ARG B O 1
ATOM 5446 N N . ALA B 1 295 ? -8.672 -45.125 3.51 1 95.19 295 ALA B N 1
ATOM 5447 C CA . ALA B 1 295 ? -7.262 -45.469 3.678 1 95.19 295 ALA B CA 1
ATOM 5448 C C . ALA B 1 295 ? -6.598 -44.531 4.699 1 95.19 295 ALA B C 1
ATOM 5450 O O . ALA B 1 295 ? -5.742 -43.719 4.352 1 95.19 295 ALA B O 1
ATOM 5451 N N . THR B 1 296 ? -6.75 -44.719 5.98 1 95.56 296 THR B N 1
ATOM 5452 C CA . THR B 1 296 ? -6.34 -43.844 7.07 1 95.56 296 THR B CA 1
ATOM 5453 C C . THR B 1 296 ? -4.82 -43.812 7.219 1 95.56 296 THR B C 1
ATOM 5455 O O . THR B 1 296 ? -4.23 -42.812 7.598 1 95.56 296 THR B O 1
ATOM 5458 N N . GLU B 1 297 ? -4.199 -44.938 6.945 1 93.81 297 GLU B N 1
ATOM 5459 C CA . GLU B 1 297 ? -2.742 -45 7.023 1 93.81 297 GLU B CA 1
ATOM 5460 C C . GLU B 1 297 ? -2.09 -44.062 6.023 1 93.81 297 GLU B C 1
ATOM 5462 O O . GLU B 1 297 ? -1.111 -43.375 6.348 1 93.81 297 GLU B O 1
ATOM 5467 N N . THR B 1 298 ? -2.656 -44.062 4.805 1 94.06 298 THR B N 1
ATOM 5468 C CA . THR B 1 298 ? -2.15 -43.156 3.781 1 94.06 298 THR B CA 1
ATOM 5469 C C . THR B 1 298 ? -2.398 -41.719 4.176 1 94.06 298 THR B C 1
ATOM 5471 O O . THR B 1 298 ? -1.559 -40.844 3.928 1 94.06 298 THR B O 1
ATOM 5474 N N . GLU B 1 299 ? -3.533 -41.438 4.801 1 95.5 299 GLU B N 1
ATOM 5475 C CA . GLU B 1 299 ? -3.838 -40.094 5.281 1 95.5 299 GLU B CA 1
ATOM 5476 C C . GLU B 1 299 ? -2.799 -39.625 6.293 1 95.5 299 GLU B C 1
ATOM 5478 O O . GLU B 1 299 ? -2.301 -38.5 6.199 1 95.5 299 GLU B O 1
ATOM 5483 N N . SER B 1 300 ? -2.396 -40.438 7.188 1 95.19 300 SER B N 1
ATOM 5484 C CA . SER B 1 300 ? -1.412 -40.125 8.211 1 95.19 300 SER B CA 1
ATOM 5485 C C . SER B 1 300 ? -0.038 -39.875 7.602 1 95.19 300 SER B C 1
ATOM 5487 O O . SER B 1 300 ? 0.692 -38.969 8.047 1 95.19 300 SER B O 1
ATOM 5489 N N . ARG B 1 301 ? 0.278 -40.562 6.641 1 93.19 301 ARG B N 1
ATOM 5490 C CA . ARG B 1 301 ? 1.594 -40.5 6.016 1 93.19 301 ARG B CA 1
ATOM 5491 C C . ARG B 1 301 ? 1.691 -39.25 5.109 1 93.19 301 ARG B C 1
ATOM 5493 O O . ARG B 1 301 ? 2.727 -38.594 5.07 1 93.19 301 ARG B O 1
ATOM 5500 N N . THR B 1 302 ? 0.691 -38.938 4.375 1 91.19 302 THR B N 1
ATOM 5501 C CA . THR B 1 302 ? 0.748 -37.938 3.334 1 91.19 302 THR B CA 1
ATOM 5502 C C . THR B 1 302 ? 0.218 -36.594 3.85 1 91.19 302 THR B C 1
ATOM 5504 O O . THR B 1 302 ? 0.54 -35.531 3.301 1 91.19 302 THR B O 1
ATOM 5507 N N . GLY B 1 303 ? -0.644 -36.625 4.836 1 92.06 303 GLY B N 1
ATOM 5508 C CA . GLY B 1 303 ? -1.25 -35.406 5.367 1 92.06 303 GLY B CA 1
ATOM 5509 C C . GLY B 1 303 ? -2.531 -35.031 4.652 1 92.06 303 GLY B C 1
ATOM 5510 O O . GLY B 1 303 ? -3.168 -34.031 5.008 1 92.06 303 GLY B O 1
ATOM 5511 N N . PHE B 1 304 ? -3.006 -35.812 3.668 1 95.25 304 PHE B N 1
ATOM 5512 C CA . PHE B 1 304 ? -4.277 -35.562 3.004 1 95.25 304 PHE B CA 1
ATOM 5513 C C . PHE B 1 304 ? -5.445 -35.969 3.885 1 95.25 304 PHE B C 1
ATOM 5515 O O . PHE B 1 304 ? -5.34 -36.938 4.641 1 95.25 304 PHE B O 1
ATOM 5522 N N . ASP B 1 305 ? -6.539 -35.375 3.766 1 95.81 305 ASP B N 1
ATOM 5523 C CA . ASP B 1 305 ? -7.625 -35.562 4.727 1 95.81 305 ASP B CA 1
ATOM 5524 C C . ASP B 1 305 ? -8.523 -36.719 4.344 1 95.81 305 ASP B C 1
ATOM 5526 O O . ASP B 1 305 ? -9.133 -37.344 5.207 1 95.81 305 ASP B O 1
ATOM 5530 N N . LEU B 1 306 ? -8.758 -37.031 3.076 1 96.62 306 LEU B N 1
ATOM 5531 C CA . LEU B 1 306 ? -9.602 -38.125 2.627 1 96.62 306 LEU B CA 1
ATOM 5532 C C . LEU B 1 306 ? -8.883 -38.969 1.581 1 96.62 306 LEU B C 1
ATOM 5534 O O . LEU B 1 306 ? -8.562 -38.469 0.497 1 96.62 306 LEU B O 1
ATOM 5538 N N . CYS B 1 307 ? -8.641 -40.188 1.987 1 96.12 307 CYS B N 1
ATOM 5539 C CA . CYS B 1 307 ? -8.07 -41.188 1.076 1 96.12 307 CYS B CA 1
ATOM 5540 C C . CYS B 1 307 ? -8.891 -42.469 1.079 1 96.12 307 CYS B C 1
ATOM 5542 O O . CYS B 1 307 ? -9.383 -42.875 2.127 1 96.12 307 CYS B O 1
ATOM 5544 N N . TYR B 1 308 ? -9.039 -43.031 -0.125 1 94.62 308 TYR B N 1
ATOM 5545 C CA . TYR B 1 308 ? -9.875 -44.219 -0.253 1 94.62 308 TYR B CA 1
ATOM 5546 C C . TYR B 1 308 ? -9.203 -45.281 -1.111 1 94.62 308 TYR B C 1
ATOM 5548 O O . TYR B 1 308 ? -8.492 -44.938 -2.07 1 94.62 308 TYR B O 1
ATOM 5556 N N . LYS B 1 309 ? -9.414 -46.469 -0.705 1 92.38 309 LYS B N 1
ATOM 5557 C CA . LYS B 1 309 ? -8.992 -47.594 -1.524 1 92.38 309 LYS B CA 1
ATOM 5558 C C . LYS B 1 309 ? -10.016 -47.906 -2.615 1 92.38 309 LYS B C 1
ATOM 5560 O O . LYS B 1 309 ? -11.141 -48.312 -2.32 1 92.38 309 LYS B O 1
ATOM 5565 N N . VAL B 1 310 ? -9.648 -47.719 -3.799 1 90.44 310 VAL B N 1
ATOM 5566 C CA . VAL B 1 310 ? -10.539 -47.906 -4.938 1 90.44 310 VAL B CA 1
ATOM 5567 C C . VAL B 1 310 ? -10.109 -49.125 -5.742 1 90.44 310 VAL B C 1
ATOM 5569 O O . VAL B 1 310 ? -8.906 -49.375 -5.922 1 90.44 310 VAL B O 1
ATOM 5572 N N . PRO B 1 311 ? -11.109 -49.906 -6.086 1 85.94 311 PRO B N 1
ATOM 5573 C CA . PRO B 1 311 ? -10.758 -51.094 -6.898 1 85.94 311 PRO B CA 1
ATOM 5574 C C . PRO B 1 311 ? -10.125 -50.719 -8.234 1 85.94 311 PRO B C 1
ATOM 5576 O O . PRO B 1 311 ? -10.562 -49.75 -8.883 1 85.94 311 PRO B O 1
ATOM 5579 N N . CYS B 1 312 ? -9.031 -51.281 -8.531 1 84.5 312 CYS B N 1
ATOM 5580 C CA . CYS B 1 312 ? -8.312 -51.125 -9.797 1 84.5 312 CYS B CA 1
ATOM 5581 C C . CYS B 1 312 ? -7.977 -52.5 -10.398 1 84.5 312 CYS B C 1
ATOM 5583 O O . CYS B 1 312 ? -6.84 -52.969 -10.305 1 84.5 312 CYS B O 1
ATOM 5585 N N . PRO B 1 313 ? -9 -52.969 -11.07 1 77.19 313 PRO B N 1
ATOM 5586 C CA . PRO B 1 313 ? -8.75 -54.312 -11.633 1 77.19 313 PRO B CA 1
ATOM 5587 C C . PRO B 1 313 ? -7.578 -54.312 -12.609 1 77.19 313 PRO B C 1
ATOM 5589 O O . PRO B 1 313 ? -7.395 -53.375 -13.375 1 77.19 313 PRO B O 1
ATOM 5592 N N . ASN B 1 314 ? -6.852 -55.312 -12.68 1 76.5 314 ASN B N 1
ATOM 5593 C CA . ASN B 1 314 ? -5.695 -55.562 -13.531 1 76.5 314 ASN B CA 1
ATOM 5594 C C . ASN B 1 314 ? -4.57 -54.562 -13.258 1 76.5 314 ASN B C 1
ATOM 5596 O O . ASN B 1 314 ? -3.609 -54.469 -14.023 1 76.5 314 ASN B O 1
ATOM 5600 N N . ASN B 1 315 ? -4.711 -53.844 -12.195 1 72.62 315 ASN B N 1
ATOM 5601 C CA . ASN B 1 315 ? -3.703 -52.875 -11.75 1 72.62 315 ASN B CA 1
ATOM 5602 C C . ASN B 1 315 ? -3.381 -51.844 -12.828 1 72.62 315 ASN B C 1
ATOM 5604 O O . ASN B 1 315 ? -2.215 -51.531 -13.055 1 72.62 315 ASN B O 1
ATOM 5608 N N . ASN B 1 316 ? -4.418 -51.594 -13.641 1 71.56 316 ASN B N 1
ATOM 5609 C CA . ASN B 1 316 ? -4.27 -50.625 -14.734 1 71.56 316 ASN B CA 1
ATOM 5610 C C . ASN B 1 316 ? -4.961 -49.312 -14.422 1 71.56 316 ASN B C 1
ATOM 5612 O O . ASN B 1 316 ? -6.191 -49.219 -14.438 1 71.56 316 ASN B O 1
ATOM 5616 N N . LEU B 1 317 ? -4.191 -48.25 -14.18 1 71.12 317 LEU B N 1
ATOM 5617 C CA . LEU B 1 317 ? -4.703 -46.938 -13.82 1 71.12 317 LEU B CA 1
ATOM 5618 C C . LEU B 1 317 ? -5.492 -46.312 -14.969 1 71.12 317 LEU B C 1
ATOM 5620 O O . LEU B 1 317 ? -6.465 -45.594 -14.75 1 71.12 317 LEU B O 1
ATOM 5624 N N . THR B 1 318 ? -5.059 -46.625 -16.156 1 65.38 318 THR B N 1
ATOM 5625 C CA . THR B 1 318 ? -5.727 -46.062 -17.328 1 65.38 318 THR B CA 1
ATOM 5626 C C . THR B 1 318 ? -7.18 -46.531 -17.391 1 65.38 318 THR B C 1
ATOM 5628 O O . THR B 1 318 ? -8.055 -45.781 -17.828 1 65.38 318 THR B O 1
ATOM 5631 N N . SER B 1 319 ? -7.328 -47.688 -16.984 1 60.44 319 SER B N 1
ATOM 5632 C CA . SER B 1 319 ? -8.68 -48.25 -16.984 1 60.44 319 SER B CA 1
ATOM 5633 C C . SER B 1 319 ? -9.57 -47.531 -15.977 1 60.44 319 SER B C 1
ATOM 5635 O O . SER B 1 319 ? -10.766 -47.344 -16.203 1 60.44 319 SER B O 1
ATOM 5637 N N . LEU B 1 320 ? -8.953 -47.156 -14.93 1 61.22 320 LEU B N 1
ATOM 5638 C CA . LEU B 1 320 ? -9.68 -46.438 -13.898 1 61.22 320 LEU B CA 1
ATOM 5639 C C . LEU B 1 320 ? -10.133 -45.062 -14.406 1 61.22 320 LEU B C 1
ATOM 5641 O O . LEU B 1 320 ? -11.258 -44.625 -14.117 1 61.22 320 LEU B O 1
ATOM 5645 N N . GLU B 1 321 ? -9.242 -44.469 -15.172 1 60.56 321 GLU B N 1
ATOM 5646 C CA . GLU B 1 321 ? -9.539 -43.125 -15.688 1 60.56 321 GLU B CA 1
ATOM 5647 C C . GLU B 1 321 ? -10.68 -43.188 -16.703 1 60.56 321 GLU B C 1
ATOM 5649 O O . GLU B 1 321 ? -11.438 -42.219 -16.844 1 60.56 321 GLU B O 1
ATOM 5654 N N . ASN B 1 322 ? -10.648 -44.312 -17.531 1 53.25 322 ASN B N 1
ATOM 5655 C CA . ASN B 1 322 ? -11.672 -44.5 -18.562 1 53.25 322 ASN B CA 1
ATOM 5656 C C . ASN B 1 322 ? -12.953 -45.094 -17.984 1 53.25 322 ASN B C 1
ATOM 5658 O O . ASN B 1 322 ? -13.984 -45.125 -18.641 1 53.25 322 ASN B O 1
ATOM 5662 N N . ASP B 1 323 ? -12.68 -45.719 -17.016 1 51.56 323 ASP B N 1
ATOM 5663 C CA . ASP B 1 323 ? -13.852 -46.406 -16.453 1 51.56 323 ASP B CA 1
ATOM 5664 C C . ASP B 1 323 ? -14.836 -45.375 -15.875 1 51.56 323 ASP B C 1
ATOM 5666 O O . ASP B 1 323 ? -14.484 -44.625 -14.984 1 51.56 323 ASP B O 1
ATOM 5670 N N . VAL B 1 324 ? -15.836 -45.031 -16.797 1 48.66 324 VAL B N 1
ATOM 5671 C CA . VAL B 1 324 ? -17 -44.188 -16.562 1 48.66 324 VAL B CA 1
ATOM 5672 C C . VAL B 1 324 ? -17.5 -44.344 -15.141 1 48.66 324 VAL B C 1
ATOM 5674 O O . VAL B 1 324 ? -18.328 -43.562 -14.656 1 48.66 324 VAL B O 1
ATOM 5677 N N . MET B 1 325 ? -17.391 -45.469 -14.781 1 48.41 325 MET B N 1
ATOM 5678 C CA . MET B 1 325 ? -17.953 -45.688 -13.461 1 48.41 325 MET B CA 1
ATOM 5679 C C . MET B 1 325 ? -17.234 -44.875 -12.398 1 48.41 325 MET B C 1
ATOM 5681 O O . MET B 1 325 ? -16.516 -45.438 -11.57 1 48.41 325 MET B O 1
ATOM 5685 N N . MET B 1 326 ? -16.484 -43.906 -12.836 1 54.69 326 MET B N 1
ATOM 5686 C CA . MET B 1 326 ? -15.656 -43 -12.039 1 54.69 326 MET B CA 1
ATOM 5687 C C . MET B 1 326 ? -16.328 -42.656 -10.719 1 54.69 326 MET B C 1
ATOM 5689 O O . MET B 1 326 ? -17.484 -42.219 -10.703 1 54.69 326 MET B O 1
ATOM 5693 N N . VAL B 1 327 ? -15.688 -43.219 -9.594 1 67.69 327 VAL B N 1
ATOM 5694 C CA . VAL B 1 327 ? -15.953 -43.75 -8.266 1 67.69 327 VAL B CA 1
ATOM 5695 C C . VAL B 1 327 ? -16.203 -42.594 -7.289 1 67.69 327 VAL B C 1
ATOM 5697 O O . VAL B 1 327 ? -17.031 -42.719 -6.379 1 67.69 327 VAL B O 1
ATOM 5700 N N . PHE B 1 328 ? -15.781 -41.469 -7.598 1 88.25 328 PHE B N 1
ATOM 5701 C CA . PHE B 1 328 ? -16.016 -40.406 -6.602 1 88.25 328 PHE B CA 1
ATOM 5702 C C . PHE B 1 328 ? -17.094 -39.438 -7.07 1 88.25 328 PHE B C 1
ATOM 5704 O O . PHE B 1 328 ? -17.266 -39.25 -8.273 1 88.25 328 PHE B O 1
ATOM 5711 N N . PRO B 1 329 ? -17.922 -38.938 -6.156 1 90.25 329 PRO B N 1
ATOM 5712 C CA . PRO B 1 329 ? -18.938 -37.938 -6.543 1 90.25 329 PRO B CA 1
ATOM 5713 C C . PRO B 1 329 ? -18.328 -36.75 -7.27 1 90.25 329 PRO B C 1
ATOM 5715 O O . PRO B 1 329 ? -17.203 -36.344 -6.984 1 90.25 329 PRO B O 1
ATOM 5718 N N . SER B 1 330 ? -19.109 -36.25 -8.219 1 91.25 330 SER B N 1
ATOM 5719 C CA . SER B 1 330 ? -18.672 -35.031 -8.922 1 91.25 330 SER B CA 1
ATOM 5720 C C . SER B 1 330 ? -18.656 -33.844 -7.988 1 91.25 330 SER B C 1
ATOM 5722 O O . SER B 1 330 ? -19.422 -33.75 -7.031 1 91.25 330 SER B O 1
ATOM 5724 N N . ILE B 1 331 ? -17.703 -32.969 -8.219 1 93.5 331 ILE B N 1
ATOM 5725 C CA . ILE B 1 331 ? -17.625 -31.703 -7.508 1 93.5 331 ILE B CA 1
ATOM 5726 C C . ILE B 1 331 ? -17.781 -30.547 -8.5 1 93.5 331 ILE B C 1
ATOM 5728 O O . ILE B 1 331 ? -17.031 -30.469 -9.477 1 93.5 331 ILE B O 1
ATOM 5732 N N . THR B 1 332 ? -18.75 -29.719 -8.289 1 94.5 332 THR B N 1
ATOM 5733 C CA . THR B 1 332 ? -19.016 -28.562 -9.156 1 94.5 332 THR B CA 1
ATOM 5734 C C . THR B 1 332 ? -18.844 -27.266 -8.391 1 94.5 332 THR B C 1
ATOM 5736 O O . THR B 1 332 ? -19.438 -27.062 -7.328 1 94.5 332 THR B O 1
ATOM 5739 N N . PHE B 1 333 ? -18 -26.422 -8.898 1 96.38 333 PHE B N 1
ATOM 5740 C CA . PHE B 1 333 ? -17.859 -25.062 -8.359 1 96.38 333 PHE B CA 1
ATOM 5741 C C . PHE B 1 333 ? -18.828 -24.109 -9.047 1 96.38 333 PHE B C 1
ATOM 5743 O O . PHE B 1 333 ? -18.875 -24.047 -10.273 1 96.38 333 PHE B O 1
ATOM 5750 N N . ASN B 1 334 ? -19.562 -23.422 -8.273 1 96.12 334 ASN B N 1
ATOM 5751 C CA . ASN B 1 334 ? -20.453 -22.375 -8.781 1 96.12 334 ASN B CA 1
ATOM 5752 C C . ASN B 1 334 ? -19.953 -20.984 -8.43 1 96.12 334 ASN B C 1
ATOM 5754 O O . ASN B 1 334 ? -19.875 -20.625 -7.258 1 96.12 334 ASN B O 1
ATOM 5758 N N . PHE B 1 335 ? -19.641 -20.25 -9.477 1 97.5 335 PHE B N 1
ATOM 5759 C CA . PHE B 1 335 ? -19.062 -18.922 -9.289 1 97.5 335 PHE B CA 1
ATOM 5760 C C . PHE B 1 335 ? -20.125 -17.844 -9.547 1 97.5 335 PHE B C 1
ATOM 5762 O O . PHE B 1 335 ? -21.266 -18.156 -9.891 1 97.5 335 PHE B O 1
ATOM 5769 N N . LEU B 1 336 ? -19.734 -16.594 -9.266 1 96.75 336 LEU B N 1
ATOM 5770 C CA . LEU B 1 336 ? -20.609 -15.469 -9.562 1 96.75 336 LEU B CA 1
ATOM 5771 C C . LEU B 1 336 ? -21.016 -15.461 -11.031 1 96.75 336 LEU B C 1
ATOM 5773 O O . LEU B 1 336 ? -20.312 -16.031 -11.875 1 96.75 336 LEU B O 1
ATOM 5777 N N . ASN B 1 337 ? -22.141 -14.82 -11.359 1 96.25 337 ASN B N 1
ATOM 5778 C CA . ASN B 1 337 ? -22.703 -14.695 -12.703 1 96.25 337 ASN B CA 1
ATOM 5779 C C . ASN B 1 337 ? -23.094 -16.047 -13.273 1 96.25 337 ASN B C 1
ATOM 5781 O O . ASN B 1 337 ? -22.938 -16.281 -14.477 1 96.25 337 ASN B O 1
ATOM 5785 N N . ASN B 1 338 ? -23.391 -16.984 -12.469 1 94.12 338 ASN B N 1
ATOM 5786 C CA . ASN B 1 338 ? -23.906 -18.312 -12.828 1 94.12 338 ASN B CA 1
ATOM 5787 C C . ASN B 1 338 ? -22.875 -19.109 -13.625 1 94.12 338 ASN B C 1
ATOM 5789 O O . ASN B 1 338 ? -23.234 -19.891 -14.492 1 94.12 338 ASN B O 1
ATOM 5793 N N . ALA B 1 339 ? -21.672 -18.766 -13.438 1 96.44 339 ALA B N 1
ATOM 5794 C CA . ALA B 1 339 ? -20.625 -19.578 -14.039 1 96.44 339 ALA B CA 1
ATOM 5795 C C . ALA B 1 339 ? -20.391 -20.859 -13.227 1 96.44 339 ALA B C 1
ATOM 5797 O O . ALA B 1 339 ? -20.203 -20.797 -12.008 1 96.44 339 ALA B O 1
ATOM 5798 N N . THR B 1 340 ? -20.391 -21.938 -13.906 1 95.12 340 THR B N 1
ATOM 5799 C CA . THR B 1 340 ? -20.203 -23.219 -13.234 1 95.12 340 THR B CA 1
ATOM 5800 C C . THR B 1 340 ? -19.047 -24 -13.852 1 95.12 340 THR B C 1
ATOM 5802 O O . THR B 1 340 ? -18.859 -23.969 -15.07 1 95.12 340 THR B O 1
ATOM 5805 N N . LEU B 1 341 ? -18.328 -24.672 -13.023 1 96.81 341 LEU B N 1
ATOM 5806 C CA . LEU B 1 341 ? -17.266 -25.562 -13.469 1 96.81 341 LEU B CA 1
ATOM 5807 C C . LEU B 1 341 ? -17.391 -26.938 -12.828 1 96.81 341 LEU B C 1
ATOM 5809 O O . LEU B 1 341 ? -17.141 -27.094 -11.633 1 96.81 341 LEU B O 1
ATOM 5813 N N . LEU B 1 342 ? -17.844 -27.828 -13.609 1 94.44 342 LEU B N 1
ATOM 5814 C CA . LEU B 1 342 ? -17.75 -29.219 -13.195 1 94.44 342 LEU B CA 1
ATOM 5815 C C . LEU B 1 342 ? -16.312 -29.703 -13.281 1 94.44 342 LEU B C 1
ATOM 5817 O O . LEU B 1 342 ? -15.727 -29.75 -14.359 1 94.44 342 LEU B O 1
ATOM 5821 N N . LEU B 1 343 ? -15.742 -30.047 -12.148 1 94.62 343 LEU B N 1
ATOM 5822 C CA . LEU B 1 343 ? -14.344 -30.469 -12.148 1 94.62 343 LEU B CA 1
ATOM 5823 C C . LEU B 1 343 ? -14.18 -31.781 -12.906 1 94.62 343 LEU B C 1
ATOM 5825 O O . LEU B 1 343 ? -14.922 -32.75 -12.672 1 94.62 343 LEU B O 1
ATOM 5829 N N . PRO B 1 344 ? -13.227 -31.719 -13.844 1 91.81 344 PRO B N 1
ATOM 5830 C CA . PRO B 1 344 ? -12.945 -32.969 -14.547 1 91.81 344 PRO B CA 1
ATOM 5831 C C . PRO B 1 344 ? -12.508 -34.094 -13.609 1 91.81 344 PRO B C 1
ATOM 5833 O O . PRO B 1 344 ? -12.047 -33.812 -12.5 1 91.81 344 PRO B O 1
ATOM 5836 N N . GLN B 1 345 ? -12.625 -35.219 -14.133 1 81.38 345 GLN B N 1
ATOM 5837 C CA . GLN B 1 345 ? -12.188 -36.375 -13.359 1 81.38 345 GLN B CA 1
ATOM 5838 C C . GLN B 1 345 ? -10.688 -36.344 -13.086 1 81.38 345 GLN B C 1
ATOM 5840 O O . GLN B 1 345 ? -9.906 -35.938 -13.953 1 81.38 345 GLN B O 1
ATOM 5845 N N . GLY B 1 346 ? -10.227 -36.656 -11.945 1 85.12 346 GLY B N 1
ATOM 5846 C CA . GLY B 1 346 ? -8.82 -36.656 -11.586 1 85.12 346 GLY B CA 1
ATOM 5847 C C . GLY B 1 346 ? -8.391 -35.344 -10.906 1 85.12 346 GLY B C 1
ATOM 5848 O O . GLY B 1 346 ? -7.309 -35.281 -10.328 1 85.12 346 GLY B O 1
ATOM 5849 N N . ASN B 1 347 ? -9.281 -34.406 -10.984 1 91.69 347 ASN B N 1
ATOM 5850 C CA . ASN B 1 347 ? -8.945 -33.094 -10.391 1 91.69 347 ASN B CA 1
ATOM 5851 C C . ASN B 1 347 ? -9.258 -33.094 -8.898 1 91.69 347 ASN B C 1
ATOM 5853 O O . ASN B 1 347 ? -8.758 -32.219 -8.172 1 91.69 347 ASN B O 1
ATOM 5857 N N . SER B 1 348 ? -10.109 -34 -8.492 1 92.75 348 SER B N 1
ATOM 5858 C CA . SER B 1 348 ? -10.531 -34 -7.098 1 92.75 348 SER B CA 1
ATOM 5859 C C . SER B 1 348 ? -9.766 -35.031 -6.27 1 92.75 348 SER B C 1
ATOM 5861 O O . SER B 1 348 ? -9.305 -34.719 -5.168 1 92.75 348 SER B O 1
ATOM 5863 N N . PHE B 1 349 ? -9.656 -36.188 -6.805 1 91.88 349 PHE B N 1
ATOM 5864 C CA . PHE B 1 349 ? -8.898 -37.281 -6.184 1 91.88 349 PHE B CA 1
ATOM 5865 C C . PHE B 1 349 ? -7.793 -37.75 -7.109 1 91.88 349 PHE B C 1
ATOM 5867 O O . PHE B 1 349 ? -7.965 -37.781 -8.328 1 91.88 349 PHE B O 1
ATOM 5874 N N . TYR B 1 350 ? -6.734 -38.156 -6.543 1 89.62 350 TYR B N 1
ATOM 5875 C CA . TYR B 1 350 ? -5.605 -38.625 -7.336 1 89.62 350 TYR B CA 1
ATOM 5876 C C . TYR B 1 350 ? -4.922 -39.812 -6.668 1 89.62 350 TYR B C 1
ATOM 5878 O O . TYR B 1 350 ? -4.863 -39.875 -5.438 1 89.62 350 TYR B O 1
ATOM 5886 N N . ALA B 1 351 ? -4.41 -40.656 -7.465 1 88.06 351 ALA B N 1
ATOM 5887 C CA . ALA B 1 351 ? -3.73 -41.844 -6.973 1 88.06 351 ALA B CA 1
ATOM 5888 C C . ALA B 1 351 ? -2.383 -41.5 -6.352 1 88.06 351 ALA B C 1
ATOM 5890 O O . ALA B 1 351 ? -1.549 -40.844 -6.984 1 88.06 351 ALA B O 1
ATOM 5891 N N . MET B 1 352 ? -2.141 -41.938 -5.16 1 86.19 352 MET B N 1
ATOM 5892 C CA . MET B 1 352 ? -0.933 -41.594 -4.414 1 86.19 352 MET B CA 1
ATOM 5893 C C . MET B 1 352 ? 0.171 -42.594 -4.656 1 86.19 352 MET B C 1
ATOM 5895 O O . MET B 1 352 ? 1.338 -42.344 -4.355 1 86.19 352 MET B O 1
ATOM 5899 N N . SER B 1 353 ? -0.237 -43.719 -5.152 1 83.25 353 SER B N 1
ATOM 5900 C CA . SER B 1 353 ? 0.715 -44.781 -5.438 1 83.25 353 SER B CA 1
ATOM 5901 C C . SER B 1 353 ? 0.235 -45.656 -6.586 1 83.25 353 SER B C 1
ATOM 5903 O O . SER B 1 353 ? -0.902 -45.531 -7.043 1 83.25 353 SER B O 1
ATOM 5905 N N . ALA B 1 354 ? 1.171 -46.469 -7.055 1 84 354 ALA B N 1
ATOM 5906 C CA . ALA B 1 354 ? 0.792 -47.438 -8.07 1 84 354 ALA B CA 1
ATOM 5907 C C . ALA B 1 354 ? -0.218 -48.438 -7.516 1 84 354 ALA B C 1
ATOM 5909 O O . ALA B 1 354 ? -0.221 -48.719 -6.316 1 84 354 ALA B O 1
ATOM 5910 N N . PRO B 1 355 ? -1.064 -48.875 -8.43 1 87.62 355 PRO B N 1
ATOM 5911 C CA . PRO B 1 355 ? -2.016 -49.906 -7.973 1 87.62 355 PRO B CA 1
ATOM 5912 C C . PRO B 1 355 ? -1.328 -51.156 -7.484 1 87.62 355 PRO B C 1
ATOM 5914 O O . PRO B 1 355 ? -0.264 -51.531 -7.992 1 87.62 355 PRO B O 1
ATOM 5917 N N . SER B 1 356 ? -1.846 -51.688 -6.457 1 86.5 356 SER B N 1
ATOM 5918 C CA . SER B 1 356 ? -1.393 -52.969 -5.895 1 86.5 356 SER B CA 1
ATOM 5919 C C . SER B 1 356 ? -2.568 -53.812 -5.406 1 86.5 356 SER B C 1
ATOM 5921 O O . SER B 1 356 ? -3.521 -53.281 -4.836 1 86.5 356 SER B O 1
ATOM 5923 N N . ASP B 1 357 ? -2.43 -55.156 -5.676 1 86.38 357 ASP B N 1
ATOM 5924 C CA . ASP B 1 357 ? -3.424 -56.125 -5.215 1 86.38 357 ASP B CA 1
ATOM 5925 C C . ASP B 1 357 ? -4.824 -55.719 -5.691 1 86.38 357 ASP B C 1
ATOM 5927 O O . ASP B 1 357 ? -5.777 -55.75 -4.914 1 86.38 357 ASP B O 1
ATOM 5931 N N . GLY B 1 358 ? -4.938 -55.156 -6.867 1 85 358 GLY B N 1
ATOM 5932 C CA . GLY B 1 358 ? -6.211 -54.844 -7.504 1 85 358 GLY B CA 1
ATOM 5933 C C . GLY B 1 358 ? -6.863 -53.594 -6.973 1 85 358 GLY B C 1
ATOM 5934 O O . GLY B 1 358 ? -8.055 -53.344 -7.195 1 85 358 GLY B O 1
ATOM 5935 N N . SER B 1 359 ? -6.094 -52.844 -6.195 1 88.12 359 SER B N 1
ATOM 5936 C CA . SER B 1 359 ? -6.637 -51.594 -5.648 1 88.12 359 SER B CA 1
ATOM 5937 C C . SER B 1 359 ? -5.621 -50.469 -5.734 1 88.12 359 SER B C 1
ATOM 5939 O O . SER B 1 359 ? -4.441 -50.719 -6.008 1 88.12 359 SER B O 1
ATOM 5941 N N . VAL B 1 360 ? -6.086 -49.281 -5.652 1 91.31 360 VAL B N 1
ATOM 5942 C CA . VAL B 1 360 ? -5.238 -48.094 -5.609 1 91.31 360 VAL B CA 1
ATOM 5943 C C . VAL B 1 360 ? -5.805 -47.094 -4.609 1 91.31 360 VAL B C 1
ATOM 5945 O O . VAL B 1 360 ? -7.023 -47 -4.441 1 91.31 360 VAL B O 1
ATOM 5948 N N . VAL B 1 361 ? -4.938 -46.469 -3.92 1 92.44 361 VAL B N 1
ATOM 5949 C CA . VAL B 1 361 ? -5.387 -45.438 -2.973 1 92.44 361 VAL B CA 1
ATOM 5950 C C . VAL B 1 361 ? -5.41 -44.062 -3.65 1 92.44 361 VAL B C 1
ATOM 5952 O O . VAL B 1 361 ? -4.418 -43.656 -4.25 1 92.44 361 VAL B O 1
ATOM 5955 N N . GLN B 1 362 ? -6.547 -43.438 -3.664 1 92.62 362 GLN B N 1
ATOM 5956 C CA . GLN B 1 362 ? -6.699 -42.094 -4.168 1 92.62 362 GLN B CA 1
ATOM 5957 C C . GLN B 1 362 ? -7.047 -41.125 -3.043 1 92.62 362 GLN B C 1
ATOM 5959 O O . GLN B 1 362 ? -7.836 -41.469 -2.152 1 92.62 362 GLN B O 1
ATOM 5964 N N . CYS B 1 363 ? -6.426 -40 -3.041 1 94.75 363 CYS B N 1
ATOM 5965 C CA . CYS B 1 363 ? -6.648 -39 -1.986 1 94.75 363 CYS B CA 1
ATOM 5966 C C . CYS B 1 363 ? -7.242 -37.719 -2.555 1 94.75 363 CYS B C 1
ATOM 5968 O O . CYS B 1 363 ? -7.004 -37.375 -3.715 1 94.75 363 CYS B O 1
ATOM 5970 N N . LEU B 1 364 ? -8.047 -37.062 -1.706 1 95.88 364 LEU B N 1
ATOM 5971 C CA . LEU B 1 364 ? -8.648 -35.781 -2.055 1 95.88 364 LEU B CA 1
ATOM 5972 C C . LEU B 1 364 ? -7.586 -34.688 -2.184 1 95.88 364 LEU B C 1
ATOM 5974 O O . LEU B 1 364 ? -6.754 -34.531 -1.286 1 95.88 364 LEU B O 1
ATOM 5978 N N . LEU B 1 365 ? -7.582 -33.938 -3.303 1 94.81 365 LEU B N 1
ATOM 5979 C CA . LEU B 1 365 ? -6.543 -32.969 -3.617 1 94.81 365 LEU B CA 1
ATOM 5980 C C . LEU B 1 365 ? -6.973 -31.562 -3.199 1 94.81 365 LEU B C 1
ATOM 5982 O O . LEU B 1 365 ? -6.844 -30.625 -3.975 1 94.81 365 LEU B O 1
ATOM 5986 N N . PHE B 1 366 ? -7.613 -31.406 -2.092 1 96.5 366 PHE B N 1
ATOM 5987 C CA . PHE B 1 366 ? -7.973 -30.156 -1.445 1 96.5 366 PHE B CA 1
ATOM 5988 C C . PHE B 1 366 ? -7.297 -30.031 -0.086 1 96.5 366 PHE B C 1
ATOM 5990 O O . PHE B 1 366 ? -6.918 -31.031 0.52 1 96.5 366 PHE B O 1
ATOM 5997 N N . GLN B 1 367 ? -7.113 -28.844 0.278 1 95.62 367 GLN B N 1
ATOM 5998 C CA . GLN B 1 367 ? -6.516 -28.578 1.585 1 95.62 367 GLN B CA 1
ATOM 5999 C C . GLN B 1 367 ? -7.285 -27.5 2.332 1 95.62 367 GLN B C 1
ATOM 6001 O O . GLN B 1 367 ? -8.008 -26.703 1.721 1 95.62 367 GLN B O 1
ATOM 6006 N N . ASN B 1 368 ? -7.098 -27.531 3.611 1 95.12 368 ASN B N 1
ATOM 6007 C CA . ASN B 1 368 ? -7.645 -26.469 4.438 1 95.12 368 ASN B CA 1
ATOM 6008 C C . ASN B 1 368 ? -6.828 -25.172 4.305 1 95.12 368 ASN B C 1
ATOM 6010 O O . ASN B 1 368 ? -5.598 -25.219 4.262 1 95.12 368 ASN B O 1
ATOM 6014 N N . MET B 1 369 ? -7.578 -24.125 4.145 1 92.69 369 MET B N 1
ATOM 6015 C CA . MET B 1 369 ? -6.918 -22.828 4.18 1 92.69 369 MET B CA 1
ATOM 6016 C C . MET B 1 369 ? -6.594 -22.422 5.617 1 92.69 369 MET B C 1
ATOM 6018 O O . MET B 1 369 ? -7.469 -22.438 6.484 1 92.69 369 MET B O 1
ATOM 6022 N N . GLU B 1 370 ? -5.344 -22.219 5.867 1 79.56 370 GLU B N 1
ATOM 6023 C CA . GLU B 1 370 ? -5 -21.75 7.207 1 79.56 370 GLU B CA 1
ATOM 6024 C C . GLU B 1 370 ? -5.688 -20.422 7.527 1 79.56 370 GLU B C 1
ATOM 6026 O O . GLU B 1 370 ? -5.836 -19.578 6.652 1 79.56 370 GLU B O 1
ATOM 6031 N N . ASP B 1 371 ? -6.203 -20.422 8.703 1 68.88 371 ASP B N 1
ATOM 6032 C CA . ASP B 1 371 ? -6.891 -19.203 9.141 1 68.88 371 ASP B CA 1
ATOM 6033 C C . ASP B 1 371 ? -5.945 -18 9.117 1 68.88 371 ASP B C 1
ATOM 6035 O O . ASP B 1 371 ? -4.809 -18.094 9.578 1 68.88 371 ASP B O 1
ATOM 6039 N N . GLY B 1 372 ? -6.184 -17.172 8.234 1 66.94 372 GLY B N 1
ATOM 6040 C CA . GLY B 1 372 ? -5.438 -15.93 8.266 1 66.94 372 GLY B CA 1
ATOM 6041 C C . GLY B 1 372 ? -6.32 -14.703 8.164 1 66.94 372 GLY B C 1
ATOM 6042 O O . GLY B 1 372 ? -7.473 -14.789 7.734 1 66.94 372 GLY B O 1
ATOM 6043 N N . ASP B 1 373 ? -5.852 -13.648 8.758 1 68.62 373 ASP B N 1
ATOM 6044 C CA . ASP B 1 373 ? -6.621 -12.406 8.828 1 68.62 373 ASP B CA 1
ATOM 6045 C C . ASP B 1 373 ? -6.383 -11.547 7.59 1 68.62 373 ASP B C 1
ATOM 6047 O O . ASP B 1 373 ? -6.98 -10.477 7.449 1 68.62 373 ASP B O 1
ATOM 6051 N N . TYR B 1 374 ? -5.531 -12.109 6.633 1 82.88 374 TYR B N 1
ATOM 6052 C CA . TYR B 1 374 ? -5.215 -11.25 5.492 1 82.88 374 TYR B CA 1
ATOM 6053 C C . TYR B 1 374 ? -5.164 -12.062 4.203 1 82.88 374 TYR B C 1
ATOM 6055 O O . TYR B 1 374 ? -4.828 -13.25 4.219 1 82.88 374 TYR B O 1
ATOM 6063 N N . GLY B 1 375 ? -5.668 -11.328 3.195 1 90.69 375 GLY B N 1
ATOM 6064 C CA . GLY B 1 375 ? -5.508 -11.922 1.878 1 90.69 375 GLY B CA 1
ATOM 6065 C C . GLY B 1 375 ? -6.715 -12.727 1.435 1 90.69 375 GLY B C 1
ATOM 6066 O O . GLY B 1 375 ? -7.844 -12.438 1.838 1 90.69 375 GLY B O 1
ATOM 6067 N N . PRO B 1 376 ? -6.516 -13.656 0.553 1 94.5 376 PRO B N 1
ATOM 6068 C CA . PRO B 1 376 ? -7.625 -14.43 -0.01 1 94.5 376 PRO B CA 1
ATOM 6069 C C . PRO B 1 376 ? -8.242 -15.398 0.997 1 94.5 376 PRO B C 1
ATOM 6071 O O . PRO B 1 376 ? -7.531 -15.93 1.854 1 94.5 376 PRO B O 1
ATOM 6074 N N . ALA B 1 377 ? -9.531 -15.586 0.861 1 95.88 377 ALA B N 1
ATOM 6075 C CA . ALA B 1 377 ? -10.242 -16.547 1.702 1 95.88 377 ALA B CA 1
ATOM 6076 C C . ALA B 1 377 ? -10.016 -17.984 1.216 1 95.88 377 ALA B C 1
ATOM 6078 O O . ALA B 1 377 ? -10.18 -18.938 1.979 1 95.88 377 ALA B O 1
ATOM 6079 N N . GLY B 1 378 ? -9.742 -18.141 -0.019 1 96.5 378 GLY B N 1
ATOM 6080 C CA . GLY B 1 378 ? -9.453 -19.422 -0.65 1 96.5 378 GLY B CA 1
ATOM 6081 C C . GLY B 1 378 ? -8.555 -19.281 -1.865 1 96.5 378 GLY B C 1
ATOM 6082 O O . GLY B 1 378 ? -8.328 -18.188 -2.363 1 96.5 378 GLY B O 1
ATOM 6083 N N . VAL B 1 379 ? -8.016 -20.391 -2.328 1 96.88 379 VAL B N 1
ATOM 6084 C CA . VAL B 1 379 ? -7.145 -20.438 -3.498 1 96.88 379 VAL B CA 1
ATOM 6085 C C . VAL B 1 379 ? -7.59 -21.547 -4.438 1 96.88 379 VAL B C 1
ATOM 6087 O O . VAL B 1 379 ? -7.852 -22.672 -4 1 96.88 379 VAL B O 1
ATOM 6090 N N . PHE B 1 380 ? -7.801 -21.219 -5.633 1 97.88 380 PHE B N 1
ATOM 6091 C CA . PHE B 1 380 ? -8.055 -22.188 -6.691 1 97.88 380 PHE B CA 1
ATOM 6092 C C . PHE B 1 380 ? -6.754 -22.656 -7.324 1 97.88 380 PHE B C 1
ATOM 6094 O O . PHE B 1 380 ? -6.191 -21.984 -8.18 1 97.88 380 PHE B O 1
ATOM 6101 N N . GLY B 1 381 ? -6.305 -23.812 -7.004 1 97 381 GLY B N 1
ATOM 6102 C CA . GLY B 1 381 ? -4.977 -24.312 -7.332 1 97 381 GLY B CA 1
ATOM 6103 C C . GLY B 1 381 ? -4.895 -24.922 -8.719 1 97 381 GLY B C 1
ATOM 6104 O O . GLY B 1 381 ? -5.918 -25.125 -9.375 1 97 381 GLY B O 1
ATOM 6105 N N . SER B 1 382 ? -3.707 -25.25 -9.125 1 96.44 382 SER B N 1
ATOM 6106 C CA . SER B 1 382 ? -3.439 -25.656 -10.5 1 96.44 382 SER B CA 1
ATOM 6107 C C . SER B 1 382 ? -4.008 -27.031 -10.789 1 96.44 382 SER B C 1
ATOM 6109 O O . SER B 1 382 ? -4.375 -27.344 -11.93 1 96.44 382 SER B O 1
ATOM 6111 N N . PHE B 1 383 ? -4.098 -27.906 -9.805 1 95.38 383 PHE B N 1
ATOM 6112 C CA . PHE B 1 383 ? -4.645 -29.234 -10.047 1 95.38 383 PHE B CA 1
ATOM 6113 C C . PHE B 1 383 ? -6.094 -29.141 -10.508 1 95.38 383 PHE B C 1
ATOM 6115 O O . PHE B 1 383 ? -6.52 -29.906 -11.375 1 95.38 383 PHE B O 1
ATOM 6122 N N . GLN B 1 384 ? -6.801 -28.203 -9.891 1 96.56 384 GLN B N 1
ATOM 6123 C CA . GLN B 1 384 ? -8.203 -28.047 -10.25 1 96.56 384 GLN B CA 1
ATOM 6124 C C . GLN B 1 384 ? -8.359 -27.25 -11.539 1 96.56 384 GLN B C 1
ATOM 6126 O O . GLN B 1 384 ? -9.469 -27.047 -12.023 1 96.56 384 GLN B O 1
ATOM 6131 N N . GLN B 1 385 ? -7.238 -26.891 -12.102 1 97.56 385 GLN B N 1
ATOM 6132 C CA . GLN B 1 385 ? -7.246 -26.188 -13.391 1 97.56 385 GLN B CA 1
ATOM 6133 C C . GLN B 1 385 ? -6.84 -27.125 -14.523 1 97.56 385 GLN B C 1
ATOM 6135 O O . GLN B 1 385 ? -6.766 -26.703 -15.68 1 97.56 385 GLN B O 1
ATOM 6140 N N . GLN B 1 386 ? -6.598 -28.391 -14.18 1 96.88 386 GLN B N 1
ATOM 6141 C CA . GLN B 1 386 ? -6.238 -29.375 -15.195 1 96.88 386 GLN B CA 1
ATOM 6142 C C . GLN B 1 386 ? -7.461 -29.797 -16 1 96.88 386 GLN B C 1
ATOM 6144 O O . GLN B 1 386 ? -8.562 -29.922 -15.461 1 96.88 386 GLN B O 1
ATOM 6149 N N . ASN B 1 387 ? -7.23 -30.016 -17.297 1 96.31 387 ASN B N 1
ATOM 6150 C CA . ASN B 1 387 ? -8.312 -30.328 -18.234 1 96.31 387 ASN B CA 1
ATOM 6151 C C . ASN B 1 387 ? -9.422 -29.281 -18.172 1 96.31 387 ASN B C 1
ATOM 6153 O O . ASN B 1 387 ? -10.609 -29.625 -18.188 1 96.31 387 ASN B O 1
ATOM 6157 N N . VAL B 1 388 ? -9.07 -28.141 -17.969 1 96.75 388 VAL B N 1
ATOM 6158 C CA . VAL B 1 388 ? -9.914 -26.953 -18 1 96.75 388 VAL B CA 1
ATOM 6159 C C . VAL B 1 388 ? -9.234 -25.859 -18.828 1 96.75 388 VAL B C 1
ATOM 6161 O O . VAL B 1 388 ? -8.062 -25.547 -18.609 1 96.75 388 VAL B O 1
ATOM 6164 N N . LYS B 1 389 ? -9.867 -25.438 -19.797 1 96 389 LYS B N 1
ATOM 6165 C CA . LYS B 1 389 ? -9.43 -24.203 -20.422 1 96 389 LYS B CA 1
ATOM 6166 C C . LYS B 1 389 ? -9.781 -23 -19.562 1 96 389 LYS B C 1
ATOM 6168 O O . LYS B 1 389 ? -10.953 -22.766 -19.25 1 96 389 LYS B O 1
ATOM 6173 N N . VAL B 1 390 ? -8.805 -22.328 -19.109 1 97.31 390 VAL B N 1
ATOM 6174 C CA . VAL B 1 390 ? -8.992 -21.109 -18.312 1 97.31 390 VAL B CA 1
ATOM 6175 C C . VAL B 1 390 ? -8.602 -19.891 -19.156 1 97.31 390 VAL B C 1
ATOM 6177 O O . VAL B 1 390 ? -7.488 -19.812 -19.672 1 97.31 390 VAL B O 1
ATOM 6180 N N . VAL B 1 391 ? -9.523 -18.984 -19.281 1 96.94 391 VAL B N 1
ATOM 6181 C CA . VAL B 1 391 ? -9.297 -17.781 -20.078 1 96.94 391 VAL B CA 1
ATOM 6182 C C . VAL B 1 391 ? -9.328 -16.562 -19.188 1 96.94 391 VAL B C 1
ATOM 6184 O O . VAL B 1 391 ? -10.281 -16.344 -18.438 1 96.94 391 VAL B O 1
ATOM 6187 N N . TYR B 1 392 ? -8.297 -15.852 -19.203 1 97.5 392 TYR B N 1
ATOM 6188 C CA . TYR B 1 392 ? -8.219 -14.562 -18.531 1 97.5 392 TYR B CA 1
ATOM 6189 C C . TYR B 1 392 ? -8.523 -13.422 -19.484 1 97.5 392 TYR B C 1
ATOM 6191 O O . TYR B 1 392 ? -7.668 -13.008 -20.266 1 97.5 392 TYR B O 1
ATOM 6199 N N . ASP B 1 393 ? -9.734 -12.984 -19.5 1 96.56 393 ASP B N 1
ATOM 6200 C CA . ASP B 1 393 ? -10.148 -11.836 -20.281 1 96.56 393 ASP B CA 1
ATOM 6201 C C . ASP B 1 393 ? -9.906 -10.531 -19.531 1 96.56 393 ASP B C 1
ATOM 6203 O O . ASP B 1 393 ? -10.773 -10.07 -18.781 1 96.56 393 ASP B O 1
ATOM 6207 N N . LEU B 1 394 ? -8.812 -9.945 -19.703 1 96.38 394 LEU B N 1
ATOM 6208 C CA . LEU B 1 394 ? -8.367 -8.805 -18.922 1 96.38 394 LEU B CA 1
ATOM 6209 C C . LEU B 1 394 ? -9.047 -7.52 -19.391 1 96.38 394 LEU B C 1
ATOM 6211 O O . LEU B 1 394 ? -9.18 -6.566 -18.609 1 96.38 394 LEU B O 1
ATOM 6215 N N . GLU B 1 395 ? -9.445 -7.477 -20.594 1 94.12 395 GLU B N 1
ATOM 6216 C CA . GLU B 1 395 ? -10.188 -6.324 -21.109 1 94.12 395 GLU B CA 1
ATOM 6217 C C . GLU B 1 395 ? -11.539 -6.191 -20.406 1 94.12 395 GLU B C 1
ATOM 6219 O O . GLU B 1 395 ? -11.898 -5.105 -19.953 1 94.12 395 GLU B O 1
ATOM 6224 N N . LYS B 1 396 ? -12.25 -7.258 -20.328 1 94.75 396 LYS B N 1
ATOM 6225 C CA . LYS B 1 396 ? -13.586 -7.238 -19.734 1 94.75 396 LYS B CA 1
ATOM 6226 C C . LYS B 1 396 ? -13.531 -7.629 -18.25 1 94.75 396 LYS B C 1
ATOM 6228 O O . LYS B 1 396 ? -14.57 -7.738 -17.609 1 94.75 396 LYS B O 1
ATOM 6233 N N . GLU B 1 397 ? -12.352 -7.977 -17.734 1 95.94 397 GLU B N 1
ATOM 6234 C CA . GLU B 1 397 ? -12.109 -8.312 -16.344 1 95.94 397 GLU B CA 1
ATOM 6235 C C . GLU B 1 397 ? -12.953 -9.5 -15.891 1 95.94 397 GLU B C 1
ATOM 6237 O O . GLU B 1 397 ? -13.703 -9.398 -14.922 1 95.94 397 GLU B O 1
ATOM 6242 N N . ARG B 1 398 ? -12.797 -10.5 -16.562 1 97.19 398 ARG B N 1
ATOM 6243 C CA . ARG B 1 398 ? -13.508 -11.734 -16.25 1 97.19 398 ARG B CA 1
ATOM 6244 C C . ARG B 1 398 ? -12.633 -12.953 -16.531 1 97.19 398 ARG B C 1
ATOM 6246 O O . ARG B 1 398 ? -11.664 -12.867 -17.297 1 97.19 398 ARG B O 1
ATOM 6253 N N . ILE B 1 399 ? -12.891 -14.031 -15.914 1 97.88 399 ILE B N 1
ATOM 6254 C CA . ILE B 1 399 ? -12.203 -15.305 -16.109 1 97.88 399 ILE B CA 1
ATOM 6255 C C . ILE B 1 399 ? -13.188 -16.359 -16.594 1 97.88 399 ILE B C 1
ATOM 6257 O O . ILE B 1 399 ? -14.297 -16.469 -16.062 1 97.88 399 ILE B O 1
ATOM 6261 N N . GLY B 1 400 ? -12.844 -17.078 -17.609 1 97.19 400 GLY B N 1
ATOM 6262 C CA . GLY B 1 400 ? -13.672 -18.109 -18.188 1 97.19 400 GLY B CA 1
ATOM 6263 C C . GLY B 1 400 ? -13.141 -19.516 -17.938 1 97.19 400 GLY B C 1
ATOM 6264 O O . GLY B 1 400 ? -11.93 -19.734 -17.938 1 97.19 400 GLY B O 1
ATOM 6265 N N . PHE B 1 401 ? -14.062 -20.422 -17.797 1 96.88 401 PHE B N 1
ATOM 6266 C CA . PHE B 1 401 ? -13.711 -21.812 -17.594 1 96.88 401 PHE B CA 1
ATOM 6267 C C . PHE B 1 401 ? -14.461 -22.719 -18.562 1 96.88 401 PHE B C 1
ATOM 6269 O O . PHE B 1 401 ? -15.633 -22.484 -18.844 1 96.88 401 PHE B O 1
ATOM 6276 N N . GLN B 1 402 ? -13.836 -23.672 -19.031 1 95.12 402 GLN B N 1
ATOM 6277 C CA . GLN B 1 402 ? -14.438 -24.734 -19.812 1 95.12 402 GLN B CA 1
ATOM 6278 C C . GLN B 1 402 ? -13.711 -26.062 -19.594 1 95.12 402 GLN B C 1
ATOM 6280 O O . GLN B 1 402 ? -12.523 -26.188 -19.906 1 95.12 402 GLN B O 1
ATOM 6285 N N . ALA B 1 403 ? -14.438 -26.969 -19 1 94.12 403 ALA B N 1
ATOM 6286 C CA . ALA B 1 403 ? -13.867 -28.328 -18.938 1 94.12 403 ALA B CA 1
ATOM 6287 C C . ALA B 1 403 ? -13.633 -28.875 -20.344 1 94.12 403 ALA B C 1
ATOM 6289 O O . ALA B 1 403 ? -14.531 -28.844 -21.188 1 94.12 403 ALA B O 1
ATOM 6290 N N . MET B 1 404 ? -12.445 -29.328 -20.578 1 93.44 404 MET B N 1
ATOM 6291 C CA . MET B 1 404 ? -12.156 -29.906 -21.891 1 93.44 404 MET B CA 1
ATOM 6292 C C . MET B 1 404 ? -10.93 -30.812 -21.828 1 93.44 404 MET B C 1
ATOM 6294 O O . MET B 1 404 ? -10.203 -30.812 -20.828 1 93.44 404 MET B O 1
ATOM 6298 N N . ASP B 1 405 ? -10.773 -31.594 -22.844 1 94.25 405 ASP B N 1
ATOM 6299 C CA . ASP B 1 405 ? -9.586 -32.438 -22.984 1 94.25 405 ASP B CA 1
ATOM 6300 C C . ASP B 1 405 ? -8.383 -31.594 -23.438 1 94.25 405 ASP B C 1
ATOM 6302 O O . ASP B 1 405 ? -8.258 -31.297 -24.625 1 94.25 405 ASP B O 1
ATOM 6306 N N . CYS B 1 406 ? -7.473 -31.391 -22.547 1 95.62 406 CYS B N 1
ATOM 6307 C CA . CYS B 1 406 ? -6.352 -30.5 -22.844 1 95.62 406 CYS B CA 1
ATOM 6308 C C . CYS B 1 406 ? -5.285 -31.234 -23.656 1 95.62 406 CYS B C 1
ATOM 6310 O O . CYS B 1 406 ? -4.398 -30.609 -24.234 1 95.62 406 CYS B O 1
ATOM 6312 N N . VAL B 1 407 ? -5.355 -32.562 -23.672 1 95 407 VAL B N 1
ATOM 6313 C CA . VAL B 1 407 ? -4.484 -33.312 -24.578 1 95 407 VAL B CA 1
ATOM 6314 C C . VAL B 1 407 ? -4.875 -33.031 -26.031 1 95 407 VAL B C 1
ATOM 6316 O O . VAL B 1 407 ? -4.008 -32.781 -26.875 1 95 407 VAL B O 1
ATOM 6319 N N . LEU B 1 408 ? -6.172 -33.094 -26.234 1 94.31 408 LEU B N 1
ATOM 6320 C CA . LEU B 1 408 ? -6.672 -32.781 -27.578 1 94.31 408 LEU B CA 1
ATOM 6321 C C . LEU B 1 408 ? -6.363 -31.344 -27.969 1 94.31 408 LEU B C 1
ATOM 6323 O O . LEU B 1 408 ? -6.016 -31.078 -29.109 1 94.31 408 LEU B O 1
ATOM 6327 N N . GLU B 1 409 ? -6.594 -30.5 -27 1 93.12 409 GLU B N 1
ATOM 6328 C CA . GLU B 1 409 ? -6.277 -29.094 -27.25 1 93.12 409 GLU B CA 1
ATOM 6329 C C . GLU B 1 409 ? -4.797 -28.922 -27.578 1 93.12 409 GLU B C 1
ATOM 6331 O O . GLU B 1 409 ? -4.449 -28.156 -28.5 1 93.12 409 GLU B O 1
ATOM 6336 N N . ALA B 1 410 ? -3.912 -29.562 -26.812 1 95.88 410 ALA B N 1
ATOM 6337 C CA . ALA B 1 410 ? -2.477 -29.516 -27.078 1 95.88 410 ALA B CA 1
ATOM 6338 C C . ALA B 1 410 ? -2.162 -30.016 -28.484 1 95.88 410 ALA B C 1
ATOM 6340 O O . ALA B 1 410 ? -1.379 -29.406 -29.219 1 95.88 410 ALA B O 1
ATOM 6341 N N . ALA B 1 411 ? -2.766 -31.094 -28.875 1 94.38 411 ALA B N 1
ATOM 6342 C CA . ALA B 1 411 ? -2.564 -31.656 -30.203 1 94.38 411 ALA B CA 1
ATOM 6343 C C . ALA B 1 411 ? -3.002 -30.688 -31.297 1 94.38 411 ALA B C 1
ATOM 6345 O O . ALA B 1 411 ? -2.357 -30.594 -32.344 1 94.38 411 ALA B O 1
ATOM 6346 N N . SER B 1 412 ? -4.113 -30.062 -31.031 1 91.62 412 SER B N 1
ATOM 6347 C CA . SER B 1 412 ? -4.637 -29.109 -32 1 91.62 412 SER B CA 1
ATOM 6348 C C . SER B 1 412 ? -3.662 -27.969 -32.25 1 91.62 412 SER B C 1
ATOM 6350 O O . SER B 1 412 ? -3.699 -27.312 -33.281 1 91.62 412 SER B O 1
ATOM 6352 N N . HIS B 1 413 ? -2.787 -27.734 -31.312 1 91.75 413 HIS B N 1
ATOM 6353 C CA . HIS B 1 413 ? -1.802 -26.656 -31.438 1 91.75 413 HIS B CA 1
ATOM 6354 C C . HIS B 1 413 ? -0.432 -27.219 -31.812 1 91.75 413 HIS B C 1
ATOM 6356 O O . HIS B 1 413 ? 0.569 -26.5 -31.766 1 91.75 413 HIS B O 1
ATOM 6362 N N . GLY B 1 414 ? -0.341 -28.484 -32.062 1 92.62 414 GLY B N 1
ATOM 6363 C CA . GLY B 1 414 ? 0.907 -29.109 -32.469 1 92.62 414 GLY B CA 1
ATOM 6364 C C . GLY B 1 414 ? 1.86 -29.344 -31.312 1 92.62 414 GLY B C 1
ATOM 6365 O O . GLY B 1 414 ? 3.074 -29.438 -31.516 1 92.62 414 GLY B O 1
ATOM 6366 N N . LEU B 1 415 ? 1.359 -29.422 -30.078 1 94.25 415 LEU B N 1
ATOM 6367 C CA . LEU B 1 415 ? 2.207 -29.547 -28.891 1 94.25 415 LEU B CA 1
ATOM 6368 C C . LEU B 1 415 ? 2.264 -31 -28.406 1 94.25 415 LEU B C 1
ATOM 6370 O O . LEU B 1 415 ? 2.727 -31.266 -27.297 1 94.25 415 LEU B O 1
ATOM 6374 N N . ASN B 1 416 ? 1.665 -31.875 -29.172 1 89.62 416 ASN B N 1
ATOM 6375 C CA . ASN B 1 416 ? 1.717 -33.312 -28.875 1 89.62 416 ASN B CA 1
ATOM 6376 C C . ASN B 1 416 ? 2.471 -34.062 -29.969 1 89.62 416 ASN B C 1
ATOM 6378 O O . ASN B 1 416 ? 1.942 -34.281 -31.062 1 89.62 416 ASN B O 1
ATOM 6382 N N . GLN B 1 417 ? 3.75 -34.281 -29.766 1 82.75 417 GLN B N 1
ATOM 6383 C CA . GLN B 1 417 ? 4.566 -34.969 -30.781 1 82.75 417 GLN B CA 1
ATOM 6384 C C . GLN B 1 417 ? 4.406 -36.469 -30.688 1 82.75 417 GLN B C 1
ATOM 6386 O O . GLN B 1 417 ? 5.012 -37.219 -31.469 1 82.75 417 GLN B O 1
ATOM 6391 N N . GLY B 1 418 ? 3.25 -37.094 -30.484 1 63.47 418 GLY B N 1
ATOM 6392 C CA . GLY B 1 418 ? 2.902 -38.5 -30.469 1 63.47 418 GLY B CA 1
ATOM 6393 C C . GLY B 1 418 ? 4.035 -39.375 -30 1 63.47 418 GLY B C 1
ATOM 6394 O O . GLY B 1 418 ? 5.207 -39 -30.094 1 63.47 418 GLY B O 1
ATOM 6395 N N . SER B 1 419 ? 3.951 -40.156 -28.969 1 47.22 419 SER B N 1
ATOM 6396 C CA . SER B 1 419 ? 4.863 -41.281 -28.875 1 47.22 419 SER B CA 1
ATOM 6397 C C . SER B 1 419 ? 4.785 -42.156 -30.109 1 47.22 419 SER B C 1
ATOM 6399 O O . SER B 1 419 ? 3.754 -42.219 -30.781 1 47.22 419 SER B O 1
#

InterPro domains:
  IPR001969 Aspartic peptidase, active site [PS00141] (263-274)
  IPR032799 Xylanase inhibitor, C-terminal [PF14541] (229-402)
  IPR032861 Xylanase inhibitor, N-terminal [PF14543] (11-203)
  IPR033121 Peptidase family A1 domain [PS51767] (11-402)
  IPR034161 Pepsin-like domain, plant [cd05476] (10-406)
  IPR051708 Plant Aspartic Proteinase A1 [PTHR47967] (3-406)

pLDDT: mean 90.32, std 10.92, range [45.0, 98.5]

Organism: NCBI:txid1240361

Solvent-accessible surface area (backbone atoms only — not comparable to full-atom values): 41832 Å² total; per-residue (Å²): 107,45,62,25,41,48,42,93,76,37,34,29,34,76,44,32,40,33,40,66,66,41,59,31,64,20,35,46,19,33,66,35,28,63,21,31,38,39,16,35,90,84,56,63,46,52,43,84,24,70,67,44,71,76,42,64,72,51,71,69,47,39,46,36,61,88,65,14,81,56,43,46,68,32,40,10,70,36,72,64,38,23,56,68,53,48,35,87,43,69,53,22,46,29,24,48,53,64,43,50,69,69,31,57,74,68,69,65,54,80,45,50,32,54,39,36,33,51,76,49,76,98,70,17,34,38,32,29,34,48,29,25,21,28,33,56,47,89,85,51,71,29,74,72,36,58,31,32,40,24,37,37,23,30,62,44,75,64,21,33,40,4,49,14,67,29,79,47,3,51,43,38,65,72,66,21,57,70,31,19,29,25,39,21,35,54,53,74,90,46,37,84,40,87,52,44,28,18,44,30,30,63,27,62,73,38,62,35,62,89,68,41,70,78,39,32,50,23,56,50,52,83,37,71,79,53,68,34,51,49,24,32,26,41,55,30,39,29,53,50,85,48,81,68,56,44,75,46,59,66,45,25,48,33,62,49,88,75,48,27,24,13,24,30,47,20,42,58,39,55,52,26,24,31,31,77,63,47,39,57,51,51,50,51,52,49,59,73,69,47,81,56,53,72,32,64,68,60,21,70,73,71,68,39,84,47,28,27,44,37,83,22,70,87,49,37,68,68,54,45,74,64,32,81,69,63,73,67,69,50,48,30,45,30,30,40,82,79,12,60,46,62,54,42,88,65,33,50,42,40,70,79,52,77,51,52,95,38,23,29,44,29,29,40,48,57,42,74,32,76,90,65,95,64,48,56,40,24,35,46,11,32,46,66,37,24,24,20,37,39,30,40,35,43,61,79,40,28,39,26,38,29,71,42,64,22,64,60,53,11,42,76,70,69,34,44,66,64,136,108,45,62,24,40,48,42,94,75,36,35,30,34,76,43,31,41,30,39,66,65,40,60,31,63,20,33,45,19,32,67,36,29,62,20,31,39,38,16,36,90,87,55,63,46,52,45,82,24,71,66,46,70,75,41,65,72,51,72,69,47,39,47,36,61,88,66,14,80,56,44,45,68,33,40,10,71,36,72,65,37,21,55,68,50,48,35,86,45,68,54,22,46,30,24,49,51,65,42,50,69,68,31,56,76,68,69,66,54,80,45,50,32,55,39,37,33,50,76,50,77,98,71,18,36,38,32,30,34,49,29,26,20,28,33,56,48,88,85,52,70,30,74,72,36,58,32,32,41,23,37,36,23,30,62,43,74,63,20,33,38,6,48,14,68,29,79,46,3,52,42,37,64,72,66,20,58,70,31,18,29,24,39,21,35,55,52,74,90,46,37,86,41,87,54,44,28,18,43,31,30,63,27,61,72,40,61,34,62,90,68,43,71,78,39,33,50,23,56,50,54,83,36,71,80,51,68,35,51,48,25,32,24,41,55,30,38,30,52,49,84,48,81,70,56,43,74,45,58,65,45,25,48,33,61,50,88,73,47,28,24,14,25,31,47,20,42,56,39,54,52,27,23,31,32,78,63,47,40,56,50,48,50,50,53,47,57,72,69,49,82,57,53,72,32,62,69,58,20,70,72,71,68,39,84,48,28,28,44,38,83,20,69,87,48,36,67,67,54,52,75,64,35,79,77,56,81,65,72,48,48,30,45,30,30,40,80,80,14,59,44,62,55,43,89,66,32,51,41,41,69,80,51,78,51,52,97,39,22,28,44,29,30,41,51,56,44,73,33,74,90,64,96,63,49,56,41,23,34,44,11,33,45,64,36,24,24,19,38,40,30,41,35,44,60,80,39,28,39,27,38,29,71,43,63,21,63,60,53,9,42,76,70,67,34,45,65,64,134

Sequence (838 aa):
MEPLREVRDGYLITLNIGTPPQEVQVYMDTGSDLTWVPCGNLSFDCIDCYDLKNNNLKSSSIFSPLQSSSSFRASCASSFCAEIHSSDNPFDPCAIAGCSVSMLLKSTCIRPCPSFAYTYGEGGLVSGILTRDILKARTRDVPRFSFGCVTSTYHEPIGIAGFGRGLLSLPSQLGFLEKGFSHCFLPFKFVNNPNISSPLILGASALSINLTESLQFTPMLNTPMYPNSYYIGLESITIGTNITPTQVPLTLRQFDSQGNGGMLVDSGTTYTHLPNPLYSQLLTTLQSTITYPRATETESRTGFDLCYKVPCPNNNLTSLENDVMMVFPSITFNFLNNATLLLPQGNSFYAMSAPSDGSVVQCLLFQNMEDGDYGPAGVFGSFQQQNVKVVYDLEKERIGFQAMDCVLEAASHGLNQGSMEPLREVRDGYLITLNIGTPPQEVQVYMDTGSDLTWVPCGNLSFDCIDCYDLKNNNLKSSSIFSPLQSSSSFRASCASSFCAEIHSSDNPFDPCAIAGCSVSMLLKSTCIRPCPSFAYTYGEGGLVSGILTRDILKARTRDVPRFSFGCVTSTYHEPIGIAGFGRGLLSLPSQLGFLEKGFSHCFLPFKFVNNPNISSPLILGASALSINLTESLQFTPMLNTPMYPNSYYIGLESITIGTNITPTQVPLTLRQFDSQGNGGMLVDSGTTYTHLPNPLYSQLLTTLQSTITYPRATETESRTGFDLCYKVPCPNNNLTSLENDVMMVFPSITFNFLNNATLLLPQGNSFYAMSAPSDGSVVQCLLFQNMEDGDYGPAGVFGSFQQQNVKVVYDLEKERIGFQAMDCVLEAASHGLNQGS

Radius of gyration: 32.04 Å; Cα contacts (8 Å, |Δi|>4): 2188; chains: 2; bounding box: 62×111×65 Å

Secondary structure (DSSP, 8-state):
-EEEEEETTEEEEEEEETTTTEEEEEEEETT----EEEB-SS--EEET-HHHHHS---GGGSB-GGG-TT-EEPBTTSHHHHHHTT-S-TTHHHHHTT--HHHHHTT---PBPPPEEEE-GGG-EEEEEEEEEEEE-SS-EEEEEEEEEEEEEES--S-EEE-SSSTTSHHHHTT-TTSEEEEEBPPGGGTT-TTB-EEEEESGGGG-HHHHTTPEEEEPB--TTSTTS-EE-EEEEEETT-SSPEEPPGGGTSB-TTS-BSEEE-TTSSSEEE-TTHHHHHHHHHHHH--SPB-HHHHHHH--S-EEEEE-GGG-HHHHHH-TT--SPPEEEEEGGGEEEEPPTTSSEEESS--BTTEEEEEE-EEEPP--SSS-SEEE-GGGGBTEEEEEETTTTEEEEEE--HHHHHHHTT-B---/-EEEEEETTEEEEEEEETTTTEEEEEEEETT----EEEB-SS--EEET-HHHHHS---GGGSB-GGG-TT-EEPBTTSHHHHHHTT-S-TTHHHHHTT--HHHHHTT---PBPPPEEEE-GGG-EEEEEEEEEEEE-SS-EEEEEEEEEEEEEES--S-EEE-SSSTTSHHHHTT-TTSEEEEEBPPGGGTT-TTB-EEEEESGGGG-HHHHTT-EEEEPB--TTSTTS-EE-EEEEEETT-SSPEEPPGGGTSB-TTS-BSEEE-TTSSSEEE-TTHHHHHHHHHHHH--SPB-HHHHHHH--S-EEEEE-GGG-HHHHHH-SS--S--EEEEEGGG-EEEPPTTSSEEESS--BTTEEEEEE-EEEPP--SSS-SEEE-GGGGBTEEEEEETTTTEEEEEE--HHHHHHHTT-B---